Protein AF-A0A146M261-F1 (afdb_monomer)

pLDDT: mean 77.11, std 18.28, range [25.27, 97.69]

Foldseek 3Di:
DPLQDFALLLLLLLLVLLLVLQCVVVNPCSQVVLVVLLVVLQQPAALLNQQFQDWAFPDDQVDQDDPQDDGDIDGRNLLCLVPLVQDFLGNSVNLVVLLVVQVVSFFWEWEWDWDDDPVGTDIAIHTHNSLQSLLVSLLSSLLSLLCSQLQACVNVVVVVFVQLLVLLLVQVPDPFQFKFKWKKKFFFDPLFQLYQLVSLLSSDCSNHDPVCNVSSVSSSVSLQWYWYFDDSVLLNCLVVPLVDDDPDPVSNQVSCQCCVVDPDPQGHHVGRTTTHRGGDGPPRCQSSQQSSVSSLVSSLVLVLCLVCVVVVKDKDKRKHTGRRIIMMMIMIGDNDPVSSVVSLVSQQVSQVCCQVSCVNSSTHTDPPMDTTDGQWIDTPQWIGRSNFIAHPLVVLLVVLLDDDLFFFQVVSLQVSLVSLLVSLVRFAFLQVSQVSLVSNLVSLLLLQAVVHAPCSVVLVVLCVLQVASRLPRHFFDQSLQGSQQTDLLSVLVVCVVHLNNQLQVQVCVVVVQWDQDPQGATDWAKTQDQFDVVQLVVSLVSLCVSPPPLQVVCLVPVLLVQDDRRGSSSSSSSSSLVSLDPVNSSVSRDDVRVVSSSVCSHPQQPDQRIATHPCSCVVPPDVPCPPRRTDRSPRVSPDDGDSDGDDPLRSCVNCVQVVLSVLVVVLSVQLVQWDKDFDPFARWGKEKAFSFDDPPPQPDALSVLLCCQAPVDDDPDDPVSSVVNVVVVCVVPVLDDSHLSSSCVRPSRSDPGSSRVSSNRVSDDDDTDMRIGGFHYFFDDNDPLSSSVSSQGRRRGRIGIDHPPDDPDVVLVVLVLLLLQVLQLLLQDFWDQVLSCVSNLVSLAPGDQLDPLDPNDDPLLSLLVNLVSLLSNQQPDPPHDLVSQVSSVVSLQSSLAFKDWAWPADFDADPVFTAAWTWIWTDHRNKTKIFIDGTQETAAIEIQDPVRCQVRLVNVVVQNVLVNHDWAQDPDDDDPAQWADDPSHIDSPSTTHGYHHDHDDDDDDPDRWDWDWTRDSFKIWIFTPNVGTGTTDIRGRALVSNDADPDDDPDDPDPLSRCSNRLHEDALVVVVCVLLPPVCVVVPPTGDPVVNVVSVVLLLLLLLCLQPNDDDVVVVVVPPDPPDVPPVSPPCVVVDPPPDPPPPDPPPPPPPVPDPPDSPSDPPPPVDDPVVSPSPPPPPDPPDGDDNSNVGNHCNNNSNVVVVPDDPVVVVVVVVPDDDDDDPVVVVVVSVVVVCVVVVVSVDDDPDDDPPPVPVVVPD

Organism: Lygus hesperus (NCBI:txid30085)

InterPro domains:
  IPR007099 RNA-directed RNA polymerase, negative-strand RNA virus [PS50525] (170-371)
  IPR007322 RNA-dependent RNA polymerase, bunyaviral [PF04196] (107-489)

Sequence (1260 aa):
LKFHEFSRRANCAAADNLRMFWRKEFGRDFDNKITDMILRRMVSISWDKVATLKASSTFDPKEAPEGKVRTTRMRVIIAVLQNEGLIGKKPVDSIVNILNWVDSDGGLRVDLFKKNQHGGLREIYVLELHSRILQLFLEEISRAICDTIPMEMMMHASEKLRRPQEHIIRSARRPEKFKTNVCSSNDAKVWNQGHLVTKFIQFLVRALPTEFHGLIINGMKQWLNKRIKLPDGVYNLLFFKPETEFFGKEESTLSDAYRGLVEVPWMKMGANHMNIRSGMMQGILHYTSSAYHASVLMLRDNLFKSYMQKLGIKVLTTDLVSSDDSSRLTDTFSTSEQLAKRGLIFSRADHIAIAKFSTFFGIAMSPKSSIATSHVVEFNSEFYIRASLARPTYKWVVAAIGVIEIESLFERQELMYNLMVELLEGGSGFMQAHGTQLAQAFLHYKLLGAGINKLWATYSHKLTDIADPSLGFFLTDPPVACGLFGLNFSFWSLVLANEHLNCRLQNQIETGNLTSTTKGSLMNGVQIRYGNRARVLKILEDAESYYPGWQDVIESDPQVLYQHPSNKRDVLLRMLVKLTSPSVTASLSAGNAISRMISSSVYVITHKATSLGSAWFKLVENYQELNSKRYSLFQLLAMDVDRKPLTPENFQALFPLSKQYQQADDLIRKVSKFQHTHSNQRKRLRSHIAVFPVQSEVALSLEDVVRRIWFGQVLPVSDRVVRASWAHYKRLFPWLLEDPIDTLKSEDCPFDSQISLRNFVARQGLKSRFVHLTGAPVRTTESHDMILTAICNNQKPHVVLSLEGKSRDQHKIHSFDSMVANLAKILAYPWNNEEKLRRVSNELEFGQNIWDGGVVRPPPRLQRLSVIQDAIRYSRNPSKTLSDGQKIYDKISLMKGGSIGGWLRRQSRTDTGWSGSGVWFGKTGDTIIRLELQGGELLRMTVDDIESAKRDRNLIAKLISDMEVFVKPSSLTFSMSNWFWFGSNFSRERIGCPVFVGKQVFNEASEMPRFVTRVLDSSIRLYLDVGRMLNICSYNYQSEDFRWYATSPGRSADAVWENWSRNASLSPDLAIRVLKAPIYKKTSTKMDMGKLKEFFKNLLRSSVASVGLNPSIHDLLKMPDELDDFEVGISLDDLLDYTDLIVTEDSDVAADDRESSEVVKYDLDMGLGIDELFDFSYNEERSSRPDIFRNHLLFKELCSWWLSDLSRRERKLFIEKKQVFSNREDMKEILNHYLEMNLMIVEDAPQDLSGLEEFEQLFE

Solvent-accessible surface area (backbone atoms only — not comparable to full-atom values): 71196 Å² total; per-residue (Å²): 124,60,77,70,35,57,38,68,67,57,40,48,48,21,20,51,46,45,47,51,51,39,37,69,77,58,33,93,61,26,69,61,53,54,49,51,48,31,50,52,53,53,68,69,46,41,60,68,72,66,42,33,87,48,71,21,35,70,76,56,95,83,64,80,77,86,70,86,61,73,89,69,69,45,37,31,38,55,53,49,62,78,40,52,90,60,58,46,74,34,57,67,77,32,46,65,62,39,51,52,49,38,58,74,72,63,30,37,46,33,35,74,44,83,42,88,46,98,93,44,80,40,83,38,76,26,40,21,66,54,56,44,54,55,43,51,58,58,32,46,50,21,44,44,52,28,67,73,38,91,42,31,34,76,75,38,57,74,45,64,66,48,50,64,51,49,50,52,54,55,59,67,69,51,86,51,82,35,74,43,61,38,13,24,21,43,38,44,41,59,53,42,61,35,32,47,62,67,57,56,42,54,27,49,52,66,52,43,65,74,88,52,37,65,57,45,50,65,56,52,53,33,48,49,37,26,38,36,42,50,54,47,71,58,47,43,41,55,69,77,42,74,80,69,84,55,94,46,70,67,59,32,50,52,52,32,19,37,74,56,77,40,92,50,96,39,42,51,59,74,52,71,39,36,49,40,49,63,23,57,52,74,83,59,49,42,47,42,46,23,38,51,45,45,29,48,50,52,41,50,50,53,55,51,50,36,52,34,52,76,72,71,41,49,72,50,77,49,63,41,32,48,47,56,42,34,25,39,40,38,36,32,44,21,87,45,70,68,56,35,53,51,44,47,53,52,52,42,48,54,51,59,43,47,56,62,58,35,37,41,67,26,39,47,64,28,93,84,35,47,65,51,32,67,56,41,39,46,56,96,78,36,35,33,52,60,88,23,59,45,51,69,33,66,63,33,54,59,59,43,66,53,90,75,96,57,44,34,46,45,61,45,49,59,51,50,46,48,36,36,35,52,22,25,48,30,45,39,22,16,47,57,39,30,58,49,50,52,51,38,46,53,52,53,42,41,45,52,9,55,96,69,24,91,59,36,70,65,49,54,54,54,35,64,66,45,59,39,36,46,77,59,37,78,89,69,61,60,53,68,49,26,48,66,78,46,67,68,46,48,49,53,54,45,45,75,73,32,66,55,39,25,9,41,51,32,54,29,59,77,67,65,48,58,29,68,46,99,87,54,54,78,38,64,28,38,33,42,81,66,61,46,56,72,64,43,52,52,54,50,54,61,54,36,71,78,47,75,67,55,63,63,52,36,63,75,46,55,61,65,82,80,45,83,58,78,43,50,66,43,46,51,53,51,48,54,57,51,57,68,33,65,71,49,44,53,60,62,17,63,66,77,41,67,63,46,46,55,61,35,10,67,38,39,47,76,38,65,51,28,36,73,46,75,64,64,58,57,61,71,78,39,89,77,67,83,75,67,71,55,36,17,49,49,56,66,70,67,54,87,63,68,93,45,68,54,50,74,67,58,47,41,69,78,38,78,57,48,73,59,46,51,55,50,49,56,48,49,68,58,52,70,72,41,42,84,39,82,45,79,84,66,63,19,35,80,27,76,42,71,74,45,76,61,80,71,89,52,95,61,49,53,47,60,43,46,42,30,62,58,68,64,48,88,63,103,64,60,70,68,59,47,53,54,38,45,59,52,48,36,71,77,38,72,44,60,55,75,36,71,64,60,20,51,70,31,91,76,35,96,41,94,44,60,69,55,46,49,56,51,40,74,52,51,69,91,71,55,44,71,48,54,38,30,27,52,73,51,75,88,54,101,46,77,66,36,58,52,50,43,41,27,52,30,30,42,93,46,30,26,52,39,59,86,94,62,76,84,51,67,71,61,54,55,55,48,55,48,51,50,11,50,49,36,52,53,39,68,44,48,50,27,59,68,54,39,41,53,53,50,49,50,52,45,59,78,38,77,84,78,61,87,78,56,92,81,72,66,61,73,64,54,46,39,45,27,54,47,32,52,44,53,47,52,69,69,42,92,83,66,52,66,69,60,48,46,56,51,53,52,44,47,55,71,63,42,70,35,47,49,68,44,61,82,34,74,55,48,81,51,100,93,42,48,39,55,61,26,29,39,42,34,39,40,31,88,20,44,40,36,42,35,30,49,39,48,36,47,64,38,38,37,29,44,42,68,72,49,39,63,75,30,27,70,59,54,40,49,51,40,55,65,67,66,46,46,67,60,81,44,85,70,88,83,68,97,50,78,31,12,43,42,97,65,41,82,37,72,56,82,47,28,24,44,35,41,76,47,91,71,83,91,78,80,80,95,63,79,77,44,64,45,80,47,53,49,70,60,34,45,34,33,24,38,55,69,93,52,71,42,68,30,39,68,30,63,68,55,60,85,36,65,60,68,70,96,70,82,72,75,89,55,97,48,65,65,59,49,27,60,66,57,56,31,53,37,54,50,70,57,44,51,44,66,74,68,47,72,65,60,78,80,66,46,92,51,48,32,69,72,50,38,53,51,50,51,50,50,33,46,54,22,15,40,34,65,70,76,63,76,69,53,72,72,46,58,70,54,53,62,72,91,58,60,96,53,70,74,59,68,60,60,72,84,78,41,102,59,86,80,70,79,82,76,64,86,73,80,75,68,80,76,88,80,66,92,74,78,78,74,79,76,76,83,76,64,91,60,63,72,73,76,73,54,79,79,79,73,83,78,81,83,69,80,72,76,59,62,44,50,78,43,32,43,47,35,53,35,41,46,50,58,61,67,71,56,54,79,64,59,60,47,56,67,61,68,70,75,74,90,80,92,55,87,61,55,65,48,49,52,53,47,49,54,50,45,52,62,45,42,71,68,70,63,78,78,96,71,95,82,75,77,80,76,65,68,78,81,75,122

Structure (mmCIF, N/CA/C/O backbone):
data_AF-A0A146M261-F1
#
_entry.id   AF-A0A146M261-F1
#
loop_
_atom_site.group_PDB
_atom_site.id
_atom_site.type_symbol
_atom_site.label_atom_id
_atom_site.label_alt_id
_atom_site.label_comp_id
_atom_site.label_asym_id
_atom_site.label_entity_id
_atom_site.label_seq_id
_atom_site.pdbx_PDB_ins_code
_atom_site.Cartn_x
_atom_site.Cartn_y
_atom_site.Cartn_z
_atom_site.occupancy
_atom_site.B_iso_or_equiv
_atom_site.auth_seq_id
_atom_site.auth_comp_id
_atom_site.auth_asym_id
_atom_site.auth_atom_id
_atom_site.pdbx_PDB_model_num
ATOM 1 N N . LEU A 1 1 ? 35.534 16.208 7.902 1.00 58.75 1 LEU A N 1
ATOM 2 C CA . LEU A 1 1 ? 35.515 15.267 6.759 1.00 58.75 1 LEU A CA 1
ATOM 3 C C . LEU A 1 1 ? 35.098 16.041 5.520 1.00 58.75 1 LEU A C 1
ATOM 5 O O . LEU A 1 1 ? 34.168 16.837 5.613 1.00 58.75 1 LEU A O 1
ATOM 9 N N . LYS A 1 2 ? 35.803 15.872 4.397 1.00 72.56 2 LYS A N 1
ATOM 10 C CA . LYS A 1 2 ? 35.376 16.418 3.096 1.00 72.56 2 LYS A CA 1
ATOM 11 C C . LYS A 1 2 ? 34.116 15.687 2.608 1.00 72.56 2 LYS A C 1
ATOM 13 O O . LYS A 1 2 ? 33.787 14.616 3.104 1.00 72.56 2 LYS A O 1
ATOM 18 N N . PHE A 1 3 ? 33.431 16.240 1.607 1.00 74.69 3 PHE A N 1
ATOM 19 C CA . PHE A 1 3 ? 32.107 15.785 1.151 1.00 74.69 3 PHE A CA 1
ATOM 20 C C . PHE A 1 3 ? 31.985 14.273 0.838 1.00 74.69 3 PHE A C 1
ATOM 22 O O . PHE A 1 3 ? 30.944 13.685 1.113 1.00 74.69 3 PHE A O 1
ATOM 29 N N . HIS A 1 4 ? 33.035 13.630 0.309 1.00 78.25 4 HIS A N 1
ATOM 30 C CA . HIS A 1 4 ? 33.046 12.190 -0.012 1.00 78.25 4 HIS A CA 1
ATOM 31 C C . HIS A 1 4 ? 33.773 11.310 1.020 1.00 78.25 4 HIS A C 1
ATOM 33 O O . HIS A 1 4 ? 33.889 10.098 0.824 1.00 78.25 4 HIS A O 1
ATOM 39 N N . GLU A 1 5 ? 34.297 11.897 2.095 1.00 85.56 5 GLU A N 1
ATOM 40 C CA . GLU A 1 5 ? 35.015 11.168 3.138 1.00 85.56 5 GLU A CA 1
ATOM 41 C C . GLU A 1 5 ? 34.042 10.646 4.202 1.00 85.56 5 GLU A C 1
ATOM 43 O O . GLU A 1 5 ? 33.009 11.249 4.486 1.00 85.56 5 GLU A O 1
ATOM 48 N N . PHE A 1 6 ? 34.385 9.513 4.806 1.00 91.56 6 PHE A N 1
ATOM 49 C CA . PHE A 1 6 ? 33.625 8.887 5.883 1.00 91.56 6 PHE A CA 1
ATOM 50 C C . PHE A 1 6 ? 34.593 8.268 6.897 1.00 91.56 6 PHE A C 1
ATOM 52 O O . PHE A 1 6 ? 35.736 7.940 6.574 1.00 91.56 6 PHE A O 1
ATOM 59 N N . SER A 1 7 ? 34.144 8.107 8.138 1.00 94.38 7 SER A N 1
ATOM 60 C CA . SER A 1 7 ? 34.914 7.466 9.198 1.00 94.38 7 SER A CA 1
ATOM 61 C C . SER A 1 7 ? 34.815 5.951 9.071 1.00 94.38 7 SER A C 1
ATOM 63 O O . SER A 1 7 ? 33.739 5.372 9.212 1.00 94.38 7 SER A O 1
ATOM 65 N N . ARG A 1 8 ? 35.959 5.289 8.867 1.00 93.50 8 ARG A N 1
ATOM 66 C CA . ARG A 1 8 ? 36.048 3.821 8.866 1.00 93.50 8 ARG A CA 1
ATOM 67 C C . ARG A 1 8 ? 35.504 3.215 10.161 1.00 93.50 8 ARG A C 1
ATOM 69 O O . ARG A 1 8 ? 34.766 2.240 10.104 1.00 93.50 8 ARG A O 1
ATOM 76 N N . ARG A 1 9 ? 35.869 3.781 11.319 1.00 93.62 9 ARG A N 1
ATOM 77 C CA . ARG A 1 9 ? 35.437 3.266 12.629 1.00 93.62 9 ARG A CA 1
ATOM 78 C C . ARG A 1 9 ? 33.921 3.361 12.786 1.00 93.62 9 ARG A C 1
ATOM 80 O O . ARG A 1 9 ? 33.300 2.374 13.153 1.00 93.62 9 ARG A O 1
ATOM 87 N N . ALA A 1 10 ? 33.334 4.504 12.423 1.00 93.25 10 ALA A N 1
ATOM 88 C CA . ALA A 1 10 ? 31.885 4.685 12.467 1.00 93.25 10 ALA A CA 1
ATOM 89 C C . ALA A 1 10 ? 31.173 3.693 11.534 1.00 93.25 10 ALA A C 1
ATOM 91 O O . ALA A 1 10 ? 30.219 3.032 11.932 1.00 93.25 10 ALA A O 1
ATOM 92 N N . ASN A 1 11 ? 31.693 3.526 10.316 1.00 94.69 11 ASN A N 1
ATOM 93 C CA . ASN A 1 11 ? 31.136 2.609 9.328 1.00 94.69 11 ASN A CA 1
ATOM 94 C C . ASN A 1 11 ? 31.135 1.144 9.805 1.00 94.69 11 ASN A C 1
ATOM 96 O O . ASN A 1 11 ? 30.141 0.440 9.639 1.00 94.69 11 ASN A O 1
ATOM 100 N N . CYS A 1 12 ? 32.229 0.697 10.435 1.00 95.50 12 CYS A N 1
ATOM 101 C CA . CYS A 1 12 ? 32.296 -0.625 11.061 1.00 95.50 12 CYS A CA 1
ATOM 102 C C . CYS A 1 12 ? 31.333 -0.746 12.249 1.00 95.50 12 CYS A C 1
ATOM 104 O O . CYS A 1 12 ? 30.651 -1.758 12.354 1.00 95.50 12 CYS A O 1
ATOM 106 N N . ALA A 1 13 ? 31.219 0.287 13.091 1.00 94.81 13 ALA A N 1
ATOM 107 C CA . ALA A 1 13 ? 30.309 0.277 14.237 1.00 94.81 13 ALA A CA 1
ATOM 108 C C . ALA A 1 13 ? 28.838 0.106 13.819 1.00 94.81 13 ALA A C 1
ATOM 110 O O . ALA A 1 13 ? 28.095 -0.608 14.485 1.00 94.81 13 ALA A O 1
ATOM 111 N N . ALA A 1 14 ? 28.416 0.693 12.692 1.00 95.56 14 ALA A N 1
ATOM 112 C CA . ALA A 1 14 ? 27.066 0.483 12.161 1.00 95.56 14 ALA A CA 1
ATOM 113 C C . ALA A 1 14 ? 26.831 -0.975 11.718 1.00 95.56 14 ALA A C 1
ATOM 115 O O . ALA A 1 14 ? 25.766 -1.535 11.975 1.00 95.56 14 ALA A O 1
ATOM 116 N N . ALA A 1 15 ? 27.825 -1.609 11.086 1.00 96.56 15 ALA A N 1
ATOM 117 C CA . ALA A 1 15 ? 27.752 -3.025 10.715 1.00 96.56 15 ALA A CA 1
ATOM 118 C C . ALA A 1 15 ? 27.749 -3.947 11.946 1.00 96.56 15 ALA A C 1
ATOM 120 O O . ALA A 1 15 ? 26.980 -4.904 12.001 1.00 96.56 15 ALA A O 1
ATOM 121 N N . ASP A 1 16 ? 28.573 -3.640 12.949 1.00 95.44 16 ASP A N 1
ATOM 122 C CA . ASP A 1 16 ? 28.649 -4.411 14.191 1.00 95.44 16 ASP A CA 1
ATOM 123 C C . ASP A 1 16 ? 27.343 -4.306 14.983 1.00 95.44 16 ASP A C 1
ATOM 125 O O . ASP A 1 16 ? 26.808 -5.320 15.430 1.00 95.44 16 ASP A O 1
ATOM 129 N N . ASN A 1 17 ? 26.755 -3.109 15.057 1.00 93.56 17 ASN A N 1
ATOM 130 C CA . ASN A 1 17 ? 25.452 -2.901 15.679 1.00 93.56 17 ASN A CA 1
ATOM 131 C C . ASN A 1 17 ? 24.331 -3.689 14.974 1.00 93.56 17 ASN A C 1
ATOM 133 O O . ASN A 1 17 ? 23.492 -4.291 15.644 1.00 93.56 17 ASN A O 1
ATOM 137 N N . LEU A 1 18 ? 24.354 -3.773 13.638 1.00 95.31 18 LEU A N 1
ATOM 138 C CA . LEU A 1 18 ? 23.423 -4.619 12.885 1.00 95.31 18 LEU A CA 1
ATOM 139 C C . LEU A 1 18 ? 23.597 -6.112 13.221 1.00 95.31 18 LEU A C 1
ATOM 141 O O . LEU A 1 18 ? 22.608 -6.812 13.438 1.00 95.31 18 LEU A O 1
ATOM 145 N N . ARG A 1 19 ? 24.838 -6.605 13.321 1.00 95.00 19 ARG A N 1
ATOM 146 C CA . ARG A 1 19 ? 25.104 -7.997 13.732 1.00 95.00 19 ARG A CA 1
ATOM 147 C C . ARG A 1 19 ? 24.621 -8.274 15.156 1.00 95.00 19 ARG A C 1
ATOM 149 O O . ARG A 1 19 ? 24.100 -9.356 15.420 1.00 95.00 19 ARG A O 1
ATOM 156 N N . MET A 1 20 ? 24.758 -7.313 16.070 1.00 90.75 20 MET A N 1
ATOM 157 C CA . MET A 1 20 ? 24.227 -7.433 17.432 1.00 90.75 20 MET A CA 1
ATOM 158 C C . MET A 1 20 ? 22.702 -7.524 17.439 1.00 90.75 20 MET A C 1
ATOM 160 O O . MET A 1 20 ? 22.147 -8.378 18.129 1.00 90.75 20 MET A O 1
ATOM 164 N N . PHE A 1 21 ? 22.034 -6.702 16.628 1.00 93.12 21 PHE A N 1
ATOM 165 C CA . PHE A 1 21 ? 20.591 -6.792 16.431 1.00 93.12 21 PHE A CA 1
ATOM 166 C C . PHE A 1 21 ? 20.178 -8.181 15.918 1.00 93.12 21 PHE A C 1
ATOM 168 O O . PHE A 1 21 ? 19.319 -8.822 16.518 1.00 93.12 21 PHE A O 1
ATOM 175 N N . TRP A 1 22 ? 20.847 -8.718 14.894 1.00 94.50 22 TRP A N 1
ATOM 176 C CA . TRP A 1 22 ? 20.568 -10.075 14.410 1.00 94.50 22 TRP A CA 1
ATOM 177 C C . TRP A 1 22 ? 20.821 -11.160 15.451 1.00 94.50 22 TRP A C 1
ATOM 179 O O . TRP A 1 22 ? 20.043 -12.106 15.541 1.00 94.50 22 TRP A O 1
ATOM 189 N N . ARG A 1 23 ? 21.874 -11.029 16.261 1.00 93.25 23 ARG A N 1
ATOM 190 C CA . ARG A 1 23 ? 22.141 -11.963 17.359 1.00 93.25 23 ARG A CA 1
ATOM 191 C C . ARG A 1 23 ? 21.014 -11.955 18.396 1.00 93.25 23 ARG A C 1
ATOM 193 O O . ARG A 1 23 ? 20.695 -13.014 18.933 1.00 93.25 23 ARG A O 1
ATOM 200 N N . LYS A 1 24 ? 20.413 -10.792 18.663 1.00 88.50 24 LYS A N 1
ATOM 201 C CA . LYS A 1 24 ? 19.265 -10.650 19.569 1.00 88.50 24 LYS A CA 1
ATOM 202 C C . LYS A 1 24 ? 17.997 -11.276 18.979 1.00 88.50 24 LYS A C 1
ATOM 204 O O . LYS A 1 24 ? 17.358 -12.073 19.653 1.00 88.50 24 LYS A O 1
ATOM 209 N N . GLU A 1 25 ? 17.673 -10.963 17.726 1.00 89.19 25 GLU A N 1
ATOM 210 C CA . GLU A 1 25 ? 16.440 -11.429 17.070 1.00 89.19 25 GLU A CA 1
ATOM 211 C C . GLU A 1 25 ? 16.480 -12.917 16.690 1.00 89.19 25 GLU A C 1
ATOM 213 O O . GLU A 1 25 ? 15.509 -13.652 16.856 1.00 89.19 25 GLU A O 1
ATOM 218 N N . PHE A 1 26 ? 17.611 -13.389 16.163 1.00 90.19 26 PHE A N 1
ATOM 219 C CA . PHE A 1 26 ? 17.724 -14.723 15.571 1.00 90.19 26 PHE A CA 1
ATOM 220 C C . PHE A 1 26 ? 18.517 -15.722 16.420 1.00 90.19 26 PHE A C 1
ATOM 222 O O . PHE A 1 26 ? 18.531 -16.914 16.083 1.00 90.19 26 PHE A O 1
ATOM 229 N N . GLY A 1 27 ? 19.130 -15.266 17.515 1.00 91.00 27 GLY A N 1
ATOM 230 C CA . GLY A 1 27 ? 19.962 -16.064 18.411 1.00 91.00 27 GLY A CA 1
ATOM 231 C C . GLY A 1 27 ? 21.409 -16.208 17.931 1.00 91.00 27 GLY A C 1
ATOM 232 O O . GLY A 1 27 ? 21.890 -15.465 17.079 1.00 91.00 27 GLY A O 1
ATOM 233 N N . ARG A 1 28 ? 22.134 -17.192 18.483 1.00 88.44 28 ARG A N 1
ATOM 234 C CA . ARG A 1 28 ? 23.561 -17.417 18.167 1.00 88.44 28 ARG A CA 1
ATOM 235 C C . ARG A 1 28 ? 23.809 -17.822 16.710 1.00 88.44 28 ARG A C 1
ATOM 237 O O . ARG A 1 28 ? 24.855 -17.479 16.176 1.00 88.44 28 ARG A O 1
ATOM 244 N N . ASP A 1 29 ? 22.847 -18.489 16.076 1.00 91.31 29 ASP A N 1
ATOM 245 C CA . ASP A 1 29 ? 22.945 -19.020 14.708 1.00 91.31 29 ASP A CA 1
ATOM 246 C C . ASP A 1 29 ? 22.432 -18.041 13.629 1.00 91.31 29 ASP A C 1
ATOM 248 O O . ASP A 1 29 ? 21.867 -18.422 12.602 1.00 91.31 29 ASP A O 1
ATOM 252 N N . PHE A 1 30 ? 22.551 -16.736 13.885 1.00 92.94 30 PHE A N 1
ATOM 253 C CA . PHE A 1 30 ? 22.023 -15.718 12.978 1.00 92.94 30 PHE A CA 1
ATOM 254 C C . PHE A 1 30 ? 22.752 -15.698 11.623 1.00 92.94 30 PHE A C 1
ATOM 256 O O . PHE A 1 30 ? 22.101 -15.477 10.604 1.00 92.94 30 PHE A O 1
ATOM 263 N N . ASP A 1 31 ? 24.063 -15.972 11.582 1.00 92.38 31 ASP A N 1
ATOM 264 C CA . ASP A 1 31 ? 24.856 -15.963 10.341 1.00 92.38 31 ASP A CA 1
ATOM 265 C C . ASP A 1 31 ? 24.311 -16.983 9.315 1.00 92.38 31 ASP A C 1
ATOM 267 O O . ASP A 1 31 ? 24.146 -16.648 8.138 1.00 92.38 31 ASP A O 1
ATOM 271 N N . ASN A 1 32 ? 23.923 -18.188 9.756 1.00 94.25 32 ASN A N 1
ATOM 272 C CA . ASN A 1 32 ? 23.326 -19.208 8.885 1.00 94.25 32 ASN A CA 1
ATOM 273 C C . ASN A 1 32 ? 21.930 -18.807 8.394 1.00 94.25 32 ASN A C 1
ATOM 275 O O . ASN A 1 32 ? 21.614 -18.976 7.215 1.00 94.25 32 ASN A O 1
ATOM 279 N N . LYS A 1 33 ? 21.104 -18.214 9.264 1.00 93.88 33 LYS A N 1
ATOM 280 C CA . LYS A 1 33 ? 19.769 -17.719 8.889 1.00 93.88 33 LYS A CA 1
ATOM 281 C C . LYS A 1 33 ? 19.840 -16.609 7.839 1.00 93.88 33 LYS A C 1
ATOM 283 O O . LYS A 1 33 ? 19.118 -16.672 6.846 1.00 93.88 33 LYS A O 1
ATOM 288 N N . ILE A 1 34 ? 20.723 -15.623 8.018 1.00 94.69 34 ILE A N 1
ATOM 289 C CA . ILE A 1 34 ? 20.918 -14.539 7.041 1.00 94.69 34 ILE A CA 1
ATOM 290 C C . ILE A 1 34 ? 21.447 -15.095 5.714 1.00 94.69 34 ILE A C 1
ATOM 292 O O . ILE A 1 34 ? 20.963 -14.713 4.646 1.00 94.69 34 ILE A O 1
ATOM 296 N N . THR A 1 35 ? 22.387 -16.040 5.772 1.00 95.94 35 THR A N 1
ATOM 297 C CA . THR A 1 35 ? 22.926 -16.721 4.586 1.00 95.94 35 THR A CA 1
ATOM 298 C C . THR A 1 35 ? 21.826 -17.439 3.806 1.00 95.94 35 THR A C 1
ATOM 300 O O . THR A 1 35 ? 21.681 -17.221 2.603 1.00 95.94 35 THR A O 1
ATOM 303 N N . ASP A 1 36 ? 20.992 -18.229 4.482 1.00 95.19 36 ASP A N 1
ATOM 304 C CA . ASP A 1 36 ? 19.866 -18.935 3.868 1.00 95.19 36 ASP A CA 1
ATOM 305 C C . ASP A 1 36 ? 18.827 -17.960 3.279 1.00 95.19 36 ASP A C 1
ATOM 307 O O . ASP A 1 36 ? 18.362 -18.151 2.155 1.00 95.19 36 ASP A O 1
ATOM 311 N N . MET A 1 37 ? 18.527 -16.845 3.958 1.00 95.31 37 MET A N 1
ATOM 312 C CA . MET A 1 37 ? 17.655 -15.793 3.414 1.00 95.31 37 MET A CA 1
ATOM 313 C C . MET A 1 37 ? 18.194 -15.202 2.102 1.00 95.31 37 MET A C 1
ATOM 315 O O . MET A 1 37 ? 17.433 -15.043 1.140 1.00 95.31 37 MET A O 1
ATOM 319 N N . ILE A 1 38 ? 19.495 -14.896 2.038 1.00 96.38 38 ILE A N 1
ATOM 320 C CA . ILE A 1 38 ? 20.146 -14.378 0.826 1.00 96.38 38 ILE A CA 1
ATOM 321 C C . ILE A 1 38 ? 20.101 -15.428 -0.293 1.00 96.38 38 ILE A C 1
ATOM 323 O O . ILE A 1 38 ? 19.666 -15.123 -1.408 1.00 96.38 38 ILE A O 1
ATOM 327 N N . LEU A 1 39 ? 20.495 -16.672 -0.006 1.00 95.38 39 LEU A N 1
ATOM 328 C CA . LEU A 1 39 ? 20.541 -17.753 -0.995 1.00 95.38 39 LEU A CA 1
ATOM 329 C C . LEU A 1 39 ? 19.153 -18.076 -1.557 1.00 95.38 39 LEU A C 1
ATOM 331 O O . LEU A 1 39 ? 18.989 -18.164 -2.777 1.00 95.38 39 LEU A O 1
ATOM 335 N N . ARG A 1 40 ? 18.125 -18.168 -0.704 1.00 94.62 40 ARG A N 1
ATOM 336 C CA . ARG A 1 40 ? 16.733 -18.366 -1.140 1.00 94.62 40 ARG A CA 1
ATOM 337 C C . ARG A 1 40 ? 16.285 -17.264 -2.093 1.00 94.62 40 ARG A C 1
ATOM 339 O O . ARG A 1 40 ? 15.682 -17.564 -3.126 1.00 94.62 40 ARG A O 1
ATOM 346 N N . ARG A 1 41 ? 16.607 -15.999 -1.794 1.00 94.19 41 ARG A N 1
ATOM 347 C CA . ARG A 1 41 ? 16.288 -14.865 -2.675 1.00 94.19 41 ARG A CA 1
ATOM 348 C C . ARG A 1 41 ? 16.985 -15.001 -4.024 1.00 94.19 41 ARG A C 1
ATOM 350 O O . ARG A 1 41 ? 16.294 -14.945 -5.040 1.00 94.19 41 ARG A O 1
ATOM 357 N N . MET A 1 42 ? 18.287 -15.288 -4.051 1.00 92.00 42 MET A N 1
ATOM 358 C CA . MET A 1 42 ? 19.046 -15.484 -5.294 1.00 92.00 42 MET A CA 1
ATOM 359 C C . MET A 1 42 ? 18.508 -16.641 -6.156 1.00 92.00 42 MET A C 1
ATOM 361 O O . MET A 1 42 ? 18.302 -16.467 -7.357 1.00 92.00 42 MET A O 1
ATOM 365 N N . VAL A 1 43 ? 18.206 -17.798 -5.557 1.00 91.25 43 VAL A N 1
ATOM 366 C CA . VAL A 1 43 ? 17.682 -18.989 -6.264 1.00 91.25 43 VAL A CA 1
ATOM 367 C C . VAL A 1 43 ? 16.242 -18.787 -6.767 1.00 91.25 43 VAL A C 1
ATOM 369 O O . VAL A 1 43 ? 15.826 -19.362 -7.785 1.00 91.25 43 VAL A O 1
ATOM 372 N N . SER A 1 44 ? 15.463 -17.940 -6.084 1.00 89.75 44 SER A N 1
ATOM 373 C CA . SER A 1 44 ? 14.092 -17.594 -6.481 1.00 89.75 44 SER A CA 1
ATOM 374 C C . SER A 1 44 ? 14.011 -16.713 -7.736 1.00 89.75 44 SER A C 1
ATOM 376 O O . SER A 1 44 ? 12.929 -16.580 -8.331 1.00 89.75 44 SER A O 1
ATOM 378 N N . ILE A 1 45 ? 15.132 -16.103 -8.145 1.00 91.31 45 ILE A N 1
ATOM 379 C CA . ILE A 1 45 ? 15.212 -15.329 -9.382 1.00 91.31 45 ILE A CA 1
ATOM 380 C C . ILE A 1 45 ? 15.133 -16.300 -10.557 1.00 91.31 45 ILE A C 1
ATOM 382 O O . ILE A 1 45 ? 15.777 -17.347 -10.601 1.00 91.31 45 ILE A O 1
ATOM 386 N N . SER A 1 46 ? 14.310 -15.948 -11.529 1.00 89.00 46 SER A N 1
ATOM 387 C CA . SER A 1 46 ? 14.109 -16.714 -12.745 1.00 89.00 46 SER A CA 1
ATOM 388 C C . SER A 1 46 ? 14.236 -15.793 -13.949 1.00 89.00 46 SER A C 1
ATOM 390 O O . SER A 1 46 ? 14.020 -14.580 -13.861 1.00 89.00 46 SER A O 1
ATOM 392 N N . TRP A 1 47 ? 14.628 -16.358 -15.083 1.00 88.75 47 TRP A N 1
ATOM 393 C CA . TRP A 1 47 ? 14.889 -15.589 -16.293 1.00 88.75 47 TRP A CA 1
ATOM 394 C C . TRP A 1 47 ? 13.648 -14.833 -16.795 1.00 88.75 47 TRP A C 1
ATOM 396 O O . TRP A 1 47 ? 13.775 -13.704 -17.260 1.00 88.75 47 TRP A O 1
ATOM 406 N N . ASP A 1 48 ? 12.438 -15.356 -16.584 1.00 81.31 48 ASP A N 1
ATOM 407 C CA . ASP A 1 48 ? 11.177 -14.660 -16.873 1.00 81.31 48 ASP A CA 1
ATOM 408 C C . ASP A 1 48 ? 10.969 -13.391 -16.021 1.00 81.31 48 ASP A C 1
ATOM 410 O O . ASP A 1 48 ? 10.368 -12.423 -16.503 1.00 81.31 48 ASP A O 1
ATOM 414 N N . LYS A 1 49 ? 11.500 -13.345 -14.788 1.00 84.75 49 LYS A N 1
ATOM 415 C CA . LYS A 1 49 ? 11.507 -12.136 -13.943 1.00 84.75 49 LYS A CA 1
ATOM 416 C C . LYS A 1 49 ? 12.561 -11.128 -14.406 1.00 84.75 49 LYS A C 1
ATOM 418 O O . LYS A 1 49 ? 12.308 -9.925 -14.350 1.00 84.75 49 LYS A O 1
ATOM 423 N N . VAL A 1 50 ? 13.714 -11.601 -14.885 1.00 89.88 50 VAL A N 1
ATOM 424 C CA . VAL A 1 50 ? 14.793 -10.752 -15.427 1.00 89.88 50 VAL A CA 1
ATOM 425 C C . VAL A 1 50 ? 14.372 -10.108 -16.754 1.00 89.88 50 VAL A C 1
ATOM 427 O O . VAL A 1 50 ? 14.554 -8.901 -16.942 1.00 89.88 50 VAL A O 1
ATOM 430 N N . ALA A 1 51 ? 13.740 -10.880 -17.643 1.00 88.56 51 ALA A N 1
ATOM 431 C CA . ALA A 1 51 ? 13.242 -10.464 -18.953 1.00 88.56 51 ALA A CA 1
ATOM 432 C C . ALA A 1 51 ? 12.013 -9.543 -18.847 1.00 88.56 51 ALA A C 1
ATOM 434 O O . ALA A 1 51 ? 10.860 -9.918 -19.085 1.00 88.56 51 ALA A O 1
ATOM 435 N N . THR A 1 52 ? 12.255 -8.300 -18.440 1.00 88.00 52 THR A N 1
ATOM 436 C CA . THR A 1 52 ? 11.230 -7.256 -18.305 1.00 88.00 52 THR A CA 1
ATOM 437 C C . THR A 1 52 ? 11.072 -6.428 -19.584 1.00 88.00 52 THR A C 1
ATOM 439 O O . THR A 1 52 ? 11.938 -6.407 -20.457 1.00 88.00 52 THR A O 1
ATOM 442 N N . LEU A 1 53 ? 9.990 -5.648 -19.655 1.00 83.12 53 LEU A N 1
ATOM 443 C CA . LEU A 1 53 ? 9.809 -4.608 -20.677 1.00 83.12 53 LEU A CA 1
ATOM 444 C C . LEU A 1 53 ? 10.543 -3.300 -20.347 1.00 83.12 53 LEU A C 1
ATOM 446 O O . LEU A 1 53 ? 10.302 -2.269 -20.981 1.00 83.12 53 LEU A O 1
ATOM 450 N N . LYS A 1 54 ? 11.411 -3.282 -19.332 1.00 86.62 54 LYS A N 1
ATOM 451 C CA . LYS A 1 54 ? 12.222 -2.094 -19.052 1.00 86.62 54 LYS A CA 1
ATOM 452 C C . LYS A 1 54 ? 13.229 -1.894 -20.185 1.00 86.62 54 LYS A C 1
ATOM 454 O O . LYS A 1 54 ? 13.571 -2.838 -20.896 1.00 86.62 54 LYS A O 1
ATOM 459 N N . ALA A 1 55 ? 13.645 -0.650 -20.392 1.00 87.62 55 ALA A N 1
ATOM 460 C CA . ALA A 1 55 ? 14.680 -0.349 -21.371 1.00 87.62 55 ALA A CA 1
ATOM 461 C C . ALA A 1 55 ? 16.044 -0.839 -20.857 1.00 87.62 55 ALA A C 1
ATOM 463 O O . ALA A 1 55 ? 16.310 -0.779 -19.655 1.00 87.62 55 ALA A O 1
ATOM 464 N N . SER A 1 56 ? 16.876 -1.303 -21.780 1.00 92.19 56 SER A N 1
ATOM 465 C CA . SER A 1 56 ? 18.283 -1.642 -21.603 1.00 92.19 56 SER A CA 1
ATOM 466 C C . SER A 1 56 ? 19.105 -0.771 -22.545 1.00 92.19 56 SER A C 1
ATOM 468 O O . SER A 1 56 ? 18.659 -0.461 -23.657 1.00 92.19 56 SER A O 1
ATOM 470 N N . SER A 1 57 ? 20.281 -0.355 -22.088 1.00 92.12 57 SER A N 1
ATOM 471 C CA . SER A 1 57 ? 21.212 0.415 -22.907 1.00 92.12 57 SER A CA 1
ATOM 472 C C . SER A 1 57 ? 21.874 -0.488 -23.948 1.00 92.12 57 SER A C 1
ATOM 474 O O . SER A 1 57 ? 22.226 -1.621 -23.628 1.00 92.12 57 SER A O 1
ATOM 476 N N . THR A 1 58 ? 22.051 0.022 -25.166 1.00 90.19 58 THR A N 1
ATOM 477 C CA . THR A 1 58 ? 22.872 -0.585 -26.233 1.00 90.19 58 THR A CA 1
ATOM 478 C C . THR A 1 58 ? 24.156 0.214 -26.466 1.00 90.19 58 THR A C 1
ATOM 480 O O . THR A 1 58 ? 24.785 0.104 -27.510 1.00 90.19 58 THR A O 1
ATOM 483 N N . PHE A 1 59 ? 24.504 1.100 -25.531 1.00 90.44 59 PHE A N 1
ATOM 484 C CA . PHE A 1 59 ? 25.681 1.949 -25.634 1.00 90.44 59 PHE A CA 1
ATOM 485 C C . PHE A 1 59 ? 26.966 1.114 -25.615 1.00 90.44 59 PHE A C 1
ATOM 487 O O . PHE A 1 59 ? 27.173 0.337 -24.680 1.00 90.44 59 PHE A O 1
ATOM 494 N N . ASP A 1 60 ? 27.846 1.343 -26.592 1.00 88.12 60 ASP A N 1
ATOM 495 C CA . ASP A 1 60 ? 29.227 0.871 -26.579 1.00 88.12 60 ASP A CA 1
ATOM 496 C C . ASP A 1 60 ? 30.209 2.060 -26.492 1.00 88.12 60 ASP A C 1
ATOM 498 O O . ASP A 1 60 ? 30.186 2.942 -27.354 1.00 88.12 60 ASP A O 1
ATOM 502 N N . PRO A 1 61 ? 31.066 2.131 -25.454 1.00 85.31 61 PRO A N 1
ATOM 503 C CA . PRO A 1 61 ? 32.075 3.180 -25.325 1.00 85.31 61 PRO A CA 1
ATOM 504 C C . PRO A 1 61 ? 33.232 3.068 -26.331 1.00 85.31 61 PRO A C 1
ATOM 506 O O . PRO A 1 61 ? 33.993 4.027 -26.448 1.00 85.31 61 PRO A O 1
ATOM 509 N N . LYS A 1 62 ? 33.402 1.925 -27.013 1.00 83.25 62 LYS A N 1
ATOM 510 C CA . LYS A 1 62 ? 34.465 1.687 -28.008 1.00 83.25 62 LYS A CA 1
ATOM 511 C C . LYS A 1 62 ? 34.073 2.161 -29.409 1.00 83.25 62 LYS A C 1
ATOM 513 O O . LYS A 1 62 ? 34.955 2.431 -30.218 1.00 83.25 62 LYS A O 1
ATOM 518 N N . GLU A 1 63 ? 32.779 2.279 -29.695 1.00 75.12 63 GLU A N 1
ATOM 519 C CA . GLU A 1 63 ? 32.286 2.721 -31.000 1.00 75.12 63 GLU A CA 1
ATOM 520 C C . GLU A 1 63 ? 32.257 4.253 -31.089 1.00 75.12 63 GLU A C 1
ATOM 522 O O . GLU A 1 63 ? 31.549 4.933 -30.337 1.00 75.12 63 GLU A O 1
ATOM 527 N N . ALA A 1 64 ? 33.016 4.807 -32.036 1.00 67.50 64 ALA A N 1
ATOM 528 C CA . ALA A 1 64 ? 32.877 6.198 -32.443 1.00 67.50 64 ALA A CA 1
ATOM 529 C C . ALA A 1 64 ? 31.703 6.293 -33.433 1.00 67.50 64 ALA A C 1
ATOM 531 O O . ALA A 1 64 ? 31.726 5.621 -34.463 1.00 67.50 64 ALA A O 1
ATOM 532 N N . PRO A 1 65 ? 30.652 7.071 -33.141 1.00 65.50 65 PRO A N 1
ATOM 533 C CA . PRO A 1 65 ? 29.499 7.118 -34.021 1.00 65.50 65 PRO A CA 1
ATOM 534 C C . PRO A 1 65 ? 29.803 7.911 -35.299 1.00 65.50 65 PRO A C 1
ATOM 536 O O . PRO A 1 65 ? 30.278 9.044 -35.247 1.00 65.50 65 PRO A O 1
ATOM 539 N N . GLU A 1 66 ? 29.466 7.334 -36.451 1.00 63.16 66 GLU A N 1
ATOM 540 C CA . GLU A 1 66 ? 29.533 8.010 -37.746 1.00 63.16 66 GLU A CA 1
ATOM 541 C C . GLU A 1 66 ? 28.274 8.873 -37.952 1.00 63.16 66 GLU A C 1
ATOM 543 O O . GLU A 1 66 ? 27.156 8.375 -38.098 1.00 63.16 66 GLU A O 1
ATOM 548 N N . GLY A 1 67 ? 28.434 10.198 -37.943 1.00 73.12 67 GLY A N 1
ATOM 549 C CA . GLY A 1 67 ? 27.346 11.137 -38.222 1.00 73.12 67 GLY A CA 1
ATOM 550 C C . GLY A 1 67 ? 26.419 11.433 -37.032 1.00 73.12 67 GLY A C 1
ATOM 551 O O . GLY A 1 67 ? 26.823 11.429 -35.870 1.00 73.12 67 GLY A O 1
ATOM 552 N N . LYS A 1 68 ? 25.161 11.807 -37.322 1.00 78.75 68 LYS A N 1
ATOM 553 C CA . LYS A 1 68 ? 24.216 12.281 -36.297 1.00 78.75 68 LYS A CA 1
ATOM 554 C C . LYS A 1 68 ? 23.764 11.138 -35.399 1.00 78.75 68 LYS A C 1
ATOM 556 O O . LYS A 1 68 ? 22.976 10.285 -35.799 1.00 78.75 68 LYS A O 1
ATOM 561 N N . VAL A 1 69 ? 24.193 11.188 -34.144 1.00 78.25 69 VAL A N 1
ATOM 562 C CA . VAL A 1 69 ? 23.931 10.152 -33.148 1.00 78.25 69 VAL A CA 1
ATOM 563 C C . VAL A 1 69 ? 22.478 10.189 -32.713 1.00 78.25 69 VAL A C 1
ATOM 565 O O . VAL A 1 69 ? 21.965 11.228 -32.282 1.00 78.25 69 VAL A O 1
ATOM 568 N N . ARG A 1 70 ? 21.827 9.028 -32.775 1.00 79.56 70 ARG A N 1
ATOM 569 C CA . ARG A 1 70 ? 20.525 8.787 -32.161 1.00 79.56 70 ARG A CA 1
ATOM 570 C C . ARG A 1 70 ? 20.563 7.462 -31.418 1.00 79.56 70 ARG A C 1
ATOM 572 O O . ARG A 1 70 ? 20.641 6.405 -32.034 1.00 79.56 70 ARG A O 1
ATOM 579 N N . THR A 1 71 ? 20.466 7.518 -30.098 1.00 78.75 71 THR A N 1
ATOM 580 C CA . THR A 1 71 ? 20.446 6.327 -29.256 1.00 78.75 71 THR A CA 1
ATOM 581 C C . THR A 1 71 ? 19.150 5.560 -29.471 1.00 78.75 71 THR A C 1
ATOM 583 O O . THR A 1 71 ? 18.053 6.040 -29.166 1.00 78.75 71 THR A O 1
ATOM 586 N N . THR A 1 72 ? 19.272 4.337 -29.970 1.00 81.12 72 THR A N 1
ATOM 587 C CA . THR A 1 72 ? 18.217 3.333 -29.890 1.00 81.12 72 THR A CA 1
ATOM 588 C C . THR A 1 72 ? 18.382 2.584 -28.572 1.00 81.12 72 THR A C 1
ATOM 590 O O . THR A 1 72 ? 19.486 2.323 -28.121 1.00 81.12 72 THR A O 1
ATOM 593 N N . ARG A 1 73 ? 17.275 2.297 -27.886 1.00 84.81 73 ARG A N 1
ATOM 594 C CA . ARG A 1 73 ? 17.277 1.448 -26.689 1.00 84.81 73 ARG A CA 1
ATOM 595 C C . ARG A 1 73 ? 16.480 0.207 -26.988 1.00 84.81 73 ARG A C 1
ATOM 597 O O . ARG A 1 73 ? 15.425 0.292 -27.624 1.00 84.81 73 ARG A O 1
ATOM 604 N N . MET A 1 74 ? 16.934 -0.910 -26.451 1.00 85.31 74 MET A N 1
ATOM 605 C CA . MET A 1 74 ? 16.214 -2.165 -26.558 1.00 85.31 74 MET A CA 1
ATOM 606 C C . MET A 1 74 ? 15.489 -2.499 -25.257 1.00 85.31 74 MET A C 1
ATOM 608 O O . MET A 1 74 ? 15.734 -1.900 -24.211 1.00 85.31 74 MET A O 1
ATOM 612 N N . ARG A 1 75 ? 14.540 -3.430 -25.311 1.00 85.88 75 ARG A N 1
ATOM 613 C CA . ARG A 1 75 ? 13.867 -3.938 -24.108 1.00 85.88 75 ARG A CA 1
ATOM 614 C C . ARG A 1 75 ? 14.711 -5.057 -23.503 1.00 85.88 75 ARG A C 1
ATOM 616 O O . ARG A 1 75 ? 15.311 -5.819 -24.250 1.00 85.88 75 ARG A O 1
ATOM 623 N N . VAL A 1 76 ? 14.726 -5.186 -22.175 1.00 89.69 76 VAL A N 1
ATOM 624 C CA . VAL A 1 76 ? 15.538 -6.208 -21.483 1.00 89.69 76 VAL A CA 1
ATOM 625 C C . VAL A 1 76 ? 15.195 -7.619 -21.961 1.00 89.69 76 VAL A C 1
ATOM 627 O O . VAL A 1 76 ? 16.102 -8.404 -22.180 1.00 89.69 76 VAL A O 1
ATOM 630 N N . ILE A 1 77 ? 13.916 -7.931 -22.186 1.00 87.19 77 ILE A N 1
ATOM 631 C CA . ILE A 1 77 ? 13.509 -9.228 -22.752 1.00 87.19 77 ILE A CA 1
ATOM 632 C C . ILE A 1 77 ? 14.184 -9.533 -24.100 1.00 87.19 77 ILE A C 1
ATOM 634 O O . ILE A 1 77 ? 14.686 -10.632 -24.281 1.00 87.19 77 ILE A O 1
ATOM 638 N N . ILE A 1 78 ? 14.288 -8.547 -24.995 1.00 84.38 78 ILE A N 1
ATOM 639 C CA . ILE A 1 78 ? 14.971 -8.700 -26.290 1.00 84.38 78 ILE A CA 1
ATOM 640 C C . ILE A 1 78 ? 16.483 -8.824 -26.075 1.00 84.38 78 ILE A C 1
ATOM 642 O O . ILE A 1 78 ? 17.130 -9.631 -26.727 1.00 84.38 78 ILE A O 1
ATOM 646 N N . ALA A 1 79 ? 17.046 -8.060 -25.133 1.00 88.50 79 ALA A N 1
ATOM 647 C CA . ALA A 1 79 ? 18.471 -8.123 -24.811 1.00 88.50 79 ALA A CA 1
ATOM 648 C C . ALA A 1 79 ? 18.873 -9.511 -24.303 1.00 88.50 79 ALA A C 1
ATOM 650 O O . ALA A 1 79 ? 19.916 -10.025 -24.689 1.00 88.50 79 ALA A O 1
ATOM 651 N N . VAL A 1 80 ? 18.031 -10.129 -23.472 1.00 89.69 80 VAL A N 1
ATOM 652 C CA . VAL A 1 80 ? 18.246 -11.494 -22.979 1.00 89.69 80 VAL A CA 1
ATOM 653 C C . VAL A 1 80 ? 18.168 -12.512 -24.118 1.00 89.69 80 VAL A C 1
ATOM 655 O O . VAL A 1 80 ? 19.035 -13.374 -24.188 1.00 89.69 80 VAL A O 1
ATOM 658 N N . LEU A 1 81 ? 17.195 -12.390 -25.031 1.00 86.06 81 LEU A N 1
ATOM 659 C CA . LEU A 1 81 ? 17.086 -13.272 -26.204 1.00 86.06 81 LEU A CA 1
ATOM 660 C C . LEU A 1 81 ? 18.303 -13.144 -27.138 1.00 86.06 81 LEU A C 1
ATOM 662 O O . LEU A 1 81 ? 18.876 -14.151 -27.536 1.00 86.06 81 LEU A O 1
ATOM 666 N N . GLN A 1 82 ? 18.770 -11.917 -27.394 1.00 85.62 82 GLN A N 1
ATOM 667 C CA . GLN A 1 82 ? 19.992 -11.648 -28.168 1.00 85.62 82 GLN A CA 1
ATOM 668 C C . GLN A 1 82 ? 21.264 -12.219 -27.530 1.00 85.62 82 GLN A C 1
ATOM 670 O O . GLN A 1 82 ? 22.242 -12.465 -28.228 1.00 85.62 82 GLN A O 1
ATOM 675 N N . ASN A 1 83 ? 21.254 -12.434 -26.215 1.00 85.88 83 ASN A N 1
ATOM 676 C CA . ASN A 1 83 ? 22.368 -12.992 -25.460 1.00 85.88 83 ASN A CA 1
ATOM 677 C C . ASN A 1 83 ? 22.004 -14.380 -24.915 1.00 85.88 83 ASN A C 1
ATOM 679 O O . ASN A 1 83 ? 22.247 -14.684 -23.748 1.00 85.88 83 ASN A O 1
ATOM 683 N N . GLU A 1 84 ? 21.411 -15.240 -25.745 1.00 80.06 84 GLU A N 1
ATOM 684 C CA . GLU A 1 84 ? 20.935 -16.559 -25.317 1.00 80.06 84 GLU A CA 1
ATOM 685 C C . GLU A 1 84 ? 22.030 -17.483 -24.746 1.00 80.06 84 GLU A C 1
ATOM 687 O O . GLU A 1 84 ? 21.729 -18.412 -23.992 1.00 80.06 84 GLU A O 1
ATOM 692 N N . GLY A 1 85 ? 23.305 -17.215 -25.052 1.00 82.06 85 GLY A N 1
ATOM 693 C CA . GLY A 1 85 ? 24.459 -17.877 -24.436 1.00 82.06 85 GLY A CA 1
ATOM 694 C C . GLY A 1 85 ? 24.595 -17.603 -22.932 1.00 82.06 85 GLY A C 1
ATOM 695 O O . GLY A 1 85 ? 25.211 -18.389 -22.220 1.00 82.06 85 GLY A O 1
ATOM 696 N N . LEU A 1 86 ? 23.970 -16.536 -22.419 1.00 82.44 86 LEU A N 1
ATOM 697 C CA . LEU A 1 86 ? 23.891 -16.249 -20.985 1.00 82.44 86 LEU A CA 1
ATOM 698 C C . LEU A 1 86 ? 22.851 -17.110 -20.264 1.00 82.44 86 LEU A C 1
ATOM 700 O O . LEU A 1 86 ? 22.873 -17.173 -19.036 1.00 82.44 86 LEU A O 1
ATOM 704 N N . ILE A 1 87 ? 21.905 -17.721 -20.980 1.00 82.44 87 ILE A N 1
ATOM 705 C CA . ILE A 1 87 ? 20.736 -18.359 -20.372 1.00 82.44 87 ILE A CA 1
ATOM 706 C C . ILE A 1 87 ? 21.105 -19.761 -19.873 1.00 82.44 87 ILE A C 1
ATOM 708 O O . ILE A 1 87 ? 21.069 -20.737 -20.620 1.00 82.44 87 ILE A O 1
ATOM 712 N N . GLY A 1 88 ? 21.429 -19.856 -18.582 1.00 81.88 88 GLY A N 1
ATOM 713 C CA . GLY A 1 88 ? 21.480 -21.116 -17.832 1.00 81.88 88 GLY A CA 1
ATOM 714 C C . GLY A 1 88 ? 20.106 -21.560 -17.312 1.00 81.88 88 GLY A C 1
ATOM 715 O O . GLY A 1 88 ? 19.079 -20.947 -17.618 1.00 81.88 88 GLY A O 1
ATOM 716 N N . LYS A 1 89 ? 20.077 -22.595 -16.459 1.00 82.56 89 LYS A N 1
ATOM 717 C CA . LYS A 1 89 ? 18.846 -23.051 -15.781 1.00 82.56 89 LYS A CA 1
ATOM 718 C C . LYS A 1 89 ? 18.261 -21.938 -14.908 1.00 82.56 89 LYS A C 1
ATOM 720 O O . LYS A 1 89 ? 17.050 -21.709 -14.898 1.00 82.56 89 LYS A O 1
ATOM 725 N N . LYS A 1 90 ? 19.125 -21.219 -14.192 1.00 86.88 90 LYS A N 1
ATOM 726 C CA . LYS A 1 90 ? 18.782 -20.052 -13.382 1.00 86.88 90 LYS A CA 1
ATOM 727 C C . LYS A 1 90 ? 19.733 -18.891 -13.685 1.00 86.88 90 LYS A C 1
ATOM 729 O O . LYS A 1 90 ? 20.879 -19.120 -14.053 1.00 86.88 90 LYS A O 1
ATOM 734 N N . PRO A 1 91 ? 19.305 -17.632 -13.480 1.00 90.56 91 PRO A N 1
ATOM 735 C CA . PRO A 1 91 ? 20.192 -16.479 -13.646 1.00 90.56 91 PRO A CA 1
ATOM 736 C C . PRO A 1 91 ? 21.418 -16.496 -12.724 1.00 90.56 91 PRO A C 1
ATOM 738 O O . PRO A 1 91 ? 22.436 -15.898 -13.058 1.00 90.56 91 PRO A O 1
ATOM 741 N N . VAL A 1 92 ? 21.324 -17.168 -11.568 1.00 90.94 92 VAL A N 1
ATOM 742 C CA . VAL A 1 92 ? 22.434 -17.276 -10.608 1.00 90.94 92 VAL A CA 1
ATOM 743 C C . VAL A 1 92 ? 23.602 -18.078 -11.181 1.00 90.94 92 VAL A C 1
ATOM 745 O O . VAL A 1 92 ? 24.747 -17.745 -10.904 1.00 90.94 92 VAL A O 1
ATOM 748 N N . ASP A 1 93 ? 23.329 -19.048 -12.056 1.00 88.75 93 ASP A N 1
ATOM 749 C CA . ASP A 1 93 ? 24.358 -19.878 -12.694 1.00 88.75 93 ASP A CA 1
ATOM 750 C C . ASP A 1 93 ? 25.280 -19.038 -13.599 1.00 88.75 93 ASP A C 1
ATOM 752 O O . ASP A 1 93 ? 26.435 -19.385 -13.832 1.00 88.75 93 ASP A O 1
ATOM 756 N N . SER A 1 94 ? 24.783 -17.896 -14.081 1.00 90.75 94 SER A N 1
ATOM 757 C CA . SER A 1 94 ? 25.484 -17.023 -15.025 1.00 90.75 94 SER A CA 1
ATOM 758 C C . SER A 1 94 ? 26.211 -15.852 -14.353 1.00 90.75 94 SER A C 1
ATOM 760 O O . SER A 1 94 ? 26.906 -15.103 -15.039 1.00 90.75 94 SER A O 1
ATOM 762 N N . ILE A 1 95 ? 26.078 -15.659 -13.033 1.00 91.06 95 ILE A N 1
ATOM 763 C CA . ILE A 1 95 ? 26.545 -14.435 -12.356 1.00 91.06 95 ILE A CA 1
ATOM 764 C C . ILE A 1 95 ? 28.060 -14.231 -12.439 1.00 91.06 95 ILE A C 1
ATOM 766 O O . ILE A 1 95 ? 28.515 -13.107 -12.637 1.00 91.06 95 ILE A O 1
ATOM 770 N N . VAL A 1 96 ? 28.844 -15.308 -12.338 1.00 90.50 96 VAL A N 1
ATOM 771 C CA . VAL A 1 96 ? 30.313 -15.248 -12.410 1.00 90.50 96 VAL A CA 1
ATOM 772 C C . VAL A 1 96 ? 30.761 -14.841 -13.812 1.00 90.50 96 VAL A C 1
ATOM 774 O O . VAL A 1 96 ? 31.583 -13.939 -13.961 1.00 90.50 96 VAL A O 1
ATOM 777 N N . ASN A 1 97 ? 30.161 -15.438 -14.845 1.00 92.00 97 ASN A N 1
ATOM 778 C CA . ASN A 1 97 ? 30.449 -15.099 -16.240 1.00 92.00 97 ASN A CA 1
ATOM 779 C C . ASN A 1 97 ? 30.079 -13.642 -16.543 1.00 92.00 97 ASN A C 1
ATOM 781 O O . ASN A 1 97 ? 30.855 -12.924 -17.167 1.00 92.00 97 ASN A O 1
ATOM 785 N N . ILE A 1 98 ? 28.930 -13.185 -16.039 1.00 93.69 98 ILE A N 1
ATOM 786 C CA . ILE A 1 98 ? 28.477 -11.795 -16.162 1.00 93.69 98 ILE A CA 1
ATOM 787 C C . ILE A 1 98 ? 29.456 -10.838 -15.477 1.00 93.69 98 ILE A C 1
ATOM 789 O O . ILE A 1 98 ? 29.810 -9.808 -16.046 1.00 93.69 98 ILE A O 1
ATOM 793 N N . LEU A 1 99 ? 29.913 -11.167 -14.268 1.00 93.94 99 LEU A N 1
ATOM 794 C CA . LEU A 1 99 ? 30.857 -10.339 -13.526 1.00 93.94 99 LEU A CA 1
ATOM 795 C C . LEU A 1 99 ? 32.202 -10.218 -14.252 1.00 93.94 99 LEU A C 1
ATOM 797 O O . LEU A 1 99 ? 32.708 -9.107 -14.410 1.00 93.94 99 LEU A O 1
ATOM 801 N N . ASN A 1 100 ? 32.744 -11.340 -14.729 1.00 93.44 100 ASN A N 1
ATOM 802 C CA . ASN A 1 100 ? 33.987 -11.367 -15.497 1.00 93.44 100 ASN A CA 1
ATOM 803 C C . ASN A 1 100 ? 33.859 -10.560 -16.793 1.00 93.44 100 ASN A C 1
ATOM 805 O O . ASN A 1 100 ? 34.775 -9.819 -17.144 1.00 93.44 100 ASN A O 1
ATOM 809 N N . TRP A 1 101 ? 32.708 -10.648 -17.467 1.00 93.69 101 TRP A N 1
ATOM 810 C CA . TRP A 1 101 ? 32.426 -9.849 -18.656 1.00 93.69 101 TRP A CA 1
ATOM 811 C C . TRP A 1 101 ? 32.483 -8.348 -18.345 1.00 93.69 101 TRP A C 1
ATOM 813 O O . TRP A 1 101 ? 33.230 -7.623 -18.999 1.00 93.69 101 TRP A O 1
ATOM 823 N N . VAL A 1 102 ? 31.778 -7.888 -17.302 1.00 94.25 102 VAL A N 1
ATOM 824 C CA . VAL A 1 102 ? 31.754 -6.463 -16.913 1.00 94.25 102 VAL A CA 1
ATOM 825 C C . VAL A 1 102 ? 33.148 -5.956 -16.526 1.00 94.25 102 VAL A C 1
ATOM 827 O O . VAL A 1 102 ? 33.521 -4.847 -16.915 1.00 94.25 102 VAL A O 1
ATOM 830 N N . ASP A 1 103 ? 33.927 -6.759 -15.794 1.00 92.75 103 ASP A N 1
ATOM 831 C CA . ASP A 1 103 ? 35.298 -6.401 -15.400 1.00 92.75 103 ASP A CA 1
ATOM 832 C C . ASP A 1 103 ? 36.208 -6.294 -16.636 1.00 92.75 103 ASP A C 1
ATOM 834 O O . ASP A 1 103 ? 36.887 -5.285 -16.822 1.00 92.75 103 ASP A O 1
ATOM 838 N N . SER A 1 104 ? 36.149 -7.287 -17.536 1.00 92.88 104 SER A N 1
ATOM 839 C CA . SER A 1 104 ? 36.941 -7.321 -18.777 1.00 92.88 104 SER A CA 1
ATOM 840 C C . SER A 1 104 ? 36.591 -6.196 -19.752 1.00 92.88 104 SER A C 1
ATOM 842 O O . SER A 1 104 ? 37.451 -5.700 -20.480 1.00 92.88 104 SER A O 1
ATOM 844 N N . ASP A 1 105 ? 35.335 -5.751 -19.750 1.00 91.25 105 ASP A N 1
ATOM 845 C CA . ASP A 1 105 ? 34.890 -4.661 -20.603 1.00 91.25 105 ASP A CA 1
ATOM 846 C C . ASP A 1 105 ? 35.340 -3.284 -20.085 1.00 91.25 105 ASP A C 1
ATOM 848 O O . ASP A 1 105 ? 35.335 -2.305 -20.837 1.00 91.25 105 ASP A O 1
ATOM 852 N N . GLY A 1 106 ? 35.774 -3.197 -18.825 1.00 89.44 106 GLY A N 1
ATOM 853 C CA . GLY A 1 106 ? 36.268 -1.974 -18.200 1.00 89.44 106 GLY A CA 1
ATOM 854 C C . GLY A 1 106 ? 35.216 -1.222 -17.384 1.00 89.44 106 GLY A C 1
ATOM 855 O O . GLY A 1 106 ? 35.300 0.000 -17.284 1.00 89.44 106 GLY A O 1
ATOM 856 N N . GLY A 1 107 ? 34.227 -1.911 -16.806 1.00 91.62 107 GLY A N 1
ATOM 857 C CA . GLY A 1 107 ? 33.255 -1.338 -15.867 1.00 91.62 107 GLY A CA 1
ATOM 858 C C . GLY A 1 107 ? 31.871 -1.072 -16.462 1.00 91.62 107 GLY A C 1
ATOM 859 O O . GLY A 1 107 ? 31.513 -1.563 -17.531 1.00 91.62 107 GLY A O 1
ATOM 860 N N . LEU A 1 108 ? 31.054 -0.275 -15.772 1.00 95.12 108 LEU A N 1
ATOM 861 C CA . LEU A 1 108 ? 29.633 -0.135 -16.112 1.00 95.12 108 LEU A CA 1
ATOM 862 C C . LEU A 1 108 ? 29.411 0.726 -17.360 1.00 95.12 108 LEU A C 1
ATOM 864 O O . LEU A 1 108 ? 29.949 1.831 -17.457 1.00 95.12 108 LEU A O 1
ATOM 868 N N . ARG A 1 109 ? 28.547 0.255 -18.267 1.00 94.06 109 ARG A N 1
ATOM 869 C CA . ARG A 1 109 ? 28.036 1.021 -19.416 1.00 94.06 109 ARG A CA 1
ATOM 870 C C . ARG A 1 109 ? 26.664 1.599 -19.085 1.00 94.06 109 ARG A C 1
ATOM 872 O O . ARG A 1 109 ? 25.733 0.858 -18.756 1.00 94.06 109 ARG A O 1
ATOM 879 N N . VAL A 1 110 ? 26.536 2.922 -19.164 1.00 94.06 110 VAL A N 1
ATOM 880 C CA . VAL A 1 110 ? 25.347 3.636 -18.683 1.00 94.06 110 VAL A CA 1
ATOM 881 C C . VAL A 1 110 ? 24.881 4.668 -19.699 1.00 94.06 110 VAL A C 1
ATOM 883 O O . VAL A 1 110 ? 25.667 5.452 -20.218 1.00 94.06 110 VAL A O 1
ATOM 886 N N . ASP A 1 111 ? 23.578 4.694 -19.939 1.00 92.25 111 ASP A N 1
ATOM 887 C CA . ASP A 1 111 ? 22.891 5.704 -20.741 1.00 92.25 111 ASP A CA 1
ATOM 888 C C . ASP A 1 111 ? 21.918 6.519 -19.863 1.00 92.25 111 ASP A C 1
ATOM 890 O O . ASP A 1 111 ? 21.536 6.087 -18.772 1.00 92.25 111 ASP A O 1
ATOM 894 N N . LEU A 1 112 ? 21.527 7.713 -20.314 1.00 89.56 112 LEU A N 1
ATOM 895 C CA . LEU A 1 112 ? 20.688 8.661 -19.583 1.00 89.56 112 LEU A CA 1
ATOM 896 C C . LEU A 1 112 ? 19.353 8.907 -20.289 1.00 89.56 112 LEU A C 1
ATOM 898 O O . LEU A 1 112 ? 19.273 9.323 -21.447 1.00 89.56 112 LEU A O 1
ATOM 902 N N . PHE A 1 113 ? 18.263 8.724 -19.553 1.00 85.50 113 PHE A N 1
ATOM 903 C CA . PHE A 1 113 ? 16.920 9.108 -19.964 1.00 85.50 113 PHE A CA 1
ATOM 904 C C . PHE A 1 113 ? 16.433 10.316 -19.160 1.00 85.50 113 PHE A C 1
ATOM 906 O O . PHE A 1 113 ? 16.647 10.397 -17.954 1.00 85.50 113 PHE A O 1
ATOM 913 N N . LYS A 1 114 ? 15.750 11.252 -19.826 1.00 84.56 114 LYS A N 1
ATOM 914 C CA . LYS A 1 114 ? 15.158 12.435 -19.194 1.00 84.56 114 LYS A CA 1
ATOM 915 C C . LYS A 1 114 ? 13.690 12.167 -18.879 1.00 84.56 114 LYS A C 1
ATOM 917 O O . LYS A 1 114 ? 12.909 11.888 -19.787 1.00 84.56 114 LYS A O 1
ATOM 922 N N . LYS A 1 115 ? 13.304 12.283 -17.610 1.00 82.44 115 LYS A N 1
ATOM 923 C CA . LYS A 1 115 ? 11.912 12.216 -17.163 1.00 82.44 115 LYS A CA 1
ATOM 924 C C . LYS A 1 115 ? 11.422 13.614 -16.799 1.00 82.44 115 LYS A C 1
ATOM 926 O O . LYS A 1 115 ? 11.969 14.247 -15.901 1.00 82.44 115 LYS A O 1
ATOM 931 N N . ASN A 1 116 ? 10.362 14.066 -17.463 1.00 76.31 116 ASN A N 1
ATOM 932 C CA . ASN A 1 116 ? 9.683 15.308 -17.101 1.00 76.31 116 ASN A CA 1
ATOM 933 C C . ASN A 1 116 ? 8.966 15.111 -15.756 1.00 76.31 116 ASN A C 1
ATOM 935 O O . ASN A 1 116 ? 8.134 14.209 -15.626 1.00 76.31 116 ASN A O 1
ATOM 939 N N . GLN A 1 117 ? 9.297 15.920 -14.752 1.00 71.00 117 GLN A N 1
ATOM 940 C CA . GLN A 1 117 ? 8.576 15.991 -13.480 1.00 71.00 117 GLN A CA 1
ATOM 941 C C . GLN A 1 117 ? 8.120 17.432 -13.227 1.00 71.00 117 GLN A C 1
ATOM 943 O O . GLN A 1 117 ? 8.709 18.374 -13.750 1.00 71.00 117 GLN A O 1
ATOM 948 N N . HIS A 1 118 ? 7.086 17.617 -12.399 1.00 62.28 118 HIS A N 1
ATOM 949 C CA . HIS A 1 118 ? 6.591 18.957 -12.048 1.00 62.28 118 HIS A CA 1
ATOM 950 C C . HIS A 1 118 ? 7.672 19.855 -11.416 1.00 62.28 118 HIS A C 1
ATOM 952 O O . HIS A 1 118 ? 7.640 21.060 -11.616 1.00 62.28 118 HIS A O 1
ATOM 958 N N . GLY A 1 119 ? 8.639 19.273 -10.694 1.00 62.62 119 GLY A N 1
ATOM 959 C CA . GLY A 1 119 ? 9.765 19.990 -10.079 1.00 62.62 119 GLY A CA 1
ATOM 960 C C . GLY A 1 119 ? 11.014 20.126 -10.960 1.00 62.62 119 GLY A C 1
ATOM 961 O O . GLY A 1 119 ? 12.054 20.525 -10.448 1.00 62.62 119 GLY A O 1
ATOM 962 N N . GLY A 1 120 ? 10.941 19.756 -12.244 1.00 73.44 120 GLY A N 1
ATOM 963 C CA . GLY A 1 120 ? 12.058 19.838 -13.189 1.00 73.44 120 GLY A CA 1
ATOM 964 C C . GLY A 1 120 ? 12.350 18.533 -13.934 1.00 73.44 120 GLY A C 1
ATOM 965 O O . GLY A 1 120 ? 11.642 17.529 -13.817 1.00 73.44 120 GLY A O 1
ATOM 966 N N . LEU A 1 121 ? 13.409 18.556 -14.742 1.00 76.62 121 LEU A N 1
ATOM 967 C CA . LEU A 1 121 ? 13.910 17.373 -15.438 1.00 76.62 121 LEU A CA 1
ATOM 968 C C . LEU A 1 121 ? 14.653 16.475 -14.448 1.00 76.62 121 LEU A C 1
ATOM 970 O O . LEU A 1 121 ? 15.568 16.930 -13.772 1.00 76.62 121 LEU A O 1
ATOM 974 N N . ARG A 1 122 ? 14.280 15.195 -14.401 1.00 81.19 122 ARG A N 1
ATOM 975 C CA . ARG A 1 122 ? 14.985 14.172 -13.625 1.00 81.19 122 ARG A CA 1
ATOM 976 C C . ARG A 1 122 ? 15.711 13.209 -14.546 1.00 81.19 122 ARG A C 1
ATOM 978 O O . ARG A 1 122 ? 15.127 12.702 -15.507 1.00 81.19 122 ARG A O 1
ATOM 985 N N . GLU A 1 123 ? 16.963 12.928 -14.235 1.00 85.44 123 GLU A N 1
ATOM 986 C CA . GLU A 1 123 ? 17.763 11.914 -14.900 1.00 85.44 123 GLU A CA 1
ATOM 987 C C . GLU A 1 123 ? 17.382 10.499 -14.445 1.00 85.44 123 GLU A C 1
ATOM 989 O O . GLU A 1 123 ? 17.080 10.238 -13.281 1.00 85.44 123 GLU A O 1
ATOM 994 N N . ILE A 1 124 ? 17.383 9.561 -15.387 1.00 89.44 124 ILE A N 1
ATOM 995 C CA . ILE A 1 124 ? 17.201 8.134 -15.139 1.00 89.44 124 ILE A CA 1
ATOM 996 C C . ILE A 1 124 ? 18.346 7.395 -15.811 1.00 89.44 124 ILE A C 1
ATOM 998 O O . ILE A 1 124 ? 18.515 7.476 -17.027 1.00 89.44 124 ILE A O 1
ATOM 1002 N N . TYR A 1 125 ? 19.098 6.644 -15.014 1.00 92.81 125 TYR A N 1
ATOM 1003 C CA . TYR A 1 125 ? 20.184 5.803 -15.494 1.00 92.81 125 TYR A CA 1
ATOM 1004 C C . TYR A 1 125 ? 19.629 4.516 -16.106 1.00 92.81 125 TYR A C 1
ATOM 1006 O O . TYR A 1 125 ? 18.788 3.832 -15.516 1.00 92.81 125 TYR A O 1
ATOM 1014 N N . VAL A 1 126 ? 20.115 4.178 -17.294 1.00 93.69 126 VAL A N 1
ATOM 1015 C CA . VAL A 1 126 ? 19.774 2.954 -18.016 1.00 93.69 126 VAL A CA 1
ATOM 1016 C C . VAL A 1 126 ? 21.050 2.135 -18.161 1.00 93.69 126 VAL A C 1
ATOM 1018 O O . VAL A 1 126 ? 21.970 2.531 -18.872 1.00 93.69 126 VAL A O 1
ATOM 1021 N N . LEU A 1 127 ? 21.110 1.003 -17.460 1.00 94.88 127 LEU A N 1
ATOM 1022 C CA . LEU A 1 127 ? 22.234 0.073 -17.543 1.00 94.88 127 LEU A CA 1
ATOM 1023 C C . LEU A 1 127 ? 22.114 -0.828 -18.775 1.00 94.88 127 LEU A C 1
ATOM 1025 O O . LEU A 1 127 ? 21.008 -1.119 -19.244 1.00 94.88 127 LEU A O 1
ATOM 1029 N N . GLU A 1 128 ? 23.262 -1.283 -19.263 1.00 94.44 128 GLU A N 1
ATOM 1030 C CA . GLU A 1 128 ? 23.374 -2.435 -20.161 1.00 94.44 128 GLU A CA 1
ATOM 1031 C C . GLU A 1 128 ? 22.974 -3.742 -19.425 1.00 94.44 128 GLU A C 1
ATOM 1033 O O . GLU A 1 128 ? 22.903 -3.779 -18.190 1.00 94.44 128 GLU A O 1
ATOM 1038 N N . LEU A 1 129 ? 22.632 -4.794 -20.177 1.00 94.12 129 LEU A N 1
ATOM 1039 C CA . LEU A 1 129 ? 22.088 -6.057 -19.672 1.00 94.12 129 LEU A CA 1
ATOM 1040 C C . LEU A 1 129 ? 22.954 -6.723 -18.588 1.00 94.12 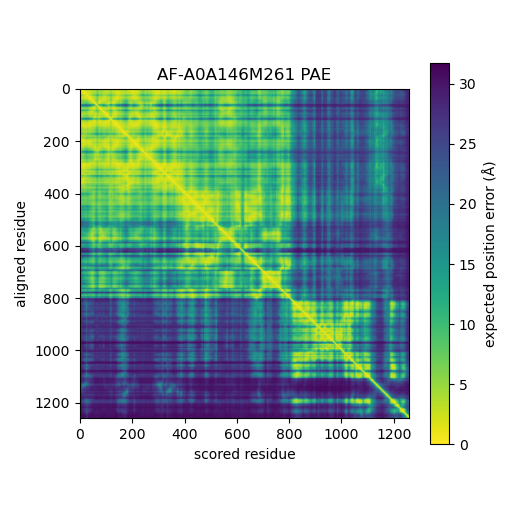129 LEU A C 1
ATOM 1042 O O . LEU A 1 129 ? 22.432 -7.031 -17.515 1.00 94.12 129 LEU A O 1
ATOM 1046 N N . HIS A 1 130 ? 24.246 -6.937 -18.835 1.00 94.50 130 HIS A N 1
ATOM 1047 C CA . HIS A 1 130 ? 25.158 -7.598 -17.895 1.00 94.50 130 HIS A CA 1
ATOM 1048 C C . HIS A 1 130 ? 25.280 -6.789 -16.601 1.00 94.50 130 HIS A C 1
ATOM 1050 O O . HIS A 1 130 ? 25.091 -7.311 -15.499 1.00 94.50 130 HIS A O 1
ATOM 1056 N N . SER A 1 131 ? 25.480 -5.475 -16.742 1.00 94.62 131 SER A N 1
ATOM 1057 C CA . SER A 1 131 ? 25.535 -4.530 -15.617 1.00 94.62 131 SER A CA 1
ATOM 1058 C C . SER A 1 131 ? 24.243 -4.542 -14.785 1.00 94.62 131 SER A C 1
ATOM 1060 O O . SER A 1 131 ? 24.271 -4.472 -13.554 1.00 94.62 131 SER A O 1
ATOM 1062 N N . ARG A 1 132 ? 23.089 -4.659 -15.451 1.00 94.12 132 ARG A N 1
ATOM 1063 C CA . ARG A 1 132 ? 21.766 -4.728 -14.821 1.00 94.12 132 ARG A CA 1
ATOM 1064 C C . ARG A 1 132 ? 21.559 -6.021 -14.034 1.00 94.12 132 ARG A C 1
ATOM 1066 O O . ARG A 1 132 ? 20.983 -5.973 -12.950 1.00 94.12 132 ARG A O 1
ATOM 1073 N N . ILE A 1 133 ? 21.984 -7.165 -14.571 1.00 94.31 133 ILE A N 1
ATOM 1074 C CA . ILE A 1 133 ? 21.865 -8.451 -13.872 1.00 94.31 133 ILE A CA 1
ATOM 1075 C C . ILE A 1 133 ? 22.788 -8.464 -12.651 1.00 94.31 133 ILE A C 1
ATOM 1077 O O . ILE A 1 133 ? 22.337 -8.821 -11.566 1.00 94.31 133 ILE A O 1
ATOM 1081 N N . LEU A 1 134 ? 24.031 -7.988 -12.785 1.00 95.12 134 LEU A N 1
ATOM 1082 C CA . LEU A 1 134 ? 24.954 -7.856 -11.654 1.00 95.12 134 LEU A CA 1
ATOM 1083 C C . LEU A 1 134 ? 24.359 -6.991 -10.531 1.00 95.12 134 LEU A C 1
ATOM 1085 O O . LEU A 1 134 ? 24.362 -7.391 -9.367 1.00 95.12 134 LEU A O 1
ATOM 1089 N N . GLN A 1 135 ? 23.785 -5.836 -10.881 1.00 95.44 135 GLN A N 1
ATOM 1090 C CA . GLN A 1 135 ? 23.096 -4.976 -9.920 1.00 95.44 135 GLN A CA 1
ATOM 1091 C C . GLN A 1 135 ? 21.933 -5.682 -9.214 1.00 95.44 135 GLN A C 1
ATOM 1093 O O . GLN A 1 135 ? 21.771 -5.509 -8.007 1.00 95.44 135 GLN A O 1
ATOM 1098 N N . LEU A 1 136 ? 21.127 -6.466 -9.936 1.00 95.31 136 LEU A N 1
ATOM 1099 C CA . LEU A 1 136 ? 20.007 -7.195 -9.341 1.00 95.31 136 LEU A CA 1
ATOM 1100 C C . LEU A 1 136 ? 20.478 -8.116 -8.207 1.00 95.31 136 LEU A C 1
ATOM 1102 O O . LEU A 1 136 ? 19.880 -8.091 -7.137 1.00 95.31 136 LEU A O 1
ATOM 1106 N N . PHE A 1 137 ? 21.554 -8.881 -8.415 1.00 94.94 137 PHE A N 1
ATOM 1107 C CA . PHE A 1 137 ? 22.084 -9.784 -7.389 1.00 94.94 137 PHE A CA 1
ATOM 1108 C C . PHE A 1 137 ? 22.650 -9.040 -6.176 1.00 94.94 137 PHE A C 1
ATOM 1110 O O . PHE A 1 137 ? 22.392 -9.446 -5.045 1.00 94.94 137 PHE A O 1
ATOM 1117 N N . LEU A 1 138 ? 23.360 -7.928 -6.392 1.00 95.75 138 LEU A N 1
ATOM 1118 C CA . LEU A 1 138 ? 23.852 -7.087 -5.294 1.00 95.75 138 LEU A CA 1
ATOM 1119 C C . LEU A 1 138 ? 22.698 -6.491 -4.467 1.00 95.75 138 LEU A C 1
ATOM 1121 O O . LEU A 1 138 ? 22.759 -6.467 -3.238 1.00 95.75 138 LEU A O 1
ATOM 1125 N N . GLU A 1 139 ? 21.616 -6.064 -5.122 1.00 95.88 139 GLU A N 1
ATOM 1126 C CA . GLU A 1 139 ? 20.424 -5.566 -4.430 1.00 95.88 139 GLU A CA 1
ATOM 1127 C C . GLU A 1 139 ? 19.641 -6.667 -3.715 1.00 95.88 139 GLU A C 1
ATOM 1129 O O . GLU A 1 139 ? 19.050 -6.374 -2.684 1.00 95.88 139 GLU A O 1
ATOM 1134 N N . GLU A 1 140 ? 19.622 -7.916 -4.194 1.00 95.94 140 GLU A N 1
ATOM 1135 C CA . GLU A 1 140 ? 18.970 -9.015 -3.458 1.00 95.94 140 GLU A CA 1
ATOM 1136 C C . GLU A 1 140 ? 19.662 -9.318 -2.125 1.00 95.94 140 GLU A C 1
ATOM 1138 O O . GLU A 1 140 ? 18.977 -9.599 -1.141 1.00 95.94 140 GLU A O 1
ATOM 1143 N N . ILE A 1 141 ? 20.994 -9.179 -2.058 1.00 96.88 141 ILE A N 1
ATOM 1144 C CA . ILE A 1 141 ? 21.733 -9.247 -0.786 1.00 96.88 141 ILE A CA 1
ATOM 1145 C C . ILE A 1 141 ? 21.221 -8.158 0.162 1.00 96.88 141 ILE A C 1
ATOM 1147 O O . ILE A 1 141 ? 20.880 -8.425 1.311 1.00 96.88 141 ILE A O 1
ATOM 1151 N N . SER A 1 142 ? 21.111 -6.924 -0.332 1.00 97.00 142 SER A N 1
ATOM 1152 C CA . SER A 1 142 ? 20.648 -5.802 0.490 1.00 97.00 142 SER A CA 1
ATOM 1153 C C . SER A 1 142 ? 19.164 -5.891 0.845 1.00 97.00 142 SER A C 1
ATOM 1155 O O . SER A 1 142 ? 18.791 -5.533 1.954 1.00 97.00 142 SER A O 1
ATOM 1157 N N . ARG A 1 143 ? 18.314 -6.437 -0.033 1.00 96.75 143 ARG A N 1
ATOM 1158 C CA . ARG A 1 143 ? 16.903 -6.717 0.273 1.00 96.75 143 ARG A CA 1
ATOM 1159 C C . ARG A 1 143 ? 16.761 -7.735 1.387 1.00 96.75 143 ARG A C 1
ATOM 1161 O O . ARG A 1 143 ? 15.889 -7.547 2.223 1.00 96.75 143 ARG A O 1
ATOM 1168 N N . ALA A 1 144 ? 17.598 -8.774 1.414 1.00 96.25 144 ALA A N 1
ATOM 1169 C CA . ALA A 1 144 ? 17.610 -9.734 2.514 1.00 96.25 144 ALA A CA 1
ATOM 1170 C C . ALA A 1 144 ? 17.904 -9.040 3.852 1.00 96.25 144 ALA A C 1
ATOM 1172 O O . ALA A 1 144 ? 17.225 -9.310 4.834 1.00 96.25 144 ALA A O 1
ATOM 1173 N N . ILE A 1 145 ? 18.856 -8.100 3.867 1.00 96.31 145 ILE A N 1
ATOM 1174 C CA . ILE A 1 145 ? 19.177 -7.289 5.049 1.00 96.31 145 ILE A CA 1
ATOM 1175 C C . ILE A 1 145 ? 17.998 -6.385 5.426 1.00 96.31 145 ILE A C 1
ATOM 1177 O O . ILE A 1 145 ? 17.549 -6.429 6.568 1.00 96.31 145 ILE A O 1
ATOM 1181 N N . CYS A 1 146 ? 17.457 -5.602 4.488 1.00 96.69 146 CYS A N 1
ATOM 1182 C CA . CYS A 1 146 ? 16.322 -4.710 4.747 1.00 96.69 146 CYS A CA 1
ATOM 1183 C C . CYS A 1 146 ? 15.100 -5.460 5.302 1.00 96.69 146 CYS A C 1
ATOM 1185 O O . CYS A 1 146 ? 14.429 -4.953 6.194 1.00 96.69 146 CYS A O 1
ATOM 1187 N N . ASP A 1 147 ? 14.841 -6.681 4.826 1.00 95.19 147 ASP A N 1
ATOM 1188 C CA . ASP A 1 147 ? 13.741 -7.535 5.296 1.00 95.19 147 ASP A CA 1
ATOM 1189 C C . ASP A 1 147 ? 13.815 -7.803 6.806 1.00 95.19 147 ASP A C 1
ATOM 1191 O O . ASP A 1 147 ? 12.791 -7.908 7.474 1.00 95.19 147 ASP A O 1
ATOM 1195 N N . THR A 1 148 ? 15.027 -7.853 7.363 1.00 94.12 148 THR A N 1
ATOM 1196 C CA . THR A 1 148 ? 15.241 -8.066 8.801 1.00 94.12 148 THR A CA 1
ATOM 1197 C C . THR A 1 148 ? 15.074 -6.807 9.645 1.00 94.12 148 THR A C 1
ATOM 1199 O O . THR A 1 148 ? 14.948 -6.931 10.857 1.00 94.12 148 THR A O 1
ATOM 1202 N N . ILE A 1 149 ? 15.091 -5.610 9.045 1.00 93.50 149 ILE A N 1
ATOM 1203 C CA . ILE A 1 149 ? 15.118 -4.333 9.768 1.00 93.50 149 ILE A CA 1
ATOM 1204 C C . ILE A 1 149 ? 13.710 -3.714 9.768 1.00 93.50 149 ILE A C 1
ATOM 1206 O O . ILE A 1 149 ? 13.290 -3.142 8.761 1.00 93.50 149 ILE A O 1
ATOM 1210 N N . PRO A 1 150 ? 12.973 -3.727 10.897 1.00 90.19 150 PRO A N 1
ATOM 1211 C CA . PRO A 1 150 ? 11.557 -3.346 10.908 1.00 90.19 150 PRO A CA 1
ATOM 1212 C C . PRO A 1 150 ? 11.274 -1.860 10.646 1.00 90.19 150 PRO A C 1
ATOM 1214 O O . PRO A 1 150 ? 10.120 -1.480 10.450 1.00 90.19 150 PRO A O 1
ATOM 1217 N N . MET A 1 151 ? 12.289 -0.996 10.728 1.00 92.81 151 MET A N 1
ATOM 1218 C CA . MET A 1 151 ? 12.169 0.439 10.438 1.00 92.81 151 MET A CA 1
ATOM 1219 C C . MET A 1 151 ? 12.467 0.796 8.971 1.00 92.81 151 MET A C 1
ATOM 1221 O O . MET A 1 151 ? 12.281 1.948 8.580 1.00 92.81 151 MET A O 1
ATOM 1225 N N . GLU A 1 152 ? 12.895 -0.172 8.154 1.00 95.38 152 GLU A N 1
ATOM 1226 C CA . GLU A 1 152 ? 13.122 0.005 6.717 1.00 95.38 152 GLU A CA 1
ATOM 1227 C C . GLU A 1 152 ? 11.795 -0.118 5.953 1.00 95.38 152 GLU A C 1
ATOM 1229 O O . GLU A 1 152 ? 11.153 -1.166 5.923 1.00 95.38 152 GLU A O 1
ATOM 1234 N N . MET A 1 153 ? 11.346 0.986 5.361 1.00 94.44 153 MET A N 1
ATOM 1235 C CA . MET A 1 153 ? 9.977 1.137 4.861 1.00 94.44 153 MET A CA 1
ATOM 1236 C C . MET A 1 153 ? 9.810 0.768 3.385 1.00 94.44 153 MET A C 1
ATOM 1238 O O . MET A 1 153 ? 8.679 0.740 2.896 1.00 94.44 153 MET A O 1
ATOM 1242 N N . MET A 1 154 ? 10.893 0.492 2.649 1.00 91.06 154 MET A N 1
ATOM 1243 C CA . MET A 1 154 ? 10.776 0.035 1.262 1.00 91.06 154 MET A CA 1
ATOM 1244 C C . MET A 1 154 ? 10.420 -1.451 1.178 1.00 91.06 154 MET A C 1
ATOM 1246 O O . MET A 1 154 ? 9.638 -1.835 0.308 1.00 91.06 154 MET A O 1
ATOM 1250 N N . MET A 1 155 ? 10.970 -2.272 2.074 1.00 92.06 155 MET A N 1
ATOM 1251 C CA . MET A 1 155 ? 10.585 -3.672 2.250 1.00 92.06 155 MET A CA 1
ATOM 1252 C C . MET A 1 155 ? 9.272 -3.789 3.026 1.00 92.06 155 MET A C 1
ATOM 1254 O O . MET A 1 155 ? 8.391 -4.550 2.627 1.00 92.06 155 MET A O 1
ATOM 1258 N N . HIS A 1 156 ? 9.097 -2.972 4.069 1.00 91.31 156 HIS A N 1
ATOM 1259 C CA . HIS A 1 156 ? 7.946 -3.032 4.975 1.00 91.31 156 HIS A CA 1
ATOM 1260 C C . HIS A 1 156 ? 6.945 -1.893 4.745 1.00 91.31 156 HIS A C 1
ATOM 1262 O O . HIS A 1 156 ? 6.610 -1.127 5.644 1.00 91.31 156 HIS A O 1
ATOM 1268 N N . ALA A 1 157 ? 6.425 -1.766 3.522 1.00 84.75 157 ALA A N 1
ATOM 1269 C CA . ALA A 1 157 ? 5.571 -0.632 3.143 1.00 84.75 157 ALA A CA 1
ATOM 1270 C C . ALA A 1 157 ? 4.273 -0.495 3.973 1.00 84.75 157 ALA A C 1
ATOM 1272 O O . ALA A 1 157 ? 3.771 0.617 4.155 1.00 84.75 157 ALA A O 1
ATOM 1273 N N . SER A 1 158 ? 3.717 -1.599 4.489 1.00 81.06 158 SER A N 1
ATOM 1274 C CA . SER A 1 158 ? 2.546 -1.580 5.383 1.00 81.06 158 SER A CA 1
ATOM 1275 C C . SER A 1 158 ? 2.844 -0.931 6.737 1.00 81.06 158 SER A C 1
ATOM 1277 O O . SER A 1 158 ? 1.963 -0.306 7.331 1.00 81.06 158 SER A O 1
ATOM 1279 N N . GLU A 1 159 ? 4.092 -1.025 7.197 1.00 85.38 159 GLU A N 1
ATOM 1280 C CA . GLU A 1 159 ? 4.544 -0.531 8.499 1.00 85.38 159 GLU A CA 1
ATOM 1281 C C . GLU A 1 159 ? 4.647 0.988 8.555 1.00 85.38 159 GLU A C 1
ATOM 1283 O O . GLU A 1 159 ? 4.517 1.574 9.631 1.00 85.38 159 GLU A O 1
ATOM 1288 N N . LYS A 1 160 ? 4.779 1.629 7.390 1.00 86.56 160 LYS A N 1
ATOM 1289 C CA . LYS A 1 160 ? 4.886 3.082 7.241 1.00 86.56 160 LYS A CA 1
ATOM 1290 C C . LYS A 1 160 ? 3.806 3.837 8.012 1.00 86.56 160 LYS A C 1
ATOM 1292 O O . LYS A 1 160 ? 4.100 4.810 8.694 1.00 86.56 160 LYS A O 1
ATOM 1297 N N . LEU A 1 161 ? 2.564 3.365 7.906 1.00 82.31 161 LEU A N 1
ATOM 1298 C CA . LEU A 1 161 ? 1.407 3.961 8.576 1.00 82.31 161 LEU A CA 1
ATOM 1299 C C . LEU A 1 161 ? 1.209 3.429 9.994 1.00 82.31 161 LEU A C 1
ATOM 1301 O O . LEU A 1 161 ? 0.731 4.159 10.863 1.00 82.31 161 LEU A O 1
ATOM 1305 N N . ARG A 1 162 ? 1.535 2.149 10.209 1.00 83.56 162 ARG A N 1
ATOM 1306 C CA . ARG A 1 162 ? 1.281 1.441 11.464 1.00 83.56 162 ARG A CA 1
ATOM 1307 C C . ARG A 1 162 ? 2.198 1.940 12.575 1.00 83.56 162 ARG A C 1
ATOM 1309 O O . ARG A 1 162 ? 1.711 2.266 13.652 1.00 83.56 162 ARG A O 1
ATOM 1316 N N . ARG A 1 163 ? 3.501 2.071 12.313 1.00 87.88 163 ARG A N 1
ATOM 1317 C CA . ARG A 1 163 ? 4.504 2.408 13.336 1.00 87.88 163 ARG A CA 1
ATOM 1318 C C . ARG A 1 163 ? 4.272 3.772 14.005 1.00 87.88 163 ARG A C 1
ATOM 1320 O O . ARG A 1 163 ? 4.267 3.801 15.234 1.00 87.88 163 ARG A O 1
ATOM 1327 N N . PRO A 1 164 ? 4.008 4.885 13.285 1.00 88.19 164 PRO A N 1
ATOM 1328 C CA . PRO A 1 164 ? 3.674 6.157 13.936 1.00 88.19 164 PRO A CA 1
ATOM 1329 C C . PRO A 1 164 ? 2.406 6.082 14.791 1.00 88.19 164 PRO A C 1
ATOM 1331 O O . PRO A 1 164 ? 2.346 6.666 15.870 1.00 88.19 164 PRO A O 1
ATOM 1334 N N . GLN A 1 165 ? 1.390 5.338 14.340 1.00 82.50 165 GLN A N 1
ATOM 1335 C CA . GLN A 1 165 ? 0.154 5.149 15.104 1.00 82.50 165 GLN A CA 1
ATOM 1336 C C . GLN A 1 165 ? 0.400 4.317 16.368 1.00 82.50 165 GLN A C 1
ATOM 1338 O O . GLN A 1 165 ? -0.059 4.692 17.447 1.00 82.50 165 GLN A O 1
ATOM 1343 N N . GLU A 1 166 ? 1.168 3.231 16.260 1.00 83.38 166 GLU A N 1
ATOM 1344 C CA . GLU A 1 166 ? 1.583 2.418 17.402 1.00 83.38 166 GLU A CA 1
ATOM 1345 C C . GLU A 1 166 ? 2.409 3.221 18.408 1.00 83.38 166 GLU A C 1
ATOM 1347 O O . GLU A 1 166 ? 2.167 3.096 19.606 1.00 83.38 166 GLU A O 1
ATOM 1352 N N . HIS A 1 167 ? 3.327 4.080 17.950 1.00 88.25 167 HIS A N 1
ATOM 1353 C CA . HIS A 1 167 ? 4.110 4.966 18.815 1.00 88.25 167 HIS A CA 1
ATOM 1354 C C . HIS A 1 167 ? 3.199 5.828 19.695 1.00 88.25 167 HIS A C 1
ATOM 1356 O O . HIS A 1 167 ? 3.344 5.855 20.915 1.00 88.25 167 HIS A O 1
ATOM 1362 N N . ILE A 1 168 ? 2.193 6.464 19.091 1.00 84.12 168 ILE A N 1
ATOM 1363 C CA . ILE A 1 168 ? 1.246 7.327 19.808 1.00 84.12 168 ILE A CA 1
ATOM 1364 C C . ILE A 1 168 ? 0.398 6.519 20.794 1.00 84.12 168 ILE A C 1
ATOM 1366 O O . ILE A 1 168 ? 0.158 6.969 21.913 1.00 84.12 168 ILE A O 1
ATOM 1370 N N . ILE A 1 169 ? -0.040 5.317 20.410 1.00 78.75 169 ILE A N 1
ATOM 1371 C CA . ILE A 1 169 ? -0.800 4.427 21.299 1.00 78.75 169 ILE A CA 1
ATOM 1372 C C . ILE A 1 169 ? 0.065 3.994 22.492 1.00 78.75 169 ILE A C 1
ATOM 1374 O O . ILE A 1 169 ? -0.397 4.048 23.632 1.00 78.75 169 ILE A O 1
ATOM 1378 N N . ARG A 1 170 ? 1.322 3.600 22.258 1.00 84.25 170 ARG A N 1
ATOM 1379 C CA . ARG A 1 170 ? 2.271 3.205 23.314 1.00 84.25 170 ARG A CA 1
ATOM 1380 C C . ARG A 1 170 ? 2.582 4.374 24.247 1.00 84.25 170 ARG A C 1
ATOM 1382 O O . ARG A 1 170 ? 2.527 4.207 25.461 1.00 84.25 170 ARG A O 1
ATOM 1389 N N . SER A 1 171 ? 2.814 5.562 23.698 1.00 84.88 171 SER A N 1
ATOM 1390 C CA . SER A 1 171 ? 3.028 6.791 24.466 1.00 84.88 171 SER A CA 1
ATOM 1391 C C . SER A 1 171 ? 1.815 7.172 25.319 1.00 84.88 171 SER A C 1
ATOM 1393 O O . SER A 1 171 ? 1.942 7.518 26.497 1.00 84.88 171 SER A O 1
ATOM 1395 N N . ALA A 1 172 ? 0.601 7.029 24.779 1.00 79.25 172 ALA A N 1
ATOM 1396 C CA . ALA A 1 172 ? -0.628 7.290 25.524 1.00 79.25 172 ALA A CA 1
ATOM 1397 C C . ALA A 1 172 ? -0.802 6.342 26.725 1.00 79.25 172 ALA A C 1
ATOM 1399 O O . ALA A 1 172 ? -1.278 6.786 27.768 1.00 79.25 172 ALA A O 1
ATOM 1400 N N . ARG A 1 173 ? -0.367 5.077 26.611 1.00 78.75 173 ARG A N 1
ATOM 1401 C CA . ARG A 1 173 ? -0.463 4.054 27.674 1.00 78.75 173 ARG A CA 1
ATOM 1402 C C . ARG A 1 173 ? 0.491 4.267 28.851 1.00 78.75 173 ARG A C 1
ATOM 1404 O O . ARG A 1 173 ? 0.280 3.676 29.905 1.00 78.75 173 ARG A O 1
ATOM 1411 N N . ARG A 1 174 ? 1.533 5.079 28.684 1.00 80.75 174 ARG A N 1
ATOM 1412 C CA . ARG A 1 174 ? 2.530 5.347 29.729 1.00 80.75 174 ARG A CA 1
ATOM 1413 C C . ARG A 1 174 ? 1.895 6.109 30.913 1.00 80.75 174 ARG A C 1
ATOM 1415 O O . ARG A 1 174 ? 1.243 7.125 30.661 1.00 80.75 174 ARG A O 1
ATOM 1422 N N . PRO A 1 175 ? 2.002 5.633 32.170 1.00 78.69 175 PRO A N 1
ATOM 1423 C CA . PRO A 1 175 ? 1.335 6.244 33.328 1.00 78.69 175 PRO A CA 1
ATOM 1424 C C . PRO A 1 175 ? 2.021 7.519 33.844 1.00 78.69 175 PRO A C 1
ATOM 1426 O O . PRO A 1 175 ? 1.470 8.210 34.699 1.00 78.69 175 PRO A O 1
ATOM 1429 N N . GLU A 1 176 ? 3.228 7.824 33.368 1.00 83.25 176 GLU A N 1
ATOM 1430 C CA . GLU A 1 176 ? 4.028 8.953 33.821 1.00 83.25 176 GLU A CA 1
ATOM 1431 C C . GLU A 1 176 ? 3.307 10.291 33.600 1.00 83.25 176 GLU A C 1
ATOM 1433 O O . GLU A 1 176 ? 2.718 10.551 32.545 1.00 83.25 176 GLU A O 1
ATOM 1438 N N . LYS A 1 177 ? 3.380 11.153 34.621 1.00 80.88 177 LYS A N 1
ATOM 1439 C CA . LYS A 1 177 ? 2.680 12.443 34.668 1.00 80.88 177 LYS A CA 1
ATOM 1440 C C . LYS A 1 177 ? 3.192 13.424 33.616 1.00 80.88 177 LYS A C 1
ATOM 1442 O O . LYS A 1 177 ? 2.398 14.171 33.049 1.00 80.88 177 LYS A O 1
ATOM 1447 N N . PHE A 1 178 ? 4.502 13.448 33.381 1.00 82.69 178 PHE A N 1
ATOM 1448 C CA . PHE A 1 178 ? 5.120 14.349 32.420 1.00 82.69 178 PHE A CA 1
ATOM 1449 C C . PHE A 1 178 ? 5.556 13.570 31.185 1.00 82.69 178 PHE A C 1
ATOM 1451 O O . PHE A 1 178 ? 6.262 12.565 31.282 1.00 82.69 178 PHE A O 1
ATOM 1458 N N . LYS A 1 179 ? 5.118 14.059 30.024 1.00 87.69 179 LYS A N 1
ATOM 1459 C CA . LYS A 1 179 ? 5.420 13.488 28.713 1.00 87.69 179 LYS A CA 1
ATOM 1460 C C . LYS A 1 179 ? 5.864 14.595 27.778 1.00 87.69 179 LYS A C 1
ATOM 1462 O O . LYS A 1 179 ? 5.219 15.642 27.707 1.00 87.69 179 LYS A O 1
ATOM 1467 N N . THR A 1 180 ? 6.937 14.357 27.044 1.00 88.44 180 THR A N 1
ATOM 1468 C CA . THR A 1 180 ? 7.456 15.315 26.063 1.00 88.44 180 THR A CA 1
ATOM 1469 C C . THR A 1 180 ? 7.630 14.619 24.729 1.00 88.44 180 THR A C 1
ATOM 1471 O O . THR A 1 180 ? 8.188 13.529 24.713 1.00 88.44 180 THR A O 1
ATOM 1474 N N . ASN A 1 181 ? 7.231 15.267 23.637 1.00 91.69 181 ASN A N 1
ATOM 1475 C CA . ASN A 1 181 ? 7.382 14.744 22.281 1.00 91.69 181 ASN A CA 1
ATOM 1476 C C . ASN A 1 181 ? 8.311 15.644 21.459 1.00 91.69 181 ASN A C 1
ATOM 1478 O O . ASN A 1 181 ? 8.139 16.869 21.434 1.00 91.69 181 ASN A O 1
ATOM 1482 N N . VAL A 1 182 ? 9.267 15.023 20.772 1.00 94.62 182 VAL A N 1
ATOM 1483 C CA . VAL A 1 182 ? 10.158 15.656 19.798 1.00 94.62 182 VAL A CA 1
ATOM 1484 C C . VAL A 1 182 ? 10.211 14.782 18.551 1.00 94.62 182 VAL A C 1
ATOM 1486 O O . VAL A 1 182 ? 10.493 13.589 18.618 1.00 94.62 182 VAL A O 1
ATOM 1489 N N . CYS A 1 183 ? 9.960 15.384 17.397 1.00 95.38 183 CYS A N 1
ATOM 1490 C CA . CYS A 1 183 ? 9.959 14.721 16.104 1.00 95.38 183 CYS A CA 1
ATOM 1491 C C . CYS A 1 183 ? 10.982 15.366 15.159 1.00 95.38 183 CYS A C 1
ATOM 1493 O O . CYS A 1 183 ? 11.369 16.520 15.330 1.00 95.38 183 CYS A O 1
ATOM 1495 N N . SER A 1 184 ? 11.430 14.624 14.149 1.00 95.69 184 SER A N 1
ATOM 1496 C CA . SER A 1 184 ? 12.151 15.174 12.995 1.00 95.69 184 SER A CA 1
ATOM 1497 C C . SER A 1 184 ? 11.746 14.451 11.716 1.00 95.69 184 SER A C 1
ATOM 1499 O O . SER A 1 184 ? 11.483 13.249 11.746 1.00 95.69 184 SER A O 1
ATOM 1501 N N . SER A 1 185 ? 11.789 15.182 10.606 1.00 96.06 185 SER A N 1
ATOM 1502 C CA . SER A 1 185 ? 11.682 14.670 9.235 1.00 96.06 185 SER A CA 1
ATOM 1503 C C . SER A 1 185 ? 12.935 15.125 8.490 1.00 96.06 185 SER A C 1
ATOM 1505 O O . SER A 1 185 ? 13.231 16.321 8.425 1.00 96.06 185 SER A O 1
ATOM 1507 N N . ASN A 1 186 ? 13.716 14.173 8.006 1.00 94.38 186 ASN A N 1
ATOM 1508 C CA . ASN A 1 186 ? 15.101 14.345 7.601 1.00 94.38 186 ASN A CA 1
ATOM 1509 C C . ASN A 1 186 ? 15.255 13.970 6.123 1.00 94.38 186 ASN A C 1
ATOM 1511 O O . ASN A 1 186 ? 15.062 12.816 5.751 1.00 94.38 186 ASN A O 1
ATOM 1515 N N . ASP A 1 187 ? 15.682 14.940 5.315 1.00 92.81 187 ASP A N 1
ATOM 1516 C CA . ASP A 1 187 ? 16.009 14.773 3.897 1.00 92.81 187 ASP A CA 1
ATOM 1517 C C . ASP A 1 187 ? 17.532 14.824 3.721 1.00 92.81 187 ASP A C 1
ATOM 1519 O O . ASP A 1 187 ? 18.219 15.653 4.331 1.00 92.81 187 ASP A O 1
ATOM 1523 N N . ALA A 1 188 ? 18.083 13.969 2.863 1.00 90.94 188 ALA A N 1
ATOM 1524 C CA . ALA A 1 188 ? 19.511 13.961 2.576 1.00 90.94 188 ALA A CA 1
ATOM 1525 C C . ALA A 1 188 ? 19.858 14.762 1.308 1.00 90.94 188 ALA A C 1
ATOM 1527 O O . ALA A 1 188 ? 19.288 14.598 0.229 1.00 90.94 188 ALA A O 1
ATOM 1528 N N . LYS A 1 189 ? 20.872 15.623 1.407 1.00 86.94 189 LYS A N 1
ATOM 1529 C CA . LYS A 1 189 ? 21.389 16.417 0.290 1.00 86.94 189 LYS A CA 1
ATOM 1530 C C . LYS A 1 189 ? 22.168 15.512 -0.669 1.00 86.94 189 LYS A C 1
ATOM 1532 O O . LYS A 1 189 ? 23.082 14.815 -0.238 1.00 86.94 189 LYS A O 1
ATOM 1537 N N . VAL A 1 190 ? 21.862 15.582 -1.972 1.00 85.94 190 VAL A N 1
ATOM 1538 C CA . VAL A 1 190 ? 22.571 14.858 -3.057 1.00 85.94 190 VAL A CA 1
ATOM 1539 C C . VAL A 1 190 ? 22.876 13.392 -2.706 1.00 85.94 190 VAL A C 1
ATOM 1541 O O . VAL A 1 190 ? 24.009 12.937 -2.855 1.00 85.94 190 VAL A O 1
ATOM 1544 N N . TRP A 1 191 ? 21.855 12.650 -2.252 1.00 91.19 191 TRP A N 1
ATOM 1545 C CA . TRP A 1 191 ? 21.980 11.251 -1.817 1.00 91.19 191 TRP A CA 1
ATOM 1546 C C . TRP A 1 191 ? 22.778 10.410 -2.810 1.00 91.19 191 TRP A C 1
ATOM 1548 O O . TRP A 1 191 ? 23.839 9.894 -2.486 1.00 91.19 191 TRP A O 1
ATOM 1558 N N . ASN A 1 192 ? 22.343 10.369 -4.072 1.00 89.69 192 ASN A N 1
ATOM 1559 C CA . ASN A 1 192 ? 23.020 9.605 -5.115 1.00 89.69 192 ASN A CA 1
ATOM 1560 C C . ASN A 1 192 ? 24.510 9.975 -5.241 1.00 89.69 192 ASN A C 1
ATOM 1562 O O . ASN A 1 192 ? 25.360 9.100 -5.098 1.00 89.69 192 ASN A O 1
ATOM 1566 N N . GLN A 1 193 ? 24.820 11.244 -5.522 1.00 89.19 193 GLN A N 1
ATOM 1567 C CA . GLN A 1 193 ? 26.171 11.694 -5.865 1.00 89.19 193 GLN A CA 1
ATOM 1568 C C . GLN A 1 193 ? 27.117 11.705 -4.657 1.00 89.19 193 GLN A C 1
ATOM 1570 O O . GLN A 1 193 ? 28.319 11.530 -4.836 1.00 89.19 193 GLN A O 1
ATOM 1575 N N . GLY A 1 194 ? 26.595 11.886 -3.439 1.00 87.94 194 GLY A N 1
ATOM 1576 C CA . GLY A 1 194 ? 27.384 11.959 -2.208 1.00 87.94 194 GLY A CA 1
ATOM 1577 C C . GLY A 1 194 ? 28.032 10.632 -1.809 1.00 87.94 194 GLY A C 1
ATOM 1578 O O . GLY A 1 194 ? 29.139 10.627 -1.267 1.00 87.94 194 GLY A O 1
ATOM 1579 N N . HIS A 1 195 ? 27.401 9.497 -2.125 1.00 91.88 195 HIS A N 1
ATOM 1580 C CA . HIS A 1 195 ? 27.934 8.185 -1.762 1.00 91.88 195 HIS A CA 1
ATOM 1581 C C . HIS A 1 195 ? 29.135 7.768 -2.625 1.00 91.88 195 HIS A C 1
ATOM 1583 O O . HIS A 1 195 ? 29.115 7.828 -3.855 1.00 91.88 195 HIS A O 1
ATOM 1589 N N . LEU A 1 196 ? 30.162 7.235 -1.958 1.00 92.00 196 LEU A N 1
ATOM 1590 C CA . LEU A 1 196 ? 31.215 6.435 -2.574 1.00 92.00 196 LEU A CA 1
ATOM 1591 C C . LEU A 1 196 ? 30.989 4.965 -2.212 1.00 92.00 196 LEU A C 1
ATOM 1593 O O . LEU A 1 196 ? 30.909 4.625 -1.034 1.00 92.00 196 LEU A O 1
ATOM 1597 N N . VAL A 1 197 ? 30.900 4.090 -3.214 1.00 93.00 197 VAL A N 1
ATOM 1598 C CA . VAL A 1 197 ? 30.475 2.688 -3.029 1.00 93.00 197 VAL A CA 1
ATOM 1599 C C . VAL A 1 197 ? 31.426 1.872 -2.139 1.00 93.00 197 VAL A C 1
ATOM 1601 O O . VAL A 1 197 ? 31.007 0.897 -1.521 1.00 93.00 197 VAL A O 1
ATOM 1604 N N . THR A 1 198 ? 32.678 2.304 -1.960 1.00 93.69 198 THR A N 1
ATOM 1605 C CA . THR A 1 198 ? 33.637 1.650 -1.051 1.00 93.69 198 THR A CA 1
ATOM 1606 C C . THR A 1 198 ? 33.142 1.552 0.392 1.00 93.69 198 THR A C 1
ATOM 1608 O O . THR A 1 198 ? 33.468 0.581 1.074 1.00 93.69 198 THR A O 1
ATOM 1611 N N . LYS A 1 199 ? 32.319 2.500 0.863 1.00 93.69 199 LYS A N 1
ATOM 1612 C CA . LYS A 1 199 ? 31.741 2.417 2.211 1.00 93.69 199 LYS A CA 1
ATOM 1613 C C . LYS A 1 199 ? 30.671 1.339 2.327 1.00 93.69 199 LYS A C 1
ATOM 1615 O O . LYS A 1 199 ? 30.611 0.681 3.360 1.00 93.69 199 LYS A O 1
ATOM 1620 N N . PHE A 1 200 ? 29.893 1.112 1.264 1.00 96.31 200 PHE A N 1
ATOM 1621 C CA . PHE A 1 200 ? 28.926 0.015 1.199 1.00 96.31 200 PHE A CA 1
ATOM 1622 C C . PHE A 1 200 ? 29.641 -1.335 1.174 1.00 96.31 200 PHE A C 1
ATOM 1624 O O . PHE A 1 200 ? 29.246 -2.233 1.905 1.00 96.31 200 PHE A O 1
ATOM 1631 N N . ILE A 1 201 ? 30.741 -1.450 0.419 1.00 96.88 201 ILE A N 1
ATOM 1632 C CA . ILE A 1 201 ? 31.590 -2.651 0.421 1.00 96.88 201 ILE A CA 1
ATOM 1633 C C . ILE A 1 201 ? 32.086 -2.942 1.838 1.00 96.88 201 ILE A C 1
ATOM 1635 O O . ILE A 1 201 ? 31.890 -4.045 2.334 1.00 96.88 201 ILE A O 1
ATOM 1639 N N . GLN A 1 202 ? 32.689 -1.954 2.509 1.00 96.31 202 GLN A N 1
ATOM 1640 C CA . GLN A 1 202 ? 33.193 -2.128 3.873 1.00 96.31 202 GLN A CA 1
ATOM 1641 C C . GLN A 1 202 ? 32.084 -2.518 4.857 1.00 96.31 202 GLN A C 1
ATOM 1643 O O . GLN A 1 202 ? 32.289 -3.414 5.670 1.00 96.31 202 GLN A O 1
ATOM 1648 N N . PHE A 1 203 ? 30.927 -1.862 4.774 1.00 97.56 203 PHE A N 1
ATOM 1649 C CA . PHE A 1 203 ? 29.770 -2.158 5.613 1.00 97.56 203 PHE A CA 1
ATOM 1650 C C . PHE A 1 203 ? 29.269 -3.595 5.397 1.00 97.56 203 PHE A C 1
ATOM 1652 O O . PHE A 1 203 ? 29.168 -4.355 6.356 1.00 97.56 203 PHE A O 1
ATOM 1659 N N . LEU A 1 204 ? 29.027 -4.002 4.147 1.00 97.69 204 LEU A N 1
ATOM 1660 C CA . LEU A 1 204 ? 28.489 -5.325 3.823 1.00 97.69 204 LEU A CA 1
ATOM 1661 C C . LEU A 1 204 ? 29.475 -6.455 4.128 1.00 97.69 204 LEU A C 1
ATOM 1663 O O . LEU A 1 204 ? 29.069 -7.476 4.666 1.00 97.69 204 LEU A O 1
ATOM 1667 N N . VAL A 1 205 ? 30.765 -6.272 3.833 1.00 97.00 205 VAL A N 1
ATOM 1668 C CA . VAL A 1 205 ? 31.819 -7.254 4.145 1.00 97.00 205 VAL A CA 1
ATOM 1669 C C . VAL A 1 205 ? 32.002 -7.412 5.656 1.00 97.00 205 VAL A C 1
ATOM 1671 O O . VAL A 1 205 ? 32.287 -8.507 6.129 1.00 97.00 205 VAL A O 1
ATOM 1674 N N . ARG A 1 206 ? 31.816 -6.340 6.438 1.00 96.25 206 ARG A N 1
ATOM 1675 C CA . ARG A 1 206 ? 31.833 -6.427 7.904 1.00 96.25 206 ARG A CA 1
ATOM 1676 C C . ARG A 1 206 ? 30.572 -7.097 8.453 1.00 96.25 206 ARG A C 1
ATOM 1678 O O . ARG A 1 206 ? 30.663 -7.848 9.417 1.00 96.25 206 ARG A O 1
ATOM 1685 N N . ALA A 1 207 ? 29.414 -6.821 7.855 1.00 95.50 207 ALA A N 1
ATOM 1686 C CA . ALA A 1 207 ? 28.134 -7.355 8.303 1.00 95.50 207 ALA A CA 1
ATOM 1687 C C . ALA A 1 207 ? 27.953 -8.840 7.952 1.00 95.50 207 ALA A C 1
ATOM 1689 O O . ALA A 1 207 ? 27.414 -9.580 8.772 1.00 95.50 207 ALA A O 1
ATOM 1690 N N . LEU A 1 208 ? 28.399 -9.281 6.772 1.00 96.69 208 LEU A N 1
ATOM 1691 C CA . LEU A 1 208 ? 28.081 -10.597 6.210 1.00 96.69 208 LEU A CA 1
ATOM 1692 C C . LEU A 1 208 ? 29.243 -11.609 6.281 1.00 96.69 208 LEU A C 1
ATOM 1694 O O . LEU A 1 208 ? 30.410 -11.204 6.293 1.00 96.69 208 LEU A O 1
ATOM 1698 N N . PRO A 1 209 ? 28.928 -12.920 6.258 1.00 94.00 209 PRO A N 1
ATOM 1699 C CA . PRO A 1 209 ? 29.911 -14.001 6.161 1.00 94.00 209 PRO A CA 1
ATOM 1700 C C . PRO A 1 209 ? 30.825 -13.926 4.921 1.00 94.00 209 PRO A C 1
ATOM 1702 O O . PRO A 1 209 ? 30.500 -13.281 3.914 1.00 94.00 209 PRO A O 1
ATOM 1705 N N . THR A 1 210 ? 31.991 -14.575 5.004 1.00 94.56 210 THR A N 1
ATOM 1706 C CA . THR A 1 210 ? 33.091 -14.474 4.024 1.00 94.56 210 THR A CA 1
ATOM 1707 C C . THR A 1 210 ? 32.744 -15.026 2.645 1.00 94.56 210 THR A C 1
ATOM 1709 O O . THR A 1 210 ? 33.296 -14.576 1.640 1.00 94.56 210 THR A O 1
ATOM 1712 N N . GLU A 1 211 ? 31.775 -15.931 2.570 1.00 93.38 211 GLU A N 1
ATOM 1713 C CA . GLU A 1 211 ? 31.262 -16.557 1.354 1.00 93.38 211 GLU A CA 1
ATOM 1714 C C . GLU A 1 211 ? 30.727 -15.519 0.356 1.00 93.38 211 GLU A C 1
ATOM 1716 O O . GLU A 1 211 ? 30.840 -15.695 -0.858 1.00 93.38 211 GLU A O 1
ATOM 1721 N N . PHE A 1 212 ? 30.193 -14.395 0.845 1.00 94.50 212 PHE A N 1
ATOM 1722 C CA . PHE A 1 212 ? 29.654 -13.329 -0.004 1.00 94.50 212 PHE A CA 1
ATOM 1723 C C . PHE A 1 212 ? 30.691 -12.267 -0.395 1.00 94.50 212 PHE A C 1
ATOM 1725 O O . PHE A 1 212 ? 30.446 -11.479 -1.315 1.00 94.50 212 PHE A O 1
ATOM 1732 N N . HIS A 1 213 ? 31.851 -12.217 0.272 1.00 95.75 213 HIS A N 1
ATOM 1733 C CA . HIS A 1 213 ? 32.820 -11.121 0.120 1.00 95.75 213 HIS A CA 1
ATOM 1734 C C . HIS A 1 213 ? 33.333 -11.000 -1.313 1.00 95.75 213 HIS A C 1
ATOM 1736 O O . HIS A 1 213 ? 33.406 -9.891 -1.844 1.00 95.75 213 HIS A O 1
ATOM 1742 N N . GLY A 1 214 ? 33.628 -12.131 -1.961 1.00 94.50 214 GLY A N 1
ATOM 1743 C CA . GLY A 1 214 ? 34.122 -12.159 -3.339 1.00 94.50 214 GLY A CA 1
ATOM 1744 C C . GLY A 1 214 ? 33.160 -11.491 -4.325 1.00 94.50 214 GLY A C 1
ATOM 1745 O O . GLY A 1 214 ? 33.588 -10.659 -5.128 1.00 94.50 214 GLY A O 1
ATOM 1746 N N . LEU A 1 215 ? 31.861 -11.795 -4.224 1.00 94.31 215 LEU A N 1
ATOM 1747 C CA . LEU A 1 215 ? 30.822 -11.196 -5.065 1.00 94.31 215 LEU A CA 1
ATOM 1748 C C . LEU A 1 215 ? 30.603 -9.714 -4.729 1.00 94.31 215 LEU A C 1
ATOM 1750 O O . LEU A 1 215 ? 30.503 -8.895 -5.640 1.00 94.31 215 LEU A O 1
ATOM 1754 N N . ILE A 1 216 ? 30.561 -9.351 -3.443 1.00 96.75 216 ILE A N 1
ATOM 1755 C CA . ILE A 1 216 ? 30.342 -7.963 -3.003 1.00 96.75 216 ILE A CA 1
ATOM 1756 C C . ILE A 1 216 ? 31.483 -7.063 -3.479 1.00 96.75 216 ILE A C 1
ATOM 1758 O O . ILE A 1 216 ? 31.232 -6.047 -4.124 1.00 96.75 216 ILE A O 1
ATOM 1762 N N . ILE A 1 217 ? 32.735 -7.436 -3.203 1.00 96.25 217 ILE A N 1
ATOM 1763 C CA . ILE A 1 217 ? 33.911 -6.628 -3.543 1.00 96.25 217 ILE A CA 1
ATOM 1764 C C . ILE A 1 217 ? 34.029 -6.490 -5.063 1.00 96.25 217 ILE A C 1
ATOM 1766 O O . ILE A 1 217 ? 34.086 -5.371 -5.577 1.00 96.25 217 ILE A O 1
ATOM 1770 N N . ASN A 1 218 ? 34.030 -7.609 -5.795 1.00 94.94 218 ASN A N 1
ATOM 1771 C CA . ASN A 1 218 ? 34.235 -7.580 -7.244 1.00 94.94 218 ASN A CA 1
ATOM 1772 C C . ASN A 1 218 ? 33.025 -7.046 -8.014 1.00 94.94 218 ASN A C 1
ATOM 1774 O O . ASN A 1 218 ? 33.202 -6.442 -9.072 1.00 94.94 218 ASN A O 1
ATOM 1778 N N . GLY A 1 219 ? 31.812 -7.224 -7.494 1.00 95.00 219 GLY A N 1
ATOM 1779 C CA . GLY A 1 219 ? 30.600 -6.669 -8.084 1.00 95.00 219 GLY A CA 1
ATOM 1780 C C . GLY A 1 219 ? 30.496 -5.163 -7.866 1.00 95.00 219 GLY A C 1
ATOM 1781 O O . GLY A 1 219 ? 30.328 -4.404 -8.817 1.00 95.00 219 GLY A O 1
ATOM 1782 N N . MET A 1 220 ? 30.643 -4.695 -6.626 1.00 95.19 220 MET A N 1
ATOM 1783 C CA . MET A 1 220 ? 30.472 -3.277 -6.306 1.00 95.19 220 MET A CA 1
ATOM 1784 C C . MET A 1 220 ? 31.650 -2.400 -6.749 1.00 95.19 220 MET A C 1
ATOM 1786 O O . MET A 1 220 ? 31.434 -1.215 -7.015 1.00 95.19 220 MET A O 1
ATOM 1790 N N . LYS A 1 221 ? 32.875 -2.940 -6.907 1.00 94.50 221 LYS A N 1
ATOM 1791 C CA . LYS A 1 221 ? 34.009 -2.166 -7.464 1.00 94.50 221 LYS A CA 1
ATOM 1792 C C . LYS A 1 221 ? 33.701 -1.613 -8.862 1.00 94.50 221 LYS A C 1
ATOM 1794 O O . LYS A 1 221 ? 34.214 -0.551 -9.206 1.00 94.50 221 LYS A O 1
ATOM 1799 N N . GLN A 1 222 ? 32.811 -2.259 -9.623 1.00 95.12 222 GLN A N 1
ATOM 1800 C CA . GLN A 1 222 ? 32.413 -1.811 -10.963 1.00 95.12 222 GLN A CA 1
ATOM 1801 C C . GLN A 1 222 ? 31.789 -0.405 -10.950 1.00 95.12 222 GLN A C 1
ATOM 1803 O O . GLN A 1 222 ? 31.948 0.364 -11.896 1.00 95.12 222 GLN A O 1
ATOM 1808 N N . TRP A 1 223 ? 31.163 0.005 -9.840 1.00 94.00 223 TRP A N 1
ATOM 1809 C CA . TRP A 1 223 ? 30.619 1.357 -9.673 1.00 94.00 223 TRP A CA 1
ATOM 1810 C C . TRP A 1 223 ? 31.687 2.441 -9.493 1.00 94.00 223 TRP A C 1
ATOM 1812 O O . TRP A 1 223 ? 31.341 3.621 -9.506 1.00 94.00 223 TRP A O 1
ATOM 1822 N N . LEU A 1 224 ? 32.965 2.092 -9.332 1.00 92.81 224 LEU A N 1
ATOM 1823 C CA . LEU A 1 224 ? 34.062 3.063 -9.305 1.00 92.81 224 LEU A CA 1
ATOM 1824 C C . LEU A 1 224 ? 34.510 3.478 -10.712 1.00 92.81 224 LEU A C 1
ATOM 1826 O O . LEU A 1 224 ? 35.177 4.502 -10.839 1.00 92.81 224 LEU A O 1
ATOM 1830 N N . ASN A 1 225 ? 34.120 2.728 -11.748 1.00 92.25 225 ASN A N 1
ATOM 1831 C CA . ASN A 1 225 ? 34.430 3.031 -13.141 1.00 92.25 225 ASN A CA 1
ATOM 1832 C C . ASN A 1 225 ? 33.154 3.016 -13.997 1.00 92.25 225 ASN A C 1
ATOM 1834 O O . ASN A 1 225 ? 32.840 2.040 -14.680 1.00 92.25 225 ASN A O 1
ATOM 1838 N N . LYS A 1 226 ? 32.368 4.097 -13.906 1.00 94.31 226 LYS A N 1
ATOM 1839 C CA . LYS A 1 226 ? 31.097 4.243 -14.630 1.00 94.31 226 LYS A CA 1
ATOM 1840 C C . LYS A 1 226 ? 31.311 5.052 -15.900 1.00 94.31 226 LYS A C 1
ATOM 1842 O O . LYS A 1 226 ? 31.633 6.234 -15.807 1.00 94.31 226 LYS A O 1
ATOM 1847 N N . ARG A 1 227 ? 31.055 4.443 -17.056 1.00 94.31 227 ARG A N 1
ATOM 1848 C CA . ARG A 1 227 ? 31.073 5.094 -18.372 1.00 94.31 227 ARG A CA 1
ATOM 1849 C C . ARG A 1 227 ? 29.664 5.550 -18.720 1.00 94.31 227 ARG A C 1
ATOM 1851 O O . ARG A 1 227 ? 28.825 4.747 -19.131 1.00 94.31 227 ARG A O 1
ATOM 1858 N N . ILE A 1 228 ? 29.393 6.833 -18.496 1.00 94.00 228 ILE A N 1
ATOM 1859 C CA . ILE A 1 228 ? 28.082 7.452 -18.709 1.00 94.00 228 ILE A CA 1
ATOM 1860 C C . ILE A 1 228 ? 28.078 8.157 -20.060 1.00 94.00 228 ILE A C 1
ATOM 1862 O O . ILE A 1 228 ? 28.789 9.144 -20.249 1.00 94.00 228 ILE A O 1
ATOM 1866 N N . LYS A 1 229 ? 27.264 7.663 -20.990 1.00 92.19 229 LYS A N 1
ATOM 1867 C CA . LYS A 1 229 ? 27.101 8.234 -22.326 1.00 92.19 229 LYS A CA 1
ATOM 1868 C C . LYS A 1 229 ? 26.666 9.701 -22.254 1.00 92.19 229 LYS A C 1
ATOM 1870 O O . LYS A 1 229 ? 25.768 10.056 -21.484 1.00 92.19 229 LYS A O 1
ATOM 1875 N N . LEU A 1 230 ? 27.263 10.542 -23.098 1.00 89.88 230 LEU A N 1
ATOM 1876 C CA . LEU A 1 230 ? 26.797 11.912 -23.291 1.00 89.88 230 LEU A CA 1
ATOM 1877 C C . LEU A 1 230 ? 25.402 11.912 -23.940 1.00 89.88 230 LEU A C 1
ATOM 1879 O O . LEU A 1 230 ? 25.167 11.157 -24.886 1.00 89.88 230 LEU A O 1
ATOM 1883 N N . PRO A 1 231 ? 24.461 12.762 -23.488 1.00 89.44 231 PRO A N 1
ATOM 1884 C CA . PRO A 1 231 ? 23.161 12.869 -24.139 1.00 89.44 231 PRO A CA 1
ATOM 1885 C C . PRO A 1 231 ? 23.307 13.198 -25.632 1.00 89.44 231 PRO A C 1
ATOM 1887 O O . PRO A 1 231 ? 24.056 14.109 -25.976 1.00 89.44 231 PRO A O 1
ATOM 1890 N N . ASP A 1 232 ? 22.539 12.532 -26.503 1.00 88.31 232 ASP A N 1
ATOM 1891 C CA . ASP A 1 232 ? 22.659 12.662 -27.969 1.00 88.31 232 ASP A CA 1
ATOM 1892 C C . ASP A 1 232 ? 22.698 14.117 -28.457 1.00 88.31 232 ASP A C 1
ATOM 1894 O O . ASP A 1 232 ? 23.474 14.464 -29.340 1.00 88.31 232 ASP A O 1
ATOM 1898 N N . GLY A 1 233 ? 21.861 14.990 -27.888 1.00 87.69 233 GLY A N 1
ATOM 1899 C CA . GLY A 1 233 ? 21.833 16.408 -28.255 1.00 87.69 233 GLY A CA 1
ATOM 1900 C C . GLY A 1 233 ? 23.119 17.154 -27.889 1.00 87.69 233 GLY A C 1
ATOM 1901 O O . GLY A 1 233 ? 23.564 17.988 -28.666 1.00 87.69 233 GLY A O 1
ATOM 1902 N N . VAL A 1 234 ? 23.724 16.823 -26.744 1.00 88.50 234 VAL A N 1
ATOM 1903 C CA . VAL A 1 234 ? 24.995 17.410 -26.291 1.00 88.50 234 VAL A CA 1
ATOM 1904 C C . VAL A 1 234 ? 26.132 16.894 -27.161 1.00 88.50 234 VAL A C 1
ATOM 1906 O O . VAL A 1 234 ? 26.893 17.689 -27.693 1.00 88.50 234 VAL A O 1
ATOM 1909 N N . TYR A 1 235 ? 26.204 15.580 -27.380 1.00 88.12 235 TYR A N 1
ATOM 1910 C CA . TYR A 1 235 ? 27.239 14.994 -28.228 1.00 88.12 235 TYR A CA 1
ATOM 1911 C C . TYR A 1 235 ? 27.179 15.534 -29.664 1.00 88.12 235 TYR A C 1
ATOM 1913 O O . TYR A 1 235 ? 28.185 15.987 -30.193 1.00 88.12 235 TYR A O 1
ATOM 1921 N N . ASN A 1 236 ? 25.988 15.567 -30.276 1.00 89.50 236 ASN A N 1
ATOM 1922 C CA . ASN A 1 236 ? 25.816 16.126 -31.619 1.00 89.50 236 ASN A CA 1
ATOM 1923 C C . ASN A 1 236 ? 26.189 17.617 -31.674 1.00 89.50 236 ASN A C 1
ATOM 1925 O O . ASN A 1 236 ? 26.735 18.063 -32.676 1.00 89.50 236 ASN A O 1
ATOM 1929 N N . LEU A 1 237 ? 25.903 18.393 -30.624 1.00 89.62 237 LEU A N 1
ATOM 1930 C CA . LEU A 1 237 ? 26.310 19.796 -30.561 1.00 89.62 237 LEU A CA 1
ATOM 1931 C C . LEU A 1 237 ? 27.839 19.925 -30.548 1.00 89.62 237 LEU A C 1
ATOM 1933 O O . LEU A 1 237 ? 28.384 20.671 -31.351 1.00 89.62 237 LEU A O 1
ATOM 1937 N N . LEU A 1 238 ? 28.514 19.153 -29.693 1.00 88.38 238 LEU A N 1
ATOM 1938 C CA . LEU A 1 238 ? 29.975 19.152 -29.583 1.00 88.38 238 LEU A CA 1
ATOM 1939 C C . LEU A 1 238 ? 30.665 18.645 -30.858 1.00 88.38 238 LEU A C 1
ATOM 1941 O O . LEU A 1 238 ? 31.722 19.150 -31.220 1.00 88.38 238 LEU A O 1
ATOM 1945 N N . PHE A 1 239 ? 30.070 17.663 -31.541 1.00 85.69 239 PHE A N 1
ATOM 1946 C CA . PHE A 1 239 ? 30.626 17.066 -32.755 1.00 85.69 239 PHE A CA 1
ATOM 1947 C C . PHE A 1 239 ? 30.415 17.940 -34.001 1.00 85.69 239 PHE A C 1
ATOM 1949 O O . PHE A 1 239 ? 31.351 18.146 -34.764 1.00 85.69 239 PHE A O 1
ATOM 1956 N N . PHE A 1 240 ? 29.197 18.454 -34.226 1.00 86.19 240 PHE A N 1
ATOM 1957 C CA . PHE A 1 240 ? 28.858 19.190 -35.456 1.00 86.19 240 PHE A CA 1
ATOM 1958 C C . PHE A 1 240 ? 29.051 20.700 -35.371 1.00 86.19 240 PHE A C 1
ATOM 1960 O O . PHE A 1 240 ? 29.083 21.348 -36.412 1.00 86.19 240 PHE A O 1
ATOM 1967 N N . LYS A 1 241 ? 29.098 21.266 -34.162 1.00 86.19 241 LYS A N 1
ATOM 1968 C CA . LYS A 1 241 ? 29.276 22.707 -33.938 1.00 86.19 241 LYS A CA 1
ATOM 1969 C C . LYS A 1 241 ? 30.345 22.959 -32.875 1.00 86.19 241 LYS A C 1
ATOM 1971 O O . LYS A 1 241 ? 30.037 23.518 -31.812 1.00 86.19 241 LYS A O 1
ATOM 1976 N N . PRO A 1 242 ? 31.591 22.524 -33.125 1.00 79.25 242 PRO A N 1
ATOM 1977 C CA . PRO A 1 242 ? 32.695 22.683 -32.192 1.00 79.25 242 PRO A CA 1
ATOM 1978 C C . PRO A 1 242 ? 33.108 24.146 -32.003 1.00 79.25 242 PRO A C 1
ATOM 1980 O O . PRO A 1 242 ? 34.032 24.396 -31.264 1.00 79.25 242 PRO A O 1
ATOM 1983 N N . GLU A 1 243 ? 32.480 25.123 -32.640 1.00 81.81 243 GLU A N 1
ATOM 1984 C CA . GLU A 1 243 ? 32.674 26.560 -32.400 1.00 81.81 243 GLU A CA 1
ATOM 1985 C C . GLU A 1 243 ? 31.626 27.158 -31.450 1.00 81.81 243 GLU A C 1
ATOM 1987 O O . GLU A 1 243 ? 31.674 28.346 -31.147 1.00 81.81 243 GLU A O 1
ATOM 1992 N N . THR A 1 244 ? 30.680 26.353 -30.951 1.00 83.75 244 THR A N 1
ATOM 1993 C CA . THR A 1 244 ? 29.654 26.836 -30.016 1.00 83.75 244 THR A CA 1
ATOM 1994 C C . THR A 1 244 ? 30.307 27.355 -28.734 1.00 83.75 244 THR A C 1
ATOM 1996 O O . THR A 1 244 ? 31.013 26.611 -28.047 1.00 83.75 244 THR A O 1
ATOM 1999 N N . GLU A 1 245 ? 30.043 28.618 -28.404 1.00 82.19 245 GLU A N 1
ATOM 2000 C CA . GLU A 1 245 ? 30.427 29.224 -27.132 1.00 82.19 245 GLU A CA 1
ATOM 2001 C C . GLU A 1 245 ? 29.366 28.929 -26.067 1.00 82.19 245 GLU A C 1
ATOM 2003 O O . GLU A 1 245 ? 28.161 29.065 -26.298 1.00 82.19 245 GLU A O 1
ATOM 2008 N N . PHE A 1 246 ? 29.820 28.518 -24.884 1.00 87.19 246 PHE A N 1
ATOM 2009 C CA . PHE A 1 246 ? 28.959 28.259 -23.736 1.00 87.19 246 PHE A CA 1
ATOM 2010 C C . PHE A 1 246 ? 29.202 29.322 -22.665 1.00 87.19 246 PHE A C 1
ATOM 2012 O O . PHE A 1 246 ? 30.340 29.589 -22.298 1.00 87.19 246 PHE A O 1
ATOM 2019 N N . PHE A 1 247 ? 28.127 29.905 -22.132 1.00 84.94 247 PHE A N 1
ATOM 2020 C CA . PHE A 1 247 ? 28.220 30.913 -21.067 1.00 84.94 247 PHE A CA 1
ATOM 2021 C C . PHE A 1 247 ? 28.531 30.308 -19.689 1.00 84.94 247 PHE A C 1
ATOM 2023 O O . PHE A 1 247 ? 29.044 30.997 -18.810 1.00 84.94 247 PHE A O 1
ATOM 2030 N N . GLY A 1 248 ? 28.176 29.037 -19.482 1.00 89.81 248 GLY A N 1
ATOM 2031 C CA . GLY A 1 248 ? 28.408 28.324 -18.230 1.00 89.81 248 GLY A CA 1
ATOM 2032 C C . GLY A 1 248 ? 29.810 27.720 -18.170 1.00 89.81 248 GLY A C 1
ATOM 2033 O O . GLY A 1 248 ? 30.333 27.206 -19.163 1.00 89.81 248 GLY A O 1
ATOM 2034 N N . LYS A 1 249 ? 30.437 27.795 -16.992 1.00 91.12 249 LYS A N 1
ATOM 2035 C CA . LYS A 1 249 ? 31.818 27.343 -16.780 1.00 91.12 249 LYS A CA 1
ATOM 2036 C C . LYS A 1 249 ? 31.952 25.836 -16.990 1.00 91.12 249 LYS A C 1
ATOM 2038 O O . LYS A 1 249 ? 32.927 25.379 -17.584 1.00 91.12 249 LYS A O 1
ATOM 2043 N N . GLU A 1 250 ? 30.994 25.062 -16.498 1.00 90.12 250 GLU A N 1
ATOM 2044 C CA . GLU A 1 250 ? 30.963 23.607 -16.594 1.00 90.12 250 GLU A CA 1
ATOM 2045 C C . GLU A 1 250 ? 30.756 23.143 -18.039 1.00 90.12 250 GLU A C 1
ATOM 2047 O O . GLU A 1 250 ? 31.460 22.246 -18.501 1.00 90.12 250 GLU A O 1
ATOM 2052 N N . GLU A 1 251 ? 29.841 23.776 -18.775 1.00 90.00 251 GLU A N 1
ATOM 2053 C CA . GLU A 1 251 ? 29.591 23.493 -20.188 1.00 90.00 251 GLU A CA 1
ATOM 2054 C C . GLU A 1 251 ? 30.785 23.880 -21.066 1.00 90.00 251 GLU A C 1
ATOM 2056 O O . GLU A 1 251 ? 31.153 23.111 -21.957 1.00 90.00 251 GLU A O 1
ATOM 2061 N N . SER A 1 252 ? 31.435 25.018 -20.783 1.00 90.06 252 SER A N 1
ATOM 2062 C CA . SER A 1 252 ? 32.678 25.406 -21.460 1.00 90.06 252 SER A CA 1
ATOM 2063 C C . SER A 1 252 ? 33.780 24.389 -21.182 1.00 90.06 252 SER A C 1
ATOM 2065 O O . SER A 1 252 ? 34.371 23.868 -22.117 1.00 90.06 252 SER A O 1
ATOM 2067 N N . THR A 1 253 ? 33.981 24.001 -19.917 1.00 92.06 253 THR A N 1
ATOM 2068 C CA . THR A 1 253 ? 34.997 23.001 -19.542 1.00 92.06 253 THR A CA 1
ATOM 2069 C C . THR A 1 253 ? 34.733 21.652 -20.216 1.00 92.06 253 THR A C 1
ATOM 2071 O O . THR A 1 253 ? 35.669 20.998 -20.666 1.00 92.06 253 THR A O 1
ATOM 2074 N N . LEU A 1 254 ? 33.469 21.225 -20.314 1.00 91.12 254 LEU A N 1
ATOM 2075 C CA . LEU A 1 254 ? 33.079 20.011 -21.038 1.00 91.12 254 LEU A CA 1
ATOM 2076 C C . LEU A 1 254 ? 33.441 20.103 -22.526 1.00 91.12 254 LEU A C 1
ATOM 2078 O O . LEU A 1 254 ? 33.984 19.155 -23.092 1.00 91.12 254 LEU A O 1
ATOM 2082 N N . SER A 1 255 ? 33.140 21.239 -23.152 1.00 90.62 255 SER A N 1
ATOM 2083 C CA . SER A 1 255 ? 33.461 21.496 -24.554 1.00 90.62 255 SER A CA 1
ATOM 2084 C C . SER A 1 255 ? 34.972 21.531 -24.797 1.00 90.62 255 SER A C 1
ATOM 2086 O O . SER A 1 255 ? 35.466 20.876 -25.714 1.00 90.62 255 SER A O 1
ATOM 2088 N N . ASP A 1 256 ? 35.716 22.230 -23.946 1.00 91.00 256 ASP A N 1
ATOM 2089 C CA . ASP A 1 256 ? 37.169 22.362 -24.027 1.00 91.00 256 ASP A CA 1
ATOM 2090 C C . ASP A 1 256 ? 37.864 21.017 -23.789 1.00 91.00 256 ASP A C 1
ATOM 2092 O O . ASP A 1 256 ? 38.788 20.658 -24.519 1.00 91.00 256 ASP A O 1
ATOM 2096 N N . ALA A 1 257 ? 37.366 20.216 -22.843 1.00 91.88 257 ALA A N 1
ATOM 2097 C CA . ALA A 1 257 ? 37.833 18.852 -22.611 1.00 91.88 257 ALA A CA 1
ATOM 2098 C C . ALA A 1 257 ? 37.557 17.920 -23.794 1.00 91.88 257 ALA A C 1
ATOM 2100 O O . ALA A 1 257 ? 38.421 17.133 -24.184 1.00 91.88 257 ALA A O 1
ATOM 2101 N N . TYR A 1 258 ? 36.377 18.026 -24.411 1.00 90.56 258 TYR A N 1
ATOM 2102 C CA . TYR A 1 258 ? 36.052 17.263 -25.614 1.00 90.56 258 TYR A CA 1
ATOM 2103 C C . TYR A 1 258 ? 36.994 17.604 -26.779 1.00 90.56 258 TYR A C 1
ATOM 2105 O O . TYR A 1 258 ? 37.439 16.696 -27.484 1.00 90.56 258 TYR A O 1
ATOM 2113 N N . ARG A 1 259 ? 37.340 18.891 -26.943 1.00 88.25 259 ARG A N 1
ATOM 2114 C CA . ARG A 1 259 ? 38.283 19.390 -27.963 1.00 88.25 259 ARG A CA 1
ATOM 2115 C C . ARG A 1 259 ? 39.754 19.107 -27.636 1.00 88.25 259 ARG A C 1
ATOM 2117 O O . ARG A 1 259 ? 40.595 19.265 -28.513 1.00 88.25 259 ARG A O 1
ATOM 2124 N N . GLY A 1 260 ? 40.070 18.706 -26.404 1.00 89.56 260 GLY A N 1
ATOM 2125 C CA . GLY A 1 260 ? 41.446 18.509 -25.942 1.00 89.56 260 GLY A CA 1
ATOM 2126 C C . GLY A 1 260 ? 42.184 19.806 -25.584 1.00 89.56 260 GLY A C 1
ATOM 2127 O O . GLY A 1 260 ? 43.406 19.796 -25.484 1.00 89.56 260 GLY A O 1
ATOM 2128 N N . LEU A 1 261 ? 41.464 20.916 -25.386 1.00 90.44 261 LEU A N 1
ATOM 2129 C CA . LEU A 1 261 ? 42.027 22.195 -24.931 1.00 90.44 261 LEU A CA 1
ATOM 2130 C C . LEU A 1 261 ? 42.341 22.186 -23.428 1.00 90.44 261 LEU A C 1
ATOM 2132 O O . LEU A 1 261 ? 43.248 22.880 -22.978 1.00 90.44 261 LEU A O 1
ATOM 2136 N N . VAL A 1 262 ? 41.591 21.395 -22.656 1.00 93.38 262 VAL A N 1
ATOM 2137 C CA . VAL A 1 262 ? 41.794 21.190 -21.217 1.00 93.38 262 VAL A CA 1
ATOM 2138 C C . VAL A 1 262 ? 41.792 19.694 -20.923 1.00 93.38 262 VAL A C 1
ATOM 2140 O O . VAL A 1 262 ? 40.918 18.965 -21.382 1.00 93.38 262 VAL A O 1
ATOM 2143 N N . GLU A 1 263 ? 42.742 19.224 -20.121 1.00 92.69 263 GLU A N 1
ATOM 2144 C CA . GLU A 1 263 ? 42.744 17.842 -19.647 1.00 92.69 263 GLU A CA 1
ATOM 2145 C C . GLU A 1 263 ? 41.936 17.720 -18.347 1.00 92.69 263 GLU A C 1
ATOM 2147 O O . GLU A 1 263 ? 42.173 18.440 -17.374 1.00 92.69 263 GLU A O 1
ATOM 2152 N N . VAL A 1 264 ? 40.970 16.797 -18.317 1.00 92.75 264 VAL A N 1
ATOM 2153 C CA . VAL A 1 264 ? 40.145 16.515 -17.133 1.00 92.75 264 VAL A CA 1
ATOM 2154 C C . VAL A 1 264 ? 40.110 15.012 -16.841 1.00 92.75 264 VAL A C 1
ATOM 2156 O O . VAL A 1 264 ? 40.064 14.198 -17.760 1.00 92.75 264 VAL A O 1
ATOM 2159 N N . PRO A 1 265 ? 40.062 14.590 -15.565 1.00 89.44 265 PRO A N 1
ATOM 2160 C CA . PRO A 1 265 ? 40.157 13.169 -15.213 1.00 89.44 265 PRO A CA 1
ATOM 2161 C C . PRO A 1 265 ? 38.910 12.350 -15.587 1.00 89.44 265 PRO A C 1
ATOM 2163 O O . PRO A 1 265 ? 38.952 11.121 -15.603 1.00 89.44 265 PRO A O 1
ATOM 2166 N N . TRP A 1 266 ? 37.783 13.013 -15.849 1.00 92.06 266 TRP A N 1
ATOM 2167 C CA . TRP A 1 266 ? 36.484 12.383 -16.095 1.00 92.06 266 TRP A CA 1
ATOM 2168 C C . TRP A 1 266 ? 36.092 12.341 -17.579 1.00 92.06 266 TRP A C 1
ATOM 2170 O O . TRP A 1 266 ? 35.034 11.803 -17.901 1.00 92.06 266 TRP A O 1
ATOM 2180 N N . MET A 1 267 ? 36.918 12.854 -18.495 1.00 90.69 267 MET A N 1
ATOM 2181 C CA . MET A 1 267 ? 36.640 12.824 -19.933 1.00 90.69 267 MET A CA 1
ATOM 2182 C C . MET A 1 267 ? 37.926 12.854 -20.754 1.00 90.69 267 MET A C 1
ATOM 2184 O O . MET A 1 267 ? 38.851 13.593 -20.444 1.00 90.69 267 MET A O 1
ATOM 2188 N N . LYS A 1 268 ? 37.969 12.046 -21.817 1.00 89.25 268 LYS A N 1
ATOM 2189 C CA . LYS A 1 268 ? 39.057 12.055 -22.803 1.00 89.25 268 LYS A CA 1
ATOM 2190 C C . LYS A 1 268 ? 38.645 12.863 -24.035 1.00 89.25 268 LYS A C 1
ATOM 2192 O O . LYS A 1 268 ? 37.454 12.943 -24.342 1.00 89.25 268 LYS A O 1
ATOM 2197 N N . MET A 1 269 ? 39.629 13.394 -24.760 1.00 89.00 269 MET A N 1
ATOM 2198 C CA . MET A 1 269 ? 39.417 14.071 -26.043 1.00 89.00 269 MET A CA 1
ATOM 2199 C C . MET A 1 269 ? 38.597 13.187 -26.996 1.00 89.00 269 MET A C 1
ATOM 2201 O O . MET A 1 269 ? 38.865 11.991 -27.125 1.00 89.00 269 MET A O 1
ATOM 2205 N N . GLY A 1 270 ? 37.576 13.769 -27.629 1.00 86.56 270 GLY A N 1
ATOM 2206 C CA . GLY A 1 270 ? 36.698 13.086 -28.586 1.00 86.56 270 GLY A CA 1
ATOM 2207 C C . GLY A 1 270 ? 35.807 11.975 -28.009 1.00 86.56 270 GLY A C 1
ATOM 2208 O O . GLY A 1 270 ? 35.085 11.321 -28.763 1.00 86.56 270 GLY A O 1
ATOM 2209 N N . ALA A 1 271 ? 35.820 11.732 -26.694 1.00 88.00 271 ALA A N 1
ATOM 2210 C CA . ALA A 1 271 ? 35.042 10.652 -26.095 1.00 88.00 271 ALA A CA 1
ATOM 2211 C C . ALA A 1 271 ? 33.528 10.917 -26.161 1.00 88.00 271 ALA A C 1
ATOM 2213 O O . ALA A 1 271 ? 33.048 12.026 -25.929 1.00 88.00 271 ALA A O 1
ATOM 2214 N N . ASN A 1 272 ? 32.749 9.860 -26.397 1.00 88.00 272 ASN A N 1
ATOM 2215 C CA . ASN A 1 272 ? 31.281 9.897 -26.399 1.00 88.00 272 ASN A CA 1
ATOM 2216 C C . ASN A 1 272 ? 30.650 9.705 -24.998 1.00 88.00 272 ASN A C 1
ATOM 2218 O O . ASN A 1 272 ? 29.427 9.587 -24.869 1.00 88.00 272 ASN A O 1
ATOM 2222 N N . HIS A 1 273 ? 31.470 9.660 -23.945 1.00 91.94 273 HIS A N 1
ATOM 2223 C CA . HIS A 1 273 ? 31.059 9.379 -22.570 1.00 91.94 273 HIS A CA 1
ATOM 2224 C C . HIS A 1 273 ? 31.952 10.067 -21.535 1.00 91.94 273 HIS A C 1
ATOM 2226 O O . HIS A 1 273 ? 33.083 10.456 -21.818 1.00 91.94 273 HIS A O 1
ATOM 2232 N N . MET A 1 274 ? 31.434 10.149 -20.310 1.00 92.81 274 MET A N 1
ATOM 2233 C CA . MET A 1 274 ? 32.158 10.579 -19.117 1.00 92.81 274 MET A CA 1
ATOM 2234 C C . MET A 1 274 ? 32.481 9.382 -18.220 1.00 92.81 274 MET A C 1
ATOM 2236 O O . MET A 1 274 ? 31.646 8.494 -18.034 1.00 92.81 274 MET A O 1
ATOM 2240 N N . ASN A 1 275 ? 33.665 9.398 -17.612 1.00 93.38 275 ASN A N 1
ATOM 2241 C CA . ASN A 1 275 ? 34.122 8.429 -16.621 1.00 93.38 275 ASN A CA 1
ATOM 2242 C C . ASN A 1 275 ? 33.911 8.981 -15.214 1.00 93.38 275 ASN A C 1
ATOM 2244 O O . ASN A 1 275 ? 34.618 9.884 -14.771 1.00 93.38 275 ASN A O 1
ATOM 2248 N N . ILE A 1 276 ? 32.933 8.429 -14.498 1.00 92.38 276 ILE A N 1
ATOM 2249 C CA . ILE A 1 276 ? 32.514 8.937 -13.192 1.00 92.38 276 ILE A CA 1
ATOM 2250 C C . ILE A 1 276 ? 32.823 7.924 -12.088 1.00 92.38 276 ILE A C 1
ATOM 2252 O O . ILE A 1 276 ? 32.324 6.794 -12.085 1.00 92.38 276 ILE A O 1
ATOM 2256 N N . ARG A 1 277 ? 33.593 8.366 -11.086 1.00 91.06 277 ARG A N 1
ATOM 2257 C CA . ARG A 1 277 ? 33.990 7.547 -9.931 1.00 91.06 277 ARG A CA 1
ATOM 2258 C C . ARG A 1 277 ? 33.003 7.600 -8.765 1.00 91.06 277 ARG A C 1
ATOM 2260 O O . ARG A 1 277 ? 32.655 6.556 -8.222 1.00 91.06 277 ARG A O 1
ATOM 2267 N N . SER A 1 278 ? 32.532 8.784 -8.380 1.00 89.62 278 SER A N 1
ATOM 2268 C CA . SER A 1 278 ? 31.581 8.963 -7.272 1.00 89.62 278 SER A CA 1
ATOM 2269 C C . SER A 1 278 ? 30.144 8.625 -7.680 1.00 89.62 278 SER A C 1
ATOM 2271 O O . SER A 1 278 ? 29.834 8.471 -8.862 1.00 89.62 278 SER A O 1
ATOM 2273 N N . GLY A 1 279 ? 29.265 8.475 -6.695 1.00 90.25 279 GLY A N 1
ATOM 2274 C CA . GLY A 1 279 ? 27.840 8.267 -6.890 1.00 90.25 279 GLY A CA 1
ATOM 2275 C C . GLY A 1 279 ? 27.430 6.823 -7.177 1.00 90.25 279 GLY A C 1
ATOM 2276 O O . GLY A 1 279 ? 28.118 6.066 -7.866 1.00 90.25 279 GLY A O 1
ATOM 2277 N N . MET A 1 280 ? 26.268 6.448 -6.650 1.00 91.38 280 MET A N 1
ATOM 2278 C CA . MET A 1 280 ? 25.737 5.078 -6.711 1.00 91.38 280 MET A CA 1
ATOM 2279 C C . MET A 1 280 ? 24.720 4.831 -7.843 1.00 91.38 280 MET A C 1
ATOM 2281 O O . MET A 1 280 ? 24.312 3.693 -8.068 1.00 91.38 280 MET A O 1
ATOM 2285 N N . MET A 1 281 ? 24.365 5.890 -8.577 1.00 90.56 281 MET A N 1
ATOM 2286 C CA . MET A 1 281 ? 23.267 6.010 -9.545 1.00 90.56 281 MET A CA 1
ATOM 2287 C C . MET A 1 281 ? 21.872 5.889 -8.914 1.00 90.56 281 MET A C 1
ATOM 2289 O O . MET A 1 281 ? 21.537 4.924 -8.225 1.00 90.56 281 MET A O 1
ATOM 2293 N N . GLN A 1 282 ? 21.024 6.888 -9.169 1.00 85.56 282 GLN A N 1
ATOM 2294 C CA . GLN A 1 282 ? 19.686 6.972 -8.590 1.00 85.56 282 GLN A CA 1
ATOM 2295 C C . GLN A 1 282 ? 18.822 5.771 -9.006 1.00 85.56 282 GLN A C 1
ATOM 2297 O O . GLN A 1 282 ? 18.642 5.508 -10.194 1.00 85.56 282 GLN A O 1
ATOM 2302 N N . GLY A 1 283 ? 18.268 5.059 -8.019 1.00 85.94 283 GLY A N 1
ATOM 2303 C CA . GLY A 1 283 ? 17.402 3.894 -8.235 1.00 85.94 283 GLY A CA 1
ATOM 2304 C C . GLY A 1 283 ? 18.123 2.595 -8.628 1.00 85.94 283 GLY A C 1
ATOM 2305 O O . GLY A 1 283 ? 17.439 1.626 -8.954 1.00 85.94 283 GLY A O 1
ATOM 2306 N N . ILE A 1 284 ? 19.463 2.566 -8.617 1.00 90.94 284 ILE A N 1
ATOM 2307 C CA . ILE A 1 284 ? 20.281 1.399 -8.991 1.00 90.94 284 ILE A CA 1
ATOM 2308 C C . ILE A 1 284 ? 20.773 0.634 -7.751 1.00 90.94 284 ILE A C 1
ATOM 2310 O O . ILE A 1 284 ? 20.461 -0.538 -7.614 1.00 90.94 284 ILE A O 1
ATOM 2314 N N . LEU A 1 285 ? 21.489 1.268 -6.820 1.00 94.75 285 LEU A N 1
ATOM 2315 C CA . LEU A 1 285 ? 21.861 0.656 -5.527 1.00 94.75 285 LEU A CA 1
ATOM 2316 C C . LEU A 1 285 ? 20.972 1.193 -4.396 1.00 94.75 285 LEU A C 1
ATOM 2318 O O . LEU A 1 285 ? 21.442 1.732 -3.396 1.00 94.75 285 LEU A O 1
ATOM 2322 N N . HIS A 1 286 ? 19.661 1.124 -4.606 1.00 94.00 286 HIS A N 1
ATOM 2323 C CA . HIS A 1 286 ? 18.671 1.788 -3.771 1.00 94.00 286 HIS A CA 1
ATOM 2324 C C . HIS A 1 286 ? 18.469 1.065 -2.435 1.00 94.00 286 HIS A C 1
ATOM 2326 O O . HIS A 1 286 ? 18.602 1.704 -1.391 1.00 94.00 286 HIS A O 1
ATOM 2332 N N . TYR A 1 287 ? 18.245 -0.256 -2.448 1.00 96.69 287 TYR A N 1
ATOM 2333 C CA . TYR A 1 287 ? 18.109 -1.040 -1.211 1.00 96.69 287 TYR A CA 1
ATOM 2334 C C . TYR A 1 287 ? 19.436 -1.126 -0.463 1.00 96.69 287 TYR A C 1
ATOM 2336 O O . TYR A 1 287 ? 19.449 -1.044 0.756 1.00 96.69 287 TYR A O 1
ATOM 2344 N N . THR A 1 288 ? 20.556 -1.187 -1.182 1.00 96.81 288 THR A N 1
ATOM 2345 C CA . THR A 1 288 ? 21.906 -1.118 -0.607 1.00 96.81 288 THR A CA 1
ATOM 2346 C C . THR A 1 288 ? 22.088 0.156 0.219 1.00 96.81 288 THR A C 1
ATOM 2348 O O . THR A 1 288 ? 22.527 0.103 1.367 1.00 96.81 288 THR A O 1
ATOM 2351 N N . SER A 1 289 ? 21.702 1.309 -0.338 1.00 95.81 289 SER A N 1
ATOM 2352 C CA . SER A 1 289 ? 21.763 2.580 0.389 1.00 95.81 289 SER A CA 1
ATOM 2353 C C . SER A 1 289 ? 20.769 2.656 1.551 1.00 95.81 289 SER A C 1
ATOM 2355 O O . SER A 1 289 ? 21.099 3.246 2.576 1.00 95.81 289 SER A O 1
ATOM 2357 N N . SER A 1 290 ? 19.592 2.029 1.425 1.00 96.50 290 SER A N 1
ATOM 2358 C CA . SER A 1 290 ? 18.581 1.992 2.491 1.00 96.50 290 SER A CA 1
ATOM 2359 C C . SER A 1 290 ? 19.023 1.109 3.660 1.00 96.50 290 SER A C 1
ATOM 2361 O O . SER A 1 290 ? 18.980 1.558 4.799 1.00 96.50 290 SER A O 1
ATOM 2363 N N . ALA A 1 291 ? 19.549 -0.092 3.389 1.00 96.81 291 ALA A N 1
ATOM 2364 C CA . ALA A 1 291 ? 20.140 -0.975 4.397 1.00 96.81 291 ALA A CA 1
ATOM 2365 C C . ALA A 1 291 ? 21.245 -0.251 5.173 1.00 96.81 291 ALA A C 1
ATOM 2367 O O . ALA A 1 291 ? 21.267 -0.272 6.401 1.00 96.81 291 ALA A O 1
ATOM 2368 N N . TYR A 1 292 ? 22.117 0.454 4.447 1.00 96.75 292 TYR A N 1
ATOM 2369 C CA . TYR A 1 292 ? 23.166 1.263 5.048 1.00 96.75 292 TYR A CA 1
ATOM 2370 C C . TYR A 1 292 ? 22.609 2.357 5.966 1.00 96.75 292 TYR A C 1
ATOM 2372 O O . TYR A 1 292 ? 23.006 2.454 7.125 1.00 96.75 292 TYR A O 1
ATOM 2380 N N . HIS A 1 293 ? 21.675 3.170 5.466 1.00 96.56 293 HIS A N 1
ATOM 2381 C CA . HIS A 1 293 ? 21.084 4.260 6.240 1.00 96.56 293 HIS A CA 1
ATOM 2382 C C . HIS A 1 293 ? 20.337 3.743 7.472 1.00 96.56 293 HIS A C 1
ATOM 2384 O O . HIS A 1 293 ? 20.497 4.290 8.562 1.00 96.56 293 HIS A O 1
ATOM 2390 N N . ALA A 1 294 ? 19.590 2.650 7.325 1.00 97.00 294 ALA A N 1
ATOM 2391 C CA . ALA A 1 294 ? 18.896 2.011 8.426 1.00 97.00 294 ALA A CA 1
ATOM 2392 C C . ALA A 1 294 ? 19.878 1.581 9.524 1.00 97.00 294 ALA A C 1
ATOM 2394 O O . ALA A 1 294 ? 19.697 1.945 10.680 1.00 97.00 294 ALA A O 1
ATOM 2395 N N . SER A 1 295 ? 20.983 0.913 9.190 1.00 96.50 295 SER A N 1
ATOM 2396 C CA . SER A 1 295 ? 21.982 0.537 10.201 1.00 96.50 295 SER A CA 1
ATOM 2397 C C . SER A 1 295 ? 22.629 1.740 10.899 1.00 96.50 295 SER A C 1
ATOM 2399 O O . SER A 1 295 ? 22.918 1.674 12.092 1.00 96.50 295 SER A O 1
ATOM 2401 N N . VAL A 1 296 ? 22.813 2.862 10.194 1.00 96.06 296 VAL A N 1
ATOM 2402 C CA . VAL A 1 296 ? 23.304 4.115 10.797 1.00 96.06 296 VAL A CA 1
ATOM 2403 C C . VAL A 1 296 ? 22.303 4.682 11.809 1.00 96.06 296 VAL A C 1
ATOM 2405 O O . VAL A 1 296 ? 22.700 5.092 12.901 1.00 96.06 296 VAL A O 1
ATOM 2408 N N . LEU A 1 297 ? 21.011 4.692 11.476 1.00 96.31 297 LEU A N 1
ATOM 2409 C CA . LEU A 1 297 ? 19.964 5.177 12.379 1.00 96.31 297 LEU A CA 1
ATOM 2410 C C . LEU A 1 297 ? 19.759 4.246 13.580 1.00 96.31 297 LEU A C 1
ATOM 2412 O O . LEU A 1 297 ? 19.575 4.736 14.688 1.00 96.31 297 LEU A O 1
ATOM 2416 N N . MET A 1 298 ? 19.892 2.930 13.394 1.00 95.12 298 MET A N 1
ATOM 2417 C CA . MET A 1 298 ? 19.885 1.945 14.485 1.00 95.12 298 MET A CA 1
ATOM 2418 C C . MET A 1 298 ? 21.022 2.189 15.474 1.00 95.12 298 MET A C 1
ATOM 2420 O O . MET A 1 298 ? 20.805 2.171 16.684 1.00 95.12 298 MET A O 1
ATOM 2424 N N . LEU A 1 299 ? 22.228 2.462 14.969 1.00 95.06 299 LEU A N 1
ATOM 2425 C CA . LEU A 1 299 ? 23.359 2.807 15.822 1.00 95.06 299 LEU A CA 1
ATOM 2426 C C . LEU A 1 299 ? 23.073 4.083 16.624 1.00 95.06 299 LEU A C 1
ATOM 2428 O O . LEU A 1 299 ? 23.292 4.097 17.832 1.00 95.06 299 LEU A O 1
ATOM 2432 N N . ARG A 1 300 ? 22.552 5.137 15.981 1.00 94.44 300 ARG A N 1
ATOM 2433 C CA . ARG A 1 300 ? 22.152 6.368 16.683 1.00 94.44 300 ARG A CA 1
ATOM 2434 C C . ARG A 1 300 ? 21.123 6.087 17.775 1.00 94.44 300 ARG A C 1
ATOM 2436 O O . ARG A 1 300 ? 21.282 6.582 18.886 1.00 94.44 300 ARG A O 1
ATOM 2443 N N . ASP A 1 301 ? 20.083 5.321 17.460 1.00 94.38 301 ASP A N 1
ATOM 2444 C CA . ASP A 1 301 ? 18.999 5.038 18.396 1.00 94.38 301 ASP A CA 1
ATOM 2445 C C . ASP A 1 301 ? 19.499 4.295 19.639 1.00 94.38 301 ASP A C 1
ATOM 2447 O O . ASP A 1 301 ? 19.188 4.691 20.762 1.00 94.38 301 ASP A O 1
ATOM 2451 N N . ASN A 1 302 ? 20.361 3.296 19.438 1.00 91.50 302 ASN A N 1
ATOM 2452 C CA . ASN A 1 302 ? 21.007 2.565 20.523 1.00 91.50 302 ASN A CA 1
ATOM 2453 C C . ASN A 1 302 ? 21.879 3.481 21.395 1.00 91.50 302 ASN A C 1
ATOM 2455 O O . ASN A 1 302 ? 21.772 3.441 22.618 1.00 91.50 302 ASN A O 1
ATOM 2459 N N . LEU A 1 303 ? 22.695 4.354 20.789 1.00 91.19 303 LEU A N 1
ATOM 2460 C CA . LEU A 1 303 ? 23.512 5.320 21.535 1.00 91.19 303 LEU A CA 1
ATOM 2461 C C . LEU A 1 303 ? 22.645 6.275 22.369 1.00 91.19 303 LEU A C 1
ATOM 2463 O O . LEU A 1 303 ? 22.939 6.516 23.541 1.00 91.19 303 LEU A O 1
ATOM 2467 N N . PHE A 1 304 ? 21.562 6.791 21.784 1.00 93.31 304 PHE A N 1
ATOM 2468 C CA . PHE A 1 304 ? 20.635 7.691 22.464 1.00 93.31 304 PHE A CA 1
ATOM 2469 C C . PHE A 1 304 ? 19.933 7.004 23.639 1.00 93.31 304 PHE A C 1
ATOM 2471 O O . PHE A 1 304 ? 19.910 7.547 24.743 1.00 93.31 304 PHE A O 1
ATOM 2478 N N . LYS A 1 305 ? 19.399 5.795 23.434 1.00 91.56 305 LYS A N 1
ATOM 2479 C CA . LYS A 1 305 ? 18.729 5.024 24.487 1.00 91.56 305 LYS A CA 1
ATOM 2480 C C . LYS A 1 305 ? 19.668 4.689 25.639 1.00 91.56 305 LYS A C 1
ATOM 2482 O O . LYS A 1 305 ? 19.306 4.939 26.787 1.00 91.56 305 LYS A O 1
ATOM 2487 N N . SER A 1 306 ? 20.884 4.220 25.349 1.00 88.31 306 SER A N 1
ATOM 2488 C CA . SER A 1 306 ? 21.883 3.931 26.383 1.00 88.31 306 SER A CA 1
ATOM 2489 C C . SER A 1 306 ? 22.258 5.187 27.178 1.00 88.31 306 SER A C 1
ATOM 2491 O O . SER A 1 306 ? 22.413 5.122 28.397 1.00 88.31 306 SER A O 1
ATOM 2493 N N . TYR A 1 307 ? 22.353 6.352 26.528 1.00 89.06 307 TYR A N 1
ATOM 2494 C CA . TYR A 1 307 ? 22.604 7.619 27.219 1.00 89.06 307 TYR A CA 1
ATOM 2495 C C . TYR A 1 307 ? 21.427 8.046 28.113 1.00 89.06 307 TYR A C 1
ATOM 2497 O O . TYR A 1 307 ? 21.623 8.370 29.284 1.00 89.06 307 TYR A O 1
ATOM 2505 N N . MET A 1 308 ? 20.192 7.983 27.609 1.00 88.19 308 MET A N 1
ATOM 2506 C CA . MET A 1 308 ? 18.993 8.352 28.377 1.00 88.19 308 MET A CA 1
ATOM 2507 C C . MET A 1 308 ? 18.751 7.413 29.566 1.00 88.19 308 MET A C 1
ATOM 2509 O O . MET A 1 308 ? 18.357 7.872 30.640 1.00 88.19 308 MET A O 1
ATOM 2513 N N . GLN A 1 309 ? 19.068 6.124 29.415 1.00 87.62 309 GLN A N 1
ATOM 2514 C CA . GLN A 1 309 ? 19.027 5.149 30.503 1.00 87.62 309 GLN A CA 1
ATOM 2515 C C . GLN A 1 309 ? 20.010 5.506 31.626 1.00 87.62 309 GLN A C 1
ATOM 2517 O O . GLN A 1 309 ? 19.621 5.468 32.792 1.00 87.62 309 GLN A O 1
ATOM 2522 N N . LYS A 1 310 ? 21.244 5.923 31.299 1.00 87.12 310 LYS A N 1
ATOM 2523 C CA . LYS A 1 310 ? 22.225 6.402 32.295 1.00 87.12 310 LYS A CA 1
ATOM 2524 C C . LYS A 1 310 ? 21.733 7.642 33.052 1.00 87.12 310 LYS A C 1
ATOM 2526 O O . LYS A 1 310 ? 22.051 7.806 34.224 1.00 87.12 310 LYS A O 1
ATOM 2531 N N . LEU A 1 311 ? 20.919 8.482 32.410 1.00 82.38 311 LEU A N 1
ATOM 2532 C CA . LEU A 1 311 ? 20.274 9.642 33.036 1.00 82.38 311 LEU A CA 1
ATOM 2533 C C . LEU A 1 311 ? 19.000 9.297 33.832 1.00 82.38 311 LEU A C 1
ATOM 2535 O O . LEU A 1 311 ? 18.393 10.192 34.421 1.00 82.38 311 LEU A O 1
ATOM 2539 N N . GLY A 1 312 ? 18.563 8.033 33.836 1.00 84.06 312 GLY A N 1
ATOM 2540 C CA . GLY A 1 312 ? 17.321 7.602 34.485 1.00 84.06 312 GLY A CA 1
ATOM 2541 C C . GLY A 1 312 ? 16.046 8.104 33.794 1.00 84.06 312 GLY A C 1
ATOM 2542 O O . GLY A 1 312 ? 14.991 8.164 34.425 1.00 84.06 312 GLY A O 1
ATOM 2543 N N . ILE A 1 313 ? 16.124 8.490 32.515 1.00 86.44 313 ILE A N 1
ATOM 2544 C CA . ILE A 1 313 ? 14.991 9.005 31.737 1.00 86.44 313 ILE A CA 1
ATOM 2545 C C . ILE A 1 313 ? 14.455 7.890 30.840 1.00 86.44 313 ILE A C 1
ATOM 2547 O O . ILE A 1 313 ? 15.165 7.375 29.975 1.00 86.44 313 ILE A O 1
ATOM 2551 N N . LYS A 1 314 ? 13.177 7.536 31.012 1.00 89.81 314 LYS A N 1
ATOM 2552 C CA . LYS A 1 314 ? 12.512 6.555 30.146 1.00 89.81 314 LYS A CA 1
ATOM 2553 C C . LYS A 1 314 ? 12.173 7.199 28.804 1.00 89.81 314 LYS A C 1
ATOM 2555 O O . LYS A 1 314 ? 11.612 8.296 28.761 1.00 89.81 314 LYS A O 1
ATOM 2560 N N . VAL A 1 315 ? 12.478 6.500 27.713 1.00 92.94 315 VAL A N 1
ATOM 2561 C CA . VAL A 1 315 ? 12.252 6.987 26.347 1.00 92.94 315 VAL A CA 1
ATOM 2562 C C . VAL A 1 315 ? 11.525 5.961 25.488 1.00 92.94 315 VAL A C 1
ATOM 2564 O O . VAL A 1 315 ? 11.660 4.755 25.677 1.00 92.94 315 VAL A O 1
ATOM 2567 N N . LEU A 1 316 ? 10.761 6.453 24.519 1.00 93.56 316 LEU A N 1
ATOM 2568 C CA . LEU A 1 316 ? 10.183 5.681 23.428 1.00 93.56 316 LEU A CA 1
ATOM 2569 C C . LEU A 1 316 ? 10.598 6.350 22.124 1.00 93.56 316 LEU A C 1
ATOM 2571 O O . LEU A 1 316 ? 10.268 7.509 21.890 1.00 93.56 316 LEU A O 1
ATOM 2575 N N . THR A 1 317 ? 11.293 5.615 21.264 1.00 94.88 317 THR A N 1
ATOM 2576 C CA . THR A 1 317 ? 11.732 6.120 19.963 1.00 94.88 317 THR A CA 1
ATOM 2577 C C . THR A 1 317 ? 11.112 5.306 18.838 1.00 94.88 317 THR A C 1
ATOM 2579 O O . THR A 1 317 ? 10.751 4.135 18.984 1.00 94.88 317 THR A O 1
ATOM 2582 N N . THR A 1 318 ? 10.900 5.941 17.695 1.00 94.75 318 THR A N 1
ATOM 2583 C CA . THR A 1 318 ? 10.454 5.269 16.477 1.00 94.75 318 THR A CA 1
ATOM 2584 C C . THR A 1 318 ? 11.072 5.958 15.283 1.00 94.75 318 THR A C 1
ATOM 2586 O O . THR A 1 318 ? 10.707 7.086 14.958 1.00 94.75 318 THR A O 1
ATOM 2589 N N . ASP A 1 319 ? 11.982 5.250 14.625 1.00 95.00 319 ASP A N 1
ATOM 2590 C CA . ASP A 1 319 ? 12.547 5.665 13.352 1.00 95.00 319 ASP A CA 1
ATOM 2591 C C . ASP A 1 319 ? 11.784 5.027 12.184 1.00 95.00 319 ASP A C 1
ATOM 2593 O O . ASP A 1 319 ? 11.265 3.907 12.276 1.00 95.00 319 ASP A O 1
ATOM 2597 N N . LEU A 1 320 ? 11.725 5.767 11.083 1.00 95.62 320 LEU A N 1
ATOM 2598 C CA . LEU A 1 320 ? 11.292 5.334 9.761 1.00 95.62 320 LEU A CA 1
ATOM 2599 C C . LEU A 1 320 ? 12.390 5.712 8.774 1.00 95.62 320 LEU A C 1
ATOM 2601 O O . LEU A 1 320 ? 12.913 6.824 8.840 1.00 95.62 320 LEU A O 1
ATOM 2605 N N . VAL A 1 321 ? 12.721 4.824 7.840 1.00 95.50 321 VAL A N 1
ATOM 2606 C CA . VAL A 1 321 ? 13.703 5.121 6.793 1.00 95.50 321 VAL A CA 1
ATOM 2607 C C . VAL A 1 321 ? 13.302 4.501 5.464 1.00 95.50 321 VAL A C 1
ATOM 2609 O O . VAL A 1 321 ? 12.837 3.365 5.405 1.00 95.50 321 VAL A O 1
ATOM 2612 N N . SER A 1 322 ? 13.479 5.252 4.383 1.00 92.94 322 SER A N 1
ATOM 2613 C CA . SER A 1 322 ? 13.367 4.756 3.013 1.00 92.94 322 SER A CA 1
ATOM 2614 C C . SER A 1 322 ? 14.426 5.432 2.151 1.00 92.94 322 SER A C 1
ATOM 2616 O O . SER A 1 322 ? 14.180 6.487 1.566 1.00 92.94 322 SER A O 1
ATOM 2618 N N . SER A 1 323 ? 15.609 4.822 2.061 1.00 91.81 323 SER A N 1
ATOM 2619 C CA . SER A 1 323 ? 16.753 5.384 1.338 1.00 91.81 323 SER A CA 1
ATOM 2620 C C . SER A 1 323 ? 17.147 6.776 1.851 1.00 91.81 323 SER A C 1
ATOM 2622 O O . SER A 1 323 ? 17.762 6.850 2.903 1.00 91.81 323 SER A O 1
ATOM 2624 N N . ASP A 1 324 ? 16.850 7.857 1.127 1.00 91.06 324 ASP A N 1
ATOM 2625 C CA . ASP A 1 324 ? 17.248 9.235 1.447 1.00 91.06 324 ASP A CA 1
ATOM 2626 C C . ASP A 1 324 ? 16.335 9.940 2.454 1.00 91.06 324 ASP A C 1
ATOM 2628 O O . ASP A 1 324 ? 16.779 10.886 3.104 1.00 91.06 324 ASP A O 1
ATOM 2632 N N . ASP A 1 325 ? 15.092 9.477 2.584 1.00 93.44 325 ASP A N 1
ATOM 2633 C CA . ASP A 1 325 ? 14.091 10.035 3.495 1.00 93.44 325 ASP A CA 1
ATOM 2634 C C . ASP A 1 325 ? 14.085 9.259 4.819 1.00 93.44 325 ASP A C 1
ATOM 2636 O O . ASP A 1 325 ? 14.133 8.020 4.834 1.00 93.44 325 ASP A O 1
ATOM 2640 N N . SER A 1 326 ? 14.036 9.971 5.943 1.00 95.31 326 SER A N 1
ATOM 2641 C CA . SER A 1 326 ? 13.942 9.366 7.272 1.00 95.31 326 SER A CA 1
ATOM 2642 C C . SER A 1 326 ? 13.194 10.253 8.253 1.00 95.31 326 SER A C 1
ATOM 2644 O O . SER A 1 326 ? 13.261 11.475 8.181 1.00 95.31 326 SER A O 1
ATOM 2646 N N . SER A 1 327 ? 12.539 9.645 9.233 1.00 95.69 327 SER A N 1
ATOM 2647 C CA . SER A 1 327 ? 11.819 10.381 10.270 1.00 95.69 327 SER A CA 1
ATOM 2648 C C . SER A 1 327 ? 12.007 9.717 11.618 1.00 95.69 327 SER A C 1
ATOM 2650 O O . SER A 1 327 ? 12.114 8.497 11.697 1.00 95.69 327 SER A O 1
ATOM 2652 N N . ARG A 1 328 ? 12.031 10.518 12.682 1.00 95.25 328 ARG A N 1
ATOM 2653 C CA . ARG A 1 328 ? 12.198 10.039 14.058 1.00 95.25 328 ARG A CA 1
ATOM 2654 C C . ARG A 1 328 ? 11.156 10.672 14.957 1.00 95.25 328 ARG A C 1
ATOM 2656 O O . ARG A 1 328 ? 11.009 11.892 14.946 1.00 95.25 328 ARG A O 1
ATOM 2663 N N . LEU A 1 329 ? 10.480 9.848 15.748 1.00 95.12 329 LEU A N 1
ATOM 2664 C CA . LEU A 1 329 ? 9.623 10.263 16.852 1.00 95.12 329 LEU A CA 1
ATOM 2665 C C . LEU A 1 329 ? 10.304 9.868 18.160 1.00 95.12 329 LEU A C 1
ATOM 2667 O O . LEU A 1 329 ? 10.684 8.707 18.311 1.00 95.12 329 LEU A O 1
ATOM 2671 N N . THR A 1 330 ? 10.431 10.808 19.089 1.00 95.62 330 THR A N 1
ATOM 2672 C CA . THR A 1 330 ? 11.027 10.594 20.408 1.00 95.62 330 THR A CA 1
ATOM 2673 C C . THR A 1 330 ? 10.092 11.133 21.476 1.00 95.62 330 THR A C 1
ATOM 2675 O O . THR A 1 330 ? 9.855 12.340 21.554 1.00 95.62 330 THR A O 1
ATOM 2678 N N . ASP A 1 331 ? 9.614 10.234 22.327 1.00 93.38 331 ASP A N 1
ATOM 2679 C CA . ASP A 1 331 ? 8.859 10.565 23.524 1.00 93.38 331 ASP A CA 1
ATOM 2680 C C . ASP A 1 331 ? 9.695 10.275 24.769 1.00 93.38 331 ASP A C 1
ATOM 2682 O O . ASP A 1 331 ? 10.309 9.213 24.878 1.00 93.38 331 ASP A O 1
ATOM 2686 N N . THR A 1 332 ? 9.708 11.211 25.720 1.00 92.69 332 THR A N 1
ATOM 2687 C CA . THR A 1 332 ? 10.311 10.996 27.044 1.00 92.69 332 THR A CA 1
ATOM 2688 C C . THR A 1 332 ? 9.252 11.038 28.130 1.00 92.69 332 THR A C 1
ATOM 2690 O O . THR A 1 332 ? 8.269 11.781 28.027 1.00 92.69 332 THR A O 1
ATOM 2693 N N . PHE A 1 333 ? 9.459 10.221 29.160 1.00 90.81 333 PHE A N 1
ATOM 2694 C CA . PHE A 1 333 ? 8.524 10.024 30.259 1.00 90.81 333 PHE A CA 1
ATOM 2695 C C . PHE A 1 333 ? 9.235 10.268 31.584 1.00 90.81 333 PHE A C 1
ATOM 2697 O O . PHE A 1 333 ? 10.311 9.717 31.835 1.00 90.81 333 PHE A O 1
ATOM 2704 N N . SER A 1 334 ? 8.628 11.077 32.452 1.00 85.12 334 SER A N 1
ATOM 2705 C CA . SER A 1 334 ? 9.181 11.345 33.776 1.00 85.12 334 SER A CA 1
ATOM 2706 C C . SER A 1 334 ? 8.109 11.580 34.840 1.00 85.12 334 SER A C 1
ATOM 2708 O O . SER A 1 334 ? 6.974 11.993 34.583 1.00 85.12 334 SER A O 1
ATOM 2710 N N . THR A 1 335 ? 8.491 11.321 36.088 1.00 83.62 335 THR A N 1
ATOM 2711 C CA . THR A 1 335 ? 7.682 11.602 37.284 1.00 83.62 335 THR A CA 1
ATOM 2712 C C . THR A 1 335 ? 7.921 13.012 37.827 1.00 83.62 335 THR A C 1
ATOM 2714 O O . THR A 1 335 ? 7.032 13.590 38.450 1.00 83.62 335 THR A O 1
ATOM 2717 N N . SER A 1 336 ? 9.099 13.581 37.551 1.00 84.38 336 SER A N 1
ATOM 2718 C CA . SER A 1 336 ? 9.512 14.932 37.937 1.00 84.38 336 SER A CA 1
ATOM 2719 C C . SER A 1 336 ? 9.523 15.876 36.735 1.00 84.38 336 SER A C 1
ATOM 2721 O O . SER A 1 336 ? 9.970 15.510 35.643 1.00 84.38 336 SER A O 1
ATOM 2723 N N . GLU A 1 337 ? 9.090 17.116 36.959 1.00 83.19 337 GLU A N 1
ATOM 2724 C CA . GLU A 1 337 ? 9.119 18.187 35.961 1.00 83.19 337 GLU A CA 1
ATOM 2725 C C . GLU A 1 337 ? 10.556 18.548 35.546 1.00 83.19 337 GLU A C 1
ATOM 2727 O O . GLU A 1 337 ? 10.821 18.790 34.372 1.00 83.19 337 GLU A O 1
ATOM 2732 N N . GLN A 1 338 ? 11.513 18.521 36.480 1.00 84.06 338 GLN A N 1
ATOM 2733 C CA . GLN A 1 338 ? 12.924 18.800 36.179 1.00 84.06 338 GLN A CA 1
ATOM 2734 C C . GLN A 1 338 ? 13.518 17.742 35.242 1.00 84.06 338 GLN A C 1
ATOM 2736 O O . GLN A 1 338 ? 14.205 18.077 34.277 1.00 84.06 338 GLN A O 1
ATOM 2741 N N . LEU A 1 339 ? 13.204 16.464 35.484 1.00 84.44 339 LEU A N 1
ATOM 2742 C CA . LEU A 1 339 ? 13.594 15.375 34.585 1.00 84.44 339 LEU A CA 1
ATOM 2743 C C . LEU A 1 339 ? 12.887 15.482 33.230 1.00 84.44 339 LEU A C 1
ATOM 2745 O O . LEU A 1 339 ? 13.505 15.179 32.216 1.00 84.44 339 LEU A O 1
ATOM 2749 N N . ALA A 1 340 ? 11.644 15.978 33.191 1.00 82.75 340 ALA A N 1
ATOM 2750 C CA . ALA A 1 340 ? 10.927 16.223 31.937 1.00 82.75 340 ALA A CA 1
ATOM 2751 C C . ALA A 1 340 ? 11.642 17.285 31.089 1.00 82.75 340 ALA A C 1
ATOM 2753 O O . ALA A 1 340 ? 11.859 17.091 29.894 1.00 82.75 340 ALA A O 1
ATOM 2754 N N . LYS A 1 341 ? 12.054 18.396 31.718 1.00 86.69 341 LYS A N 1
ATOM 2755 C CA . LYS A 1 341 ? 12.815 19.471 31.062 1.00 86.69 341 LYS A CA 1
ATOM 2756 C C . LYS A 1 341 ? 14.152 18.957 30.533 1.00 86.69 341 LYS A C 1
ATOM 2758 O O . LYS A 1 341 ? 14.471 19.188 29.369 1.00 86.69 341 LYS A O 1
ATOM 2763 N N . ARG A 1 342 ? 14.897 18.196 31.344 1.00 86.62 342 ARG A N 1
ATOM 2764 C CA . ARG A 1 342 ? 16.145 17.543 30.909 1.00 86.62 342 ARG A CA 1
ATOM 2765 C C . ARG A 1 342 ? 15.905 16.596 29.732 1.00 86.62 342 ARG A C 1
ATOM 2767 O O . ARG A 1 342 ? 16.600 16.700 28.726 1.00 86.62 342 ARG A O 1
ATOM 2774 N N . GLY A 1 343 ? 14.890 15.736 29.818 1.00 87.81 343 GLY A N 1
ATOM 2775 C CA . GLY A 1 343 ? 14.523 14.799 28.753 1.00 87.81 343 GLY A CA 1
ATOM 2776 C C . GLY A 1 343 ? 14.197 15.502 27.436 1.00 87.81 343 GLY A C 1
ATOM 2777 O O . GLY A 1 343 ? 14.681 15.090 26.380 1.00 87.81 343 GLY A O 1
ATOM 2778 N N . LEU A 1 344 ? 13.459 16.613 27.494 1.00 88.62 344 LEU A N 1
ATOM 2779 C CA . LEU A 1 344 ? 13.164 17.452 26.334 1.00 88.62 344 LEU A CA 1
ATOM 2780 C C . LEU A 1 344 ? 14.431 18.069 25.726 1.00 88.62 344 LEU A C 1
ATOM 2782 O O . LEU A 1 344 ? 14.602 18.014 24.507 1.00 88.62 344 LEU A O 1
ATOM 2786 N N . ILE A 1 345 ? 15.314 18.642 26.551 1.00 89.69 345 ILE A N 1
ATOM 2787 C CA . ILE A 1 345 ? 16.566 19.267 26.096 1.00 89.69 345 ILE A CA 1
ATOM 2788 C C . ILE A 1 345 ? 17.451 18.234 25.394 1.00 89.69 345 ILE A C 1
ATOM 2790 O O . ILE A 1 345 ? 17.866 18.463 24.258 1.00 89.69 345 ILE A O 1
ATOM 2794 N N . PHE A 1 346 ? 17.678 17.071 26.012 1.00 91.19 346 PHE A N 1
ATOM 2795 C CA . PHE A 1 346 ? 18.500 16.015 25.416 1.00 91.19 346 PHE A CA 1
ATOM 2796 C C . PHE A 1 346 ? 17.878 15.424 24.149 1.00 91.19 346 PHE A C 1
ATOM 2798 O O . PHE A 1 346 ? 18.591 15.174 23.179 1.00 91.19 346 PHE A O 1
ATOM 2805 N N . SER A 1 347 ? 16.552 15.273 24.103 1.00 93.50 347 SER A N 1
ATOM 2806 C CA . SER A 1 347 ? 15.862 14.827 22.885 1.00 93.50 347 SER A CA 1
ATOM 2807 C C . SER A 1 347 ? 16.028 15.835 21.747 1.00 93.50 347 SER A C 1
ATOM 2809 O O . SER A 1 347 ? 16.339 15.457 20.621 1.00 93.50 347 SER A O 1
ATOM 2811 N N . ARG A 1 348 ? 15.895 17.139 22.021 1.00 94.19 348 ARG A N 1
ATOM 2812 C CA . ARG A 1 348 ? 16.164 18.184 21.019 1.00 94.19 348 ARG A CA 1
ATOM 2813 C C . ARG A 1 348 ? 17.624 18.168 20.568 1.00 94.19 348 ARG A C 1
ATOM 2815 O O . ARG A 1 348 ? 17.882 18.268 19.369 1.00 94.19 348 ARG A O 1
ATOM 2822 N N . ALA A 1 349 ? 18.560 17.997 21.500 1.00 92.69 349 ALA A N 1
ATOM 2823 C CA . ALA A 1 349 ? 19.983 17.921 21.198 1.00 92.69 349 ALA A CA 1
ATOM 2824 C C . ALA A 1 349 ? 20.313 16.738 20.270 1.00 92.69 349 ALA A C 1
ATOM 2826 O O . ALA A 1 349 ? 20.983 16.949 19.262 1.00 92.69 349 ALA A O 1
ATOM 2827 N N . ASP A 1 350 ? 19.788 15.533 20.529 1.00 94.25 350 ASP A N 1
ATOM 2828 C CA . ASP A 1 350 ? 19.948 14.366 19.642 1.00 94.25 350 ASP A CA 1
ATOM 2829 C C . ASP A 1 350 ? 19.383 14.631 18.236 1.00 94.25 350 ASP A C 1
ATOM 2831 O O . ASP A 1 350 ? 20.040 14.376 17.223 1.00 94.25 350 ASP A O 1
ATOM 2835 N N . HIS A 1 351 ? 18.183 15.213 18.158 1.00 95.12 351 HIS A N 1
ATOM 2836 C CA . HIS A 1 351 ? 17.554 15.548 16.882 1.00 95.12 351 HIS A CA 1
ATOM 2837 C C . HIS A 1 351 ? 18.358 16.575 16.074 1.00 95.12 351 HIS A C 1
ATOM 2839 O O . HIS A 1 351 ? 18.377 16.481 14.850 1.00 95.12 351 HIS A O 1
ATOM 2845 N N . ILE A 1 352 ? 19.049 17.516 16.722 1.00 94.06 352 ILE A N 1
ATOM 2846 C CA . ILE A 1 352 ? 19.950 18.479 16.065 1.00 94.06 352 ILE A CA 1
ATOM 2847 C C . ILE A 1 352 ? 21.291 17.822 15.702 1.00 94.06 352 ILE A C 1
ATOM 2849 O O . ILE A 1 352 ? 21.852 18.081 14.632 1.00 94.06 352 ILE A O 1
ATOM 2853 N N . ALA A 1 353 ? 21.799 16.932 16.557 1.00 92.75 353 ALA A N 1
ATOM 2854 C CA . ALA A 1 353 ? 23.087 16.270 16.385 1.00 92.75 353 ALA A CA 1
ATOM 2855 C C . ALA A 1 353 ? 23.154 15.395 15.124 1.00 92.75 353 ALA A C 1
ATOM 2857 O O . ALA A 1 353 ? 24.250 15.214 14.582 1.00 92.75 353 ALA A O 1
ATOM 2858 N N . ILE A 1 354 ? 22.013 14.926 14.592 1.00 93.50 354 ILE A N 1
ATOM 2859 C CA . ILE A 1 354 ? 21.949 14.131 13.352 1.00 93.50 354 ILE A CA 1
ATOM 2860 C C . ILE A 1 354 ? 22.692 14.789 12.182 1.00 93.50 354 ILE A C 1
ATOM 2862 O O . ILE A 1 354 ? 23.331 14.091 11.393 1.00 93.50 354 ILE A O 1
ATOM 2866 N N . ALA A 1 355 ? 22.677 16.124 12.096 1.00 91.06 355 ALA A N 1
ATOM 2867 C CA . ALA A 1 355 ? 23.352 16.867 11.037 1.00 91.06 355 ALA A CA 1
ATOM 2868 C C . ALA A 1 355 ? 24.872 16.680 11.062 1.00 91.06 355 ALA A C 1
ATOM 2870 O O . ALA A 1 355 ? 25.487 16.586 10.002 1.00 91.06 355 ALA A O 1
ATOM 2871 N N . LYS A 1 356 ? 25.477 16.581 12.253 1.00 90.88 356 LYS A N 1
ATOM 2872 C CA . LYS A 1 356 ? 26.909 16.291 12.412 1.00 90.88 356 LYS A CA 1
ATOM 2873 C C . LYS A 1 356 ? 27.176 14.788 12.379 1.00 90.88 356 LYS A C 1
ATOM 2875 O O . LYS A 1 356 ? 28.083 14.361 11.670 1.00 90.88 356 LYS A O 1
ATOM 2880 N N . PHE A 1 357 ? 26.365 13.991 13.076 1.00 92.56 357 PHE A N 1
ATOM 2881 C CA . PHE A 1 357 ? 26.510 12.535 13.156 1.00 92.56 357 PHE A CA 1
ATOM 2882 C C . PHE A 1 357 ? 26.533 11.880 11.768 1.00 92.56 357 PHE A C 1
ATOM 2884 O O . PHE A 1 357 ? 27.436 11.108 11.453 1.00 92.56 357 PHE A O 1
ATOM 2891 N N . SER A 1 358 ? 25.608 12.275 10.890 1.00 92.56 358 SER A N 1
ATOM 2892 C CA . SER A 1 358 ? 25.487 11.741 9.527 1.00 92.56 358 SER A CA 1
ATOM 2893 C C . SER A 1 358 ? 26.741 11.968 8.669 1.00 92.56 358 SER A C 1
ATOM 2895 O O . SER A 1 358 ? 27.063 11.146 7.806 1.00 92.56 358 SER A O 1
ATOM 2897 N N . THR A 1 359 ? 27.519 13.026 8.936 1.00 91.94 359 THR A N 1
ATOM 2898 C CA . THR A 1 359 ? 28.742 13.319 8.167 1.00 91.94 359 THR A CA 1
ATOM 2899 C C . THR A 1 359 ? 29.830 12.266 8.361 1.00 91.94 359 THR A C 1
ATOM 2901 O O . THR A 1 359 ? 30.585 11.999 7.426 1.00 91.94 359 THR A O 1
ATOM 2904 N N . PHE A 1 360 ? 29.872 11.584 9.513 1.00 93.00 360 PHE A N 1
ATOM 2905 C CA . PHE A 1 360 ? 30.795 10.466 9.736 1.00 93.00 360 PHE A CA 1
ATOM 2906 C C . PHE A 1 360 ? 30.510 9.274 8.821 1.00 93.00 360 PHE A C 1
ATOM 2908 O O . PHE A 1 360 ? 31.414 8.492 8.538 1.00 93.00 360 PHE A O 1
ATOM 2915 N N . PHE A 1 361 ? 29.289 9.170 8.305 1.00 93.44 361 PHE A N 1
ATOM 2916 C CA . PHE A 1 361 ? 28.848 8.124 7.386 1.00 93.44 361 PHE A CA 1
ATOM 2917 C C . PHE A 1 361 ? 28.824 8.610 5.930 1.00 93.44 361 PHE A C 1
ATOM 2919 O O . PHE A 1 361 ? 28.350 7.909 5.032 1.00 93.44 361 PHE A O 1
ATOM 2926 N N . GLY A 1 362 ? 29.335 9.818 5.659 1.00 91.12 362 GLY A N 1
ATOM 2927 C CA . GLY A 1 362 ? 29.271 10.457 4.346 1.00 91.12 362 GLY A CA 1
ATOM 2928 C C . GLY A 1 362 ? 27.828 10.686 3.885 1.00 91.12 362 GLY A C 1
ATOM 2929 O O . GLY A 1 362 ? 27.511 10.400 2.729 1.00 91.12 362 GLY A O 1
ATOM 2930 N N . ILE A 1 363 ? 26.953 11.095 4.807 1.00 92.81 363 ILE A N 1
ATOM 2931 C CA . ILE A 1 363 ? 25.579 11.534 4.553 1.00 92.81 363 ILE A CA 1
ATOM 2932 C C . ILE A 1 363 ? 25.502 13.015 4.932 1.00 92.81 363 ILE A C 1
ATOM 2934 O O . ILE A 1 363 ? 25.853 13.402 6.047 1.00 92.81 363 ILE A O 1
ATOM 2938 N N . ALA A 1 364 ? 25.062 13.853 3.997 1.00 90.44 364 ALA A N 1
ATOM 2939 C CA . ALA A 1 364 ? 24.888 15.282 4.225 1.00 90.44 364 ALA A CA 1
ATOM 2940 C C . ALA A 1 364 ? 23.400 15.599 4.383 1.00 90.44 364 ALA A C 1
ATOM 2942 O O . ALA A 1 364 ? 22.609 15.259 3.509 1.00 90.44 364 ALA A O 1
ATOM 2943 N N . MET A 1 365 ? 23.024 16.279 5.464 1.00 91.06 365 MET A N 1
ATOM 2944 C CA . MET A 1 365 ? 21.641 16.709 5.674 1.00 91.06 365 MET A CA 1
ATOM 2945 C C . MET A 1 365 ? 21.250 17.843 4.719 1.00 91.06 365 MET A C 1
ATOM 2947 O O . MET A 1 365 ? 22.042 18.738 4.414 1.00 91.06 365 MET A O 1
ATOM 2951 N N . SER A 1 366 ? 20.013 17.795 4.237 1.00 90.69 366 SER A N 1
ATOM 2952 C CA . SER A 1 366 ? 19.408 18.802 3.369 1.00 90.69 366 SER A CA 1
ATOM 2953 C C . SER A 1 366 ? 18.801 19.937 4.194 1.00 90.69 366 SER A C 1
ATOM 2955 O O . SER A 1 366 ? 18.190 19.666 5.232 1.00 90.69 366 SER A O 1
ATOM 2957 N N . PRO A 1 367 ? 18.861 21.195 3.714 1.00 89.00 367 PRO A N 1
ATOM 2958 C CA . PRO A 1 367 ? 18.170 22.319 4.352 1.00 89.00 367 PRO A CA 1
ATOM 2959 C C . PRO A 1 367 ? 16.639 22.191 4.309 1.00 89.00 367 PRO A C 1
ATOM 2961 O O . PRO A 1 367 ? 15.948 22.980 4.938 1.00 89.00 367 PRO A O 1
ATOM 2964 N N . LYS A 1 368 ? 16.100 21.215 3.564 1.00 89.38 368 LYS A N 1
ATOM 2965 C CA . LYS A 1 368 ? 14.662 20.912 3.512 1.00 89.38 368 LYS A CA 1
ATOM 2966 C C . LYS A 1 368 ? 14.161 20.130 4.731 1.00 89.38 368 LYS A C 1
ATOM 2968 O O . LYS A 1 368 ? 12.955 19.971 4.880 1.00 89.38 368 LYS A O 1
ATOM 2973 N N . SER A 1 369 ? 15.070 19.621 5.562 1.00 92.50 369 SER A N 1
ATOM 2974 C CA . SER A 1 369 ? 14.729 18.832 6.748 1.00 92.50 369 SER A CA 1
ATOM 2975 C C . SER A 1 369 ? 14.040 19.695 7.807 1.00 92.50 369 SER A C 1
ATOM 2977 O O . SER A 1 369 ? 14.452 20.827 8.053 1.00 92.50 369 SER A O 1
ATOM 2979 N N . SER A 1 370 ? 13.040 19.138 8.485 1.00 93.88 370 SER A N 1
ATOM 2980 C CA . SER A 1 370 ? 12.380 19.750 9.640 1.00 93.88 370 SER A CA 1
ATOM 2981 C C . SER A 1 370 ? 12.854 19.062 10.919 1.00 93.88 370 SER A C 1
ATOM 2983 O O . SER A 1 370 ? 12.509 17.905 11.163 1.00 93.88 370 SER A O 1
ATOM 2985 N N . ILE A 1 371 ? 13.651 19.758 11.729 1.00 92.56 371 ILE A N 1
ATOM 2986 C CA . ILE A 1 371 ? 14.306 19.188 12.912 1.00 92.56 371 ILE A CA 1
ATOM 2987 C C . ILE A 1 371 ? 13.599 19.647 14.192 1.00 92.56 371 ILE A C 1
ATOM 2989 O O . ILE A 1 371 ? 13.268 20.822 14.322 1.00 92.56 371 ILE A O 1
ATOM 2993 N N . ALA A 1 372 ? 13.426 18.728 15.146 1.00 92.69 372 ALA A N 1
ATOM 2994 C CA . ALA A 1 372 ? 12.903 18.992 16.489 1.00 92.69 372 ALA A CA 1
ATOM 2995 C C . ALA A 1 372 ? 11.504 19.646 16.514 1.00 92.69 372 ALA A C 1
ATOM 2997 O O . ALA A 1 372 ? 11.203 20.487 17.364 1.00 92.69 372 ALA A O 1
ATOM 2998 N N . THR A 1 373 ? 10.632 19.239 15.592 1.00 92.00 373 THR A N 1
ATOM 2999 C CA . THR A 1 373 ? 9.219 19.624 15.567 1.00 92.00 373 THR A CA 1
ATOM 3000 C C . THR A 1 373 ? 8.463 18.992 16.736 1.00 92.00 373 THR A C 1
ATOM 3002 O O . THR A 1 373 ? 8.813 17.920 17.224 1.00 92.00 373 THR A O 1
ATOM 3005 N N . SER A 1 374 ? 7.387 19.631 17.191 1.00 86.56 374 SER A N 1
ATOM 3006 C CA . SER A 1 374 ? 6.504 19.061 18.216 1.00 86.56 374 SER A CA 1
ATOM 3007 C C . SER A 1 374 ? 5.241 18.499 17.576 1.00 86.56 374 SER A C 1
ATOM 3009 O O . SER A 1 374 ? 4.546 19.210 16.853 1.00 86.56 374 SER A O 1
ATOM 3011 N N . HIS A 1 375 ? 4.917 17.238 17.871 1.00 83.31 375 HIS A N 1
ATOM 3012 C CA . HIS A 1 375 ? 3.677 16.539 17.491 1.00 83.31 375 HIS A CA 1
ATOM 3013 C C . HIS A 1 375 ? 3.407 16.374 15.996 1.00 83.31 375 HIS A C 1
ATOM 3015 O O . HIS A 1 375 ? 2.338 15.883 15.622 1.00 83.31 375 HIS A O 1
ATOM 3021 N N . VAL A 1 376 ? 4.339 16.793 15.146 1.00 90.88 376 VAL A N 1
ATOM 3022 C CA . VAL A 1 376 ? 4.214 16.725 13.694 1.00 90.88 376 VAL A CA 1
ATOM 3023 C C . VAL A 1 376 ? 5.428 16.013 13.141 1.00 90.88 376 VAL A C 1
ATOM 3025 O O . VAL A 1 376 ? 6.559 16.440 13.372 1.00 90.88 376 VAL A O 1
ATOM 3028 N N . VAL A 1 377 ? 5.180 14.948 12.392 1.00 92.50 377 VAL A N 1
ATOM 3029 C CA . VAL A 1 377 ? 6.205 14.248 11.624 1.00 92.50 377 VAL A CA 1
ATOM 3030 C C . VAL A 1 377 ? 5.701 14.038 10.206 1.00 92.50 377 VAL A C 1
ATOM 3032 O O . VAL A 1 377 ? 4.527 13.735 9.984 1.00 92.50 377 VAL A O 1
ATOM 3035 N N . GLU A 1 378 ? 6.582 14.248 9.243 1.00 92.81 378 GLU A N 1
ATOM 3036 C CA . GLU A 1 378 ? 6.338 13.978 7.836 1.00 92.81 378 GLU A CA 1
ATOM 3037 C C . GLU A 1 378 ? 7.214 12.802 7.416 1.00 92.81 378 GLU A C 1
ATOM 3039 O O . GLU A 1 378 ? 8.330 12.653 7.908 1.00 92.81 378 GLU A O 1
ATOM 3044 N N . PHE A 1 379 ? 6.678 11.922 6.576 1.00 93.06 379 PHE A N 1
ATOM 3045 C CA . PHE A 1 379 ? 7.456 10.860 5.951 1.00 93.06 379 PHE A CA 1
ATOM 3046 C C . PHE A 1 379 ? 6.844 10.495 4.600 1.00 93.06 379 PHE A C 1
ATOM 3048 O O . PHE A 1 379 ? 5.692 10.041 4.528 1.00 93.06 379 PHE A O 1
ATOM 3055 N N . ASN A 1 380 ? 7.602 10.635 3.510 1.00 89.50 380 ASN A N 1
ATOM 3056 C CA . ASN A 1 380 ? 7.160 10.307 2.155 1.00 89.50 380 ASN A CA 1
ATOM 3057 C C . ASN A 1 380 ? 5.777 10.908 1.802 1.00 89.50 380 ASN A C 1
ATOM 3059 O O . ASN A 1 380 ? 4.866 10.200 1.345 1.00 89.50 380 ASN A O 1
ATOM 3063 N N . SER A 1 381 ? 5.608 12.211 2.036 1.00 85.88 381 SER A N 1
ATOM 3064 C CA . SER A 1 381 ? 4.382 12.995 1.810 1.00 85.88 381 SER A CA 1
ATOM 3065 C C . SER A 1 381 ? 3.162 12.572 2.640 1.00 85.88 381 SER A C 1
ATOM 3067 O O . SER A 1 381 ? 2.021 12.866 2.266 1.00 85.88 381 SER A O 1
ATOM 3069 N N . GLU A 1 382 ? 3.378 11.874 3.753 1.00 89.62 382 GLU A N 1
ATOM 3070 C CA . GLU A 1 382 ? 2.361 11.594 4.765 1.00 89.62 382 GLU A CA 1
ATOM 3071 C C . GLU A 1 382 ? 2.667 12.398 6.018 1.00 89.62 382 GLU A C 1
ATOM 3073 O O . GLU A 1 382 ? 3.758 12.302 6.569 1.00 89.62 382 GLU A O 1
ATOM 3078 N N . PHE A 1 383 ? 1.692 13.184 6.461 1.00 91.38 383 PHE A N 1
ATOM 3079 C CA . PHE A 1 383 ? 1.829 14.066 7.608 1.00 91.38 383 PHE A CA 1
ATOM 3080 C C . PHE A 1 383 ? 1.060 13.470 8.780 1.00 91.38 383 PHE A C 1
ATOM 3082 O O . PHE A 1 383 ? -0.160 13.305 8.717 1.00 91.38 383 PHE A O 1
ATOM 3089 N N . TYR A 1 384 ? 1.767 13.159 9.855 1.00 90.31 384 TYR A N 1
ATOM 3090 C CA . TYR A 1 384 ? 1.190 12.674 11.098 1.00 90.31 384 TYR A CA 1
ATOM 3091 C C . TYR A 1 384 ? 1.145 13.842 12.073 1.00 90.31 384 TYR A C 1
ATOM 3093 O O . TYR A 1 384 ? 2.177 14.320 12.538 1.00 90.31 384 TYR A O 1
ATOM 3101 N N . ILE A 1 385 ? -0.064 14.329 12.339 1.00 88.50 385 ILE A N 1
ATOM 3102 C CA . ILE A 1 385 ? -0.330 15.420 13.273 1.00 88.50 385 ILE A CA 1
ATOM 3103 C C . ILE A 1 385 ? -0.982 14.785 14.494 1.00 88.50 385 ILE A C 1
ATOM 3105 O O . ILE A 1 385 ? -2.185 14.488 14.488 1.00 88.50 385 ILE A O 1
ATOM 3109 N N . ARG A 1 386 ? -0.184 14.522 15.533 1.00 82.88 386 ARG A N 1
ATOM 3110 C CA . ARG A 1 386 ? -0.572 13.631 16.639 1.00 82.88 386 ARG A CA 1
ATOM 3111 C C . ARG A 1 386 ? -1.136 12.323 16.054 1.00 82.88 386 ARG A C 1
ATOM 3113 O O . ARG A 1 386 ? -0.582 11.767 15.114 1.00 82.88 386 ARG A O 1
ATOM 3120 N N . ALA A 1 387 ? -2.283 11.862 16.553 1.00 79.19 387 ALA A N 1
ATOM 3121 C CA . ALA A 1 387 ? -2.969 10.660 16.076 1.00 79.19 387 ALA A CA 1
ATOM 3122 C C . ALA A 1 387 ? -3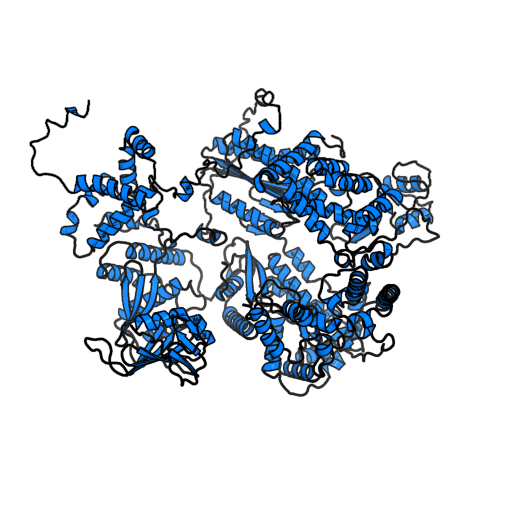.670 10.805 14.709 1.00 79.19 387 ALA A C 1
ATOM 3124 O O . ALA A 1 387 ? -4.310 9.856 14.271 1.00 79.19 387 ALA A O 1
ATOM 3125 N N . SER A 1 388 ? -3.634 11.971 14.055 1.00 84.75 388 SER A N 1
ATOM 3126 C CA . SER A 1 388 ? -4.343 12.191 12.792 1.00 84.75 388 SER A CA 1
ATOM 3127 C C . SER A 1 388 ? -3.399 12.122 11.596 1.00 84.75 388 SER A C 1
ATOM 3129 O O . SER A 1 388 ? -2.363 12.778 11.571 1.00 84.75 388 SER A O 1
ATOM 3131 N N . LEU A 1 389 ? -3.815 11.395 10.563 1.00 87.69 389 LEU A N 1
ATOM 3132 C CA . LEU A 1 389 ? -3.135 11.313 9.276 1.00 87.69 389 LEU A CA 1
ATOM 3133 C C . LEU A 1 389 ? -3.675 12.377 8.313 1.00 87.69 389 LEU A C 1
ATOM 3135 O O . LEU A 1 389 ? -4.876 12.443 8.036 1.00 87.69 389 LEU A O 1
ATOM 3139 N N . ALA A 1 390 ? -2.773 13.178 7.763 1.00 88.25 390 ALA A N 1
ATOM 3140 C CA . ALA A 1 390 ? -3.037 14.128 6.698 1.00 88.25 390 ALA A CA 1
ATOM 3141 C C . ALA A 1 390 ? -2.218 13.763 5.452 1.00 88.25 390 ALA A C 1
ATOM 3143 O O . ALA A 1 390 ? -1.040 13.414 5.517 1.00 88.25 390 ALA A O 1
ATOM 3144 N N . ARG A 1 391 ? -2.872 13.827 4.292 1.00 88.50 391 ARG A N 1
ATOM 3145 C CA . ARG A 1 391 ? -2.286 13.532 2.982 1.00 88.50 391 ARG A CA 1
ATOM 3146 C C . ARG A 1 391 ? -2.618 14.672 2.015 1.00 88.50 391 ARG A C 1
ATOM 3148 O O . ARG A 1 391 ? -3.712 15.232 2.112 1.00 88.50 391 ARG A O 1
ATOM 3155 N N . PRO A 1 392 ? -1.726 15.018 1.072 1.00 89.62 392 PRO A N 1
ATOM 3156 C CA . PRO A 1 392 ? -1.965 16.075 0.089 1.00 89.62 392 PRO A CA 1
ATOM 3157 C C . PRO A 1 392 ? -2.944 15.616 -1.007 1.00 89.62 392 PRO A C 1
ATOM 3159 O O . PRO A 1 392 ? -2.541 15.345 -2.138 1.00 89.62 392 PRO A O 1
ATOM 3162 N N . THR A 1 393 ? -4.237 15.506 -0.681 1.00 90.19 393 THR A N 1
ATOM 3163 C CA . THR A 1 393 ? -5.292 14.910 -1.531 1.00 90.19 393 THR A CA 1
ATOM 3164 C C . THR A 1 393 ? -5.308 15.448 -2.969 1.00 90.19 393 THR A C 1
ATOM 3166 O O . THR A 1 393 ? -5.549 14.690 -3.907 1.00 90.19 393 THR A O 1
ATOM 3169 N N . TYR A 1 394 ? -4.969 16.726 -3.171 1.00 90.31 394 TYR A N 1
ATOM 3170 C CA . TYR A 1 394 ? -4.872 17.358 -4.492 1.00 90.31 394 TYR A CA 1
ATOM 3171 C C . TYR A 1 394 ? -3.984 16.586 -5.485 1.00 90.31 394 TYR A C 1
ATOM 3173 O O . TYR A 1 394 ? -4.325 16.485 -6.662 1.00 90.31 394 TYR A O 1
ATOM 3181 N N . LYS A 1 395 ? -2.891 15.970 -5.013 1.00 89.06 395 LYS A N 1
ATOM 3182 C CA . LYS A 1 395 ? -1.998 15.141 -5.840 1.00 89.06 395 LYS A CA 1
ATOM 3183 C C . LYS A 1 395 ? -2.757 14.014 -6.547 1.00 89.06 395 LYS A C 1
ATOM 3185 O O . LYS A 1 395 ? -2.527 13.764 -7.727 1.00 89.06 395 LYS A O 1
ATOM 3190 N N . TRP A 1 396 ? -3.667 13.354 -5.833 1.00 91.38 396 TRP A N 1
ATOM 3191 C CA . TRP A 1 396 ? -4.475 12.261 -6.372 1.00 91.38 396 TRP A CA 1
ATOM 3192 C C . TRP A 1 396 ? -5.619 12.764 -7.251 1.00 91.38 396 TRP A C 1
ATOM 3194 O O . TRP A 1 396 ? -5.951 12.106 -8.229 1.00 91.38 396 TRP A O 1
ATOM 3204 N N . VAL A 1 397 ? -6.165 13.955 -6.974 1.00 92.31 397 VAL A N 1
ATOM 3205 C CA . VAL A 1 397 ? -7.168 14.592 -7.848 1.00 92.31 397 VAL A CA 1
ATOM 3206 C C . VAL A 1 397 ? -6.577 14.857 -9.233 1.00 92.31 397 VAL A C 1
ATOM 3208 O O . VAL A 1 397 ? -7.165 14.461 -10.234 1.00 92.31 397 VAL A O 1
ATOM 3211 N N . VAL A 1 398 ? -5.388 15.469 -9.298 1.00 91.38 398 VAL A N 1
ATOM 3212 C CA . VAL A 1 398 ? -4.707 15.761 -10.572 1.00 91.38 398 VAL A CA 1
ATOM 3213 C C . VAL A 1 398 ? -4.332 14.476 -11.314 1.00 91.38 398 VAL A C 1
ATOM 3215 O O . VAL A 1 398 ? -4.487 14.401 -12.531 1.00 91.38 398 VAL A O 1
ATOM 3218 N N . ALA A 1 399 ? -3.882 13.444 -10.594 1.00 89.38 399 ALA A N 1
ATOM 3219 C CA . ALA A 1 399 ? -3.591 12.144 -11.194 1.00 89.38 399 ALA A CA 1
ATOM 3220 C C . ALA A 1 399 ? -4.852 11.479 -11.777 1.00 89.38 399 ALA A C 1
ATOM 3222 O O . ALA A 1 399 ? -4.798 10.892 -12.857 1.00 89.38 399 ALA A O 1
ATOM 3223 N N . ALA A 1 400 ? -5.994 11.613 -11.098 1.00 92.19 400 ALA A N 1
ATOM 3224 C CA . ALA A 1 400 ? -7.257 11.016 -11.514 1.00 92.19 400 ALA A CA 1
ATOM 3225 C C . ALA A 1 400 ? -7.861 11.636 -12.786 1.00 92.19 400 ALA A C 1
ATOM 3227 O O . ALA A 1 400 ? -8.609 10.956 -13.487 1.00 92.19 400 ALA A O 1
ATOM 3228 N N . ILE A 1 401 ? -7.530 12.892 -13.100 1.00 91.25 401 ILE A N 1
ATOM 3229 C CA . ILE A 1 401 ? -7.981 13.606 -14.311 1.00 91.25 401 ILE A CA 1
ATOM 3230 C C . ILE A 1 401 ? -6.967 13.533 -15.467 1.00 91.25 401 ILE A C 1
ATOM 3232 O O . ILE A 1 401 ? -7.079 14.269 -16.448 1.00 91.25 401 ILE A O 1
ATOM 3236 N N . GLY A 1 402 ? -5.962 12.660 -15.357 1.00 87.44 402 GLY A N 1
ATOM 3237 C CA . GLY A 1 402 ? -5.000 12.395 -16.420 1.00 87.44 402 GLY A CA 1
ATOM 3238 C C . GLY A 1 402 ? -5.611 11.642 -17.606 1.00 87.44 402 GLY A C 1
ATOM 3239 O O . GLY A 1 402 ? -6.550 10.858 -17.471 1.00 87.44 402 GLY A O 1
ATOM 3240 N N . VAL A 1 403 ? -5.045 11.858 -18.793 1.00 86.50 403 VAL A N 1
ATOM 3241 C CA . VAL A 1 403 ? -5.428 11.139 -20.012 1.00 86.50 403 VAL A CA 1
ATOM 3242 C C . VAL A 1 403 ? -4.895 9.702 -19.952 1.00 86.50 403 VAL A C 1
ATOM 3244 O O . VAL A 1 403 ? -3.691 9.492 -19.829 1.00 86.50 403 VAL A O 1
ATOM 3247 N N . ILE A 1 404 ? -5.788 8.713 -20.056 1.00 84.81 404 ILE A N 1
ATOM 3248 C CA . ILE A 1 404 ? -5.447 7.285 -19.968 1.00 84.81 404 ILE A CA 1
ATOM 3249 C C . ILE A 1 404 ? -5.273 6.683 -21.367 1.00 84.81 404 ILE A C 1
ATOM 3251 O O . ILE A 1 404 ? -6.201 6.680 -22.176 1.00 84.81 404 ILE A O 1
ATOM 3255 N N . GLU A 1 405 ? -4.092 6.125 -21.633 1.00 79.25 405 GLU A N 1
ATOM 3256 C CA . GLU A 1 405 ? -3.699 5.547 -22.924 1.00 79.25 405 GLU A CA 1
ATOM 3257 C C . GLU A 1 405 ? -4.147 4.081 -23.068 1.00 79.25 405 GLU A C 1
ATOM 3259 O O . GLU A 1 405 ? -3.335 3.159 -23.025 1.00 79.25 405 GLU A O 1
ATOM 3264 N N . ILE A 1 406 ? -5.454 3.857 -23.228 1.00 78.69 406 ILE A N 1
ATOM 3265 C CA . ILE A 1 406 ? -6.027 2.522 -23.472 1.00 78.69 406 ILE A CA 1
ATOM 3266 C C . ILE A 1 406 ? -6.943 2.536 -24.703 1.00 78.69 406 ILE A C 1
ATOM 3268 O O . ILE A 1 406 ? -7.725 3.472 -24.908 1.00 78.69 406 ILE A O 1
ATOM 3272 N N . GLU A 1 407 ? -6.830 1.470 -25.506 1.00 78.62 407 GLU A N 1
ATOM 3273 C CA . GLU A 1 407 ? -7.593 1.232 -26.741 1.00 78.62 407 GLU A CA 1
ATOM 3274 C C . GLU A 1 407 ? -9.039 0.760 -26.477 1.00 78.62 407 GLU A C 1
ATOM 3276 O O . GLU A 1 407 ? -9.942 1.113 -27.232 1.00 78.62 407 GLU A O 1
ATOM 3281 N N . SER A 1 408 ? -9.286 0.001 -25.401 1.00 82.56 408 SER A N 1
ATOM 3282 C CA . SER A 1 408 ? -10.634 -0.388 -24.948 1.00 82.56 408 SER A CA 1
ATOM 3283 C C . SER A 1 408 ? -11.305 0.720 -24.125 1.00 82.56 408 SER A C 1
ATOM 3285 O O . SER A 1 408 ? -10.750 1.222 -23.143 1.00 82.56 408 SER A O 1
ATOM 3287 N N . LEU A 1 409 ? -12.533 1.091 -24.501 1.00 86.81 409 LEU A N 1
ATOM 3288 C CA . LEU A 1 409 ? -13.306 2.124 -23.798 1.00 86.81 409 LEU A CA 1
ATOM 3289 C C . LEU A 1 409 ? -13.774 1.677 -22.410 1.00 86.81 409 LEU A C 1
ATOM 3291 O O . LEU A 1 409 ? -13.854 2.508 -21.507 1.00 86.81 409 LEU A O 1
ATOM 3295 N N . PHE A 1 410 ? -14.035 0.385 -22.216 1.00 87.25 410 PHE A N 1
ATOM 3296 C CA . PHE A 1 410 ? -14.411 -0.138 -20.907 1.00 87.25 410 PHE A CA 1
ATOM 3297 C C . PHE A 1 410 ? -13.196 -0.257 -19.978 1.00 87.25 410 PHE A C 1
ATOM 3299 O O . PHE A 1 410 ? -13.246 0.202 -18.839 1.00 87.25 410 PHE A O 1
ATOM 3306 N N . GLU A 1 411 ? -12.066 -0.795 -20.456 1.00 84.62 411 GLU A N 1
ATOM 3307 C CA . GLU A 1 411 ? -10.843 -0.907 -19.637 1.00 84.62 411 GLU A CA 1
ATOM 3308 C C . GLU A 1 411 ? -10.307 0.476 -19.224 1.00 84.62 411 GLU A C 1
ATOM 3310 O O . GLU A 1 411 ? -9.749 0.644 -18.137 1.00 84.62 411 GLU A O 1
ATOM 3315 N N . ARG A 1 412 ? -10.534 1.507 -20.051 1.00 87.38 412 ARG A N 1
ATOM 3316 C CA . ARG A 1 412 ? -10.282 2.902 -19.668 1.00 87.38 412 ARG A CA 1
ATOM 3317 C C . ARG A 1 412 ? -11.073 3.294 -18.417 1.00 87.38 412 ARG A C 1
ATOM 3319 O O . ARG A 1 412 ? -10.496 3.879 -17.502 1.00 87.38 412 ARG A O 1
ATOM 3326 N N . GLN A 1 413 ? -12.361 2.954 -18.359 1.00 91.69 413 GLN A N 1
ATOM 3327 C CA . GLN A 1 413 ? -13.203 3.211 -17.188 1.00 91.69 413 GLN A CA 1
ATOM 3328 C C . GLN A 1 413 ? -12.757 2.368 -15.983 1.00 91.69 413 GLN A C 1
ATOM 3330 O O . GLN A 1 413 ? -12.675 2.898 -14.878 1.00 91.69 413 GLN A O 1
ATOM 3335 N N . GLU A 1 414 ? -12.349 1.106 -16.175 1.00 88.56 414 GLU A N 1
ATOM 3336 C CA . GLU A 1 414 ? -11.759 0.289 -15.098 1.00 88.56 414 GLU A CA 1
ATOM 3337 C C . GLU A 1 414 ? -10.529 0.954 -14.464 1.00 88.56 414 GLU A C 1
ATOM 3339 O O . GLU A 1 414 ? -10.333 0.857 -13.248 1.00 88.56 414 GLU A O 1
ATOM 3344 N N . LEU A 1 415 ? -9.683 1.623 -15.256 1.00 89.06 415 LEU A N 1
ATOM 3345 C CA . LEU A 1 415 ? -8.557 2.391 -14.722 1.00 89.06 415 LEU A CA 1
ATOM 3346 C C . LEU A 1 415 ? -9.000 3.674 -14.016 1.00 89.06 415 LEU A C 1
ATOM 3348 O O . LEU A 1 415 ? -8.502 3.945 -12.924 1.00 89.06 415 LEU A O 1
ATOM 3352 N N . MET A 1 416 ? -9.957 4.419 -14.576 1.00 92.94 416 MET A N 1
ATOM 3353 C CA . MET A 1 416 ? -10.522 5.616 -13.932 1.00 92.94 416 MET A CA 1
ATOM 3354 C C . MET A 1 416 ? -11.092 5.299 -12.545 1.00 92.94 416 MET A C 1
ATOM 3356 O O . MET A 1 416 ? -10.835 6.027 -11.588 1.00 92.94 416 MET A O 1
ATOM 3360 N N . TYR A 1 417 ? -11.768 4.158 -12.411 1.00 92.06 417 TYR A N 1
ATOM 3361 C CA . TYR A 1 417 ? -12.289 3.655 -11.143 1.00 92.06 417 TYR A CA 1
ATOM 3362 C C . TYR A 1 417 ? -11.202 3.284 -10.126 1.00 92.06 417 TYR A C 1
ATOM 3364 O O . TYR A 1 417 ? -11.396 3.484 -8.928 1.00 92.06 417 TYR A O 1
ATOM 3372 N N . ASN A 1 418 ? -10.044 2.777 -10.562 1.00 91.06 418 ASN A N 1
ATOM 3373 C CA . ASN A 1 418 ? -8.927 2.533 -9.638 1.00 91.06 418 ASN A CA 1
ATOM 3374 C C . ASN A 1 418 ? -8.347 3.852 -9.125 1.00 91.06 418 ASN A C 1
ATOM 3376 O O . ASN A 1 418 ? -8.068 3.965 -7.936 1.00 91.06 418 ASN A O 1
ATOM 3380 N N . LEU A 1 419 ? -8.250 4.865 -9.992 1.00 93.44 419 LEU A N 1
ATOM 3381 C CA . LEU A 1 419 ? -7.823 6.207 -9.591 1.00 93.44 419 LEU A CA 1
ATOM 3382 C C . LEU A 1 419 ? -8.804 6.837 -8.586 1.00 93.44 419 LEU A C 1
ATOM 3384 O O . LEU A 1 419 ? -8.375 7.582 -7.709 1.00 93.44 419 LEU A O 1
ATOM 3388 N N . MET A 1 420 ? -10.102 6.505 -8.651 1.00 93.31 420 MET A N 1
ATOM 3389 C CA . MET A 1 420 ? -11.074 6.911 -7.623 1.00 93.31 420 MET A CA 1
ATOM 3390 C C . MET A 1 420 ? -10.807 6.241 -6.272 1.00 93.31 420 MET A C 1
ATOM 3392 O O . MET A 1 420 ? -10.888 6.900 -5.237 1.00 93.31 420 MET A O 1
ATOM 3396 N N . VAL A 1 421 ? -10.442 4.956 -6.261 1.00 92.12 421 VAL A N 1
ATOM 3397 C CA . VAL A 1 421 ? -10.039 4.265 -5.025 1.00 92.12 421 VAL A CA 1
ATOM 3398 C C . VAL A 1 421 ? -8.770 4.902 -4.454 1.00 92.12 421 VAL A C 1
ATOM 3400 O O . VAL A 1 421 ? -8.746 5.256 -3.279 1.00 92.12 421 VAL A O 1
ATOM 3403 N N . GLU A 1 422 ? -7.752 5.146 -5.283 1.00 92.25 422 GLU A N 1
ATOM 3404 C CA . GLU A 1 422 ? -6.523 5.837 -4.864 1.00 92.25 422 GLU A CA 1
ATOM 3405 C C . GLU A 1 422 ? -6.797 7.250 -4.324 1.00 92.25 422 GLU A C 1
ATOM 3407 O O . GLU A 1 422 ? -6.131 7.700 -3.392 1.00 92.25 422 GLU A O 1
ATOM 3412 N N . LEU A 1 423 ? -7.803 7.947 -4.858 1.00 93.31 423 LEU A N 1
ATOM 3413 C CA . LEU A 1 423 ? -8.234 9.256 -4.372 1.00 93.31 423 LEU A CA 1
ATOM 3414 C C . LEU A 1 423 ? -8.857 9.184 -2.962 1.00 93.31 423 LEU A C 1
ATOM 3416 O O . LEU A 1 423 ? -8.542 10.027 -2.115 1.00 93.31 423 LEU A O 1
ATOM 3420 N N . LEU A 1 424 ? -9.680 8.168 -2.674 1.00 92.12 424 LEU A N 1
ATOM 3421 C CA . LEU A 1 424 ? -10.190 7.904 -1.318 1.00 92.12 424 LEU A CA 1
ATOM 3422 C C . LEU A 1 424 ? -9.047 7.556 -0.347 1.00 92.12 424 LEU A C 1
ATOM 3424 O O . LEU A 1 424 ? -8.996 8.061 0.780 1.00 92.12 424 LEU A O 1
ATOM 3428 N N . GLU A 1 425 ? -8.073 6.760 -0.798 1.00 89.62 425 GLU A N 1
ATOM 3429 C CA . GLU A 1 425 ? -6.858 6.463 -0.030 1.00 89.62 425 GLU A CA 1
ATOM 3430 C C . GLU A 1 425 ? -6.023 7.725 0.227 1.00 89.62 425 GLU A C 1
ATOM 3432 O O . GLU A 1 425 ? -5.474 7.906 1.318 1.00 89.62 425 GLU A O 1
ATOM 3437 N N . GLY A 1 426 ? -5.967 8.632 -0.749 1.00 88.94 426 GLY A N 1
ATOM 3438 C CA . GLY A 1 426 ? -5.337 9.952 -0.679 1.00 88.94 426 GLY A CA 1
ATOM 3439 C C . GLY A 1 426 ? -6.029 10.940 0.264 1.00 88.94 426 GLY A C 1
ATOM 3440 O O . GLY A 1 426 ? -5.559 12.068 0.431 1.00 88.94 426 GLY A O 1
ATOM 3441 N N . GLY A 1 427 ? -7.129 10.535 0.903 1.00 88.94 427 GLY A N 1
ATOM 3442 C CA . GLY A 1 427 ? -7.856 11.339 1.877 1.00 88.94 427 GLY A CA 1
ATOM 3443 C C . GLY A 1 427 ? -9.005 12.156 1.295 1.00 88.94 427 GLY A C 1
ATOM 3444 O O . GLY A 1 427 ? -9.426 13.132 1.919 1.00 88.94 427 GLY A O 1
ATOM 3445 N N . SER A 1 428 ? -9.522 11.796 0.127 1.00 90.81 428 SER A N 1
ATOM 3446 C CA . SER A 1 428 ? -10.768 12.385 -0.354 1.00 90.81 428 SER A CA 1
ATOM 3447 C C . SER A 1 428 ? -11.979 11.791 0.370 1.00 90.81 428 SER A C 1
ATOM 3449 O O . SER A 1 428 ? -11.980 10.615 0.727 1.00 90.81 428 SER A O 1
ATOM 3451 N N . GLY A 1 429 ? -13.009 12.609 0.593 1.00 90.06 429 GLY A N 1
ATOM 3452 C CA . GLY A 1 429 ? -14.333 12.119 0.986 1.00 90.06 429 GLY A CA 1
ATOM 3453 C C . GLY A 1 429 ? -15.188 11.762 -0.235 1.00 90.06 429 GLY A C 1
ATOM 3454 O O . GLY A 1 429 ? -14.874 12.170 -1.356 1.00 90.06 429 GLY A O 1
ATOM 3455 N N . PHE A 1 430 ? -16.291 11.038 -0.031 1.00 92.69 430 PHE A N 1
ATOM 3456 C CA . PHE A 1 430 ? -17.130 10.526 -1.124 1.00 92.69 430 PHE A CA 1
ATOM 3457 C C . PHE A 1 430 ? -17.674 11.614 -2.062 1.00 92.69 430 PHE A C 1
ATOM 3459 O O . PHE A 1 430 ? -17.661 11.428 -3.278 1.00 92.69 430 PHE A O 1
ATOM 3466 N N . MET A 1 431 ? -18.060 12.782 -1.537 1.00 90.56 431 MET A N 1
ATOM 3467 C CA . MET A 1 431 ? -18.553 13.884 -2.375 1.00 90.56 431 MET A CA 1
ATOM 3468 C C . MET A 1 431 ? -17.475 14.438 -3.311 1.00 90.56 431 MET A C 1
ATOM 3470 O O . MET A 1 431 ? -17.742 14.757 -4.469 1.00 90.56 431 MET A O 1
ATOM 3474 N N . GLN A 1 432 ? -16.249 14.583 -2.806 1.00 91.00 432 GLN A N 1
ATOM 3475 C CA . GLN A 1 432 ? -15.136 15.096 -3.601 1.00 91.00 432 GLN A CA 1
ATOM 3476 C C . GLN A 1 432 ? -14.690 14.058 -4.640 1.00 91.00 432 GLN A C 1
ATOM 3478 O O . GLN A 1 432 ? -14.387 14.426 -5.779 1.00 91.00 432 GLN A O 1
ATOM 3483 N N . ALA A 1 433 ? -14.707 12.770 -4.283 1.00 94.06 433 ALA A N 1
ATOM 3484 C CA . ALA A 1 433 ? -14.487 11.692 -5.237 1.00 94.06 433 ALA A CA 1
ATOM 3485 C C . ALA A 1 433 ? -15.533 11.734 -6.364 1.00 94.06 433 ALA A C 1
ATOM 3487 O O . ALA A 1 433 ? -15.157 11.704 -7.533 1.00 94.06 433 ALA A O 1
ATOM 3488 N N . HIS A 1 434 ? -16.813 11.940 -6.036 1.00 94.50 434 HIS A N 1
ATOM 3489 C CA . HIS A 1 434 ? -17.877 12.076 -7.032 1.00 94.50 434 HIS A CA 1
ATOM 3490 C C . HIS A 1 434 ? -17.662 13.271 -7.971 1.00 94.50 434 HIS A C 1
ATOM 3492 O O . HIS A 1 434 ? -17.716 13.116 -9.190 1.00 94.50 434 HIS A O 1
ATOM 3498 N N . GLY A 1 435 ? -17.327 14.451 -7.435 1.00 94.44 435 GLY A N 1
ATOM 3499 C CA . GLY A 1 435 ? -16.979 15.611 -8.265 1.00 94.44 435 GLY A CA 1
ATOM 3500 C C . GLY A 1 435 ? -15.798 15.342 -9.209 1.00 94.44 435 GLY A C 1
ATOM 3501 O O . GLY A 1 435 ? -15.803 15.787 -10.356 1.00 94.44 435 GLY A O 1
ATOM 3502 N N . THR A 1 436 ? -14.814 14.553 -8.765 1.00 95.69 436 THR A N 1
ATOM 3503 C CA . THR A 1 436 ? -13.682 14.135 -9.610 1.00 95.69 436 THR A CA 1
ATOM 3504 C C . THR A 1 436 ? -14.111 13.137 -10.689 1.00 95.69 436 THR A C 1
ATOM 3506 O O . THR A 1 436 ? -13.683 13.251 -11.836 1.00 95.69 436 THR A O 1
ATOM 3509 N N . GLN A 1 437 ? -15.000 12.198 -10.362 1.00 95.75 437 GLN A N 1
ATOM 3510 C CA . GLN A 1 437 ? -15.547 11.236 -11.319 1.00 95.75 437 GLN A CA 1
ATOM 3511 C C . GLN A 1 437 ? -16.378 11.925 -12.413 1.00 95.75 437 GLN A C 1
ATOM 3513 O O . GLN A 1 437 ? -16.284 11.560 -13.584 1.00 95.75 437 GLN A O 1
ATOM 3518 N N . LEU A 1 438 ? -17.131 12.977 -12.076 1.00 95.88 438 LEU A N 1
ATOM 3519 C CA . LEU A 1 438 ? -17.811 13.806 -13.077 1.00 95.88 438 LEU A CA 1
ATOM 3520 C C . LEU A 1 438 ? -16.805 14.465 -14.031 1.00 95.88 438 LEU A C 1
ATOM 3522 O O . LEU A 1 438 ? -17.010 14.458 -15.244 1.00 95.88 438 LEU A O 1
ATOM 3526 N N . ALA A 1 439 ? -15.681 14.977 -13.519 1.00 96.00 439 ALA A N 1
ATOM 3527 C CA . ALA A 1 439 ? -14.612 15.510 -14.364 1.00 96.00 439 ALA A CA 1
ATOM 3528 C C . ALA A 1 439 ? -13.999 14.433 -15.286 1.00 96.00 439 ALA A C 1
ATOM 3530 O O . ALA A 1 439 ? -13.723 14.719 -16.454 1.00 96.00 439 ALA A O 1
ATOM 3531 N N . GLN A 1 440 ? -13.849 13.190 -14.809 1.00 95.75 440 GLN A N 1
ATOM 3532 C CA . GLN A 1 440 ? -13.441 12.052 -15.647 1.00 95.75 440 GLN A CA 1
ATOM 3533 C C . GLN A 1 440 ? -14.457 11.765 -16.760 1.00 95.75 440 GLN A C 1
ATOM 3535 O O . GLN A 1 440 ? -14.052 11.554 -17.903 1.00 95.75 440 GLN A O 1
ATOM 3540 N N . ALA A 1 441 ? -15.759 11.826 -16.462 1.00 95.19 441 ALA A N 1
ATOM 3541 C CA . ALA A 1 441 ? -16.817 11.665 -17.458 1.00 95.19 441 ALA A CA 1
ATOM 3542 C C . ALA A 1 441 ? -16.723 12.736 -18.558 1.00 95.19 441 ALA A C 1
ATOM 3544 O O . ALA A 1 441 ? -16.734 12.419 -19.749 1.00 95.19 441 ALA A O 1
ATOM 3545 N N . PHE A 1 442 ? -16.543 14.006 -18.175 1.00 94.56 442 PHE A N 1
ATOM 3546 C CA . PHE A 1 442 ? -16.339 15.098 -19.132 1.00 94.56 442 PHE A CA 1
ATOM 3547 C C . PHE A 1 442 ? -15.099 14.885 -20.002 1.00 94.56 442 PHE A C 1
ATOM 3549 O O . PHE A 1 442 ? -15.158 15.091 -21.217 1.00 94.56 442 PHE A O 1
ATOM 3556 N N . LEU A 1 443 ? -13.980 14.466 -19.405 1.00 93.56 443 LEU A N 1
ATOM 3557 C CA . LEU A 1 443 ? -12.755 14.165 -20.143 1.00 93.56 443 LEU A CA 1
ATOM 3558 C C . LEU A 1 443 ? -12.973 13.023 -21.143 1.00 93.56 443 LEU A C 1
ATOM 3560 O O . LEU A 1 443 ? -12.585 13.140 -22.305 1.00 93.56 443 LEU A O 1
ATOM 3564 N N . HIS A 1 444 ? -13.625 11.944 -20.710 1.00 93.81 444 HIS A N 1
ATOM 3565 C CA . HIS A 1 444 ? -13.941 10.790 -21.547 1.00 93.81 444 HIS A CA 1
ATOM 3566 C C . HIS A 1 444 ? -14.776 11.186 -22.768 1.00 93.81 444 HIS A C 1
ATOM 3568 O O . HIS A 1 444 ? -14.404 10.867 -23.898 1.00 93.81 444 HIS A O 1
ATOM 3574 N N . TYR A 1 445 ? -15.842 11.962 -22.570 1.00 94.56 445 TYR A N 1
ATOM 3575 C CA . TYR A 1 445 ? -16.686 12.418 -23.673 1.00 94.56 445 TYR A CA 1
ATOM 3576 C C . TYR A 1 445 ? -15.986 13.422 -24.595 1.00 94.56 445 TYR A C 1
ATOM 3578 O O . TYR A 1 445 ? -16.143 13.337 -25.815 1.00 94.56 445 TYR A O 1
ATOM 3586 N N . LYS A 1 446 ? -15.141 14.320 -24.068 1.00 92.81 446 LYS A N 1
ATOM 3587 C CA . LYS A 1 446 ? -14.300 15.190 -24.912 1.00 92.81 446 LYS A CA 1
ATOM 3588 C C . LYS A 1 446 ? -13.364 14.383 -25.811 1.00 92.81 446 LYS A C 1
ATOM 3590 O O . LYS A 1 446 ? -13.246 14.695 -26.992 1.00 92.81 446 LYS A O 1
ATOM 3595 N N . LEU A 1 447 ? -12.749 13.321 -25.287 1.00 90.88 447 LEU A N 1
ATOM 3596 C CA . LEU A 1 447 ? -11.884 12.430 -26.070 1.00 90.88 447 LEU A CA 1
ATOM 3597 C C . LEU A 1 447 ? -12.653 11.617 -27.124 1.00 90.88 447 LEU A C 1
ATOM 3599 O O . LEU A 1 447 ? -12.064 11.234 -28.133 1.00 90.88 447 LEU A O 1
ATOM 3603 N N . LEU A 1 448 ? -13.954 11.379 -26.929 1.00 90.50 448 LEU A N 1
ATOM 3604 C CA . LEU A 1 448 ? -14.818 10.748 -27.933 1.00 90.50 448 LEU A CA 1
ATOM 3605 C C . LEU A 1 448 ? -15.287 11.713 -29.032 1.00 90.50 448 LEU A C 1
ATOM 3607 O O . LEU A 1 448 ? -15.628 11.257 -30.120 1.00 90.50 448 LEU A O 1
ATOM 3611 N N . GLY A 1 449 ? -15.280 13.024 -28.778 1.00 91.44 449 GLY A N 1
ATOM 3612 C CA . GLY A 1 449 ? -15.677 14.039 -29.758 1.00 91.44 449 GLY A CA 1
ATOM 3613 C C . GLY A 1 449 ? -16.681 15.076 -29.260 1.00 91.44 449 GLY A C 1
ATOM 3614 O O . GLY A 1 449 ? -17.154 15.872 -30.071 1.00 91.44 449 GLY A O 1
ATOM 3615 N N . ALA A 1 450 ? -17.014 15.114 -27.965 1.00 92.69 450 ALA A N 1
ATOM 3616 C CA . ALA A 1 450 ? -17.909 16.132 -27.417 1.00 92.69 450 ALA A CA 1
ATOM 3617 C C . ALA A 1 450 ? -17.364 17.551 -27.654 1.00 92.69 450 ALA A C 1
ATOM 3619 O O . ALA A 1 450 ? -16.273 17.897 -27.201 1.00 92.69 450 ALA A O 1
ATOM 3620 N N . GLY A 1 451 ? -18.134 18.370 -28.377 1.00 88.06 451 GLY A N 1
ATOM 3621 C CA . GLY A 1 451 ? -17.766 19.742 -28.750 1.00 88.06 451 GLY A CA 1
ATOM 3622 C C . GLY A 1 451 ? -16.845 19.870 -29.973 1.00 88.06 451 GLY A C 1
ATOM 3623 O O . GLY A 1 451 ? -16.539 20.991 -30.364 1.00 88.06 451 GLY A O 1
ATOM 3624 N N . ILE A 1 452 ? -16.420 18.758 -30.586 1.00 90.62 452 ILE A N 1
ATOM 3625 C CA . ILE A 1 452 ? -15.545 18.750 -31.776 1.00 90.62 452 ILE A CA 1
ATOM 3626 C C . ILE A 1 452 ? -16.230 18.041 -32.952 1.00 90.62 452 ILE A C 1
ATOM 3628 O O . ILE A 1 452 ? -16.226 18.535 -34.079 1.00 90.62 452 ILE A O 1
ATOM 3632 N N . ASN A 1 453 ? -16.835 16.878 -32.708 1.00 91.06 453 ASN A N 1
ATOM 3633 C CA . ASN A 1 453 ? -17.486 16.078 -33.736 1.00 91.06 453 ASN A CA 1
ATOM 3634 C C . ASN A 1 453 ? -18.913 16.580 -34.006 1.00 91.06 453 ASN A C 1
ATOM 3636 O O . ASN A 1 453 ? -19.737 16.652 -33.095 1.00 91.06 453 ASN A O 1
ATOM 3640 N N . LYS A 1 454 ? -19.235 16.863 -35.274 1.00 89.56 454 LYS A N 1
ATOM 3641 C CA . LYS A 1 454 ? -20.550 17.389 -35.685 1.00 89.56 454 LYS A CA 1
ATOM 3642 C C . LYS A 1 454 ? -21.721 16.449 -35.369 1.00 89.56 454 LYS A C 1
ATOM 3644 O O . LYS A 1 454 ? -22.824 16.930 -35.147 1.00 89.56 454 LYS A O 1
ATOM 3649 N N . LEU A 1 455 ? -21.495 15.131 -35.332 1.00 89.94 455 LEU A N 1
ATOM 3650 C CA . LEU A 1 455 ? -22.536 14.139 -35.022 1.00 89.94 455 LEU A CA 1
ATOM 3651 C C . LEU A 1 455 ? -22.633 13.808 -33.528 1.00 89.94 455 LEU A C 1
ATOM 3653 O O . LEU A 1 455 ? -23.382 12.904 -33.161 1.00 89.94 455 LEU A O 1
ATOM 3657 N N . TRP A 1 456 ? -21.905 14.521 -32.659 1.00 93.38 456 TRP A N 1
ATOM 3658 C CA . TRP A 1 456 ? -21.915 14.260 -31.220 1.00 93.38 456 TRP A CA 1
ATOM 3659 C C . TRP A 1 456 ? -23.328 14.276 -30.629 1.00 93.38 456 TRP A C 1
ATOM 3661 O O . TRP A 1 456 ? -23.674 13.344 -29.920 1.00 93.38 456 TRP A O 1
ATOM 3671 N N . ALA A 1 457 ? -24.155 15.276 -30.956 1.00 92.00 457 ALA A N 1
ATOM 3672 C CA . ALA A 1 457 ? -25.499 15.408 -30.384 1.00 92.00 457 ALA A CA 1
ATOM 3673 C C . ALA A 1 457 ? -26.401 14.201 -30.708 1.00 92.00 457 ALA A C 1
ATOM 3675 O O . ALA A 1 457 ? -27.069 13.655 -29.831 1.00 92.00 457 ALA A O 1
ATOM 3676 N N . THR A 1 458 ? -26.379 13.740 -31.962 1.00 91.75 458 THR A N 1
ATOM 3677 C CA . THR A 1 458 ? -27.123 12.546 -32.390 1.00 91.75 458 THR A CA 1
ATOM 3678 C C . THR A 1 458 ? -26.550 11.281 -31.759 1.00 91.75 458 THR A C 1
ATOM 3680 O O . THR A 1 458 ? -27.298 10.406 -31.328 1.00 91.75 458 THR A O 1
ATOM 3683 N N . TYR A 1 459 ? -25.222 11.183 -31.691 1.00 92.19 459 TYR A N 1
ATOM 3684 C CA . TYR A 1 459 ? -24.538 10.058 -31.070 1.00 92.19 459 TYR A CA 1
ATOM 3685 C C . TYR A 1 459 ? -24.861 9.947 -29.577 1.00 92.19 459 TYR A C 1
ATOM 3687 O O . TYR A 1 459 ? -25.229 8.872 -29.121 1.00 92.19 459 TYR A O 1
ATOM 3695 N N . SER A 1 460 ? -24.791 11.050 -28.826 1.00 92.88 460 SER A N 1
ATOM 3696 C CA . SER A 1 460 ? -25.066 11.075 -27.388 1.00 92.88 460 SER A CA 1
ATOM 3697 C C . SER A 1 460 ? -26.515 10.731 -27.065 1.00 92.88 460 SER A C 1
ATOM 3699 O O . SER A 1 460 ? -26.765 10.051 -26.073 1.00 92.88 460 SER A O 1
ATOM 3701 N N . HIS A 1 461 ? -27.464 11.155 -27.909 1.00 91.25 461 HIS A N 1
ATOM 3702 C CA . HIS A 1 461 ? -28.862 10.757 -27.756 1.00 91.25 461 HIS A CA 1
ATOM 3703 C C . HIS A 1 461 ? -29.004 9.236 -27.877 1.00 91.25 461 HIS A C 1
ATOM 3705 O O . HIS A 1 461 ? -29.464 8.590 -26.943 1.00 91.25 461 HIS A O 1
ATOM 3711 N N . LYS A 1 462 ? -28.506 8.646 -28.972 1.00 89.50 462 LYS A N 1
ATOM 3712 C CA . LYS A 1 462 ? -28.555 7.187 -29.169 1.00 89.50 462 LYS A CA 1
ATOM 3713 C C . LYS A 1 462 ? -27.779 6.405 -28.106 1.00 89.50 462 LYS A C 1
ATOM 3715 O O . LYS A 1 462 ? -28.151 5.291 -27.757 1.00 89.50 462 LYS A O 1
ATOM 3720 N N . LEU A 1 463 ? -26.690 6.977 -27.596 1.00 91.06 463 LEU A N 1
ATOM 3721 C CA . LEU A 1 463 ? -25.878 6.367 -26.543 1.00 91.06 463 LEU A CA 1
ATOM 3722 C C . LEU A 1 463 ? -26.620 6.339 -25.201 1.00 91.06 463 LEU A C 1
ATOM 3724 O O . LEU A 1 463 ? -26.313 5.508 -24.357 1.00 91.06 463 LEU A O 1
ATOM 3728 N N . THR A 1 464 ? -27.593 7.230 -25.001 1.00 89.69 464 THR A N 1
ATOM 3729 C CA . THR A 1 464 ? -28.468 7.206 -23.822 1.00 89.69 464 THR A CA 1
ATOM 3730 C C . THR A 1 464 ? -29.509 6.088 -23.942 1.00 89.69 464 THR A C 1
ATOM 3732 O O . THR A 1 464 ? -29.826 5.449 -22.941 1.00 89.69 464 THR A O 1
ATOM 3735 N N . ASP A 1 465 ? -29.970 5.795 -25.165 1.00 87.38 465 ASP A N 1
ATOM 3736 C CA . ASP A 1 465 ? -30.902 4.693 -25.442 1.00 87.38 465 ASP A CA 1
ATOM 3737 C C . ASP A 1 465 ? -30.228 3.328 -25.197 1.00 87.38 465 ASP A C 1
ATOM 3739 O O . ASP A 1 465 ? -30.725 2.497 -24.433 1.00 87.38 465 ASP A O 1
ATOM 3743 N N . ILE A 1 466 ? -29.046 3.118 -25.791 1.00 86.44 466 ILE A N 1
ATOM 3744 C CA . ILE A 1 466 ? -28.225 1.910 -25.619 1.00 86.44 466 ILE A CA 1
ATOM 3745 C C . ILE A 1 466 ? -26.969 2.299 -24.840 1.00 86.44 466 ILE A C 1
ATOM 3747 O O . ILE A 1 466 ? -25.903 2.530 -25.417 1.00 86.44 466 ILE A O 1
ATOM 3751 N N . ALA A 1 467 ? -27.123 2.375 -23.516 1.00 90.31 467 ALA A N 1
ATOM 3752 C CA . ALA A 1 467 ? -26.105 2.796 -22.554 1.00 90.31 467 ALA A CA 1
ATOM 3753 C C . ALA A 1 467 ? -24.966 1.764 -22.381 1.00 90.31 467 ALA A C 1
ATOM 3755 O O . ALA A 1 467 ? -24.638 1.348 -21.277 1.00 90.31 467 ALA A O 1
ATOM 3756 N N . ASP A 1 468 ? -24.361 1.315 -23.481 1.00 89.44 468 ASP A N 1
ATOM 3757 C CA . ASP A 1 468 ? -23.274 0.334 -23.507 1.00 89.44 468 ASP A CA 1
ATOM 3758 C C . ASP A 1 468 ? -21.921 1.019 -23.214 1.00 89.44 468 ASP A C 1
ATOM 3760 O O . ASP A 1 468 ? -21.443 1.833 -24.023 1.00 89.44 468 ASP A O 1
ATOM 3764 N N . PRO A 1 469 ? -21.250 0.703 -22.087 1.00 91.00 469 PRO A N 1
ATOM 3765 C CA . PRO A 1 469 ? -19.973 1.324 -21.754 1.00 91.00 469 PRO A CA 1
ATOM 3766 C C . PRO A 1 469 ? -18.844 0.969 -22.730 1.00 91.00 469 PRO A C 1
ATOM 3768 O O . PRO A 1 469 ? -17.919 1.768 -22.909 1.00 91.00 469 PRO A O 1
ATOM 3771 N N . SER A 1 470 ? -18.934 -0.168 -23.432 1.00 87.50 470 SER A N 1
ATOM 3772 C CA . SER A 1 470 ? -17.987 -0.540 -24.491 1.00 87.50 470 SER A CA 1
ATOM 3773 C C . SER A 1 470 ? -18.124 0.337 -25.739 1.00 87.50 470 SER A C 1
ATOM 3775 O O . SER A 1 470 ? -17.173 0.452 -26.511 1.00 87.50 470 SER A O 1
ATOM 3777 N N . LEU A 1 471 ? -19.266 1.006 -25.923 1.00 89.62 471 LEU A N 1
ATOM 3778 C CA . LEU A 1 471 ? -19.468 2.029 -26.954 1.00 89.62 471 LEU A CA 1
ATOM 3779 C C . LEU A 1 471 ? -19.149 3.440 -26.443 1.00 89.62 471 LEU A C 1
ATOM 3781 O O . LEU A 1 471 ? -19.223 4.411 -27.186 1.00 89.62 471 LEU A O 1
ATOM 3785 N N . GLY A 1 472 ? -18.731 3.581 -25.188 1.00 90.75 472 GLY A N 1
ATOM 3786 C CA . GLY A 1 472 ? -18.304 4.858 -24.633 1.00 90.75 472 GLY A CA 1
ATOM 3787 C C . GLY A 1 472 ? -19.337 5.553 -23.760 1.00 90.75 472 GLY A C 1
ATOM 3788 O O . GLY A 1 472 ? -19.094 6.706 -23.413 1.00 90.75 472 GLY A O 1
ATOM 3789 N N . PHE A 1 473 ? -20.423 4.887 -23.355 1.00 94.06 473 PHE A N 1
ATOM 3790 C CA . PHE A 1 473 ? -21.246 5.369 -22.243 1.00 94.06 473 PHE A CA 1
ATOM 3791 C C . PHE A 1 473 ? -20.422 5.345 -20.944 1.00 94.06 473 PHE A C 1
ATOM 3793 O O . PHE A 1 473 ? -19.745 4.359 -20.649 1.00 94.06 473 PHE A O 1
ATOM 3800 N N . PHE A 1 474 ? -20.418 6.440 -20.187 1.00 95.25 474 PHE A N 1
ATOM 3801 C CA . PHE A 1 474 ? -19.625 6.546 -18.963 1.00 95.25 474 PHE A CA 1
ATOM 3802 C C . PHE A 1 474 ? -20.445 6.151 -17.732 1.00 95.25 474 PHE A C 1
ATOM 3804 O O . PHE A 1 474 ? -21.503 6.728 -17.483 1.00 95.25 474 PHE A O 1
ATOM 3811 N N . LEU A 1 475 ? -19.931 5.213 -16.936 1.00 94.06 475 LEU A N 1
ATOM 3812 C CA . LEU A 1 475 ? -20.553 4.766 -15.692 1.00 94.06 475 LEU A CA 1
ATOM 3813 C C . LEU A 1 475 ? -20.139 5.657 -14.517 1.00 94.06 475 LEU A C 1
ATOM 3815 O O . LEU A 1 475 ? -18.951 5.831 -14.241 1.00 94.06 475 LEU A O 1
ATOM 3819 N N . THR A 1 476 ? -21.124 6.207 -13.810 1.00 92.25 476 THR A N 1
ATOM 3820 C CA . THR A 1 476 ? -20.920 6.976 -12.578 1.00 92.25 476 THR A CA 1
ATOM 3821 C C . THR A 1 476 ? -21.331 6.167 -11.357 1.00 92.25 476 THR A C 1
ATOM 3823 O O . THR A 1 476 ? -22.241 5.340 -11.409 1.00 92.25 476 THR A O 1
ATOM 3826 N N . ASP A 1 477 ? -20.658 6.416 -10.236 1.00 92.75 477 ASP A N 1
ATOM 3827 C CA . ASP A 1 477 ? -21.033 5.827 -8.958 1.00 92.75 477 ASP A CA 1
ATOM 3828 C C . ASP A 1 477 ? -22.092 6.665 -8.234 1.00 92.75 477 ASP A C 1
ATOM 3830 O O . ASP A 1 477 ? -22.197 7.878 -8.458 1.00 92.75 477 ASP A O 1
ATOM 3834 N N . PRO A 1 478 ? -22.831 6.048 -7.291 1.00 90.69 478 PRO A N 1
ATOM 3835 C CA . PRO A 1 478 ? -23.705 6.772 -6.379 1.00 90.69 478 PRO A CA 1
ATOM 3836 C C . PRO A 1 478 ? -22.949 7.908 -5.662 1.00 90.69 478 PRO A C 1
ATOM 3838 O O . PRO A 1 478 ? -21.913 7.641 -5.042 1.00 90.69 478 PRO A O 1
ATOM 3841 N N . PRO A 1 479 ? -23.467 9.154 -5.653 1.00 89.75 479 PRO A N 1
ATOM 3842 C CA . PRO A 1 479 ? -22.751 10.311 -5.102 1.00 89.75 479 PRO A CA 1
ATOM 3843 C C . PRO A 1 479 ? -22.302 10.145 -3.644 1.00 89.75 479 PRO A C 1
ATOM 3845 O O . PRO A 1 479 ? -21.214 10.574 -3.268 1.00 89.75 479 PRO A O 1
ATOM 3848 N N . VAL A 1 480 ? -23.120 9.478 -2.824 1.00 89.44 480 VAL A N 1
ATOM 3849 C CA . VAL A 1 480 ? -22.864 9.266 -1.389 1.00 89.44 480 VAL A CA 1
ATOM 3850 C C . VAL A 1 480 ? -21.786 8.214 -1.100 1.00 89.44 480 VAL A C 1
ATOM 3852 O O . VAL A 1 480 ? -21.299 8.149 0.026 1.00 89.44 480 VAL A O 1
ATOM 3855 N N . ALA A 1 481 ? -21.417 7.390 -2.086 1.00 90.88 481 ALA A N 1
ATOM 3856 C CA . ALA A 1 481 ? -20.523 6.239 -1.922 1.00 90.88 481 ALA A CA 1
ATOM 3857 C C . ALA A 1 481 ? -19.551 6.059 -3.109 1.00 90.88 481 ALA A C 1
ATOM 3859 O O . ALA A 1 481 ? -19.143 4.939 -3.427 1.00 90.88 481 ALA A O 1
ATOM 3860 N N . CYS A 1 482 ? -19.185 7.157 -3.778 1.00 92.88 482 CYS A N 1
ATOM 3861 C CA . CYS A 1 482 ? -18.343 7.135 -4.974 1.00 92.88 482 CYS A CA 1
ATOM 3862 C C . CYS A 1 482 ? -16.990 6.447 -4.727 1.00 92.88 482 CYS A C 1
ATOM 3864 O O . CYS A 1 482 ? -16.286 6.796 -3.782 1.00 92.88 482 CYS A O 1
ATOM 3866 N N . GLY A 1 483 ? -16.610 5.483 -5.573 1.00 90.69 483 GLY A N 1
ATOM 3867 C CA . GLY A 1 483 ? -15.371 4.703 -5.460 1.00 90.69 483 GLY A CA 1
ATOM 3868 C C . GLY A 1 483 ? -15.459 3.468 -4.550 1.00 90.69 483 GLY A C 1
ATOM 3869 O O . GLY A 1 483 ? -14.571 2.611 -4.594 1.00 90.69 483 GLY A O 1
ATOM 3870 N N . LEU A 1 484 ? -16.532 3.319 -3.761 1.00 90.06 484 LEU A N 1
ATOM 3871 C CA . LEU A 1 484 ? -16.661 2.240 -2.777 1.00 90.06 484 LEU A CA 1
ATOM 3872 C C . LEU A 1 484 ? -16.993 0.890 -3.436 1.00 90.06 484 LEU A C 1
ATOM 3874 O O . LEU A 1 484 ? -16.234 -0.073 -3.305 1.00 90.06 484 LEU A O 1
ATOM 3878 N N . PHE A 1 485 ? -18.090 0.824 -4.196 1.00 89.25 485 PHE A N 1
ATOM 3879 C CA . PHE A 1 485 ? -18.617 -0.425 -4.769 1.00 89.25 485 PHE A CA 1
ATOM 3880 C C . PHE A 1 485 ? -17.936 -0.834 -6.088 1.00 89.25 485 PHE A C 1
ATOM 3882 O O . PHE A 1 485 ? -17.767 -2.021 -6.361 1.00 89.25 485 PHE A O 1
ATOM 3889 N N . GLY A 1 486 ? -17.424 0.128 -6.858 1.00 88.62 486 GLY A N 1
ATOM 3890 C CA . GLY A 1 486 ? -16.646 -0.128 -8.071 1.00 88.62 486 GLY A CA 1
ATOM 3891 C C . GLY A 1 486 ? -17.474 -0.380 -9.334 1.00 88.62 486 GLY A C 1
ATOM 3892 O O . GLY A 1 486 ? -18.693 -0.497 -9.290 1.00 88.62 486 GLY A O 1
ATOM 3893 N N . LEU A 1 487 ? -16.775 -0.496 -10.469 1.00 90.44 487 LEU A N 1
ATOM 3894 C CA . LEU A 1 487 ? -17.379 -0.496 -11.807 1.00 90.44 487 LEU A CA 1
ATOM 3895 C C . LEU A 1 487 ? -18.404 -1.619 -12.023 1.00 90.44 487 LEU A C 1
ATOM 3897 O O . LEU A 1 487 ? -19.461 -1.368 -12.586 1.00 90.44 487 LEU A O 1
ATOM 3901 N N . ASN A 1 488 ? -18.123 -2.839 -11.549 1.00 88.44 488 ASN A N 1
ATOM 3902 C CA . ASN A 1 488 ? -19.011 -3.988 -11.765 1.00 88.44 488 ASN A CA 1
ATOM 3903 C C . ASN A 1 488 ? -20.366 -3.832 -11.059 1.00 88.44 488 ASN A C 1
ATOM 3905 O O . ASN A 1 488 ? -21.369 -4.307 -11.581 1.00 88.44 488 ASN A O 1
ATOM 3909 N N . PHE A 1 489 ? -20.413 -3.138 -9.915 1.00 91.06 489 PHE A N 1
ATOM 3910 C CA . PHE A 1 489 ? -21.671 -2.810 -9.242 1.00 91.06 489 PHE A CA 1
ATOM 3911 C C . PHE A 1 489 ? -22.496 -1.818 -10.076 1.00 91.06 489 PHE A C 1
ATOM 3913 O O . PHE A 1 489 ? -23.679 -2.045 -10.321 1.00 91.06 489 PHE A O 1
ATOM 3920 N N . SER A 1 490 ? -21.863 -0.750 -10.563 1.00 92.38 490 SER A N 1
ATOM 3921 C CA . SER A 1 490 ? -22.532 0.279 -11.371 1.00 92.38 490 SER A CA 1
ATOM 3922 C C . SER A 1 490 ? -22.963 -0.270 -12.738 1.00 92.38 490 SER A C 1
ATOM 3924 O O . SER A 1 490 ? -24.044 0.054 -13.223 1.00 92.38 490 SER A O 1
ATOM 3926 N N . PHE A 1 491 ? -22.181 -1.185 -13.318 1.00 91.81 491 PHE A N 1
ATOM 3927 C CA . PHE A 1 491 ? -22.550 -1.912 -14.532 1.00 91.81 491 PHE A CA 1
ATOM 3928 C C . PHE A 1 491 ? -23.732 -2.863 -14.300 1.00 91.81 491 PHE A C 1
ATOM 3930 O O . PHE A 1 491 ? -24.687 -2.832 -15.070 1.00 91.81 491 PHE A O 1
ATOM 3937 N N . TRP A 1 492 ? -23.723 -3.641 -13.211 1.00 92.31 492 TRP A N 1
ATOM 3938 C CA . TRP A 1 492 ? -24.858 -4.482 -12.810 1.00 92.31 492 TRP A CA 1
ATOM 3939 C C . TRP A 1 492 ? -26.148 -3.666 -12.646 1.00 92.31 492 TRP A C 1
ATOM 3941 O O . TRP A 1 492 ? -27.195 -4.048 -13.169 1.00 92.31 492 TRP A O 1
ATOM 3951 N N . SER A 1 493 ? -26.062 -2.514 -11.974 1.00 92.06 493 SER A N 1
ATOM 3952 C CA . SER A 1 493 ? -27.200 -1.609 -11.780 1.00 92.06 493 SER A CA 1
ATOM 3953 C C . SER A 1 493 ? -27.739 -1.084 -13.117 1.00 92.06 493 SER A C 1
ATOM 3955 O O . SER A 1 493 ? -28.951 -1.084 -13.335 1.00 92.06 493 SER A O 1
ATOM 3957 N N . LEU A 1 494 ? -26.854 -0.722 -14.054 1.00 92.00 494 LEU A N 1
ATOM 3958 C CA . LEU A 1 494 ? -27.254 -0.255 -15.381 1.00 92.00 494 LEU A CA 1
ATOM 3959 C C . LEU A 1 494 ? -27.918 -1.350 -16.226 1.00 92.00 494 LEU A C 1
ATOM 3961 O O . LEU A 1 494 ? -28.906 -1.071 -16.897 1.00 92.00 494 LEU A O 1
ATOM 3965 N N . VAL A 1 495 ? -27.416 -2.588 -16.183 1.00 91.12 495 VAL A N 1
ATOM 3966 C CA . VAL A 1 495 ? -28.006 -3.723 -16.921 1.00 91.12 495 VAL A CA 1
ATOM 3967 C C . VAL A 1 495 ? -29.418 -4.052 -16.424 1.00 91.12 495 VAL A C 1
ATOM 3969 O O . VAL A 1 495 ? -30.263 -4.475 -17.212 1.00 91.12 495 VAL A O 1
ATOM 3972 N N . LEU A 1 496 ? -29.698 -3.840 -15.135 1.00 89.81 496 LEU A N 1
ATOM 3973 C CA . LEU A 1 496 ? -31.053 -3.969 -14.592 1.00 89.81 496 LEU A CA 1
ATOM 3974 C C . LEU A 1 496 ? -31.974 -2.816 -15.007 1.00 89.81 496 LEU A C 1
ATOM 3976 O O . LEU A 1 496 ? -33.173 -3.028 -15.162 1.00 89.81 496 LEU A O 1
ATOM 3980 N N . ALA A 1 497 ? -31.432 -1.607 -15.165 1.00 89.19 497 ALA A N 1
ATOM 3981 C CA . ALA A 1 497 ? -32.209 -0.416 -15.499 1.00 89.19 497 ALA A CA 1
ATOM 3982 C C . ALA A 1 497 ? -32.454 -0.235 -17.009 1.00 89.19 497 ALA A C 1
ATOM 3984 O O . ALA A 1 497 ? -33.455 0.368 -17.388 1.00 89.19 497 ALA A O 1
ATOM 3985 N N . ASN A 1 498 ? -31.554 -0.720 -17.872 1.00 90.00 498 ASN A N 1
ATOM 3986 C CA . ASN A 1 498 ? -31.615 -0.534 -19.323 1.00 90.00 498 ASN A CA 1
ATOM 3987 C C . ASN A 1 498 ? -31.880 -1.867 -20.051 1.00 90.00 498 ASN A C 1
ATOM 3989 O O . ASN A 1 498 ? -30.990 -2.708 -20.202 1.00 90.00 498 ASN A O 1
ATOM 3993 N N . GLU A 1 499 ? -33.108 -2.030 -20.552 1.00 87.50 499 GLU A N 1
ATOM 3994 C CA . GLU A 1 499 ? -33.557 -3.229 -21.272 1.00 87.50 499 GLU A CA 1
ATOM 3995 C C . GLU A 1 499 ? -32.785 -3.465 -22.583 1.00 87.50 499 GLU A C 1
ATOM 3997 O O . GLU A 1 499 ? -32.464 -4.606 -22.920 1.00 87.50 499 GLU A O 1
ATOM 4002 N N . HIS A 1 500 ? -32.420 -2.403 -23.307 1.00 87.38 500 HIS A N 1
ATOM 4003 C CA . HIS A 1 500 ? -31.679 -2.520 -24.565 1.00 87.38 500 HIS A CA 1
ATOM 4004 C C . HIS A 1 500 ? -30.260 -3.055 -24.356 1.00 87.38 500 HIS A C 1
ATOM 4006 O O . HIS A 1 500 ? -29.804 -3.909 -25.118 1.00 87.38 500 HIS A O 1
ATOM 4012 N N . LEU A 1 501 ? -29.569 -2.588 -23.314 1.00 88.38 501 LEU A N 1
ATOM 4013 C CA . LEU A 1 501 ? -28.260 -3.103 -22.918 1.00 88.38 501 LEU A CA 1
ATOM 4014 C C . LEU A 1 501 ? -28.358 -4.571 -22.497 1.00 88.38 501 LEU A C 1
ATOM 4016 O O . LEU A 1 501 ? -27.526 -5.382 -22.900 1.00 88.38 501 LEU A O 1
ATOM 4020 N N . ASN A 1 502 ? -29.387 -4.911 -21.723 1.00 88.31 502 ASN A N 1
ATOM 4021 C CA . ASN A 1 502 ? -29.657 -6.275 -21.290 1.00 88.31 502 ASN A CA 1
ATOM 4022 C C . ASN A 1 502 ? -29.813 -7.224 -22.495 1.00 88.31 502 ASN A C 1
ATOM 4024 O O . ASN A 1 502 ? -29.075 -8.203 -22.607 1.00 88.31 502 ASN A O 1
ATOM 4028 N N . CYS A 1 503 ? -30.667 -6.867 -23.460 1.00 87.44 503 CYS A N 1
ATOM 4029 C CA . CYS A 1 503 ? -30.854 -7.658 -24.679 1.00 87.44 503 CYS A CA 1
ATOM 4030 C C . CYS A 1 503 ? -29.577 -7.743 -25.527 1.00 87.44 503 CYS A C 1
ATOM 4032 O O . CYS A 1 503 ? -29.239 -8.785 -26.088 1.00 87.44 503 CYS A O 1
ATOM 4034 N N . ARG A 1 504 ? -28.813 -6.648 -25.595 1.00 85.38 504 ARG A N 1
ATOM 4035 C CA . ARG A 1 504 ? -27.552 -6.601 -26.342 1.00 85.38 504 ARG A CA 1
ATOM 4036 C C . ARG A 1 504 ? -26.510 -7.552 -25.767 1.00 85.38 504 ARG A C 1
ATOM 4038 O O . ARG A 1 504 ? -25.809 -8.199 -26.540 1.00 85.38 504 ARG A O 1
ATOM 4045 N N . LEU A 1 505 ? -26.418 -7.654 -24.443 1.00 83.38 505 LEU A N 1
ATOM 4046 C CA . LEU A 1 505 ? -25.521 -8.600 -23.781 1.00 83.38 505 LEU A CA 1
ATOM 4047 C C . LEU A 1 505 ? -25.942 -10.048 -24.040 1.00 83.38 505 LEU A C 1
ATOM 4049 O O . LEU A 1 505 ? -25.079 -10.868 -24.338 1.00 83.38 505 LEU A O 1
ATOM 4053 N N . GLN A 1 506 ? -27.241 -10.356 -24.002 1.00 83.50 506 GLN A N 1
ATOM 4054 C CA . GLN A 1 506 ? -27.738 -11.697 -24.329 1.00 83.50 506 GLN A CA 1
ATOM 4055 C C . GLN A 1 506 ? -27.363 -12.097 -25.762 1.00 83.50 506 GLN A C 1
ATOM 4057 O O . GLN A 1 506 ? -26.763 -13.150 -25.965 1.00 83.50 506 GLN A O 1
ATOM 4062 N N . ASN A 1 507 ? -27.597 -11.221 -26.742 1.00 80.12 507 ASN A N 1
ATOM 4063 C CA . ASN A 1 507 ? -27.213 -11.487 -28.132 1.00 80.12 507 ASN A CA 1
ATOM 4064 C C . ASN A 1 507 ? -25.696 -11.655 -28.293 1.00 80.12 507 ASN A C 1
ATOM 4066 O O . ASN A 1 507 ? -25.231 -12.426 -29.129 1.00 80.12 507 ASN A O 1
ATOM 4070 N N . GLN A 1 508 ? -24.890 -10.951 -27.496 1.00 75.94 508 GLN A N 1
ATOM 4071 C CA . GLN A 1 508 ? -23.434 -11.115 -27.507 1.00 75.94 508 GLN A CA 1
ATOM 4072 C C . GLN A 1 508 ? -22.979 -12.450 -26.914 1.00 75.94 508 GLN A C 1
ATOM 4074 O O . GLN A 1 508 ? -22.002 -13.009 -27.410 1.00 75.94 508 GLN A O 1
ATOM 4079 N N . ILE A 1 509 ? -23.671 -12.961 -25.891 1.00 73.88 509 ILE A N 1
ATOM 4080 C CA . ILE A 1 509 ? -23.430 -14.303 -25.345 1.00 73.88 509 ILE A CA 1
ATOM 4081 C C . ILE A 1 509 ? -23.781 -15.355 -26.398 1.00 73.88 509 ILE A C 1
ATOM 4083 O O . ILE A 1 509 ? -22.951 -16.205 -26.698 1.00 73.88 509 ILE A O 1
ATOM 4087 N N . GLU A 1 510 ? -24.967 -15.254 -27.005 1.00 72.62 510 GLU A N 1
ATOM 4088 C CA . GLU A 1 510 ? -25.439 -16.201 -28.027 1.00 72.62 510 GLU A CA 1
ATOM 4089 C C . GLU A 1 510 ? -24.543 -16.213 -29.274 1.00 72.62 510 GLU A C 1
ATOM 4091 O O . GLU A 1 510 ? -24.325 -17.259 -29.876 1.00 72.62 510 GLU A O 1
ATOM 4096 N N . THR A 1 511 ? -23.980 -15.061 -29.646 1.00 68.31 511 THR A N 1
ATOM 4097 C CA . THR A 1 511 ? -23.069 -14.942 -30.797 1.00 68.31 511 THR A CA 1
ATOM 4098 C C . THR A 1 511 ? -21.597 -15.202 -30.462 1.00 68.31 511 THR A C 1
ATOM 4100 O O . THR A 1 511 ? -20.757 -15.091 -31.353 1.00 68.31 511 THR A O 1
ATOM 4103 N N . GLY A 1 512 ? -21.255 -15.500 -29.202 1.00 62.78 512 GLY A N 1
ATOM 4104 C CA . GLY A 1 512 ? -19.872 -15.753 -28.775 1.00 62.78 512 GLY A CA 1
ATOM 4105 C C . GLY A 1 512 ? -18.935 -14.539 -28.876 1.00 62.78 512 GLY A C 1
ATOM 4106 O O . GLY A 1 512 ? -17.718 -14.690 -28.897 1.00 62.78 512 GLY A O 1
ATOM 4107 N N . ASN A 1 513 ? -19.473 -13.316 -28.941 1.00 62.69 513 ASN A N 1
ATOM 4108 C CA . ASN A 1 513 ? -18.693 -12.088 -29.154 1.00 62.69 513 ASN A CA 1
ATOM 4109 C C . ASN A 1 513 ? -18.177 -11.435 -27.857 1.00 62.69 513 ASN A C 1
ATOM 4111 O O . ASN A 1 513 ? -17.596 -10.343 -27.890 1.00 62.69 513 ASN A O 1
ATOM 4115 N N . LEU A 1 514 ? -18.395 -12.070 -26.703 1.00 64.38 514 LEU A N 1
ATOM 4116 C CA . LEU A 1 514 ? -17.870 -11.585 -25.432 1.00 64.38 514 LEU A CA 1
ATOM 4117 C C . LEU A 1 514 ? -16.369 -11.843 -25.312 1.00 64.38 514 LEU A C 1
ATOM 4119 O O . LEU A 1 514 ? -15.849 -12.910 -25.613 1.00 64.38 514 LEU A O 1
ATOM 4123 N N . THR A 1 515 ? -15.673 -10.843 -24.794 1.00 63.47 515 THR A N 1
ATOM 4124 C CA . THR A 1 515 ? -14.249 -10.895 -24.481 1.00 63.47 515 THR A CA 1
ATOM 4125 C C . THR A 1 515 ? -14.040 -10.627 -22.996 1.00 63.47 515 THR A C 1
ATOM 4127 O O . THR A 1 515 ? -14.786 -9.872 -22.375 1.00 63.47 515 THR A O 1
ATOM 4130 N N . SER A 1 516 ? -13.008 -11.235 -22.413 1.00 63.03 516 SER A N 1
ATOM 4131 C CA . SER A 1 516 ? -12.579 -10.935 -21.045 1.00 63.03 516 SER A CA 1
ATOM 4132 C C . SER A 1 516 ? -11.643 -9.728 -21.044 1.00 63.03 516 SER A C 1
ATOM 4134 O O . SER A 1 516 ? -10.611 -9.751 -21.722 1.00 63.03 516 SER A O 1
ATOM 4136 N N . THR A 1 517 ? -11.912 -8.736 -20.191 1.00 65.06 517 THR A N 1
ATOM 4137 C CA . THR A 1 517 ? -10.924 -7.690 -19.875 1.00 65.06 517 THR A CA 1
ATOM 4138 C C . THR A 1 517 ? -9.710 -8.275 -19.176 1.00 65.06 517 THR A C 1
ATOM 4140 O O . THR A 1 517 ? -9.724 -9.407 -18.676 1.00 65.06 517 THR A O 1
ATOM 4143 N N . THR A 1 518 ? -8.658 -7.465 -19.074 1.00 60.44 518 THR A N 1
ATOM 4144 C CA . THR A 1 518 ? -7.468 -7.765 -18.267 1.00 60.44 518 THR A CA 1
ATOM 4145 C C . THR A 1 518 ? -7.814 -8.122 -16.808 1.00 60.44 518 THR A C 1
ATOM 4147 O O . THR A 1 518 ? -7.070 -8.868 -16.171 1.00 60.44 518 THR A O 1
ATOM 4150 N N . LYS A 1 519 ? -8.952 -7.641 -16.283 1.00 59.84 519 LYS A N 1
ATOM 4151 C CA . LYS A 1 519 ? -9.443 -7.921 -14.923 1.00 59.84 519 LYS A CA 1
ATOM 4152 C C . LYS A 1 519 ? -10.480 -9.046 -14.821 1.00 59.84 519 LYS A C 1
ATOM 4154 O O . LYS A 1 519 ? -10.927 -9.330 -13.714 1.00 59.84 519 LYS A O 1
ATOM 4159 N N . GLY A 1 520 ? -10.823 -9.703 -15.930 1.00 58.91 520 GLY A N 1
ATOM 4160 C CA . GLY A 1 520 ? -11.733 -10.854 -15.940 1.00 58.91 520 GLY A CA 1
ATOM 4161 C C . GLY A 1 520 ? -13.213 -10.517 -16.137 1.00 58.91 520 GLY A C 1
ATOM 4162 O O . GLY A 1 520 ? -14.031 -11.430 -16.128 1.00 58.91 520 GLY A O 1
ATOM 4163 N N . SER A 1 521 ? -13.575 -9.245 -16.335 1.00 66.25 521 SER A N 1
ATOM 4164 C CA . SER A 1 521 ? -14.958 -8.858 -16.643 1.00 66.25 521 SER A CA 1
ATOM 4165 C C . SER A 1 521 ? -15.298 -9.236 -18.088 1.00 66.25 521 SER A C 1
ATOM 4167 O O . SER A 1 521 ? -14.518 -8.955 -18.999 1.00 66.25 521 SER A O 1
ATOM 4169 N N . LEU A 1 522 ? -16.454 -9.865 -18.302 1.00 65.62 522 LEU A N 1
ATOM 4170 C CA . LEU A 1 522 ? -16.938 -10.256 -19.629 1.00 65.62 522 LEU A CA 1
ATOM 4171 C C . LEU A 1 522 ? -17.701 -9.098 -20.282 1.00 65.62 522 LEU A C 1
ATOM 4173 O O . LEU A 1 522 ? -18.645 -8.570 -19.700 1.00 65.62 522 LEU A O 1
ATOM 4177 N N . MET A 1 523 ? -17.290 -8.696 -21.484 1.00 71.38 523 MET A N 1
ATOM 4178 C CA . MET A 1 523 ? -17.924 -7.607 -22.238 1.00 71.38 523 MET A CA 1
ATOM 4179 C C . MET A 1 523 ? -17.587 -7.625 -23.723 1.00 71.38 523 MET A C 1
ATOM 4181 O O . MET A 1 523 ? -16.690 -8.332 -24.182 1.00 71.38 523 MET A O 1
ATOM 4185 N N . ASN A 1 524 ? -18.251 -6.744 -24.465 1.00 69.62 524 ASN A N 1
ATOM 4186 C CA . ASN A 1 524 ? -17.968 -6.512 -25.868 1.00 69.62 524 ASN A CA 1
ATOM 4187 C C . ASN A 1 524 ? -16.531 -6.002 -26.092 1.00 69.62 524 ASN A C 1
ATOM 4189 O O . ASN A 1 524 ? -16.134 -4.969 -25.543 1.00 69.62 524 ASN A O 1
ATOM 4193 N N . GLY A 1 525 ? -15.776 -6.704 -26.938 1.00 68.19 525 GLY A N 1
ATOM 4194 C CA . GLY A 1 525 ? -14.384 -6.404 -27.283 1.00 68.19 525 GLY A CA 1
ATOM 4195 C C . GLY A 1 525 ? -14.230 -5.254 -28.278 1.00 68.19 525 GLY A C 1
ATOM 4196 O O . GLY A 1 525 ? -13.608 -5.429 -29.324 1.00 68.19 525 GLY A O 1
ATOM 4197 N N . VAL A 1 526 ? -14.812 -4.087 -27.989 1.00 76.94 526 VAL A N 1
ATOM 4198 C CA . VAL A 1 526 ? -14.676 -2.890 -28.833 1.00 76.94 526 VAL A CA 1
ATOM 4199 C C . VAL A 1 526 ? -13.337 -2.217 -28.546 1.00 76.94 526 VAL A C 1
ATOM 4201 O O . VAL A 1 526 ? -13.069 -1.786 -27.424 1.00 76.94 526 VAL A O 1
ATOM 4204 N N . GLN A 1 527 ? -12.496 -2.095 -29.572 1.00 77.88 527 GLN A N 1
ATOM 4205 C CA . GLN A 1 527 ? -11.173 -1.475 -29.455 1.00 77.88 527 GLN A CA 1
ATOM 4206 C C . GLN A 1 527 ? -10.984 -0.357 -30.479 1.00 77.88 527 GLN A C 1
ATOM 4208 O O . GLN A 1 527 ? -11.220 -0.551 -31.677 1.00 77.88 527 GLN A O 1
ATOM 4213 N N . ILE A 1 528 ? -10.502 0.798 -30.013 1.00 78.31 528 ILE A N 1
ATOM 4214 C CA . ILE A 1 528 ? -10.054 1.909 -30.855 1.00 78.31 528 ILE A CA 1
ATOM 4215 C C . ILE A 1 528 ? -8.536 1.821 -30.992 1.00 78.31 528 ILE A C 1
ATOM 4217 O O . ILE A 1 528 ? -7.804 1.936 -30.014 1.00 78.31 528 ILE A O 1
ATOM 4221 N N . ARG A 1 529 ? -8.050 1.615 -32.214 1.00 72.56 529 ARG A N 1
ATOM 4222 C CA . ARG A 1 529 ? -6.630 1.329 -32.455 1.00 72.56 529 ARG A CA 1
ATOM 4223 C C . ARG A 1 529 ? -5.811 2.623 -32.531 1.00 72.56 529 ARG A C 1
ATOM 4225 O O . ARG A 1 529 ? -5.991 3.409 -33.460 1.00 72.56 529 ARG A O 1
ATOM 4232 N N . TYR A 1 530 ? -4.876 2.815 -31.598 1.00 67.38 530 TYR A N 1
ATOM 4233 C CA . TYR A 1 530 ? -3.980 3.980 -31.515 1.00 67.38 530 TYR A CA 1
ATOM 4234 C C . TYR A 1 530 ? -2.486 3.614 -31.657 1.00 67.38 530 TYR A C 1
ATOM 4236 O O . TYR A 1 530 ? -1.673 4.466 -32.044 1.00 67.38 530 TYR A O 1
ATOM 4244 N N . GLY A 1 531 ? -2.107 2.366 -31.354 1.00 64.62 531 GLY A N 1
ATOM 4245 C CA . GLY A 1 531 ? -0.716 1.901 -31.272 1.00 64.62 531 GLY A CA 1
ATOM 4246 C C . GLY A 1 531 ? 0.017 1.714 -32.611 1.00 64.62 531 GLY A C 1
ATOM 4247 O O . GLY A 1 531 ? -0.585 1.509 -33.665 1.00 64.62 531 GLY A O 1
ATOM 4248 N N . ASN A 1 532 ? 1.359 1.771 -32.592 1.00 66.88 532 ASN A N 1
ATOM 4249 C CA . ASN A 1 532 ? 2.195 1.443 -33.760 1.00 66.88 532 ASN A CA 1
ATOM 4250 C C . ASN A 1 532 ? 2.498 -0.068 -33.825 1.00 66.88 532 ASN A C 1
ATOM 4252 O O . ASN A 1 532 ? 3.495 -0.529 -33.269 1.00 66.88 532 ASN A O 1
ATOM 4256 N N . ARG A 1 533 ? 1.637 -0.832 -34.510 1.00 67.12 533 ARG A N 1
ATOM 4257 C CA . ARG A 1 533 ? 1.747 -2.300 -34.606 1.00 67.12 533 ARG A CA 1
ATOM 4258 C C . ARG A 1 533 ? 2.911 -2.793 -35.462 1.00 67.12 533 ARG A C 1
ATOM 4260 O O . ARG A 1 533 ? 3.473 -3.822 -35.126 1.00 6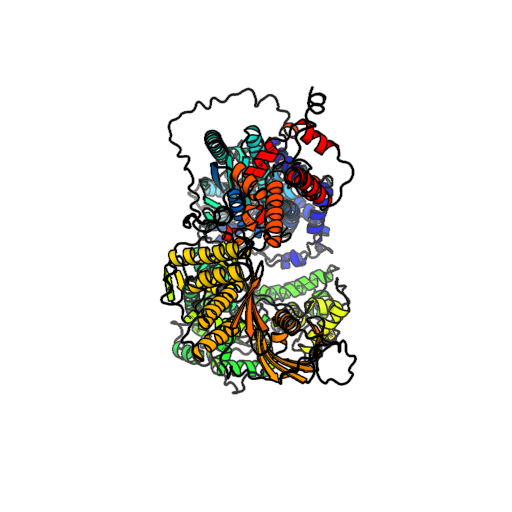7.12 533 ARG A O 1
ATOM 4267 N N . ALA A 1 534 ? 3.336 -2.045 -36.480 1.00 69.56 534 ALA A N 1
ATOM 4268 C CA . ALA A 1 534 ? 4.482 -2.435 -37.311 1.00 69.56 534 ALA A CA 1
ATOM 4269 C C . ALA A 1 534 ? 5.760 -2.624 -36.474 1.00 69.56 534 ALA A C 1
ATOM 4271 O O . ALA A 1 534 ? 6.544 -3.537 -36.702 1.00 69.56 534 ALA A O 1
ATOM 4272 N N . ARG A 1 535 ? 5.936 -1.795 -35.436 1.00 69.19 535 ARG A N 1
ATOM 4273 C CA . ARG A 1 535 ? 7.048 -1.930 -34.489 1.00 69.19 535 ARG A CA 1
ATOM 4274 C C . ARG A 1 535 ? 6.942 -3.189 -33.626 1.00 69.19 535 ARG A C 1
ATOM 4276 O O . ARG A 1 535 ? 7.965 -3.780 -33.308 1.00 69.19 535 ARG A O 1
ATOM 4283 N N . VAL A 1 536 ? 5.732 -3.545 -33.199 1.00 70.12 536 VAL A N 1
ATOM 4284 C CA . VAL A 1 536 ? 5.488 -4.755 -32.402 1.00 70.12 536 VAL A CA 1
ATOM 4285 C C . VAL A 1 536 ? 5.755 -5.989 -33.249 1.00 70.12 536 VAL A C 1
ATOM 4287 O O . VAL A 1 536 ? 6.483 -6.859 -32.796 1.00 70.12 536 VAL A O 1
ATOM 4290 N N . LEU A 1 537 ? 5.201 -6.033 -34.463 1.00 72.56 537 LEU A N 1
ATOM 4291 C CA . LEU A 1 537 ? 5.369 -7.154 -35.385 1.00 72.56 537 LEU A CA 1
ATOM 4292 C C . LEU A 1 537 ? 6.847 -7.422 -35.646 1.00 72.56 537 LEU A C 1
ATOM 4294 O O . LEU A 1 537 ? 7.289 -8.536 -35.424 1.00 72.56 537 LEU A O 1
ATOM 4298 N N . LYS A 1 538 ? 7.637 -6.379 -35.924 1.00 74.75 538 LYS A N 1
ATOM 4299 C CA . LYS A 1 538 ? 9.090 -6.519 -36.061 1.00 74.75 538 LYS A CA 1
ATOM 4300 C C . LYS A 1 538 ? 9.763 -7.128 -34.821 1.00 74.75 538 LYS A C 1
ATOM 4302 O O . LYS A 1 538 ? 10.631 -7.973 -34.947 1.00 74.75 538 LYS A O 1
ATOM 4307 N N . ILE A 1 539 ? 9.370 -6.710 -33.614 1.00 72.88 539 ILE A N 1
ATOM 4308 C CA . ILE A 1 539 ? 9.927 -7.272 -32.369 1.00 72.88 539 ILE A CA 1
ATOM 4309 C C . ILE A 1 539 ? 9.539 -8.746 -32.201 1.00 72.88 539 ILE A C 1
ATOM 4311 O O . ILE A 1 539 ? 10.331 -9.515 -31.667 1.00 72.88 539 ILE A O 1
ATOM 4315 N N . LEU A 1 540 ? 8.323 -9.122 -32.603 1.00 74.62 540 LEU A N 1
ATOM 4316 C CA . LEU A 1 540 ? 7.858 -10.505 -32.554 1.00 74.62 540 LEU A CA 1
ATOM 4317 C C . LEU A 1 540 ? 8.568 -11.366 -33.602 1.00 74.62 540 LEU A C 1
ATOM 4319 O O . LEU A 1 540 ? 9.020 -12.442 -33.245 1.00 74.62 540 LEU A O 1
ATOM 4323 N N . GLU A 1 541 ? 8.746 -10.867 -34.827 1.00 75.62 541 GLU A N 1
ATOM 4324 C CA . GLU A 1 541 ? 9.532 -11.513 -35.890 1.00 75.62 541 GLU A CA 1
ATOM 4325 C C . GLU A 1 541 ? 10.987 -11.729 -35.447 1.00 75.62 541 GLU A C 1
ATOM 4327 O O . GLU A 1 541 ? 11.506 -12.843 -35.515 1.00 75.62 541 GLU A O 1
ATOM 4332 N N . ASP A 1 542 ? 11.627 -10.686 -34.903 1.00 72.94 542 ASP A N 1
ATOM 4333 C CA . ASP A 1 542 ? 12.981 -10.780 -34.352 1.00 72.94 542 ASP A CA 1
ATOM 4334 C C . ASP A 1 542 ? 13.027 -11.820 -33.215 1.00 72.94 542 ASP A C 1
ATOM 4336 O O . ASP A 1 542 ? 13.969 -12.601 -33.124 1.00 72.94 542 ASP A O 1
ATOM 4340 N N . ALA A 1 543 ? 12.009 -11.868 -32.349 1.00 74.25 543 ALA A N 1
ATOM 4341 C CA . ALA A 1 543 ? 11.942 -12.825 -31.245 1.00 74.25 543 ALA A CA 1
ATOM 4342 C C . ALA A 1 543 ? 11.697 -14.273 -31.716 1.00 74.25 543 ALA A C 1
ATOM 4344 O O . ALA A 1 543 ? 12.292 -15.202 -31.170 1.00 74.25 543 ALA A O 1
ATOM 4345 N N . GLU A 1 544 ? 10.856 -14.469 -32.728 1.00 74.88 544 GLU A N 1
ATOM 4346 C CA . GLU A 1 544 ? 10.557 -15.772 -33.325 1.00 74.88 544 GLU A CA 1
ATOM 4347 C C . GLU A 1 544 ? 11.783 -16.375 -34.015 1.00 74.88 544 GLU A C 1
ATOM 4349 O O . GLU A 1 544 ? 11.975 -17.588 -33.966 1.00 74.88 544 GLU A O 1
ATOM 4354 N N . SER A 1 545 ? 12.679 -15.537 -34.549 1.00 80.50 545 SER A N 1
ATOM 4355 C CA . SER A 1 545 ? 13.942 -16.004 -35.136 1.00 80.50 545 SER A CA 1
ATOM 4356 C C . SER A 1 545 ? 14.817 -16.823 -34.169 1.00 80.50 545 SER A C 1
ATOM 4358 O O . SER A 1 545 ? 15.576 -17.680 -34.617 1.00 80.50 545 SER A O 1
ATOM 4360 N N . TYR A 1 546 ? 14.685 -16.619 -32.849 1.00 77.75 546 TYR A N 1
ATOM 4361 C CA . TYR A 1 546 ? 15.433 -17.375 -31.834 1.00 77.75 546 TYR A CA 1
ATOM 4362 C C . TYR A 1 546 ? 14.857 -18.769 -31.557 1.00 77.75 546 TYR A C 1
ATOM 4364 O O . TYR A 1 546 ? 15.582 -19.642 -31.083 1.00 77.75 546 TYR A O 1
ATOM 4372 N N . TYR A 1 547 ? 13.562 -18.984 -31.806 1.00 81.25 547 TYR A N 1
ATOM 4373 C CA . TYR A 1 547 ? 12.928 -20.299 -31.693 1.00 81.25 547 TYR A CA 1
ATOM 4374 C C . TYR A 1 547 ? 11.769 -20.410 -32.699 1.00 81.25 547 TYR A C 1
ATOM 4376 O O . TYR A 1 547 ? 10.612 -20.150 -32.348 1.00 81.25 547 TYR A O 1
ATOM 4384 N N . PRO A 1 548 ? 12.060 -20.787 -33.956 1.00 83.38 548 PRO A N 1
ATOM 4385 C CA . PRO A 1 548 ? 11.035 -20.973 -34.978 1.00 83.38 548 PRO A CA 1
ATOM 4386 C C . PRO A 1 548 ? 10.036 -22.068 -34.577 1.00 83.38 548 PRO A C 1
ATOM 4388 O O . PRO A 1 548 ? 10.433 -23.087 -34.010 1.00 83.38 548 PRO A O 1
ATOM 4391 N N . GLY A 1 549 ? 8.743 -21.870 -34.855 1.00 83.44 549 GLY A N 1
ATOM 4392 C CA . GLY A 1 549 ? 7.704 -22.865 -34.541 1.00 83.44 549 GLY A CA 1
ATOM 4393 C C . GLY A 1 549 ? 7.438 -23.059 -33.040 1.00 83.44 549 GLY A C 1
ATOM 4394 O O . GLY A 1 549 ? 6.919 -24.091 -32.622 1.00 83.44 549 GLY A O 1
ATOM 4395 N N . TRP A 1 550 ? 7.791 -22.081 -32.194 1.00 85.62 550 TRP A N 1
ATOM 4396 C CA . TRP A 1 550 ? 7.570 -22.158 -30.741 1.00 85.62 550 TRP A CA 1
ATOM 4397 C C . TRP A 1 550 ? 6.094 -22.344 -30.351 1.00 85.62 550 TRP A C 1
ATOM 4399 O O . TRP A 1 550 ? 5.815 -22.874 -29.277 1.00 85.62 550 TRP A O 1
ATOM 4409 N N . GLN A 1 551 ? 5.163 -21.905 -31.202 1.00 82.25 551 GLN A N 1
ATOM 4410 C CA . GLN A 1 551 ? 3.720 -22.031 -30.985 1.00 82.25 551 GLN A CA 1
ATOM 4411 C C . GLN A 1 551 ? 3.284 -23.491 -31.070 1.00 82.25 551 GLN A C 1
ATOM 4413 O O . GLN A 1 551 ? 2.723 -23.997 -30.104 1.00 82.25 551 GLN A O 1
ATOM 4418 N N . ASP A 1 552 ? 3.654 -24.192 -32.146 1.00 86.38 552 ASP A N 1
ATOM 4419 C CA . ASP A 1 552 ? 3.355 -25.619 -32.330 1.00 86.38 552 ASP A CA 1
ATOM 4420 C C . ASP A 1 552 ? 3.892 -26.454 -31.165 1.00 86.38 552 ASP A C 1
ATOM 4422 O O . ASP A 1 552 ? 3.237 -27.370 -30.667 1.00 86.38 552 ASP A O 1
ATOM 4426 N N . VAL A 1 553 ? 5.075 -26.086 -30.666 1.00 86.88 553 VAL A N 1
ATOM 4427 C CA . VAL A 1 553 ? 5.673 -26.727 -29.497 1.00 86.88 553 VAL A CA 1
ATOM 4428 C C . VAL A 1 553 ? 4.814 -26.542 -28.243 1.00 86.88 553 VAL A C 1
ATOM 4430 O O . VAL A 1 553 ? 4.641 -27.501 -27.497 1.00 86.88 553 VAL A O 1
ATOM 4433 N N . ILE A 1 554 ? 4.258 -25.354 -28.008 1.00 87.12 554 ILE A N 1
ATOM 4434 C CA . ILE A 1 554 ? 3.392 -25.085 -26.849 1.00 87.12 554 ILE A CA 1
ATOM 4435 C C . ILE A 1 554 ? 2.027 -25.749 -26.989 1.00 87.12 554 ILE A C 1
ATOM 4437 O O . ILE A 1 554 ? 1.493 -26.240 -25.997 1.00 87.12 554 ILE A O 1
ATOM 4441 N N . GLU A 1 555 ? 1.475 -25.781 -28.199 1.00 86.62 555 GLU A N 1
ATOM 4442 C CA . GLU A 1 555 ? 0.224 -26.487 -28.471 1.00 86.62 555 GLU A CA 1
ATOM 4443 C C . GLU A 1 555 ? 0.391 -28.003 -28.257 1.00 86.62 555 GLU A C 1
ATOM 4445 O O . GLU A 1 555 ? -0.517 -28.657 -27.746 1.00 86.62 555 GLU A O 1
ATOM 4450 N N . SER A 1 556 ? 1.574 -28.557 -28.562 1.00 86.62 556 SER A N 1
ATOM 4451 C CA . SER A 1 556 ? 1.902 -29.970 -28.311 1.00 86.62 556 SER A CA 1
ATOM 4452 C C . SER A 1 556 ? 2.264 -30.296 -26.854 1.00 86.62 556 SER A C 1
ATOM 4454 O O . SER A 1 556 ? 1.990 -31.402 -26.393 1.00 86.62 556 SER A O 1
ATOM 4456 N N . ASP A 1 557 ? 2.872 -29.353 -26.125 1.00 87.12 557 ASP A N 1
ATOM 4457 C CA . ASP A 1 557 ? 3.308 -29.504 -24.732 1.00 87.12 557 ASP A CA 1
ATOM 4458 C C . ASP A 1 557 ? 2.912 -28.268 -23.894 1.00 87.12 557 ASP A C 1
ATOM 4460 O O . ASP A 1 557 ? 3.727 -27.367 -23.634 1.00 87.12 557 ASP A O 1
ATOM 4464 N N . PRO A 1 558 ? 1.649 -28.203 -23.429 1.00 88.94 558 PRO A N 1
ATOM 4465 C CA . PRO A 1 558 ? 1.156 -27.068 -22.656 1.00 88.94 558 PRO A CA 1
ATOM 4466 C C . PRO A 1 558 ? 1.739 -27.005 -21.236 1.00 88.94 558 PRO A C 1
ATOM 4468 O O . PRO A 1 558 ? 1.572 -25.987 -20.556 1.00 88.94 558 PRO A O 1
ATOM 4471 N N . GLN A 1 559 ? 2.452 -28.038 -20.764 1.00 88.50 559 GLN A N 1
ATOM 4472 C CA . GLN A 1 559 ? 2.995 -28.119 -19.400 1.00 88.50 559 GLN A CA 1
ATOM 4473 C C . GLN A 1 559 ? 3.898 -26.920 -19.066 1.00 88.50 559 GLN A C 1
ATOM 4475 O O . GLN A 1 559 ? 3.863 -26.388 -17.945 1.00 88.50 559 GLN A O 1
ATOM 4480 N N . VAL A 1 560 ? 4.633 -26.420 -20.065 1.00 87.38 560 VAL A N 1
ATOM 4481 C CA . VAL A 1 560 ? 5.511 -25.243 -19.971 1.00 87.38 560 VAL A CA 1
ATOM 4482 C C . VAL A 1 560 ? 4.760 -23.994 -19.486 1.00 87.38 560 VAL A C 1
ATOM 4484 O O . VAL A 1 560 ? 5.336 -23.164 -18.774 1.00 87.38 560 VAL A O 1
ATOM 4487 N N . LEU A 1 561 ? 3.465 -23.848 -19.791 1.00 86.56 561 LEU A N 1
ATOM 4488 C CA . LEU A 1 561 ? 2.652 -22.691 -19.390 1.00 86.56 561 LEU A CA 1
ATOM 4489 C C . LEU A 1 561 ? 2.262 -22.705 -17.902 1.00 86.56 561 LEU A C 1
ATOM 4491 O O . LEU A 1 561 ? 2.031 -21.641 -17.315 1.00 86.56 561 LEU A O 1
ATOM 4495 N N . TYR A 1 562 ? 2.230 -23.884 -17.277 1.00 86.50 562 TYR A N 1
ATOM 4496 C CA . TYR A 1 562 ? 1.715 -24.078 -15.917 1.00 86.50 562 TYR A CA 1
ATOM 4497 C C . TYR A 1 562 ? 2.814 -24.342 -14.879 1.00 86.50 562 TYR A C 1
ATOM 4499 O O . TYR A 1 562 ? 2.643 -23.970 -13.719 1.00 86.50 562 TYR A O 1
ATOM 4507 N N . GLN A 1 563 ? 3.962 -24.901 -15.280 1.00 83.19 563 GLN A N 1
ATOM 4508 C CA . GLN A 1 563 ? 5.043 -25.302 -14.367 1.00 83.19 563 GLN A CA 1
ATOM 4509 C C . GLN A 1 563 ? 6.287 -24.415 -14.429 1.00 83.19 563 GLN A C 1
ATOM 4511 O O . GLN A 1 563 ? 6.602 -23.832 -15.457 1.00 83.19 563 GLN A O 1
ATOM 4516 N N . HIS A 1 564 ? 7.056 -24.332 -13.341 1.00 79.00 564 HIS A N 1
ATOM 4517 C CA . HIS A 1 564 ? 8.317 -23.586 -13.360 1.00 79.00 564 HIS A CA 1
ATOM 4518 C C . HIS A 1 564 ? 9.286 -24.127 -14.429 1.00 79.00 564 HIS A C 1
ATOM 4520 O O . HIS A 1 564 ? 9.445 -25.343 -14.532 1.00 79.00 564 HIS A O 1
ATOM 4526 N N . PRO A 1 565 ? 9.955 -23.242 -15.197 1.00 80.56 565 PRO A N 1
ATOM 4527 C CA . PRO A 1 565 ? 10.843 -23.673 -16.268 1.00 80.56 565 PRO A CA 1
ATOM 4528 C C . PRO A 1 565 ? 12.008 -24.477 -15.691 1.00 80.56 565 PRO A C 1
ATOM 4530 O O . PRO A 1 565 ? 12.672 -24.026 -14.751 1.00 80.56 565 PRO A O 1
ATOM 4533 N N . SER A 1 566 ? 12.241 -25.664 -16.247 1.00 75.31 566 SER A N 1
ATOM 4534 C CA . SER A 1 566 ? 13.236 -26.611 -15.732 1.00 75.31 566 SER A CA 1
ATOM 4535 C C . SER A 1 566 ? 14.532 -26.607 -16.539 1.00 75.31 566 SER A C 1
ATOM 4537 O O . SER A 1 566 ? 15.588 -26.952 -16.003 1.00 75.31 566 SER A O 1
ATOM 4539 N N . ASN A 1 567 ? 14.467 -26.185 -17.802 1.00 83.69 567 ASN A N 1
ATOM 4540 C CA . ASN A 1 567 ? 15.582 -26.157 -18.745 1.00 83.69 567 ASN A CA 1
ATOM 4541 C C . ASN A 1 567 ? 15.621 -24.825 -19.539 1.00 83.69 567 ASN A C 1
ATOM 4543 O O . ASN A 1 567 ? 14.707 -24.001 -19.447 1.00 83.69 567 ASN A O 1
ATOM 4547 N N . LYS A 1 568 ? 16.682 -24.613 -20.336 1.00 84.75 568 LYS A N 1
ATOM 4548 C CA . LYS A 1 568 ? 16.848 -23.412 -21.182 1.00 84.75 568 LYS A CA 1
ATOM 4549 C C . LYS A 1 568 ? 15.706 -23.246 -22.201 1.00 84.75 568 LYS A C 1
ATOM 4551 O O . LYS A 1 568 ? 15.255 -22.124 -22.417 1.00 84.75 568 LYS A O 1
ATOM 4556 N N . ARG A 1 569 ? 15.217 -24.340 -22.798 1.00 86.12 569 ARG A N 1
ATOM 4557 C CA . ARG A 1 569 ? 14.108 -24.330 -23.770 1.00 86.12 569 ARG A CA 1
ATOM 4558 C C . ARG A 1 569 ? 12.827 -23.773 -23.139 1.00 86.12 569 ARG A C 1
ATOM 4560 O O . ARG A 1 569 ? 12.256 -22.840 -23.691 1.00 86.12 569 ARG A O 1
ATOM 4567 N N . ASP A 1 570 ? 12.421 -24.256 -21.967 1.00 86.38 570 ASP A N 1
ATOM 4568 C CA . ASP A 1 570 ? 11.211 -23.791 -21.272 1.00 86.38 570 ASP A CA 1
ATOM 4569 C C . ASP A 1 570 ? 11.290 -22.294 -20.940 1.00 86.38 570 ASP A C 1
ATOM 4571 O O . ASP A 1 570 ? 10.296 -21.570 -21.018 1.00 86.38 570 ASP A O 1
ATOM 4575 N N . VAL A 1 571 ? 12.484 -21.819 -20.559 1.00 85.50 571 VAL A N 1
ATOM 4576 C CA . VAL A 1 571 ? 12.739 -20.398 -20.289 1.00 85.50 571 VAL A CA 1
ATOM 4577 C C . VAL A 1 571 ? 12.499 -19.557 -21.543 1.00 85.50 571 VAL A C 1
ATOM 4579 O O . VAL A 1 571 ? 11.797 -18.547 -21.461 1.00 85.50 571 VAL A O 1
ATOM 4582 N N . LEU A 1 572 ? 13.059 -19.970 -22.685 1.00 86.56 572 LEU A N 1
ATOM 4583 C CA . LEU A 1 572 ? 12.891 -19.279 -23.965 1.00 86.56 572 LEU A CA 1
ATOM 4584 C C . LEU A 1 572 ? 11.417 -19.255 -24.390 1.00 86.56 572 LEU A C 1
ATOM 4586 O O . LEU A 1 572 ? 10.876 -18.177 -24.634 1.00 86.56 572 LEU A O 1
ATOM 4590 N N . LEU A 1 573 ? 10.739 -20.407 -24.362 1.00 87.31 573 LEU A N 1
ATOM 4591 C CA . LEU A 1 573 ? 9.314 -20.518 -24.696 1.00 87.31 573 LEU A CA 1
ATOM 4592 C C . LEU A 1 573 ? 8.453 -19.592 -23.819 1.00 87.31 573 LEU A C 1
ATOM 4594 O O . LEU A 1 573 ? 7.616 -18.848 -24.326 1.00 87.31 573 LEU A O 1
ATOM 4598 N N . ARG A 1 574 ? 8.706 -19.539 -22.504 1.00 86.25 574 ARG A N 1
ATOM 4599 C CA . ARG A 1 574 ? 7.992 -18.625 -21.593 1.00 86.25 574 ARG A CA 1
ATOM 4600 C C . ARG A 1 574 ? 8.232 -17.150 -21.896 1.00 86.25 574 ARG A C 1
ATOM 4602 O O . ARG A 1 574 ? 7.317 -16.343 -21.718 1.00 86.25 574 ARG A O 1
ATOM 4609 N N . MET A 1 575 ? 9.438 -16.767 -22.315 1.00 85.00 575 MET A N 1
ATOM 4610 C CA . MET A 1 575 ? 9.707 -15.387 -22.731 1.00 85.00 575 MET A CA 1
ATOM 4611 C C . MET A 1 575 ? 8.932 -15.024 -23.998 1.00 85.00 575 MET A C 1
ATOM 4613 O O . MET A 1 575 ? 8.353 -13.938 -24.049 1.00 85.00 575 MET A O 1
ATOM 4617 N N . LEU A 1 576 ? 8.866 -15.930 -24.975 1.00 85.06 576 LEU A N 1
ATOM 4618 C CA . LEU A 1 576 ? 8.111 -15.727 -26.214 1.00 85.06 576 LEU A CA 1
ATOM 4619 C C . LEU A 1 576 ? 6.605 -15.593 -25.936 1.00 85.06 576 LEU A C 1
ATOM 4621 O O . LEU A 1 576 ? 6.000 -14.601 -26.337 1.00 85.06 576 LEU A O 1
ATOM 4625 N N . VAL A 1 577 ? 6.027 -16.470 -25.106 1.00 83.94 577 VAL A N 1
ATOM 4626 C CA . VAL A 1 577 ? 4.628 -16.347 -24.632 1.00 83.94 577 VAL A CA 1
ATOM 4627 C C . VAL A 1 577 ? 4.383 -15.019 -23.914 1.00 83.94 577 VAL A C 1
ATOM 4629 O O . VAL A 1 577 ? 3.332 -14.394 -24.040 1.00 83.94 577 VAL A O 1
ATOM 4632 N N . LYS A 1 578 ? 5.352 -14.549 -23.125 1.00 83.06 578 LYS A N 1
ATOM 4633 C CA . LYS A 1 578 ? 5.224 -13.268 -22.427 1.00 83.06 578 LYS A CA 1
ATOM 4634 C C . LYS A 1 578 ? 5.137 -12.103 -23.417 1.00 83.06 578 LYS A C 1
ATOM 4636 O O . LYS A 1 578 ? 4.360 -11.178 -23.169 1.00 83.06 578 LYS A O 1
ATOM 4641 N N . LEU A 1 579 ? 5.886 -12.144 -24.523 1.00 77.69 579 LEU A N 1
ATOM 4642 C CA . LEU A 1 579 ? 5.852 -11.119 -25.573 1.00 77.69 579 LEU A CA 1
ATOM 4643 C C . LEU A 1 579 ? 4.495 -11.034 -26.280 1.00 77.69 579 LEU A C 1
ATOM 4645 O O . LEU A 1 579 ? 4.083 -9.927 -26.622 1.00 77.69 579 LEU A O 1
ATOM 4649 N N . THR A 1 580 ? 3.775 -12.150 -26.425 1.00 72.88 580 THR A N 1
ATOM 4650 C CA . THR A 1 580 ? 2.445 -12.171 -27.062 1.00 72.88 580 THR A CA 1
ATOM 4651 C C . THR A 1 580 ? 1.316 -11.694 -26.149 1.00 72.88 580 THR A C 1
ATOM 4653 O O . THR A 1 580 ? 0.187 -11.498 -26.600 1.00 72.88 580 THR A O 1
ATOM 4656 N N . SER A 1 581 ? 1.586 -11.438 -24.864 1.00 71.06 581 SER A N 1
ATOM 4657 C CA . SER A 1 581 ? 0.542 -10.962 -23.957 1.00 71.06 581 SER A CA 1
ATOM 4658 C C . SER A 1 581 ? -0.004 -9.574 -24.370 1.00 71.06 581 SER A C 1
ATOM 4660 O O . SER A 1 581 ? 0.770 -8.677 -24.736 1.00 71.06 581 SER A O 1
ATOM 4662 N N . PRO A 1 582 ? -1.333 -9.339 -24.278 1.00 63.16 582 PRO A N 1
ATOM 4663 C CA . PRO A 1 582 ? -1.953 -8.079 -24.709 1.00 63.16 582 PRO A CA 1
ATOM 4664 C C . PRO A 1 582 ? -1.369 -6.833 -24.031 1.00 63.16 582 PRO A C 1
ATOM 4666 O O . PRO A 1 582 ? -1.138 -5.809 -24.673 1.00 63.16 582 PRO A O 1
ATOM 4669 N N . SER A 1 583 ? -1.067 -6.927 -22.733 1.00 63.81 583 SER A N 1
ATOM 4670 C CA . SER A 1 583 ? -0.496 -5.826 -21.948 1.00 63.81 583 SER A CA 1
ATOM 4671 C C . SER A 1 583 ? 0.926 -5.465 -22.387 1.00 63.81 583 SER A C 1
ATOM 4673 O O . SER A 1 583 ? 1.283 -4.285 -22.434 1.00 63.81 583 SER A O 1
ATOM 4675 N N . VAL A 1 584 ? 1.733 -6.466 -22.753 1.00 67.19 584 VAL A N 1
ATOM 4676 C CA . VAL A 1 584 ? 3.083 -6.263 -23.288 1.00 67.19 584 VAL A CA 1
ATOM 4677 C C . VAL A 1 584 ? 3.010 -5.588 -24.649 1.00 67.19 584 VAL A C 1
ATOM 4679 O O . VAL A 1 584 ? 3.670 -4.571 -24.866 1.00 67.19 584 VAL A O 1
ATOM 4682 N N . THR A 1 585 ? 2.147 -6.088 -25.528 1.00 64.00 585 THR A N 1
ATOM 4683 C CA . THR A 1 585 ? 1.963 -5.530 -26.867 1.00 64.00 585 THR A CA 1
ATOM 4684 C C . THR A 1 585 ? 1.477 -4.079 -26.825 1.00 64.00 585 THR A C 1
ATOM 4686 O O . THR A 1 585 ? 2.041 -3.219 -27.508 1.00 64.00 585 THR A O 1
ATOM 4689 N N . ALA A 1 586 ? 0.499 -3.766 -25.966 1.00 64.25 586 ALA A N 1
ATOM 4690 C CA . ALA A 1 586 ? 0.032 -2.398 -25.746 1.00 64.25 586 ALA A CA 1
ATOM 4691 C C . ALA A 1 586 ? 1.181 -1.473 -25.299 1.00 64.25 586 ALA A C 1
ATOM 4693 O O . ALA A 1 586 ? 1.382 -0.406 -25.884 1.00 64.25 586 ALA A O 1
ATOM 4694 N N . SER A 1 587 ? 2.010 -1.918 -24.347 1.00 66.75 587 SER A N 1
ATOM 4695 C CA . SER A 1 587 ? 3.176 -1.165 -23.862 1.00 66.75 587 SER A CA 1
ATOM 4696 C C . SER A 1 587 ? 4.263 -0.962 -24.929 1.00 66.75 587 SER A C 1
ATOM 4698 O O . SER A 1 587 ? 4.908 0.089 -24.972 1.00 66.75 587 SER A O 1
ATOM 4700 N N . LEU A 1 588 ? 4.472 -1.939 -25.817 1.00 65.88 588 LEU A N 1
ATOM 4701 C CA . LEU A 1 588 ? 5.412 -1.831 -26.941 1.00 65.88 588 LEU A CA 1
ATOM 4702 C C . LEU A 1 588 ? 4.907 -0.881 -28.036 1.00 65.88 588 LEU A C 1
ATOM 4704 O O . LEU A 1 588 ? 5.711 -0.216 -28.696 1.00 65.88 588 LEU A O 1
ATOM 4708 N N . SER A 1 589 ? 3.586 -0.793 -28.196 1.00 61.03 589 SER A N 1
ATOM 4709 C CA . SER A 1 589 ? 2.922 0.074 -29.170 1.00 61.03 589 SER A CA 1
ATOM 4710 C C . SER A 1 589 ? 2.848 1.550 -28.741 1.00 61.03 589 SER A C 1
ATOM 4712 O O . SER A 1 589 ? 2.585 2.412 -29.590 1.00 61.03 589 SER A O 1
ATOM 4714 N N . ALA A 1 590 ? 3.109 1.838 -27.456 1.00 54.75 590 ALA A N 1
ATOM 4715 C CA . ALA A 1 590 ? 3.076 3.173 -26.866 1.00 54.75 590 ALA A CA 1
ATOM 4716 C C . ALA A 1 590 ? 4.129 4.095 -27.514 1.00 54.75 590 ALA A C 1
ATOM 4718 O O . ALA A 1 590 ? 5.342 3.869 -27.450 1.00 54.75 590 ALA A O 1
ATOM 4719 N N . GLY A 1 591 ? 3.634 5.136 -28.183 1.00 60.94 591 GLY A N 1
ATOM 4720 C CA . GLY A 1 591 ? 4.398 6.188 -28.854 1.00 60.94 591 GLY A CA 1
ATOM 4721 C C . GLY A 1 591 ? 3.753 7.543 -28.570 1.00 60.94 591 GLY A C 1
ATOM 4722 O O . GLY A 1 591 ? 3.397 7.818 -27.433 1.00 60.94 591 GLY A O 1
ATOM 4723 N N . ASN A 1 592 ? 3.526 8.377 -29.591 1.00 64.50 592 ASN A N 1
ATOM 4724 C CA . ASN A 1 592 ? 2.708 9.590 -29.443 1.00 64.50 592 ASN A CA 1
ATOM 4725 C C . ASN A 1 592 ? 1.196 9.255 -29.362 1.00 64.50 592 ASN A C 1
ATOM 4727 O O . ASN A 1 592 ? 0.406 9.647 -30.224 1.00 64.50 592 ASN A O 1
ATOM 4731 N N . ALA A 1 593 ? 0.808 8.432 -28.384 1.00 67.06 593 ALA A N 1
ATOM 4732 C CA . ALA A 1 593 ? -0.546 7.902 -28.236 1.00 67.06 593 ALA A CA 1
ATOM 4733 C C . ALA A 1 593 ? -1.546 8.989 -27.820 1.00 67.06 593 ALA A C 1
ATOM 4735 O O . ALA A 1 593 ? -2.656 9.020 -28.345 1.00 67.06 593 ALA A O 1
ATOM 4736 N N . ILE A 1 594 ? -1.132 9.933 -26.966 1.00 76.06 594 ILE A N 1
ATOM 4737 C CA . ILE A 1 594 ? -1.976 11.052 -26.522 1.00 76.06 594 ILE A CA 1
ATOM 4738 C C . ILE A 1 594 ? -2.410 11.916 -27.708 1.00 76.06 594 ILE A C 1
ATOM 4740 O O . ILE A 1 594 ? -3.608 12.136 -27.880 1.00 76.06 594 ILE A O 1
ATOM 4744 N N . SER A 1 595 ? -1.479 12.360 -28.568 1.00 80.50 595 SER A N 1
ATOM 4745 C CA . SER A 1 595 ? -1.865 13.152 -29.745 1.00 80.50 595 SER A CA 1
ATOM 4746 C C . SER A 1 595 ? -2.801 12.369 -30.660 1.00 80.50 595 SER A C 1
ATOM 4748 O O . SER A 1 595 ? -3.791 12.925 -31.117 1.00 80.50 595 SER A O 1
ATOM 4750 N N . ARG A 1 596 ? -2.551 11.071 -30.880 1.00 81.44 596 ARG A N 1
ATOM 4751 C CA . ARG A 1 596 ? -3.424 10.224 -31.711 1.00 81.44 596 ARG A CA 1
ATOM 4752 C C . ARG A 1 596 ? -4.819 10.063 -31.120 1.00 81.44 596 ARG A C 1
ATOM 4754 O O . ARG A 1 596 ? -5.793 10.117 -31.865 1.00 81.44 596 ARG A O 1
ATOM 4761 N N . MET A 1 597 ? -4.925 9.891 -29.805 1.00 82.81 597 MET A N 1
ATOM 4762 C CA . MET A 1 597 ? -6.211 9.765 -29.130 1.00 82.81 597 MET A CA 1
ATOM 4763 C C . MET A 1 597 ? -6.999 11.076 -29.192 1.00 82.81 597 MET A C 1
ATOM 4765 O O . MET A 1 597 ? -8.178 11.051 -29.536 1.00 82.81 597 MET A O 1
ATOM 4769 N N . ILE A 1 598 ? -6.345 12.221 -28.972 1.00 85.12 598 ILE A N 1
ATOM 4770 C CA . ILE A 1 598 ? -6.971 13.540 -29.145 1.00 85.12 598 ILE A CA 1
ATOM 4771 C C . ILE A 1 598 ? -7.422 13.727 -30.598 1.00 85.12 598 ILE A C 1
ATOM 4773 O O . ILE A 1 598 ? -8.574 14.081 -30.833 1.00 85.12 598 ILE A O 1
ATOM 4777 N N . SER A 1 599 ? -6.574 13.421 -31.583 1.00 85.56 599 SER A N 1
ATOM 4778 C CA . SER A 1 599 ? -6.945 13.494 -33.003 1.00 85.56 599 SER A CA 1
ATOM 4779 C C . SER A 1 599 ? -8.097 12.552 -33.363 1.00 85.56 599 SER A C 1
ATOM 4781 O O . SER A 1 599 ? -8.897 12.876 -34.237 1.00 85.56 599 SER A O 1
ATOM 4783 N N . SER A 1 600 ? -8.223 11.406 -32.684 1.00 86.88 600 SER A N 1
ATOM 4784 C CA . SER A 1 600 ? -9.309 10.454 -32.934 1.00 86.88 600 SER A CA 1
ATOM 4785 C C . SER A 1 600 ? -10.693 10.989 -32.597 1.00 86.88 600 SER A C 1
ATOM 4787 O O . SER A 1 600 ? -11.654 10.593 -33.252 1.00 86.88 600 SER A O 1
ATOM 4789 N N . SER A 1 601 ? -10.797 11.948 -31.672 1.00 89.31 601 SER A N 1
ATOM 4790 C CA . SER A 1 601 ? -12.066 12.597 -31.309 1.00 89.31 601 SER A CA 1
ATOM 4791 C C . SER A 1 601 ? -12.798 13.206 -32.517 1.00 89.31 601 SER A C 1
ATOM 4793 O O . SER A 1 601 ? -14.027 13.267 -32.551 1.00 89.31 601 SER A O 1
ATOM 4795 N N . VAL A 1 602 ? -12.056 13.592 -33.562 1.00 89.00 602 VAL A N 1
ATOM 4796 C CA . VAL A 1 602 ? -12.606 14.163 -34.799 1.00 89.00 602 VAL A CA 1
ATOM 4797 C C . VAL A 1 602 ? -13.345 13.114 -35.638 1.00 89.00 602 VAL A C 1
ATOM 4799 O O . VAL A 1 602 ? -14.332 13.444 -36.291 1.00 89.00 602 VAL A O 1
ATOM 4802 N N . TYR A 1 603 ? -12.907 11.849 -35.625 1.00 89.06 603 TYR A N 1
ATOM 4803 C CA . TYR A 1 603 ? -13.380 10.834 -36.576 1.00 89.06 603 TYR A CA 1
ATOM 4804 C C . TYR A 1 603 ? -13.918 9.540 -35.951 1.00 89.06 603 TYR A C 1
ATOM 4806 O O . TYR A 1 603 ? -14.596 8.799 -36.654 1.00 89.06 603 TYR A O 1
ATOM 4814 N N . VAL A 1 604 ? -13.666 9.240 -34.672 1.00 88.62 604 VAL A N 1
ATOM 4815 C CA . VAL A 1 604 ? -13.969 7.924 -34.064 1.00 88.62 604 VAL A CA 1
ATOM 4816 C C . VAL A 1 604 ? -15.461 7.563 -34.091 1.00 88.62 604 VAL A C 1
ATOM 4818 O O . VAL A 1 604 ? -15.823 6.397 -34.257 1.00 88.62 604 VAL A O 1
ATOM 4821 N N . ILE A 1 605 ? -16.334 8.569 -34.003 1.00 89.69 605 ILE A N 1
ATOM 4822 C CA . ILE A 1 605 ? -17.790 8.392 -34.086 1.00 89.69 605 ILE A CA 1
ATOM 4823 C C . ILE A 1 605 ? -18.234 8.058 -35.515 1.00 89.69 605 ILE A C 1
ATOM 4825 O O . ILE A 1 605 ? -19.131 7.238 -35.703 1.00 89.69 605 ILE A O 1
ATOM 4829 N N . THR A 1 606 ? -17.618 8.678 -36.525 1.00 88.25 606 THR A N 1
ATOM 4830 C CA . THR A 1 606 ? -18.116 8.689 -37.911 1.00 88.25 606 THR A CA 1
ATOM 4831 C C . THR A 1 606 ? -17.400 7.704 -38.828 1.00 88.25 606 THR A C 1
ATOM 4833 O O . THR A 1 606 ? -18.040 7.045 -39.643 1.00 88.25 606 THR A O 1
ATOM 4836 N N . HIS A 1 607 ? -16.084 7.569 -38.691 1.00 86.06 607 HIS A N 1
ATOM 4837 C CA . HIS A 1 607 ? -15.242 6.748 -39.555 1.00 86.06 607 HIS A CA 1
ATOM 4838 C C . HIS A 1 607 ? -14.997 5.364 -38.953 1.00 86.06 607 HIS A C 1
ATOM 4840 O O . HIS A 1 607 ? -15.076 5.160 -37.742 1.00 86.06 607 HIS A O 1
ATOM 4846 N N . LYS A 1 608 ? -14.658 4.401 -39.817 1.00 84.06 608 LYS A N 1
ATOM 4847 C CA . LYS A 1 608 ? -14.381 3.003 -39.457 1.00 84.06 608 LYS A CA 1
ATOM 4848 C C . LYS A 1 608 ? -13.043 2.850 -38.716 1.00 84.06 608 LYS A C 1
ATOM 4850 O O . LYS A 1 608 ? -12.057 2.367 -39.274 1.00 84.06 608 LYS A O 1
ATOM 4855 N N . ALA A 1 609 ? -13.014 3.298 -37.464 1.00 79.56 609 ALA A N 1
ATOM 4856 C CA . ALA A 1 609 ? -11.834 3.335 -36.601 1.00 79.56 609 ALA A CA 1
ATOM 4857 C C . ALA A 1 609 ? -11.820 2.247 -35.513 1.00 79.56 609 ALA A C 1
ATOM 4859 O O . ALA A 1 609 ? -10.794 2.049 -34.862 1.00 79.56 609 ALA A O 1
ATOM 4860 N N . THR A 1 610 ? -12.938 1.544 -35.317 1.00 81.12 610 THR A N 1
ATOM 4861 C CA . THR A 1 610 ? -13.097 0.530 -34.266 1.00 81.12 610 THR A CA 1
ATOM 4862 C C . THR A 1 610 ? -13.110 -0.878 -34.839 1.00 81.12 610 THR A C 1
ATOM 4864 O O . THR A 1 610 ? -13.535 -1.091 -35.976 1.00 81.12 610 THR A O 1
ATOM 4867 N N . SER A 1 611 ? -12.633 -1.844 -34.060 1.00 77.44 611 SER A N 1
ATOM 4868 C CA . SER A 1 611 ? -12.733 -3.272 -34.374 1.00 77.44 611 SER A CA 1
ATOM 4869 C C . SER A 1 611 ? -13.453 -4.023 -33.259 1.00 77.44 611 SER A C 1
ATOM 4871 O O . SER A 1 611 ? -13.311 -3.647 -32.096 1.00 77.44 611 SER A O 1
ATOM 4873 N N . LEU A 1 612 ? -14.176 -5.082 -33.631 1.00 70.75 612 LEU A N 1
ATOM 4874 C CA . LEU A 1 612 ? -14.802 -6.038 -32.715 1.00 70.75 612 LEU A CA 1
ATOM 4875 C C . LEU A 1 612 ? -13.894 -7.259 -32.508 1.00 70.75 612 LEU A C 1
ATOM 4877 O O . LEU A 1 612 ? -13.223 -7.695 -33.447 1.00 70.75 612 LEU A O 1
ATOM 4881 N N . GLY A 1 613 ? -13.919 -7.813 -31.297 1.00 60.81 613 GLY A N 1
ATOM 4882 C CA . GLY A 1 613 ? -13.272 -9.075 -30.938 1.00 60.81 613 GLY A CA 1
ATOM 4883 C C . GLY A 1 613 ? -11.880 -8.934 -30.316 1.00 60.81 613 GLY A C 1
ATOM 4884 O O . GLY A 1 613 ? -11.229 -7.887 -30.369 1.00 60.81 613 GLY A O 1
ATOM 4885 N N . SER A 1 614 ? -11.403 -10.034 -29.731 1.00 53.00 614 SER A N 1
ATOM 4886 C CA . SER A 1 614 ? -10.064 -10.202 -29.158 1.00 53.00 614 SER A CA 1
ATOM 4887 C C . SER A 1 614 ? -9.008 -10.347 -30.263 1.00 53.00 614 SER A C 1
ATOM 4889 O O . SER A 1 614 ? -8.283 -11.333 -30.347 1.00 53.00 614 SER A O 1
ATOM 4891 N N . ALA A 1 615 ? -8.860 -9.331 -31.115 1.00 44.22 615 ALA A N 1
ATOM 4892 C CA . ALA A 1 615 ? -7.874 -9.303 -32.202 1.00 44.22 615 ALA A CA 1
ATOM 4893 C C . ALA A 1 615 ? -6.397 -9.287 -31.729 1.00 44.22 615 ALA A C 1
ATOM 4895 O O . ALA A 1 615 ? -5.517 -8.913 -32.501 1.00 44.22 615 ALA A O 1
ATOM 4896 N N . TRP A 1 616 ? -6.118 -9.640 -30.469 1.00 47.84 616 TRP A N 1
ATOM 4897 C CA . TRP A 1 616 ? -4.770 -9.763 -29.920 1.00 47.84 616 TRP A CA 1
ATOM 4898 C C . TRP A 1 616 ? -4.078 -11.062 -30.361 1.00 47.84 616 TRP A C 1
ATOM 4900 O O . TRP A 1 616 ? -2.900 -10.994 -30.685 1.00 47.84 616 TRP A O 1
ATOM 4910 N N . PHE A 1 617 ? -4.785 -12.202 -30.430 1.00 41.75 617 PHE A N 1
ATOM 4911 C CA . PHE A 1 617 ? -4.195 -13.494 -30.843 1.00 41.75 617 PHE A CA 1
ATOM 4912 C C . PHE A 1 617 ? -4.213 -13.716 -32.360 1.00 41.75 617 PHE A C 1
ATOM 4914 O O . PHE A 1 617 ? -3.201 -14.122 -32.920 1.00 41.75 617 PHE A O 1
ATOM 4921 N N . LYS A 1 618 ? -5.278 -13.296 -33.061 1.00 45.88 618 LYS A N 1
ATOM 4922 C CA . LYS A 1 618 ? -5.336 -13.337 -34.541 1.00 45.88 618 LYS A CA 1
ATOM 4923 C C . LYS A 1 618 ? -4.260 -12.490 -35.241 1.00 45.88 618 LYS A C 1
ATOM 4925 O O . LYS A 1 618 ? -4.054 -12.619 -36.438 1.00 45.88 618 LYS A O 1
ATOM 4930 N N . LEU A 1 619 ? -3.582 -11.610 -34.498 1.00 47.16 619 LEU A N 1
ATOM 4931 C CA . LEU A 1 619 ? -2.400 -10.868 -34.953 1.00 47.16 619 LEU A CA 1
ATOM 4932 C C . LEU A 1 619 ? -1.163 -11.760 -35.143 1.00 47.16 619 LEU A C 1
ATOM 4934 O O . LEU A 1 619 ? -0.252 -11.348 -35.852 1.00 47.16 619 LEU A O 1
ATOM 4938 N N . VAL A 1 620 ? -1.118 -12.908 -34.464 1.00 46.97 620 VAL A N 1
ATOM 4939 C CA . VAL A 1 620 ? 0.036 -13.811 -34.396 1.00 46.97 620 VAL A CA 1
ATOM 4940 C C . VAL A 1 620 ? -0.166 -15.033 -35.297 1.00 46.97 620 VAL A C 1
ATOM 4942 O O . VAL A 1 620 ? 0.775 -15.440 -35.964 1.00 46.97 620 VAL A O 1
ATOM 4945 N N . GLU A 1 621 ? -1.387 -15.571 -35.377 1.00 42.03 621 GLU A N 1
ATOM 4946 C CA . GLU A 1 621 ? -1.679 -16.785 -36.164 1.00 42.03 621 GLU A CA 1
ATOM 4947 C C . GLU A 1 621 ? -1.709 -16.558 -37.681 1.00 42.03 621 GLU A C 1
ATOM 4949 O O . GLU A 1 621 ? -1.331 -17.447 -38.433 1.00 42.03 621 GLU A O 1
ATOM 4954 N N . ASN A 1 622 ? -2.120 -15.377 -38.159 1.00 42.78 622 ASN A N 1
ATOM 4955 C CA . ASN A 1 622 ? -2.216 -15.098 -39.593 1.00 42.78 622 ASN A CA 1
ATOM 4956 C C . ASN A 1 622 ? -1.676 -13.703 -39.918 1.00 42.78 622 ASN A C 1
ATOM 4958 O O . ASN A 1 622 ? -2.420 -12.720 -39.968 1.00 42.78 622 ASN A O 1
ATOM 4962 N N . TYR A 1 623 ? -0.380 -13.635 -40.240 1.00 44.53 623 TYR A N 1
ATOM 4963 C CA . TYR A 1 623 ? 0.317 -12.445 -40.757 1.00 44.53 623 TYR A CA 1
ATOM 4964 C C . TYR A 1 623 ? -0.402 -11.758 -41.946 1.00 44.53 623 TYR A C 1
ATOM 4966 O O . TYR A 1 623 ? -0.111 -10.603 -42.261 1.00 44.53 623 TYR A O 1
ATOM 4974 N N . GLN A 1 624 ? -1.358 -12.436 -42.597 1.00 37.56 624 GLN A N 1
ATOM 4975 C CA . GLN A 1 624 ? -2.056 -11.981 -43.804 1.00 37.56 624 GLN A CA 1
ATOM 4976 C C . GLN A 1 624 ? -3.489 -11.451 -43.582 1.00 37.56 624 GLN A C 1
ATOM 4978 O O . GLN A 1 624 ? -3.998 -10.723 -44.438 1.00 37.56 624 GLN A O 1
ATOM 4983 N N . GLU A 1 625 ? -4.147 -11.695 -42.440 1.00 42.84 625 GLU A N 1
ATOM 4984 C CA . GLU A 1 625 ? -5.521 -11.209 -42.203 1.00 42.84 625 GLU A CA 1
ATOM 4985 C C . GLU A 1 625 ? -5.561 -9.807 -41.563 1.00 42.84 625 GLU A C 1
ATOM 4987 O O . GLU A 1 625 ? -6.116 -9.556 -40.492 1.00 42.84 625 GLU A O 1
ATOM 4992 N N . LEU A 1 626 ? -5.031 -8.816 -42.282 1.00 46.47 626 LEU A N 1
ATOM 4993 C CA . LEU A 1 626 ? -5.189 -7.386 -41.965 1.00 46.47 626 LEU A CA 1
ATOM 4994 C C . LEU A 1 626 ? -6.645 -6.875 -42.095 1.00 46.47 626 LEU A C 1
ATOM 4996 O O . LEU A 1 626 ? -6.935 -5.724 -41.747 1.00 46.47 626 LEU A O 1
ATOM 5000 N N . ASN A 1 627 ? -7.574 -7.727 -42.541 1.00 42.38 627 ASN A N 1
ATOM 5001 C CA . ASN A 1 627 ? -8.965 -7.403 -42.864 1.00 42.38 627 ASN A CA 1
ATOM 5002 C C . ASN A 1 627 ? -9.958 -7.698 -41.725 1.00 42.38 627 ASN A C 1
ATOM 5004 O O . ASN A 1 627 ? -11.079 -8.147 -41.959 1.00 42.38 627 ASN A O 1
ATOM 5008 N N . SER A 1 628 ? -9.616 -7.373 -40.474 1.00 57.03 628 SER A N 1
ATOM 5009 C CA . SER A 1 628 ? -10.646 -7.298 -39.428 1.00 57.03 628 SER A CA 1
ATOM 5010 C C . SER A 1 628 ? -11.662 -6.212 -39.814 1.00 57.03 628 SER A C 1
ATOM 5012 O O . SER A 1 628 ? -11.266 -5.045 -39.931 1.00 57.03 628 SER A O 1
ATOM 5014 N N . LYS A 1 629 ? -12.943 -6.568 -40.015 1.00 67.88 629 LYS A N 1
ATOM 5015 C CA . LYS A 1 629 ? -14.010 -5.601 -40.339 1.00 67.88 629 LYS A CA 1
ATOM 5016 C C . LYS A 1 629 ? -13.964 -4.437 -39.347 1.00 67.88 629 LYS A C 1
ATOM 5018 O O . LYS A 1 629 ? -14.053 -4.629 -38.134 1.00 67.88 629 LYS A O 1
ATOM 5023 N N . ARG A 1 630 ? -13.788 -3.227 -39.881 1.00 76.75 630 ARG A N 1
ATOM 5024 C CA . ARG A 1 630 ? -13.778 -1.994 -39.094 1.00 76.75 630 ARG A CA 1
ATOM 5025 C C . ARG A 1 630 ? -15.152 -1.346 -39.124 1.00 76.75 630 ARG A C 1
ATOM 5027 O O . ARG A 1 630 ? -15.774 -1.259 -40.184 1.00 76.75 630 ARG A O 1
ATOM 5034 N N . TYR A 1 631 ? -15.565 -0.833 -37.979 1.00 83.81 631 TYR A N 1
ATOM 5035 C CA . TYR A 1 631 ? -16.841 -0.163 -37.778 1.00 83.81 631 TYR A CA 1
ATOM 5036 C C . TYR A 1 631 ? -16.603 1.237 -37.218 1.00 83.81 631 TYR A C 1
ATOM 5038 O O . TYR A 1 631 ? -15.560 1.512 -36.612 1.00 83.81 631 TYR A O 1
ATOM 5046 N N . SER A 1 632 ? -17.538 2.151 -37.448 1.00 87.81 632 SER A N 1
ATOM 5047 C CA . SER A 1 632 ? -17.609 3.375 -36.645 1.00 87.81 632 SER A CA 1
ATOM 5048 C C . SER A 1 632 ? -18.378 3.106 -35.352 1.00 87.81 632 SER A C 1
ATOM 5050 O O . SER A 1 632 ? -19.203 2.190 -35.308 1.00 87.81 632 SER A O 1
ATOM 5052 N N . LEU A 1 633 ? -18.146 3.899 -34.300 1.00 87.94 633 LEU A N 1
ATOM 5053 C CA . LEU A 1 633 ? -18.933 3.754 -33.068 1.00 87.94 633 LEU A CA 1
ATOM 5054 C C . LEU A 1 633 ? -20.430 3.948 -33.336 1.00 87.94 633 LEU A C 1
ATOM 5056 O O . LEU A 1 633 ? -21.253 3.218 -32.792 1.00 87.94 633 LEU A O 1
ATOM 5060 N N . PHE A 1 634 ? -20.785 4.874 -34.234 1.00 88.25 634 PHE A N 1
ATOM 5061 C CA . PHE A 1 634 ? -22.176 5.089 -34.624 1.00 88.25 634 PHE A CA 1
ATOM 5062 C C . PHE A 1 634 ? -22.788 3.861 -35.317 1.00 88.25 634 PHE A C 1
ATOM 5064 O O . PHE A 1 634 ? -23.943 3.538 -35.066 1.00 88.25 634 PHE A O 1
ATOM 5071 N N . GLN A 1 635 ? -22.023 3.146 -36.153 1.00 87.06 635 GLN A N 1
ATOM 5072 C CA . GLN A 1 635 ? -22.482 1.902 -36.782 1.00 87.06 635 GLN A CA 1
ATOM 5073 C C . GLN A 1 635 ? -22.730 0.801 -35.752 1.00 87.06 635 GLN A C 1
ATOM 5075 O O . GLN A 1 635 ? -23.762 0.149 -35.818 1.00 87.06 635 GLN A O 1
ATOM 5080 N N . LEU A 1 636 ? -21.820 0.618 -34.790 1.00 86.06 636 LEU A N 1
ATOM 5081 C CA . LEU A 1 636 ? -21.976 -0.387 -33.730 1.00 86.06 636 LEU A CA 1
ATOM 5082 C C . LEU A 1 636 ? -23.171 -0.101 -32.816 1.00 86.06 636 LEU A C 1
ATOM 5084 O O . LEU A 1 636 ? -23.804 -1.036 -32.322 1.00 86.06 636 LEU A O 1
ATOM 5088 N N . LEU A 1 637 ? -23.457 1.182 -32.592 1.00 86.19 637 LEU A N 1
ATOM 5089 C CA . LEU A 1 637 ? -24.603 1.652 -31.822 1.00 86.19 637 LEU A CA 1
ATOM 5090 C C . LEU A 1 637 ? -25.923 1.492 -32.589 1.00 86.19 637 LEU A C 1
ATOM 5092 O O . LEU A 1 637 ? -26.960 1.277 -31.980 1.00 86.19 637 LEU A O 1
ATOM 5096 N N . ALA A 1 638 ? -25.886 1.590 -33.920 1.00 83.25 638 ALA A N 1
ATOM 5097 C CA . ALA A 1 638 ? -27.053 1.450 -34.789 1.00 83.25 638 ALA A CA 1
ATOM 5098 C C . ALA A 1 638 ? -27.349 -0.000 -35.215 1.00 83.25 638 ALA A C 1
ATOM 5100 O O . ALA A 1 638 ? -28.285 -0.211 -35.978 1.00 83.25 638 ALA A O 1
ATOM 5101 N N . MET A 1 639 ? -26.555 -0.982 -34.776 1.00 80.94 639 MET A N 1
ATOM 5102 C CA . MET A 1 639 ? -26.852 -2.398 -35.009 1.00 80.94 639 MET A CA 1
ATOM 5103 C C . MET A 1 639 ? -28.088 -2.800 -34.204 1.00 80.94 639 MET A C 1
ATOM 5105 O O . MET A 1 639 ? -28.082 -2.661 -32.978 1.00 80.94 639 MET A O 1
ATOM 5109 N N . ASP A 1 640 ? -29.108 -3.306 -34.896 1.00 67.12 640 ASP A N 1
ATOM 5110 C CA . ASP A 1 640 ? -30.325 -3.807 -34.265 1.00 67.12 640 ASP A CA 1
ATOM 5111 C C . ASP A 1 640 ? -30.021 -4.975 -33.325 1.00 67.12 640 ASP A C 1
ATOM 5113 O O . ASP A 1 640 ? -29.127 -5.794 -33.552 1.00 67.12 640 ASP A O 1
ATOM 5117 N N . VAL A 1 641 ? -30.769 -5.006 -32.229 1.00 68.69 641 VAL A N 1
ATOM 5118 C CA . VAL A 1 641 ? -30.627 -5.972 -31.147 1.00 68.69 641 VAL A CA 1
ATOM 5119 C C . VAL A 1 641 ? -31.938 -6.742 -31.069 1.00 68.69 641 VAL A C 1
ATOM 5121 O O . VAL A 1 641 ? -32.985 -6.141 -30.814 1.00 68.69 641 VAL A O 1
ATOM 5124 N N . ASP A 1 642 ? -31.889 -8.061 -31.266 1.00 72.81 642 ASP A N 1
ATOM 5125 C CA . ASP A 1 642 ? -33.022 -8.938 -30.966 1.00 72.81 642 ASP A CA 1
ATOM 5126 C C . ASP A 1 642 ? -33.471 -8.714 -29.519 1.00 72.81 642 ASP A C 1
ATOM 5128 O O . ASP A 1 642 ? -32.649 -8.675 -28.601 1.00 72.81 642 ASP A O 1
ATOM 5132 N N . ARG A 1 643 ? -34.779 -8.548 -29.308 1.00 77.12 643 ARG A N 1
ATOM 5133 C CA . ARG A 1 643 ? -35.371 -8.215 -28.002 1.00 77.12 643 ARG A CA 1
ATOM 5134 C C . ARG A 1 643 ? -35.509 -9.448 -27.104 1.00 77.12 643 ARG A C 1
ATOM 5136 O O . ARG A 1 643 ? -36.613 -9.807 -26.700 1.00 77.12 643 ARG A O 1
ATOM 5143 N N . LYS A 1 644 ? -34.394 -10.126 -26.832 1.00 84.62 644 LYS A N 1
ATOM 5144 C CA . LYS A 1 644 ? -34.323 -11.247 -25.889 1.00 84.62 644 LYS A CA 1
ATOM 5145 C C . LYS A 1 644 ? -33.509 -10.832 -24.662 1.00 84.62 644 LYS A C 1
ATOM 5147 O O . LYS A 1 644 ? -32.317 -10.581 -24.814 1.00 84.62 644 LYS A O 1
ATOM 5152 N N . PRO A 1 645 ? -34.107 -10.748 -23.462 1.00 85.44 645 PRO A N 1
ATOM 5153 C CA . PRO A 1 645 ? -33.363 -10.416 -22.252 1.00 85.44 645 PRO A CA 1
ATOM 5154 C C . PRO A 1 645 ? -32.445 -11.568 -21.817 1.00 85.44 645 PRO A C 1
ATOM 5156 O O . PRO A 1 645 ? -32.630 -12.719 -22.214 1.00 85.44 645 PRO A O 1
ATOM 5159 N N . LEU A 1 646 ? -31.474 -11.249 -20.962 1.00 84.81 646 LEU A N 1
ATOM 5160 C CA . LEU A 1 646 ? -30.555 -12.203 -20.349 1.00 84.81 646 LEU A CA 1
ATOM 5161 C C . LEU A 1 646 ? -31.308 -13.309 -19.604 1.00 84.81 646 LEU A C 1
ATOM 5163 O O . LEU A 1 646 ? -32.198 -13.034 -18.793 1.00 84.81 646 LEU A O 1
ATOM 5167 N N . THR A 1 647 ? -30.893 -14.559 -19.816 1.00 85.50 647 THR A N 1
ATOM 5168 C CA . THR A 1 647 ? -31.361 -15.674 -18.982 1.00 85.50 647 THR A CA 1
ATOM 5169 C C . THR A 1 647 ? -30.821 -15.543 -17.550 1.00 85.50 647 THR A C 1
ATOM 5171 O O . THR A 1 647 ? -29.749 -14.959 -17.348 1.00 85.50 647 THR A O 1
ATOM 5174 N N . PRO A 1 648 ? -31.519 -16.081 -16.529 1.00 81.38 648 PRO A N 1
ATOM 5175 C CA . PRO A 1 648 ? -31.043 -16.050 -15.144 1.00 81.38 648 PRO A CA 1
ATOM 5176 C C . PRO A 1 648 ? -29.639 -16.647 -14.968 1.00 81.38 648 PRO A C 1
ATOM 5178 O O . PRO A 1 648 ? -28.837 -16.124 -14.193 1.00 81.38 648 PRO A O 1
ATOM 5181 N N . GLU A 1 649 ? -29.320 -17.705 -15.714 1.00 75.62 649 GLU A N 1
ATOM 5182 C CA . GLU A 1 649 ? -28.017 -18.370 -15.700 1.00 75.62 649 GLU A CA 1
ATOM 5183 C C . GLU A 1 649 ? -26.920 -17.455 -16.262 1.00 75.62 649 GLU A C 1
ATOM 5185 O O . GLU A 1 649 ? -25.888 -17.257 -15.617 1.00 75.62 649 GLU A O 1
ATOM 5190 N N . ASN A 1 650 ? -27.171 -16.828 -17.416 1.00 77.69 650 ASN A N 1
ATOM 5191 C CA . ASN A 1 650 ? -26.247 -15.881 -18.041 1.00 77.69 650 ASN A CA 1
ATOM 5192 C C . ASN A 1 650 ? -26.039 -14.637 -17.171 1.00 77.69 650 ASN A C 1
ATOM 5194 O O . ASN A 1 650 ? -24.917 -14.147 -17.025 1.00 77.69 650 ASN A O 1
ATOM 5198 N N . PHE A 1 651 ? -27.107 -14.146 -16.541 1.00 83.31 651 PHE A N 1
ATOM 5199 C CA . PHE A 1 651 ? -27.035 -13.021 -15.616 1.00 83.31 651 PHE A CA 1
ATOM 5200 C C . PHE A 1 651 ? -26.157 -13.344 -14.399 1.00 83.31 651 PHE A C 1
ATOM 5202 O O . PHE A 1 651 ? -25.312 -12.535 -14.008 1.00 83.31 651 PHE A O 1
ATOM 5209 N N . GLN A 1 652 ? -26.307 -14.541 -13.823 1.00 79.31 652 GLN A N 1
ATOM 5210 C CA . GLN A 1 652 ? -25.494 -14.992 -12.694 1.00 79.31 652 GLN A CA 1
ATOM 5211 C C . GLN A 1 652 ? -24.028 -15.241 -13.090 1.00 79.31 652 GLN A C 1
ATOM 5213 O O . GLN A 1 652 ? -23.136 -14.993 -12.277 1.00 79.31 652 GLN A O 1
ATOM 5218 N N . ALA A 1 653 ? -23.765 -15.676 -14.326 1.00 72.81 653 ALA A N 1
ATOM 5219 C CA . ALA A 1 653 ? -22.411 -15.834 -14.857 1.00 72.81 653 ALA A CA 1
ATOM 5220 C C . ALA A 1 653 ? -21.690 -14.484 -15.042 1.00 72.81 653 ALA A C 1
ATOM 5222 O O . ALA A 1 653 ? -20.515 -14.363 -14.696 1.00 72.81 653 ALA A O 1
ATOM 5223 N N . LEU A 1 654 ? -22.393 -13.453 -15.531 1.00 75.00 654 LEU A N 1
ATOM 5224 C CA . LEU A 1 654 ? -21.848 -12.094 -15.665 1.00 75.00 654 LEU A CA 1
ATOM 5225 C C . LEU A 1 654 ? -21.649 -11.405 -14.305 1.00 75.00 654 LEU A C 1
ATOM 5227 O O . LEU A 1 654 ? -20.664 -10.690 -14.105 1.00 75.00 654 LEU A O 1
ATOM 5231 N N . PHE A 1 655 ? -22.574 -11.618 -13.364 1.00 83.44 655 PHE A N 1
ATOM 5232 C CA . PHE A 1 655 ? -22.606 -10.937 -12.069 1.00 83.44 655 PHE A CA 1
ATOM 5233 C C . PHE A 1 655 ? -22.696 -11.930 -10.901 1.00 83.44 655 PHE A C 1
ATOM 5235 O O . PHE A 1 655 ? -23.724 -12.003 -10.221 1.00 83.44 655 PHE A O 1
ATOM 5242 N N . PRO A 1 656 ? -21.605 -12.648 -10.579 1.00 76.38 656 PRO A N 1
ATOM 5243 C CA . PRO A 1 656 ? -21.617 -13.671 -9.531 1.00 76.38 656 PRO A CA 1
ATOM 5244 C C . PRO A 1 656 ? -21.947 -13.112 -8.137 1.00 76.38 656 PRO A C 1
ATOM 5246 O O . PRO A 1 656 ? -22.484 -13.823 -7.289 1.00 76.38 656 PRO A O 1
ATOM 5249 N N . LEU A 1 657 ? -21.672 -11.822 -7.901 1.00 80.00 657 LEU A N 1
ATOM 5250 C CA . LEU A 1 657 ? -21.935 -11.117 -6.640 1.00 80.00 657 LEU A CA 1
ATOM 5251 C C . LEU A 1 657 ? -23.298 -10.395 -6.614 1.00 80.00 657 LEU A C 1
ATOM 5253 O O . LEU A 1 657 ? -23.503 -9.510 -5.784 1.00 80.00 657 LEU A O 1
ATOM 5257 N N . SER A 1 658 ? -24.241 -10.773 -7.485 1.00 84.56 658 SER A N 1
ATOM 5258 C CA . SER A 1 658 ? -25.577 -10.164 -7.619 1.00 84.56 658 SER A CA 1
ATOM 5259 C C . SER A 1 658 ? -26.301 -9.958 -6.277 1.00 84.56 658 SER A C 1
ATOM 5261 O O . SER A 1 658 ? -26.776 -8.857 -6.000 1.00 84.56 658 SER A O 1
ATOM 5263 N N . LYS A 1 659 ? -26.310 -10.968 -5.391 1.00 83.12 659 LYS A N 1
ATOM 5264 C CA . LYS A 1 659 ? -26.894 -10.877 -4.035 1.00 83.12 659 LYS A CA 1
ATOM 5265 C C . LYS A 1 659 ? -26.262 -9.756 -3.191 1.00 83.12 659 LYS A C 1
ATOM 5267 O O . LYS A 1 659 ? -26.963 -9.063 -2.458 1.00 83.12 659 LYS A O 1
ATOM 5272 N N . GLN A 1 660 ? -24.942 -9.574 -3.268 1.00 83.81 660 GLN A N 1
ATOM 5273 C CA . GLN A 1 660 ? -24.229 -8.533 -2.515 1.00 83.81 660 GLN A CA 1
ATOM 5274 C C . GLN A 1 660 ? -24.454 -7.144 -3.128 1.00 83.81 660 GLN A C 1
ATOM 5276 O O . GLN A 1 660 ? -24.569 -6.158 -2.402 1.00 83.81 660 GLN A O 1
ATOM 5281 N N . TYR A 1 661 ? -24.579 -7.066 -4.455 1.00 89.50 661 TYR A N 1
ATOM 5282 C CA . TYR A 1 661 ? -24.931 -5.830 -5.152 1.00 89.50 661 TYR A CA 1
ATOM 5283 C C . TYR A 1 661 ? -26.340 -5.352 -4.792 1.00 89.50 661 TYR A C 1
ATOM 5285 O O . TYR A 1 661 ? -26.519 -4.173 -4.507 1.00 89.50 661 TYR A O 1
ATOM 5293 N N . GLN A 1 662 ? -27.315 -6.259 -4.682 1.00 88.38 662 GLN A N 1
ATOM 5294 C CA . GLN A 1 662 ? -28.661 -5.919 -4.204 1.00 88.38 662 GLN A CA 1
ATOM 5295 C C . GLN A 1 662 ? -28.638 -5.315 -2.793 1.00 88.38 662 GLN A C 1
ATOM 5297 O O . GLN A 1 662 ? -29.261 -4.285 -2.552 1.00 88.38 662 GLN A O 1
ATOM 5302 N N . GLN A 1 663 ? -27.856 -5.893 -1.876 1.00 83.94 663 GLN A N 1
ATOM 5303 C CA . GLN A 1 663 ? -27.701 -5.348 -0.520 1.00 83.94 663 GLN A CA 1
ATOM 5304 C C . GLN A 1 663 ? -27.075 -3.946 -0.524 1.00 83.94 663 GLN A C 1
ATOM 5306 O O . GLN A 1 663 ? -27.492 -3.078 0.246 1.00 83.94 663 GLN A O 1
ATOM 5311 N N . ALA A 1 664 ? -26.090 -3.711 -1.395 1.00 87.12 664 ALA A N 1
ATOM 5312 C CA . ALA A 1 664 ? -25.487 -2.394 -1.566 1.00 87.12 664 ALA A CA 1
ATOM 5313 C C . ALA A 1 664 ? -26.488 -1.368 -2.132 1.00 87.12 664 ALA A C 1
ATOM 5315 O O . ALA A 1 664 ? -26.546 -0.248 -1.624 1.00 87.12 664 ALA A O 1
ATOM 5316 N N . ASP A 1 665 ? -27.310 -1.742 -3.119 1.00 89.88 665 ASP A N 1
ATOM 5317 C CA . ASP A 1 665 ? -28.357 -0.868 -3.673 1.00 89.88 665 ASP A CA 1
ATOM 5318 C C . ASP A 1 665 ? -29.407 -0.501 -2.613 1.00 89.88 665 ASP A C 1
ATOM 5320 O O . ASP A 1 665 ? -29.725 0.675 -2.417 1.00 89.88 665 ASP A O 1
ATOM 5324 N N . ASP A 1 666 ? -29.864 -1.481 -1.829 1.00 86.06 666 ASP A N 1
ATOM 5325 C CA . ASP A 1 666 ? -30.770 -1.252 -0.701 1.00 86.06 666 ASP A CA 1
ATOM 5326 C C . ASP A 1 666 ? -30.179 -0.283 0.331 1.00 86.06 666 ASP A C 1
ATOM 5328 O O . ASP A 1 666 ? -30.895 0.541 0.908 1.00 86.06 666 ASP A O 1
ATOM 5332 N N . LEU A 1 667 ? -28.873 -0.377 0.592 1.00 84.25 667 LEU A N 1
ATOM 5333 C CA . LEU A 1 667 ? -28.165 0.543 1.476 1.00 84.25 667 LEU A CA 1
ATOM 5334 C C . LEU A 1 667 ? -28.130 1.960 0.890 1.00 84.25 667 LEU A C 1
ATOM 5336 O O . LEU A 1 667 ? -28.444 2.914 1.603 1.00 84.25 667 LEU A O 1
ATOM 5340 N N . ILE A 1 668 ? -27.806 2.111 -0.395 1.00 87.81 668 ILE A N 1
ATOM 5341 C CA . ILE A 1 668 ? -27.775 3.414 -1.073 1.00 87.81 668 ILE A CA 1
ATOM 5342 C C . ILE A 1 668 ? -29.157 4.073 -1.033 1.00 87.81 668 ILE A C 1
ATOM 5344 O O . ILE A 1 668 ? -29.258 5.242 -0.661 1.00 87.81 668 ILE A O 1
ATOM 5348 N N . ARG A 1 669 ? -30.233 3.325 -1.319 1.00 86.44 669 ARG A N 1
ATOM 5349 C CA . ARG A 1 669 ? -31.621 3.822 -1.241 1.00 86.44 669 ARG A CA 1
ATOM 5350 C C . ARG A 1 669 ? -32.040 4.239 0.169 1.00 86.44 669 ARG A C 1
ATOM 5352 O O . ARG A 1 669 ? -32.909 5.094 0.334 1.00 86.44 669 ARG A O 1
ATOM 5359 N N . LYS A 1 670 ? -31.459 3.627 1.205 1.00 81.31 670 LYS A N 1
ATOM 5360 C CA . LYS A 1 670 ? -31.686 4.032 2.602 1.00 81.31 670 LYS A CA 1
ATOM 5361 C C . LYS A 1 670 ? -30.938 5.321 2.927 1.00 81.31 670 LYS A C 1
ATOM 5363 O O . LYS A 1 670 ? -31.513 6.210 3.550 1.00 81.31 670 LYS A O 1
ATOM 5368 N N . VAL A 1 671 ? -29.678 5.420 2.504 1.00 81.94 671 VAL A N 1
ATOM 5369 C CA . VAL A 1 671 ? -28.797 6.559 2.797 1.00 81.94 671 VAL A CA 1
ATOM 5370 C C . VAL A 1 671 ? -29.145 7.794 1.971 1.00 81.94 671 VAL A C 1
ATOM 5372 O O . VAL A 1 671 ? -28.947 8.907 2.445 1.00 81.94 671 VAL A O 1
ATOM 5375 N N . SER A 1 672 ? -29.720 7.642 0.778 1.00 77.25 672 SER A N 1
ATOM 5376 C CA . SER A 1 672 ? -30.154 8.773 -0.055 1.00 77.25 672 SER A CA 1
ATOM 5377 C C . SER A 1 672 ? -31.188 9.678 0.627 1.00 77.25 672 SER A C 1
ATOM 5379 O O . SER A 1 672 ? -31.346 10.828 0.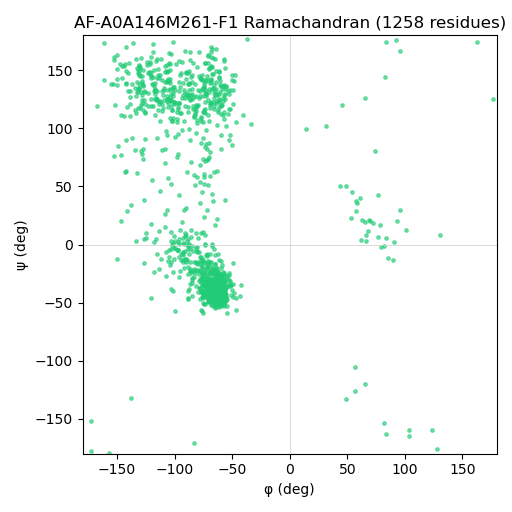231 1.00 77.25 672 SER A O 1
ATOM 5381 N N . LYS A 1 673 ? -31.853 9.192 1.684 1.00 80.19 673 LYS A N 1
ATOM 5382 C CA . LYS A 1 673 ? -32.775 9.969 2.526 1.00 80.19 673 LYS A CA 1
ATOM 5383 C C . LYS A 1 673 ? -32.069 10.834 3.582 1.00 80.19 673 LYS A C 1
ATOM 5385 O O . LYS A 1 673 ? -32.738 11.544 4.325 1.00 80.19 673 LYS A O 1
ATOM 5390 N N . PHE A 1 674 ? -30.749 10.723 3.730 1.00 83.00 674 PHE A N 1
ATOM 5391 C CA . PHE A 1 674 ? -29.994 11.399 4.785 1.00 83.00 674 PHE A CA 1
ATOM 5392 C C . PHE A 1 674 ? -29.536 12.776 4.302 1.00 83.00 674 PHE A C 1
ATOM 5394 O O . PHE A 1 674 ? -29.216 12.971 3.131 1.00 83.00 674 PHE A O 1
ATOM 5401 N N . GLN A 1 675 ? -29.442 13.724 5.229 1.00 81.38 675 GLN A N 1
ATOM 5402 C CA . GLN A 1 675 ? -28.970 15.072 4.953 1.00 81.38 675 GLN A CA 1
ATOM 5403 C C . GLN A 1 675 ? -27.544 15.284 5.438 1.00 81.38 675 GLN A C 1
ATOM 5405 O O . GLN A 1 675 ? -27.049 14.616 6.346 1.00 81.38 675 GLN A O 1
ATOM 5410 N N . HIS A 1 676 ? -26.883 16.240 4.799 1.00 83.44 676 HIS A N 1
ATOM 5411 C CA . HIS A 1 676 ? -25.522 16.628 5.118 1.00 83.44 676 HIS A CA 1
ATOM 5412 C C . HIS A 1 676 ? -25.542 17.575 6.316 1.00 83.44 676 HIS A C 1
ATOM 5414 O O . HIS A 1 676 ? -26.112 18.660 6.234 1.00 83.44 676 HIS A O 1
ATOM 5420 N N . THR A 1 677 ? -24.904 17.184 7.413 1.00 80.19 677 THR A N 1
ATOM 5421 C CA . THR A 1 677 ? -24.808 17.993 8.629 1.00 80.19 677 THR A CA 1
ATOM 5422 C C . THR A 1 677 ? -23.363 18.274 8.995 1.00 80.19 677 THR A C 1
ATOM 5424 O O . THR A 1 677 ? -22.462 17.468 8.756 1.00 80.19 677 THR A O 1
ATOM 5427 N N . HIS A 1 678 ? -23.133 19.453 9.570 1.00 77.19 678 HIS A N 1
ATOM 5428 C CA . HIS A 1 678 ? -21.816 19.838 10.048 1.00 77.19 678 HIS A CA 1
ATOM 5429 C C . HIS A 1 678 ? -21.472 19.093 11.344 1.00 77.19 678 HIS A C 1
ATOM 5431 O O . HIS A 1 678 ? -22.292 18.973 12.250 1.00 77.19 678 HIS A O 1
ATOM 5437 N N . SER A 1 679 ? -20.245 18.584 11.425 1.00 73.44 679 SER A N 1
ATOM 5438 C CA . SER A 1 679 ? -19.700 17.872 12.582 1.00 73.44 679 SER A CA 1
ATOM 5439 C C . SER A 1 679 ? -18.319 18.420 12.920 1.00 73.44 679 SER A C 1
ATOM 5441 O O . SER A 1 679 ? -17.551 18.796 12.031 1.00 73.44 679 SER A O 1
ATOM 5443 N N . ASN A 1 680 ? -17.964 18.363 14.205 1.00 69.19 680 ASN A N 1
ATOM 5444 C CA . ASN A 1 680 ? -16.606 18.640 14.663 1.00 69.19 680 ASN A CA 1
ATOM 5445 C C . ASN A 1 680 ? -15.587 17.734 13.964 1.00 69.19 680 ASN A C 1
ATOM 5447 O O . ASN A 1 680 ? -15.902 16.612 13.543 1.00 69.19 680 ASN A O 1
ATOM 5451 N N . GLN A 1 681 ? -14.363 18.252 13.836 1.00 62.66 681 GLN A N 1
ATOM 5452 C CA . GLN A 1 681 ? -13.265 17.570 13.167 1.00 62.66 681 GLN A CA 1
ATOM 5453 C C . GLN A 1 681 ? -12.966 16.245 13.868 1.00 62.66 681 GLN A C 1
ATOM 5455 O O . GLN A 1 681 ? -12.612 16.208 15.045 1.00 62.66 681 GLN A O 1
ATOM 5460 N N . ARG A 1 682 ? -13.110 15.142 13.133 1.00 68.81 682 ARG A N 1
ATOM 5461 C CA . ARG A 1 682 ? -12.737 13.814 13.621 1.00 68.81 682 ARG A CA 1
ATOM 5462 C C . ARG A 1 682 ? -11.290 13.520 13.265 1.00 68.81 682 ARG A C 1
ATOM 5464 O O . ARG A 1 682 ? -10.806 13.945 12.212 1.00 68.81 682 ARG A O 1
ATOM 5471 N N . LYS A 1 683 ? -10.620 12.757 14.131 1.00 75.31 683 LYS A N 1
ATOM 5472 C CA . LYS A 1 683 ? -9.299 12.194 13.834 1.00 75.31 683 LYS A CA 1
ATOM 5473 C C . LYS A 1 683 ? -9.390 11.388 12.544 1.00 75.31 683 LYS A C 1
ATOM 5475 O O . LYS A 1 683 ? -10.347 10.636 12.346 1.00 75.31 683 LYS A O 1
ATOM 5480 N N . ARG A 1 684 ? -8.406 11.570 11.668 1.00 83.50 684 ARG A N 1
ATOM 5481 C CA . ARG A 1 684 ? -8.345 10.869 10.390 1.00 83.50 684 ARG A CA 1
ATOM 5482 C C . ARG A 1 684 ? -7.367 9.716 10.494 1.00 83.50 684 ARG A C 1
ATOM 5484 O O . ARG A 1 684 ? -6.203 9.929 10.806 1.00 83.50 684 ARG A O 1
ATOM 5491 N N . LEU A 1 685 ? -7.840 8.511 10.225 1.00 82.50 685 LEU A N 1
ATOM 5492 C CA . LEU A 1 685 ? -7.058 7.283 10.238 1.00 82.50 685 LEU A CA 1
ATOM 5493 C C . LEU A 1 685 ? -7.289 6.534 8.928 1.00 82.50 685 LEU A C 1
ATOM 5495 O O . LEU A 1 685 ? -8.277 6.765 8.226 1.00 82.50 685 LEU A O 1
ATOM 5499 N N . ARG A 1 686 ? -6.372 5.627 8.591 1.00 83.19 686 ARG A N 1
ATOM 5500 C CA . ARG A 1 686 ? -6.585 4.697 7.484 1.00 83.19 686 ARG A CA 1
ATOM 5501 C C . ARG A 1 686 ? -7.419 3.527 7.995 1.00 83.19 686 ARG A C 1
ATOM 5503 O O . ARG A 1 686 ? -6.972 2.797 8.869 1.00 83.19 686 ARG A O 1
ATOM 5510 N N . SER A 1 687 ? -8.616 3.360 7.447 1.00 80.62 687 SER A N 1
ATOM 5511 C CA . SER A 1 687 ? -9.503 2.228 7.731 1.00 80.62 687 SER A CA 1
ATOM 5512 C C . SER A 1 687 ? -9.479 1.244 6.564 1.00 80.62 687 SER A C 1
ATOM 5514 O O . SER A 1 687 ? -9.427 1.665 5.408 1.00 80.62 687 SER A O 1
ATOM 5516 N N . HIS A 1 688 ? -9.532 -0.054 6.858 1.00 80.75 688 HIS A N 1
ATOM 5517 C CA . HIS A 1 688 ? -9.637 -1.119 5.861 1.00 80.75 688 HIS A CA 1
ATOM 5518 C C . HIS A 1 688 ? -11.080 -1.630 5.813 1.00 80.75 688 HIS A C 1
ATOM 5520 O O . HIS A 1 688 ? -11.579 -2.160 6.803 1.00 80.75 688 HIS A O 1
ATOM 5526 N N . ILE A 1 689 ? -11.760 -1.450 4.679 1.00 82.12 689 ILE A N 1
ATOM 5527 C CA . ILE A 1 689 ? -13.186 -1.753 4.525 1.00 82.12 689 ILE A CA 1
ATOM 5528 C C . ILE A 1 689 ? -13.340 -2.907 3.533 1.00 82.12 689 ILE A C 1
ATOM 5530 O O . ILE A 1 689 ? -13.024 -2.771 2.350 1.00 82.12 689 ILE A O 1
ATOM 5534 N N . ALA A 1 690 ? -13.856 -4.040 4.009 1.00 82.19 690 ALA A N 1
ATOM 5535 C CA . ALA A 1 690 ? -14.337 -5.122 3.155 1.00 82.19 690 ALA A CA 1
ATOM 5536 C C . ALA A 1 690 ? -15.714 -4.746 2.585 1.00 82.19 690 ALA A C 1
ATOM 5538 O O . ALA A 1 690 ? -16.690 -4.672 3.327 1.00 82.19 690 ALA A O 1
ATOM 5539 N N . VAL A 1 691 ? -15.788 -4.471 1.282 1.00 81.75 691 VAL A N 1
ATOM 5540 C CA . VAL A 1 691 ? -17.036 -4.050 0.620 1.00 81.75 691 VAL A CA 1
ATOM 5541 C C . VAL A 1 691 ? -17.823 -5.265 0.138 1.00 81.75 691 VAL A C 1
ATOM 5543 O O . VAL A 1 691 ? -19.017 -5.373 0.394 1.00 81.75 691 VAL A O 1
ATOM 5546 N N . PHE A 1 692 ? -17.129 -6.198 -0.515 1.00 83.06 692 PHE A N 1
ATOM 5547 C CA . PHE A 1 692 ? -17.688 -7.454 -1.012 1.00 83.06 692 PHE A CA 1
ATOM 5548 C C . PHE A 1 692 ? -16.807 -8.608 -0.533 1.00 83.06 692 PHE A C 1
ATOM 5550 O O . PHE A 1 692 ? -15.906 -9.028 -1.266 1.00 83.06 692 PHE A O 1
ATOM 5557 N N . PRO A 1 693 ? -16.971 -9.060 0.725 1.00 72.88 693 PRO A N 1
ATOM 5558 C CA . PRO A 1 693 ? -16.249 -10.217 1.222 1.00 72.88 693 PRO A CA 1
ATOM 5559 C C . PRO A 1 693 ? -16.765 -11.468 0.506 1.00 72.88 693 PRO A C 1
ATOM 5561 O O . PRO A 1 693 ? -17.955 -11.787 0.546 1.00 72.88 693 PRO A O 1
ATOM 5564 N N . VAL A 1 694 ? -15.868 -12.174 -0.170 1.00 69.00 694 VAL A N 1
ATOM 5565 C CA . VAL A 1 694 ? -16.146 -13.485 -0.750 1.00 69.00 694 VAL A CA 1
ATOM 5566 C C . VAL A 1 694 ? -15.674 -14.532 0.249 1.00 69.00 694 VAL A C 1
ATOM 5568 O O . VAL A 1 694 ? -14.477 -14.670 0.493 1.00 69.00 694 VAL A O 1
ATOM 5571 N N . GLN A 1 695 ? -16.610 -15.284 0.822 1.00 58.78 695 GLN A N 1
ATOM 5572 C CA . GLN A 1 695 ? -16.277 -16.558 1.452 1.00 58.78 695 GLN A CA 1
ATOM 5573 C C . GLN A 1 695 ? -16.178 -17.577 0.321 1.00 58.78 695 GLN A C 1
ATOM 5575 O O . GLN A 1 695 ? -17.192 -17.936 -0.273 1.00 58.78 695 GLN A O 1
ATOM 5580 N N . SER A 1 696 ? -14.956 -17.963 -0.054 1.00 57.03 696 SER A N 1
ATOM 5581 C CA . SER A 1 696 ? -14.772 -18.940 -1.126 1.00 57.03 696 SER A CA 1
ATOM 5582 C C . SER A 1 696 ? -15.402 -20.267 -0.704 1.00 57.03 696 SER A C 1
ATOM 5584 O O . SER A 1 696 ? -14.931 -20.904 0.235 1.00 57.03 696 SER A O 1
ATOM 5586 N N . GLU A 1 697 ? -16.467 -20.687 -1.390 1.00 58.38 697 GLU A N 1
ATOM 5587 C CA . GLU A 1 697 ? -17.043 -22.027 -1.206 1.00 58.38 697 GLU A CA 1
ATOM 5588 C C . GLU A 1 697 ? -16.077 -23.125 -1.678 1.00 58.38 697 GLU A C 1
ATOM 5590 O O . GLU A 1 697 ? -16.169 -24.276 -1.249 1.00 58.38 697 GLU A O 1
ATOM 5595 N N . VAL A 1 698 ? -15.136 -22.762 -2.557 1.00 66.19 698 VAL A N 1
ATOM 5596 C CA . VAL A 1 698 ? -14.131 -23.652 -3.137 1.00 66.19 698 VAL A CA 1
ATOM 5597 C C . VAL A 1 698 ? -12.789 -23.417 -2.449 1.00 66.19 698 VAL A C 1
ATOM 5599 O O . VAL A 1 698 ? -12.325 -22.284 -2.330 1.00 66.19 698 VAL A O 1
ATOM 5602 N N . ALA A 1 699 ? -12.148 -24.491 -1.994 1.00 73.69 699 ALA A N 1
ATOM 5603 C CA . ALA A 1 699 ? -10.899 -24.405 -1.237 1.00 73.69 699 ALA A CA 1
ATOM 5604 C C . ALA A 1 699 ? -9.668 -24.078 -2.106 1.00 73.69 699 ALA A C 1
ATOM 5606 O O . ALA A 1 699 ? -8.650 -23.641 -1.574 1.00 73.69 699 ALA A O 1
ATOM 5607 N N . LEU A 1 700 ? -9.743 -24.314 -3.421 1.00 81.69 700 LEU A N 1
ATOM 5608 C CA . LEU A 1 700 ? -8.623 -24.215 -4.361 1.00 81.69 700 LEU A CA 1
ATOM 5609 C C . LEU A 1 700 ? -8.997 -23.383 -5.588 1.00 81.69 700 LEU A C 1
ATOM 5611 O O . LEU A 1 700 ? -10.142 -23.422 -6.034 1.00 81.69 700 LEU A O 1
ATOM 5615 N N . SER A 1 701 ? -8.019 -22.671 -6.152 1.00 84.56 701 SER A N 1
ATOM 5616 C CA . SER A 1 701 ? -8.187 -21.953 -7.419 1.00 84.56 701 SER A CA 1
ATOM 5617 C C . SER A 1 701 ? -8.290 -22.924 -8.599 1.00 84.56 701 SER A C 1
ATOM 5619 O O . SER A 1 701 ? -7.768 -24.040 -8.535 1.00 84.56 701 SER A O 1
ATOM 5621 N N . LEU A 1 702 ? -8.912 -22.498 -9.705 1.00 86.19 702 LEU A N 1
ATOM 5622 C CA . LEU A 1 702 ? -8.968 -23.322 -10.917 1.00 86.19 702 LEU A CA 1
ATOM 5623 C C . LEU A 1 702 ? -7.560 -23.663 -11.423 1.00 86.19 702 LEU A C 1
ATOM 5625 O O . LEU A 1 702 ? -7.323 -24.801 -11.814 1.00 86.19 702 LEU A O 1
ATOM 5629 N N . GLU A 1 703 ? -6.622 -22.710 -11.364 1.00 87.81 703 GLU A N 1
ATOM 5630 C CA . GLU A 1 703 ? -5.233 -22.914 -11.791 1.00 87.81 703 GLU A CA 1
ATOM 5631 C C . GLU A 1 703 ? -4.529 -24.015 -10.982 1.00 87.81 703 GLU A C 1
ATOM 5633 O O . GLU A 1 703 ? -3.866 -24.874 -11.563 1.00 87.81 703 GLU A O 1
ATOM 5638 N N . ASP A 1 704 ? -4.703 -24.039 -9.658 1.00 88.25 704 ASP A N 1
ATOM 5639 C CA . ASP A 1 704 ? -4.114 -25.086 -8.816 1.00 88.25 704 ASP A CA 1
ATOM 5640 C C . ASP A 1 704 ? -4.749 -26.451 -9.101 1.00 88.25 704 ASP A C 1
ATOM 5642 O O . ASP A 1 704 ? -4.043 -27.454 -9.230 1.00 88.25 704 ASP A O 1
ATOM 5646 N N . VAL A 1 705 ? -6.077 -26.495 -9.259 1.00 89.12 705 VAL A N 1
ATOM 5647 C CA . VAL A 1 705 ? -6.794 -27.740 -9.563 1.00 89.12 705 VAL A CA 1
ATOM 5648 C C . VAL A 1 705 ? -6.343 -28.312 -10.906 1.00 89.12 705 VAL A C 1
ATOM 5650 O O . VAL A 1 705 ? -6.008 -29.495 -10.961 1.00 89.12 705 VAL A O 1
ATOM 5653 N N . VAL A 1 706 ? -6.262 -27.503 -11.969 1.00 90.88 706 VAL A N 1
ATOM 5654 C CA . VAL A 1 706 ? -5.810 -28.009 -13.274 1.00 90.88 706 VAL A CA 1
ATOM 5655 C C . VAL A 1 706 ? -4.344 -28.434 -13.250 1.00 90.88 706 VAL A C 1
ATOM 5657 O O . VAL A 1 706 ? -4.012 -29.451 -13.843 1.00 90.88 706 VAL A O 1
ATOM 5660 N N . ARG A 1 707 ? -3.463 -27.750 -12.501 1.00 89.00 707 ARG A N 1
ATOM 5661 C CA . ARG A 1 707 ? -2.058 -28.176 -12.347 1.00 89.00 707 ARG A CA 1
ATOM 5662 C C . ARG A 1 707 ? -1.948 -29.581 -11.759 1.00 89.00 707 ARG A C 1
ATOM 5664 O O . ARG A 1 707 ? -1.077 -30.356 -12.158 1.00 89.00 707 ARG A O 1
ATOM 5671 N N . ARG A 1 708 ? -2.837 -29.912 -10.818 1.00 89.62 708 ARG A N 1
ATOM 5672 C CA . ARG A 1 708 ? -2.916 -31.243 -10.210 1.00 89.62 708 ARG A CA 1
ATOM 5673 C C . ARG A 1 708 ? -3.551 -32.275 -11.143 1.00 89.62 708 ARG A C 1
ATOM 5675 O O . ARG A 1 708 ? -3.028 -33.380 -11.209 1.00 89.62 708 ARG A O 1
ATOM 5682 N N . ILE A 1 709 ? -4.654 -31.943 -11.817 1.00 90.31 709 ILE A N 1
ATOM 5683 C CA . ILE A 1 709 ? -5.398 -32.884 -12.673 1.00 90.31 709 ILE A CA 1
ATOM 5684 C C . ILE A 1 709 ? -4.658 -33.153 -13.989 1.00 90.31 709 ILE A C 1
ATOM 5686 O O . ILE A 1 709 ? -4.403 -34.309 -14.297 1.00 90.31 709 ILE A O 1
ATOM 5690 N N . TRP A 1 710 ? -4.251 -32.108 -14.712 1.00 91.69 710 TRP A N 1
ATOM 5691 C CA . TRP A 1 710 ? -3.601 -32.226 -16.022 1.00 91.69 710 TRP A CA 1
ATOM 5692 C C . TRP A 1 710 ? -2.155 -32.715 -15.941 1.00 91.69 710 TRP A C 1
ATOM 5694 O O . TRP A 1 710 ? -1.706 -33.452 -16.808 1.00 91.69 710 TRP A O 1
ATOM 5704 N N . PHE A 1 711 ? -1.407 -32.313 -14.905 1.00 89.31 711 PHE A N 1
ATOM 5705 C CA . PHE A 1 711 ? 0.041 -32.570 -14.839 1.00 89.31 711 PHE A CA 1
ATOM 5706 C C . PHE A 1 711 ? 0.493 -33.299 -13.568 1.00 89.31 711 PHE A C 1
ATOM 5708 O O . PHE A 1 711 ? 1.691 -33.427 -13.321 1.00 89.31 711 PHE A O 1
ATOM 5715 N N . GLY A 1 712 ? -0.434 -33.734 -12.709 1.00 85.44 712 GLY A N 1
ATOM 5716 C CA . GLY A 1 712 ? -0.103 -34.487 -11.497 1.00 85.44 712 GLY A CA 1
ATOM 5717 C C . GLY A 1 712 ? 0.640 -33.693 -10.414 1.00 85.44 712 GLY A C 1
ATOM 5718 O O . GLY A 1 712 ? 1.122 -34.295 -9.452 1.00 85.44 712 GLY A O 1
ATOM 5719 N N . GLN A 1 713 ? 0.735 -32.361 -10.505 1.00 85.06 713 GLN A N 1
ATOM 5720 C CA . GLN A 1 713 ? 1.547 -31.558 -9.583 1.00 85.06 713 GLN A CA 1
ATOM 5721 C C . GLN A 1 713 ? 1.057 -31.680 -8.133 1.00 85.06 713 GLN A C 1
ATOM 5723 O O . GLN A 1 713 ? -0.124 -31.501 -7.858 1.00 85.06 713 GLN A 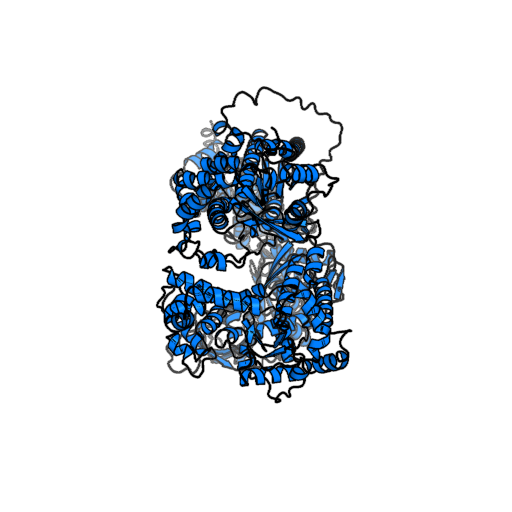O 1
ATOM 5728 N N . VAL A 1 714 ? 1.953 -31.977 -7.188 1.00 83.38 714 VAL A N 1
ATOM 5729 C CA . VAL A 1 714 ? 1.585 -32.169 -5.776 1.00 83.38 714 VAL A CA 1
ATOM 5730 C C . VAL A 1 714 ? 1.205 -30.832 -5.138 1.00 83.38 714 VAL A C 1
ATOM 5732 O O . VAL A 1 714 ? 1.995 -29.890 -5.134 1.00 83.38 714 VAL A O 1
ATOM 5735 N N . LEU A 1 715 ? 0.001 -30.770 -4.571 1.00 84.50 715 LEU A N 1
ATOM 5736 C CA . LEU A 1 715 ? -0.467 -29.656 -3.751 1.00 84.50 715 LEU A CA 1
ATOM 5737 C C . LEU A 1 715 ? -0.492 -30.085 -2.274 1.00 84.50 715 LEU A C 1
ATOM 5739 O O . LEU A 1 715 ? -0.766 -31.256 -2.001 1.00 84.50 715 LEU A O 1
ATOM 5743 N N . PRO A 1 716 ? -0.266 -29.173 -1.309 1.00 83.81 716 PRO A N 1
ATOM 5744 C CA . PRO A 1 716 ? -0.297 -29.471 0.128 1.00 83.81 716 PRO A CA 1
ATOM 5745 C C . PRO A 1 716 ? -1.739 -29.623 0.660 1.00 83.81 716 PRO A C 1
ATOM 5747 O O . PRO A 1 716 ? -2.110 -29.047 1.678 1.00 83.81 716 PRO A O 1
ATOM 5750 N N . VAL A 1 717 ? -2.586 -30.363 -0.058 1.00 84.69 717 VAL A N 1
ATOM 5751 C CA . VAL A 1 717 ? -4.009 -30.578 0.236 1.00 84.69 717 VAL A CA 1
ATOM 5752 C C . VAL A 1 717 ? -4.414 -32.005 -0.131 1.00 84.69 717 VAL A C 1
ATOM 5754 O O . VAL A 1 717 ? -3.825 -32.628 -1.010 1.00 84.69 717 VAL A O 1
ATOM 5757 N N . SER A 1 718 ? -5.441 -32.536 0.539 1.00 85.81 718 SER A N 1
ATOM 5758 C CA . SER A 1 718 ? -5.923 -33.898 0.266 1.00 85.81 718 SER A CA 1
ATOM 5759 C C . SER A 1 718 ? -6.563 -34.031 -1.124 1.00 85.81 718 SER A C 1
ATOM 5761 O O . SER A 1 718 ? -7.257 -33.124 -1.590 1.00 85.81 718 SER A O 1
ATOM 5763 N N . ASP A 1 719 ? -6.418 -35.205 -1.748 1.00 84.94 719 ASP A N 1
ATOM 5764 C CA . ASP A 1 719 ? -6.989 -35.507 -3.072 1.00 84.94 719 ASP A CA 1
ATOM 5765 C C . ASP A 1 719 ? -8.518 -35.324 -3.110 1.00 84.94 719 ASP A C 1
ATOM 5767 O O . ASP A 1 719 ? -9.086 -34.853 -4.094 1.00 84.94 719 ASP A O 1
ATOM 5771 N N . ARG A 1 720 ? -9.195 -35.590 -1.983 1.00 84.56 720 ARG A N 1
ATOM 5772 C CA . ARG A 1 720 ? -10.641 -35.379 -1.827 1.00 84.56 720 ARG A CA 1
ATOM 5773 C C . ARG A 1 720 ? -11.044 -33.918 -2.046 1.00 84.56 720 ARG A C 1
ATOM 5775 O O . ARG A 1 720 ? -12.073 -33.663 -2.667 1.00 84.56 720 ARG A O 1
ATOM 5782 N N . VAL A 1 721 ? -10.247 -32.968 -1.554 1.00 85.31 721 VAL A N 1
ATOM 5783 C CA . VAL A 1 721 ? -10.506 -31.526 -1.711 1.00 85.31 721 VAL A CA 1
ATOM 5784 C C . VAL A 1 721 ? -10.286 -31.099 -3.162 1.00 85.31 721 VAL A C 1
ATOM 5786 O O . VAL A 1 721 ? -11.095 -30.341 -3.702 1.00 85.31 721 VAL A O 1
ATOM 5789 N N . VAL A 1 722 ? -9.255 -31.640 -3.821 1.00 87.44 722 VAL A N 1
ATOM 5790 C CA . VAL A 1 722 ? -8.986 -31.393 -5.246 1.00 87.44 722 VAL A CA 1
ATOM 5791 C C . VAL A 1 722 ? -10.146 -31.894 -6.101 1.00 87.44 722 VAL A C 1
ATOM 5793 O O . VAL A 1 722 ? -10.706 -31.119 -6.870 1.00 87.44 722 VAL A O 1
ATOM 5796 N N . ARG A 1 723 ? -10.579 -33.150 -5.919 1.00 88.88 723 ARG A N 1
ATOM 5797 C CA . ARG A 1 723 ? -11.701 -33.728 -6.679 1.00 88.88 723 ARG A CA 1
ATOM 5798 C C . ARG A 1 723 ? -13.021 -33.001 -6.431 1.00 88.88 723 ARG A C 1
ATOM 5800 O O . ARG A 1 723 ? -13.789 -32.804 -7.367 1.00 88.88 723 ARG A O 1
ATOM 5807 N N . ALA A 1 724 ? -13.283 -32.570 -5.196 1.00 84.94 724 ALA A N 1
ATOM 5808 C CA . ALA A 1 724 ? -14.471 -31.777 -4.882 1.00 84.94 724 ALA A CA 1
ATOM 5809 C C . ALA A 1 724 ? -14.453 -30.411 -5.593 1.00 84.94 724 ALA A C 1
ATOM 5811 O O . ALA A 1 724 ? -15.469 -29.993 -6.150 1.00 84.94 724 ALA A O 1
ATOM 5812 N N . SER A 1 725 ? -13.291 -29.751 -5.619 1.00 86.62 725 SER A N 1
ATOM 5813 C CA . SER A 1 725 ? -13.092 -28.477 -6.323 1.00 86.62 725 SER A CA 1
ATOM 5814 C C . SER A 1 725 ? -13.206 -28.662 -7.842 1.00 86.62 725 SER A C 1
ATOM 5816 O O . SER A 1 725 ? -13.892 -27.894 -8.509 1.00 86.62 725 SER A O 1
ATOM 5818 N N . TRP A 1 726 ? -12.639 -29.743 -8.387 1.00 90.00 726 TRP A N 1
ATOM 5819 C CA . TRP A 1 726 ? -12.765 -30.122 -9.797 1.00 90.00 726 TRP A CA 1
ATOM 5820 C C . TRP A 1 726 ? -14.216 -30.368 -10.213 1.00 90.00 726 TRP A C 1
ATOM 5822 O O . TRP A 1 726 ? -14.676 -29.813 -11.204 1.00 90.00 726 TRP A O 1
ATOM 5832 N N . ALA A 1 727 ? -14.978 -31.123 -9.418 1.00 86.81 727 ALA A N 1
ATOM 5833 C CA . ALA A 1 727 ? -16.396 -31.366 -9.673 1.00 86.81 727 ALA A CA 1
ATOM 5834 C C . ALA A 1 727 ? -17.248 -30.086 -9.585 1.00 86.81 727 ALA A C 1
ATOM 5836 O O . ALA A 1 727 ? -18.324 -30.007 -10.176 1.00 86.81 727 ALA A O 1
ATOM 5837 N N . HIS A 1 728 ? -16.812 -29.078 -8.827 1.00 82.06 728 HIS A N 1
ATOM 5838 C CA . HIS A 1 728 ? -17.433 -27.756 -8.855 1.00 82.06 728 HIS A CA 1
ATOM 5839 C C . HIS A 1 728 ? -17.118 -27.025 -10.167 1.00 82.06 728 HIS A C 1
ATOM 5841 O O . HIS A 1 728 ? -18.044 -26.584 -10.841 1.00 82.06 728 HIS A O 1
ATOM 5847 N N . TYR A 1 729 ? -15.850 -26.971 -10.578 1.00 82.44 729 TYR A N 1
ATOM 5848 C CA . TYR A 1 729 ? -15.458 -26.296 -11.816 1.00 82.44 729 TYR A CA 1
ATOM 5849 C C . TYR A 1 729 ? -15.992 -26.971 -13.086 1.00 82.44 729 TYR A C 1
ATOM 5851 O O . TYR A 1 729 ? -16.473 -26.256 -13.954 1.00 82.44 729 TYR A O 1
ATOM 5859 N N . LYS A 1 730 ? -16.036 -28.310 -13.170 1.00 85.38 730 LYS A N 1
ATOM 5860 C CA . LYS A 1 730 ? -16.681 -29.040 -14.285 1.00 85.38 730 LYS A CA 1
ATOM 5861 C C . LYS A 1 730 ? -18.175 -28.727 -14.424 1.00 85.38 730 LYS A C 1
ATOM 5863 O O . LYS A 1 730 ? -18.714 -28.791 -15.520 1.00 85.38 730 LYS A O 1
ATOM 5868 N N . ARG A 1 731 ? -18.863 -28.379 -13.329 1.00 77.56 731 ARG A N 1
ATOM 5869 C CA . ARG A 1 731 ? -20.270 -27.941 -13.392 1.00 77.56 731 ARG A CA 1
ATOM 5870 C C . ARG A 1 731 ? -20.420 -26.535 -13.971 1.00 77.56 731 ARG A C 1
ATOM 5872 O O . ARG A 1 731 ? -21.433 -26.265 -14.601 1.00 77.56 731 ARG A O 1
ATOM 5879 N N . LEU A 1 732 ? -19.445 -25.657 -13.737 1.00 69.69 732 LEU A N 1
ATOM 5880 C CA . LEU A 1 732 ? -19.430 -24.295 -14.283 1.00 69.69 732 LEU A CA 1
ATOM 5881 C C . LEU A 1 732 ? -18.916 -24.256 -15.727 1.00 69.69 732 LEU A C 1
ATOM 5883 O O . LEU A 1 732 ? -19.406 -23.469 -16.529 1.00 69.69 732 LEU A O 1
ATOM 5887 N N . PHE A 1 733 ? -17.946 -25.112 -16.051 1.00 79.12 733 PHE A N 1
ATOM 5888 C CA . PHE A 1 733 ? -17.283 -25.201 -17.349 1.00 79.12 733 PHE A CA 1
ATOM 5889 C C . PHE A 1 733 ? -17.345 -26.654 -17.851 1.00 79.12 733 PHE A C 1
ATOM 5891 O O . PHE A 1 733 ? -16.389 -27.405 -17.652 1.00 79.12 733 PHE A O 1
ATOM 5898 N N . PRO A 1 734 ? -18.464 -27.084 -18.466 1.00 77.50 734 PRO A N 1
ATOM 5899 C CA . PRO A 1 734 ? -18.647 -28.472 -18.907 1.00 77.5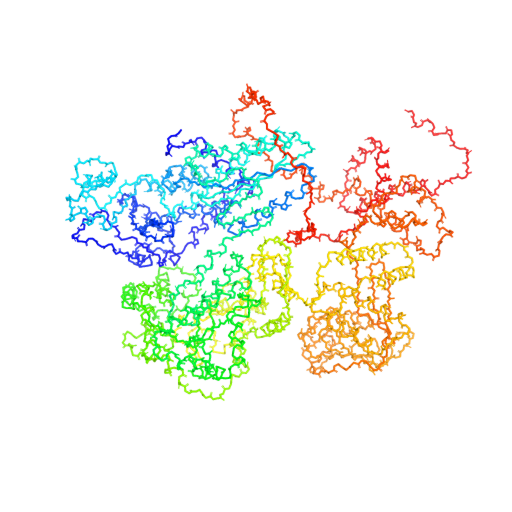0 734 PRO A CA 1
ATOM 5900 C C . PRO A 1 734 ? -17.612 -28.947 -19.933 1.00 77.50 734 PRO A C 1
ATOM 5902 O O . PRO A 1 734 ? -17.250 -30.119 -19.937 1.00 77.50 734 PRO A O 1
ATOM 5905 N N . TRP A 1 735 ? -17.089 -28.026 -20.747 1.00 81.31 735 TRP A N 1
ATOM 5906 C CA . TRP A 1 735 ? -16.031 -28.275 -21.730 1.00 81.31 735 TRP A CA 1
ATOM 5907 C C . TRP A 1 735 ? -14.658 -28.574 -21.100 1.00 81.31 735 TRP A C 1
ATOM 5909 O O . TRP A 1 735 ? -13.727 -28.944 -21.810 1.00 81.31 735 TRP A O 1
ATOM 5919 N N . LEU A 1 736 ? -14.505 -28.418 -19.779 1.00 85.00 736 LEU A N 1
ATOM 5920 C CA . LEU A 1 736 ? -13.253 -28.661 -19.068 1.00 85.00 736 LEU A CA 1
ATOM 5921 C C . LEU A 1 736 ? -13.017 -30.170 -18.868 1.00 85.00 736 LEU A C 1
ATOM 5923 O O . LEU A 1 736 ? -13.675 -30.817 -18.044 1.00 85.00 736 LEU A O 1
ATOM 5927 N N . LEU A 1 737 ? -12.050 -30.731 -19.595 1.00 89.31 737 LEU A N 1
ATOM 5928 C CA . LEU A 1 737 ? -11.704 -32.154 -19.566 1.00 89.31 737 LEU A CA 1
ATOM 5929 C C . LEU A 1 737 ? -10.452 -32.426 -18.714 1.00 89.31 737 LEU A C 1
ATOM 5931 O O . LEU A 1 737 ? -9.828 -31.520 -18.160 1.00 89.31 737 LEU A O 1
ATOM 5935 N N . GLU A 1 738 ? -10.121 -33.706 -18.534 1.00 88.62 738 GLU A N 1
ATOM 5936 C CA . GLU A 1 738 ? -9.009 -34.149 -17.670 1.00 88.62 738 GLU A CA 1
ATOM 5937 C C . GLU A 1 738 ? -7.633 -34.034 -18.329 1.00 88.62 738 GLU A C 1
ATOM 5939 O O . GLU A 1 738 ? -6.629 -34.263 -17.664 1.00 88.62 738 GLU A O 1
ATOM 5944 N N . ASP A 1 739 ? -7.593 -33.601 -19.587 1.00 88.62 739 ASP A N 1
ATOM 5945 C CA . ASP A 1 739 ? -6.381 -33.310 -20.338 1.00 88.62 739 ASP A CA 1
ATOM 5946 C C . ASP A 1 739 ? -6.519 -31.942 -21.045 1.00 88.62 739 ASP A C 1
ATOM 5948 O O . ASP A 1 739 ? -7.612 -31.604 -21.525 1.00 88.62 739 ASP A O 1
ATOM 5952 N N . PRO A 1 740 ? -5.464 -31.106 -21.079 1.00 88.56 740 PRO A N 1
ATOM 5953 C CA . PRO A 1 740 ? -5.519 -29.780 -21.692 1.00 88.56 740 PRO A CA 1
ATOM 5954 C C . PRO A 1 740 ? -5.662 -29.826 -23.220 1.00 88.56 740 PRO A C 1
ATOM 5956 O O . PRO A 1 740 ? -6.266 -28.919 -23.794 1.00 88.56 740 PRO A O 1
ATOM 5959 N N . ILE A 1 741 ? -5.142 -30.858 -23.890 1.00 87.94 741 ILE A N 1
ATOM 5960 C CA . ILE A 1 741 ? -5.268 -31.037 -25.343 1.00 87.94 741 ILE A CA 1
ATOM 5961 C C . ILE A 1 741 ? -6.704 -31.438 -25.671 1.00 87.94 741 ILE A C 1
ATOM 5963 O O . ILE A 1 741 ? -7.318 -30.848 -26.560 1.00 87.94 741 ILE A O 1
ATOM 5967 N N . ASP A 1 742 ? -7.268 -32.379 -24.916 1.00 88.44 742 ASP A N 1
ATOM 5968 C CA . ASP A 1 742 ? -8.664 -32.788 -25.096 1.00 88.44 742 ASP A CA 1
ATOM 5969 C C . ASP A 1 742 ? -9.628 -31.638 -24.782 1.00 88.44 742 ASP A C 1
ATOM 5971 O O . ASP A 1 742 ? -10.597 -31.421 -25.507 1.00 88.44 742 ASP A O 1
ATOM 5975 N N . THR A 1 743 ? -9.334 -30.848 -23.743 1.00 85.50 743 THR A N 1
ATOM 5976 C CA . THR A 1 743 ? -10.108 -29.645 -23.395 1.00 85.50 743 THR A CA 1
ATOM 5977 C C . THR A 1 743 ? -10.152 -28.650 -24.555 1.00 85.50 743 THR A C 1
ATOM 5979 O O . THR A 1 743 ? -11.204 -28.078 -24.817 1.00 85.50 743 THR A O 1
ATOM 5982 N N . LEU A 1 744 ? -9.035 -28.443 -25.261 1.00 82.81 744 LEU A N 1
ATOM 5983 C CA . LEU A 1 744 ? -8.977 -27.538 -26.412 1.00 82.81 744 LEU A CA 1
ATOM 5984 C C . LEU A 1 744 ? -9.715 -28.100 -27.639 1.00 82.81 744 LEU A C 1
ATOM 5986 O O . LEU A 1 744 ? -10.341 -27.344 -28.369 1.00 82.81 744 LEU A O 1
ATOM 5990 N N . LYS A 1 745 ? -9.671 -29.422 -27.852 1.00 85.00 745 LYS A N 1
ATOM 5991 C CA . LYS A 1 745 ? -10.348 -30.103 -28.973 1.00 85.00 745 LYS A CA 1
ATOM 5992 C C . LYS A 1 745 ? -11.859 -30.268 -28.791 1.00 85.00 745 LYS A C 1
ATOM 5994 O O . LYS A 1 745 ? -12.534 -30.660 -29.740 1.00 85.00 745 LYS A O 1
ATOM 5999 N N . SER A 1 746 ? -12.378 -30.034 -27.589 1.00 82.19 746 SER A N 1
ATOM 6000 C CA . SER A 1 746 ? -13.811 -30.103 -27.304 1.00 82.19 746 SER A CA 1
ATOM 6001 C C . SER A 1 746 ? -14.583 -29.085 -28.149 1.00 82.19 746 SER A C 1
ATOM 6003 O O . SER A 1 746 ? -14.230 -27.908 -28.158 1.00 82.19 746 SER A O 1
ATOM 6005 N N . GLU A 1 747 ? -15.661 -29.515 -28.814 1.00 72.19 747 GLU A N 1
ATOM 6006 C CA . GLU A 1 747 ? -16.501 -28.645 -29.661 1.00 72.19 747 GLU A CA 1
ATOM 6007 C C . GLU A 1 747 ? -17.125 -27.473 -28.881 1.00 72.19 747 GLU A C 1
ATOM 6009 O O . GLU A 1 747 ? -17.388 -26.414 -29.446 1.00 72.19 747 GLU A O 1
ATOM 6014 N N . ASP A 1 748 ? -17.300 -27.640 -27.567 1.00 69.62 748 ASP A N 1
ATOM 6015 C CA . ASP A 1 748 ? -17.861 -26.633 -26.663 1.00 69.62 748 ASP A CA 1
ATOM 6016 C C . ASP A 1 748 ? -16.799 -25.676 -26.074 1.00 69.62 748 ASP A C 1
ATOM 6018 O O . ASP A 1 748 ? -17.128 -24.801 -25.264 1.00 69.62 748 ASP A O 1
ATOM 6022 N N . CYS A 1 749 ? -15.513 -25.851 -26.408 1.00 69.69 749 CYS A N 1
ATOM 6023 C CA . CYS A 1 749 ? -14.432 -25.015 -25.890 1.00 69.69 749 CYS A CA 1
ATOM 6024 C C . CYS A 1 749 ? -14.363 -23.668 -26.635 1.00 69.69 749 CYS A C 1
ATOM 6026 O O . CYS A 1 749 ? -14.221 -23.647 -27.855 1.00 69.69 749 CYS A O 1
ATOM 6028 N N . PRO A 1 750 ? -14.394 -22.518 -25.935 1.00 64.44 750 PRO A N 1
ATOM 6029 C CA . PRO A 1 750 ? -14.398 -21.203 -26.579 1.00 64.44 750 PRO A CA 1
ATOM 6030 C C . PRO A 1 750 ? -12.991 -20.661 -26.910 1.00 64.44 750 PRO A C 1
ATOM 6032 O O . PRO A 1 750 ? -12.848 -19.461 -27.154 1.00 64.44 750 PRO A O 1
ATOM 6035 N N . PHE A 1 751 ? -11.936 -21.482 -26.831 1.00 72.81 751 PHE A N 1
ATOM 6036 C CA . PHE A 1 751 ? -10.545 -21.043 -26.998 1.00 72.81 751 PHE A CA 1
ATOM 6037 C C . PHE A 1 751 ? -9.871 -21.736 -28.180 1.00 72.81 751 PHE A C 1
ATOM 6039 O O . PHE A 1 751 ? -9.968 -22.947 -28.314 1.00 72.81 751 PHE A O 1
ATOM 6046 N N . ASP A 1 752 ? -9.108 -20.964 -28.956 1.00 70.31 752 ASP A N 1
ATOM 6047 C CA . ASP A 1 752 ? -8.436 -21.453 -30.170 1.00 70.31 752 ASP A CA 1
ATOM 6048 C C . ASP A 1 752 ? -6.994 -21.949 -29.910 1.00 70.31 752 ASP A C 1
ATOM 6050 O O . ASP A 1 752 ? -6.410 -22.624 -30.748 1.00 70.31 752 ASP A O 1
ATOM 6054 N N . SER A 1 753 ? -6.404 -21.619 -28.750 1.00 78.31 753 SER A N 1
ATOM 6055 C CA . SER A 1 753 ? -5.009 -21.951 -28.395 1.00 78.31 753 SER A CA 1
ATOM 6056 C C . SER A 1 753 ? -4.809 -22.251 -26.908 1.00 78.31 753 SER A C 1
ATOM 6058 O O . SER A 1 753 ? -5.493 -21.683 -26.041 1.00 78.31 753 SER A O 1
ATOM 6060 N N . GLN A 1 754 ? -3.789 -23.055 -26.583 1.00 83.31 754 GLN A N 1
ATOM 6061 C CA . GLN A 1 754 ? -3.400 -23.377 -25.200 1.00 83.31 754 GLN A CA 1
ATOM 6062 C C . GLN A 1 754 ? -3.062 -22.121 -24.379 1.00 83.31 754 GLN A C 1
ATOM 6064 O O . GLN A 1 754 ? -3.368 -22.027 -23.186 1.00 83.31 754 GLN A O 1
ATOM 6069 N N . ILE A 1 755 ? -2.478 -21.095 -25.008 1.00 80.19 755 ILE A N 1
ATOM 6070 C CA . ILE A 1 755 ? -2.157 -19.822 -24.340 1.00 80.19 755 ILE A CA 1
ATOM 6071 C C . ILE A 1 755 ? -3.439 -19.086 -23.919 1.00 80.19 755 ILE A C 1
ATOM 6073 O O . ILE A 1 755 ? -3.512 -18.528 -22.815 1.00 80.19 755 ILE A O 1
ATOM 6077 N N . SER A 1 756 ? -4.457 -19.080 -24.782 1.00 72.12 756 SER A N 1
ATOM 6078 C CA . SER A 1 756 ? -5.753 -18.450 -24.508 1.00 72.12 756 SER A CA 1
ATOM 6079 C C . SER A 1 756 ? -6.496 -19.181 -23.391 1.00 72.12 756 SER A C 1
ATOM 6081 O O . SER A 1 756 ? -6.948 -18.536 -22.439 1.00 72.12 756 SER A O 1
ATOM 6083 N N . LEU A 1 757 ? -6.501 -20.516 -23.437 1.00 79.81 757 LEU A N 1
ATOM 6084 C CA . LEU A 1 757 ? -7.044 -21.373 -22.384 1.00 79.81 757 LEU A CA 1
ATOM 6085 C C . LEU A 1 757 ? -6.354 -21.114 -21.033 1.00 79.81 757 LEU A C 1
ATOM 6087 O O . LEU A 1 757 ? -7.014 -20.875 -20.017 1.00 79.81 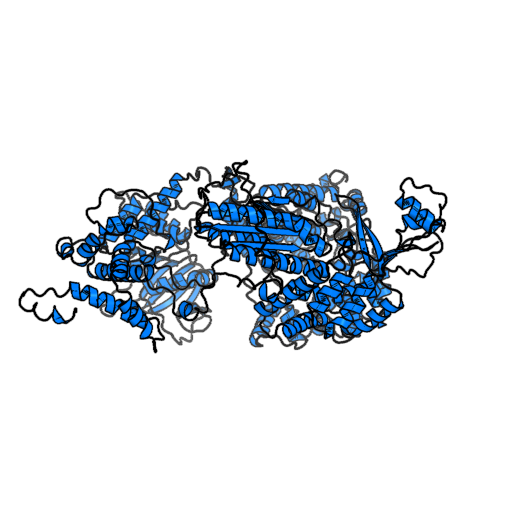757 LEU A O 1
ATOM 6091 N N . ARG A 1 758 ? -5.018 -21.053 -21.007 1.00 83.38 758 ARG A N 1
ATOM 6092 C CA . ARG A 1 758 ? -4.253 -20.739 -19.791 1.00 83.38 758 ARG A CA 1
ATOM 6093 C C . ARG A 1 758 ? -4.577 -19.359 -19.232 1.00 83.38 758 ARG A C 1
ATOM 6095 O O . ARG A 1 758 ? -4.671 -19.190 -18.015 1.00 83.38 758 ARG A O 1
ATOM 6102 N N . ASN A 1 759 ? -4.737 -18.359 -20.096 1.00 74.81 759 ASN A N 1
ATOM 6103 C CA . ASN A 1 759 ? -5.104 -17.010 -19.672 1.00 74.81 759 ASN A CA 1
ATOM 6104 C C . ASN A 1 759 ? -6.496 -16.965 -19.040 1.00 74.81 759 ASN A C 1
ATOM 6106 O O . ASN A 1 759 ? -6.681 -16.223 -18.077 1.00 74.81 759 ASN A O 1
ATOM 6110 N N . PHE A 1 760 ? -7.448 -17.753 -19.540 1.00 75.44 760 PHE A N 1
ATOM 6111 C CA . PHE A 1 760 ? -8.751 -17.908 -18.905 1.00 75.44 760 PHE A CA 1
ATOM 6112 C C . PHE A 1 760 ? -8.627 -18.569 -17.533 1.00 75.44 760 PHE A C 1
ATOM 6114 O O . PHE A 1 760 ? -9.088 -17.997 -16.546 1.00 75.44 760 PHE A O 1
ATOM 6121 N N . VAL A 1 761 ? -7.944 -19.716 -17.454 1.00 81.06 761 VAL A N 1
ATOM 6122 C CA . VAL A 1 761 ? -7.764 -20.481 -16.211 1.00 81.06 761 VAL A CA 1
ATOM 6123 C C . VAL A 1 761 ? -7.136 -19.634 -15.103 1.00 81.06 761 VAL A C 1
ATOM 6125 O O . VAL A 1 761 ? -7.668 -19.577 -13.997 1.00 81.06 761 VAL A O 1
ATOM 6128 N N . ALA A 1 762 ? -6.053 -18.914 -15.409 1.00 76.00 762 ALA A N 1
ATOM 6129 C CA . ALA A 1 762 ? -5.350 -18.063 -14.446 1.00 76.00 762 ALA A CA 1
ATOM 6130 C C . ALA A 1 762 ? -6.193 -16.872 -13.941 1.00 76.00 762 ALA A C 1
ATOM 6132 O O . ALA A 1 762 ? -5.846 -16.233 -12.945 1.00 76.00 762 ALA A O 1
ATOM 6133 N N . ARG A 1 763 ? -7.287 -16.531 -14.636 1.00 70.94 763 ARG A N 1
ATOM 6134 C CA . ARG A 1 763 ? -8.196 -15.433 -14.271 1.00 70.94 763 ARG A CA 1
ATOM 6135 C C . ARG A 1 763 ? -9.419 -15.903 -13.485 1.00 70.94 763 ARG A C 1
ATOM 6137 O O . ARG A 1 763 ? -10.113 -15.057 -12.927 1.00 70.94 763 ARG A O 1
ATOM 6144 N N . GLN A 1 764 ? -9.671 -17.211 -13.398 1.00 71.31 764 GLN A N 1
ATOM 6145 C CA . GLN A 1 764 ? -10.814 -17.741 -12.659 1.00 71.31 764 GLN A CA 1
ATOM 6146 C C . GLN A 1 764 ? -10.552 -17.726 -11.147 1.00 71.31 764 GLN A C 1
ATOM 6148 O O . GLN A 1 764 ? -9.801 -18.537 -10.607 1.00 71.31 764 GLN A O 1
ATOM 6153 N N . GLY A 1 765 ? -11.200 -16.789 -10.453 1.00 62.56 765 GLY A N 1
ATOM 6154 C CA . GLY A 1 765 ? -11.201 -16.704 -8.995 1.00 62.56 765 GLY A CA 1
ATOM 6155 C C . GLY A 1 765 ? -11.964 -15.480 -8.495 1.00 62.56 765 GLY A C 1
ATOM 6156 O O . GLY A 1 765 ? -11.661 -14.350 -8.878 1.00 62.56 765 GLY A O 1
ATOM 6157 N N . LEU A 1 766 ? -12.944 -15.690 -7.615 1.00 63.72 766 LEU A N 1
ATOM 6158 C CA . LEU A 1 766 ? -13.660 -14.596 -6.959 1.00 63.72 766 LEU A CA 1
ATOM 6159 C C . LEU A 1 766 ? -12.749 -13.971 -5.894 1.00 63.72 766 LEU A C 1
ATOM 6161 O O . LEU A 1 766 ? -12.395 -14.618 -4.910 1.00 63.72 766 LEU A O 1
ATOM 6165 N N . LYS A 1 767 ? -12.353 -12.711 -6.090 1.00 67.75 767 LYS A N 1
ATOM 6166 C CA . LYS A 1 767 ? -11.563 -11.950 -5.113 1.00 67.75 767 LYS A CA 1
ATOM 6167 C C . LYS A 1 767 ? -12.465 -11.013 -4.322 1.00 67.75 767 LYS A C 1
ATOM 6169 O O . LYS A 1 767 ? -13.273 -10.293 -4.904 1.00 67.75 767 LYS A O 1
ATOM 6174 N N . SER A 1 768 ? -12.270 -10.978 -3.006 1.00 72.94 768 SER A N 1
ATOM 6175 C CA . SER A 1 768 ? -12.911 -9.986 -2.142 1.00 72.94 768 SER A CA 1
ATOM 6176 C C . SER A 1 768 ? -12.505 -8.568 -2.544 1.00 72.94 768 SER A C 1
ATOM 6178 O O . SER A 1 768 ? -11.327 -8.298 -2.800 1.00 72.94 768 SER A O 1
ATOM 6180 N N . ARG A 1 769 ? -13.471 -7.644 -2.576 1.00 80.94 769 ARG A N 1
ATOM 6181 C CA . ARG A 1 769 ? -13.192 -6.218 -2.797 1.00 80.94 769 ARG A CA 1
ATOM 6182 C C . ARG A 1 769 ? -12.908 -5.535 -1.464 1.00 80.94 769 ARG A C 1
ATOM 6184 O O . ARG A 1 769 ? -13.797 -5.443 -0.615 1.00 80.94 769 ARG A O 1
ATOM 6191 N N . PHE A 1 770 ? -11.703 -4.991 -1.336 1.00 82.25 770 PHE A N 1
ATOM 6192 C CA . PHE A 1 770 ? -11.294 -4.150 -0.215 1.00 82.25 770 PHE A CA 1
ATOM 6193 C C . PHE A 1 770 ? -11.036 -2.720 -0.685 1.00 82.25 770 PHE A C 1
ATOM 6195 O O . PHE A 1 770 ? -10.520 -2.502 -1.781 1.00 82.25 770 PHE A O 1
ATOM 6202 N N . VAL A 1 771 ? -11.400 -1.753 0.152 1.00 85.62 771 VAL A N 1
ATOM 6203 C CA . VAL A 1 771 ? -11.127 -0.329 -0.058 1.00 85.62 771 VAL A CA 1
ATOM 6204 C C . VAL A 1 771 ? -10.467 0.212 1.201 1.00 85.62 771 VAL A C 1
ATOM 6206 O O . VAL A 1 771 ? -10.990 0.028 2.303 1.00 85.62 771 VAL A O 1
ATOM 6209 N N . HIS A 1 772 ? -9.332 0.895 1.051 1.00 85.00 772 HIS A N 1
ATOM 6210 C CA . HIS A 1 772 ? -8.754 1.647 2.157 1.00 85.00 772 HIS A CA 1
ATOM 6211 C C . HIS A 1 772 ? -9.279 3.080 2.121 1.00 85.00 772 HIS A C 1
ATOM 6213 O O . HIS A 1 772 ? -9.273 3.736 1.084 1.00 85.00 772 HIS A O 1
ATOM 6219 N N . LEU A 1 773 ? -9.721 3.584 3.265 1.00 87.25 773 LEU A N 1
ATOM 6220 C CA . LEU A 1 773 ? -10.279 4.924 3.383 1.00 87.25 773 LEU A CA 1
ATOM 6221 C C . LEU A 1 773 ? -9.458 5.731 4.380 1.00 87.25 773 LEU A C 1
ATOM 6223 O O . LEU A 1 773 ? -9.296 5.304 5.522 1.00 87.25 773 LEU A O 1
ATOM 6227 N N . THR A 1 774 ? -8.963 6.901 3.971 1.00 87.12 774 THR A N 1
ATOM 6228 C CA . THR A 1 774 ? -8.278 7.830 4.883 1.00 87.12 774 THR A CA 1
ATOM 6229 C C . THR A 1 774 ? -9.255 8.900 5.361 1.00 87.12 774 THR A C 1
ATOM 6231 O O . THR A 1 774 ? -9.457 9.935 4.717 1.00 87.12 774 THR A O 1
ATOM 6234 N N . GLY A 1 775 ? -9.855 8.678 6.524 1.00 85.19 775 GLY A N 1
ATOM 6235 C CA . GLY A 1 775 ? -10.932 9.518 7.035 1.00 85.19 775 GLY A CA 1
ATOM 6236 C C . GLY A 1 775 ? -11.319 9.156 8.463 1.00 85.19 775 GLY A C 1
ATOM 6237 O O . GLY A 1 775 ? -10.479 8.702 9.233 1.00 85.19 775 GLY A O 1
ATOM 6238 N N . ALA A 1 776 ? -12.570 9.388 8.841 1.00 81.69 776 ALA A N 1
ATOM 6239 C CA . ALA A 1 776 ? -13.070 8.986 10.145 1.00 81.69 776 ALA A CA 1
ATOM 6240 C C . ALA A 1 776 ? -12.933 7.458 10.322 1.00 81.69 776 ALA A C 1
ATOM 6242 O O . ALA A 1 776 ? -13.299 6.716 9.403 1.00 81.69 776 ALA A O 1
ATOM 6243 N N . PRO A 1 777 ? -12.431 6.987 11.479 1.00 73.88 777 PRO A N 1
ATOM 6244 C CA . PRO A 1 777 ? -12.198 5.570 11.716 1.00 73.88 777 PRO A CA 1
ATOM 6245 C C . PRO A 1 777 ? -13.493 4.764 11.647 1.00 73.88 777 PRO A C 1
ATOM 6247 O O . PRO A 1 777 ? -14.552 5.212 12.096 1.00 73.88 777 PRO A O 1
ATOM 6250 N N . VAL A 1 778 ? -13.392 3.552 11.105 1.00 70.00 778 VAL A N 1
ATOM 6251 C CA . VAL A 1 778 ? -14.515 2.622 10.964 1.00 70.00 778 VAL A CA 1
ATOM 6252 C C . VAL A 1 778 ? -14.133 1.292 11.605 1.00 70.00 778 VAL A C 1
ATOM 6254 O O . VAL A 1 778 ? -13.227 0.635 11.107 1.00 70.00 778 VAL A O 1
ATOM 6257 N N . ARG A 1 779 ? -14.803 0.898 12.699 1.00 60.44 779 ARG A N 1
ATOM 6258 C CA . ARG A 1 779 ? -14.472 -0.323 13.460 1.00 60.44 779 ARG A CA 1
ATOM 6259 C C . ARG A 1 779 ? -14.499 -1.566 12.560 1.00 60.44 779 ARG A C 1
ATOM 6261 O O . ARG A 1 779 ? -15.476 -1.804 11.851 1.00 60.44 779 ARG A O 1
ATOM 6268 N N . THR A 1 780 ? -13.432 -2.358 12.618 1.00 47.09 780 THR A N 1
ATOM 6269 C CA . THR A 1 780 ? -13.205 -3.570 11.819 1.00 47.09 780 THR A CA 1
ATOM 6270 C C . THR A 1 780 ? -14.091 -4.722 12.279 1.00 47.09 780 THR A C 1
ATOM 6272 O O . THR A 1 780 ? -13.696 -5.549 13.092 1.00 47.09 780 THR A O 1
ATOM 6275 N N . THR A 1 781 ? -15.307 -4.791 11.745 1.00 47.97 781 THR A N 1
ATOM 6276 C CA . THR A 1 781 ? -16.107 -6.024 11.704 1.00 47.97 781 THR A CA 1
ATOM 6277 C C . THR A 1 781 ? -16.757 -6.124 10.328 1.00 47.97 781 THR A C 1
ATOM 6279 O O . THR A 1 781 ? -17.220 -5.118 9.797 1.00 47.97 781 THR A O 1
ATOM 6282 N N . GLU A 1 782 ? -16.773 -7.323 9.744 1.00 51.62 782 GLU A N 1
ATOM 6283 C CA . GLU A 1 782 ? -17.228 -7.657 8.377 1.00 51.62 782 GLU A CA 1
ATOM 6284 C C . GLU A 1 782 ? -18.752 -7.488 8.164 1.00 51.62 782 GLU A C 1
ATOM 6286 O O . GLU A 1 782 ? -19.425 -8.350 7.604 1.00 51.62 782 GLU A O 1
ATOM 6291 N N . SER A 1 783 ? -19.343 -6.403 8.664 1.00 57.75 783 SER A N 1
ATOM 6292 C CA . SER A 1 783 ? -20.790 -6.213 8.731 1.00 57.75 783 SER A CA 1
ATOM 6293 C C . SER A 1 783 ? -21.277 -5.074 7.838 1.00 57.75 783 SER A C 1
ATOM 6295 O O . SER A 1 783 ? -20.595 -4.077 7.614 1.00 57.75 783 SER A O 1
ATOM 6297 N N . HIS A 1 784 ? -22.516 -5.197 7.368 1.00 62.00 784 HIS A N 1
ATOM 6298 C CA . HIS A 1 784 ? -23.236 -4.180 6.597 1.00 62.00 784 HIS A CA 1
ATOM 6299 C C . HIS A 1 784 ? -23.292 -2.804 7.309 1.00 62.00 784 HIS A C 1
ATOM 6301 O O . HIS A 1 784 ? -23.298 -1.755 6.661 1.00 62.00 784 HIS A O 1
ATOM 6307 N N . ASP A 1 785 ? -23.250 -2.789 8.645 1.00 63.19 785 ASP A N 1
ATOM 6308 C CA . ASP A 1 785 ? -23.236 -1.569 9.465 1.00 63.19 785 ASP A CA 1
ATOM 6309 C C . ASP A 1 785 ? -21.914 -0.782 9.344 1.00 63.19 785 ASP A C 1
ATOM 6311 O O . ASP A 1 785 ? -21.892 0.442 9.511 1.00 63.19 785 ASP A O 1
ATOM 6315 N N . MET A 1 786 ? -20.816 -1.456 8.982 1.00 73.75 786 MET A N 1
ATOM 6316 C CA . MET A 1 786 ? -19.513 -0.840 8.714 1.00 73.75 786 MET A CA 1
ATOM 6317 C C . MET A 1 786 ? -19.574 0.060 7.474 1.00 73.75 786 MET A C 1
ATOM 6319 O O . MET A 1 786 ? -19.127 1.205 7.519 1.00 73.75 786 MET A O 1
ATOM 6323 N N . ILE A 1 787 ? -20.163 -0.438 6.380 1.00 80.44 787 ILE A N 1
ATOM 6324 C CA . ILE A 1 787 ? -20.298 0.300 5.114 1.00 80.44 787 ILE A CA 1
ATOM 6325 C C . ILE A 1 787 ? -21.178 1.536 5.328 1.00 80.44 787 ILE A C 1
ATOM 6327 O O . ILE A 1 787 ? -20.809 2.634 4.914 1.00 80.44 787 ILE A O 1
ATOM 6331 N N . LEU A 1 788 ? -22.291 1.390 6.059 1.00 80.94 788 LEU A N 1
ATOM 6332 C CA . LEU A 1 788 ? -23.143 2.517 6.446 1.00 80.94 788 LEU A CA 1
ATOM 6333 C C . LEU A 1 788 ? -22.364 3.560 7.261 1.00 80.94 788 LEU A C 1
ATOM 6335 O O . LEU A 1 788 ? -22.423 4.752 6.967 1.00 80.94 788 LEU A O 1
ATOM 6339 N N . THR A 1 789 ? -21.605 3.121 8.266 1.00 79.00 789 THR A N 1
ATOM 6340 C CA . THR A 1 789 ? -20.794 4.008 9.115 1.00 79.00 789 THR A CA 1
ATOM 6341 C C . THR A 1 789 ? -19.721 4.736 8.306 1.00 79.00 789 THR A C 1
ATOM 6343 O O . THR A 1 789 ? -19.502 5.934 8.506 1.00 79.00 789 THR A O 1
ATOM 6346 N N . ALA A 1 790 ? -19.075 4.034 7.372 1.00 83.44 790 ALA A N 1
ATOM 6347 C CA . ALA A 1 790 ? -18.095 4.610 6.468 1.00 83.44 790 ALA A CA 1
ATOM 6348 C C . ALA A 1 790 ? -18.729 5.712 5.615 1.00 83.44 790 ALA A C 1
ATOM 6350 O O . ALA A 1 790 ? -18.230 6.837 5.640 1.00 83.44 790 ALA A O 1
ATOM 6351 N N . ILE A 1 791 ? -19.850 5.413 4.946 1.00 88.00 791 ILE A N 1
ATOM 6352 C CA . ILE A 1 791 ? -20.607 6.365 4.125 1.00 88.00 791 ILE A CA 1
ATOM 6353 C C . ILE A 1 791 ? -21.016 7.583 4.959 1.00 88.00 791 ILE A C 1
ATOM 6355 O O . ILE A 1 791 ? -20.702 8.714 4.593 1.00 88.00 791 ILE A O 1
ATOM 6359 N N . CYS A 1 792 ? -21.634 7.387 6.124 1.00 85.25 792 CYS A N 1
ATOM 6360 C CA . CYS A 1 792 ? -22.127 8.505 6.922 1.00 85.25 792 CYS A CA 1
ATOM 6361 C C . CYS A 1 792 ? -21.018 9.427 7.436 1.00 85.25 792 CYS A C 1
ATOM 6363 O O . CYS A 1 792 ? -21.220 10.634 7.521 1.00 85.25 792 CYS A O 1
ATOM 6365 N N . ASN A 1 793 ? -19.844 8.893 7.771 1.00 84.00 793 ASN A N 1
ATOM 6366 C CA . ASN A 1 793 ? -18.802 9.674 8.436 1.00 84.00 793 ASN A CA 1
ATOM 6367 C C . ASN A 1 793 ? -17.752 10.287 7.490 1.00 84.00 793 ASN A C 1
ATOM 6369 O O . ASN A 1 793 ? -16.926 11.066 7.962 1.00 84.00 793 ASN A O 1
ATOM 6373 N N . ASN A 1 794 ? -17.750 9.945 6.194 1.00 88.19 794 ASN A N 1
ATOM 6374 C CA . ASN A 1 794 ? -16.653 10.276 5.270 1.00 88.19 794 ASN A CA 1
ATOM 6375 C C . ASN A 1 794 ? -17.099 11.002 3.984 1.00 88.19 794 ASN A C 1
ATOM 6377 O O . ASN A 1 794 ? -16.562 10.751 2.906 1.00 88.19 794 ASN A O 1
ATOM 6381 N N . GLN A 1 795 ? -18.067 11.920 4.069 1.00 89.12 795 GLN A N 1
ATOM 6382 C CA . GLN A 1 795 ? -18.553 12.662 2.893 1.00 89.12 795 GLN A CA 1
ATOM 6383 C C . GLN A 1 795 ? -17.595 13.759 2.421 1.00 89.12 795 GLN A C 1
ATOM 6385 O O . GLN A 1 795 ? -17.128 13.747 1.284 1.00 89.12 795 GLN A O 1
ATOM 6390 N N . LYS A 1 796 ? -17.295 14.711 3.304 1.00 82.19 796 LYS A N 1
ATOM 6391 C CA . LYS A 1 796 ? -16.266 15.744 3.136 1.00 82.19 796 LYS A CA 1
ATOM 6392 C C . LYS A 1 796 ? -15.774 16.157 4.526 1.00 82.19 796 LYS A C 1
ATOM 6394 O O . LYS A 1 796 ? -16.473 15.894 5.509 1.00 82.19 796 LYS A O 1
ATOM 6399 N N . PRO A 1 797 ? -14.597 16.790 4.652 1.00 74.62 797 PRO A N 1
ATOM 6400 C CA . PRO A 1 797 ? -14.151 17.314 5.938 1.00 74.62 797 PRO A CA 1
ATOM 6401 C C . PRO A 1 797 ? -15.254 18.146 6.607 1.00 74.62 797 PRO A C 1
ATOM 6403 O O . PRO A 1 797 ? -15.891 18.973 5.956 1.00 74.62 797 PRO A O 1
ATOM 6406 N N . HIS A 1 798 ? -15.485 17.895 7.898 1.00 75.44 798 HIS A N 1
ATOM 6407 C CA . HIS A 1 798 ? -16.506 18.553 8.729 1.00 75.44 798 HIS A CA 1
ATOM 6408 C C . HIS A 1 798 ? -17.967 18.277 8.364 1.00 75.44 798 HIS A C 1
ATOM 6410 O O . HIS A 1 798 ? -18.843 18.911 8.947 1.00 75.44 798 HIS A O 1
ATOM 6416 N N . VAL A 1 799 ? -18.264 17.349 7.447 1.00 81.38 799 VAL A N 1
ATOM 6417 C CA . VAL A 1 799 ? -19.649 17.011 7.094 1.00 81.38 799 VAL A CA 1
ATOM 6418 C C . VAL A 1 799 ? -19.889 15.514 7.143 1.00 81.38 799 VAL A C 1
ATOM 6420 O O . VAL A 1 799 ? -19.137 14.716 6.581 1.00 81.38 799 VAL A O 1
ATOM 6423 N N . VAL A 1 800 ? -20.977 15.155 7.811 1.00 83.75 800 VAL A N 1
ATOM 6424 C CA . VAL A 1 800 ? -21.470 13.789 7.968 1.00 83.75 800 VAL A CA 1
ATOM 6425 C C . VAL A 1 800 ? -22.879 13.680 7.392 1.00 83.75 800 VAL A C 1
ATOM 6427 O O . VAL A 1 800 ? -23.559 14.687 7.212 1.00 83.75 800 VAL A O 1
ATOM 6430 N N . LEU A 1 801 ? -23.326 12.461 7.097 1.00 83.00 801 LEU A N 1
ATOM 6431 C CA . LEU A 1 801 ? -24.729 12.192 6.789 1.00 83.00 801 LEU A CA 1
ATOM 6432 C C . LEU A 1 801 ? -25.473 11.841 8.071 1.00 83.00 801 LEU A C 1
ATOM 6434 O O . LEU A 1 801 ? -25.057 10.953 8.821 1.00 83.00 801 LEU A O 1
ATOM 6438 N N . SER A 1 802 ? -26.604 12.497 8.294 1.00 75.12 802 SER A N 1
ATOM 6439 C CA . SER A 1 802 ? -27.522 12.198 9.390 1.00 75.12 802 SER A CA 1
ATOM 6440 C C . SER A 1 802 ? -28.975 12.283 8.930 1.00 75.12 802 SER A C 1
ATOM 6442 O O . SER A 1 802 ? -29.293 12.986 7.974 1.00 75.12 802 SER A O 1
ATOM 6444 N N . LEU A 1 803 ? -29.875 11.594 9.634 1.00 66.62 803 LEU A N 1
ATOM 6445 C CA . LEU A 1 803 ? -31.313 11.827 9.483 1.00 66.62 803 LEU A CA 1
ATOM 6446 C C . LEU A 1 803 ? -31.689 13.228 9.995 1.00 66.62 803 LEU A C 1
ATOM 6448 O O . LEU A 1 803 ? -31.105 13.698 10.975 1.00 66.62 803 LEU A O 1
ATOM 6452 N N . GLU A 1 804 ? -32.687 13.855 9.368 1.00 49.31 804 GLU A N 1
ATOM 6453 C CA . GLU A 1 804 ? -33.292 15.110 9.838 1.00 49.31 804 GLU A CA 1
ATOM 6454 C C . GLU A 1 804 ? -33.695 15.041 11.323 1.00 49.31 804 GLU A C 1
ATOM 6456 O O . GLU A 1 804 ? -34.172 14.015 11.813 1.00 49.31 804 GLU A O 1
ATOM 6461 N N . GLY A 1 805 ? -33.489 16.143 12.055 1.00 50.19 805 GLY A N 1
ATOM 6462 C CA . GLY A 1 805 ? -33.982 16.324 13.429 1.00 50.19 805 GLY A CA 1
ATOM 6463 C C . GLY A 1 805 ? -33.181 15.643 14.548 1.00 50.19 805 GLY A C 1
ATOM 6464 O O . GLY A 1 805 ? -33.508 15.817 15.721 1.00 50.19 805 GLY A O 1
ATOM 6465 N N . LYS A 1 806 ? -32.111 14.899 14.236 1.00 47.75 806 LYS A N 1
ATOM 6466 C CA . LYS A 1 806 ? -31.220 14.287 15.238 1.00 47.75 806 LYS A CA 1
ATOM 6467 C C . LYS A 1 806 ? -29.863 14.990 15.280 1.00 47.75 806 LYS A C 1
ATOM 6469 O O . LYS A 1 806 ? -28.849 14.410 14.891 1.00 47.75 806 LYS A O 1
ATOM 6474 N N . SER A 1 807 ? -29.822 16.225 15.788 1.00 39.34 807 SER A N 1
ATOM 6475 C CA . SER A 1 807 ? -28.563 16.763 16.313 1.00 39.34 807 SER A CA 1
ATOM 6476 C C . SER A 1 807 ? -28.058 15.797 17.392 1.00 39.34 807 SER A C 1
ATOM 6478 O O . SER A 1 807 ? -28.787 15.411 18.313 1.00 39.34 807 SER A O 1
ATOM 6480 N N . ARG A 1 808 ? -26.817 15.322 17.242 1.00 45.25 808 ARG A N 1
ATOM 6481 C CA . ARG A 1 808 ? -26.107 14.585 18.293 1.00 45.25 808 ARG A CA 1
ATOM 6482 C C . ARG A 1 808 ? -25.759 15.575 19.407 1.00 45.25 808 ARG A C 1
ATOM 6484 O O . ARG A 1 808 ? -24.616 16.003 19.513 1.00 45.25 808 ARG A O 1
ATOM 6491 N N . ASP A 1 809 ? -26.744 15.963 20.211 1.00 42.91 809 ASP A N 1
ATOM 6492 C CA . ASP A 1 809 ? -26.493 16.748 21.417 1.00 42.91 809 ASP A CA 1
ATOM 6493 C C . ASP A 1 809 ? -25.658 15.888 22.375 1.00 42.91 809 ASP A C 1
ATOM 6495 O O . ASP A 1 809 ? -26.089 14.800 22.770 1.00 42.91 809 ASP A O 1
ATOM 6499 N N . GLN A 1 810 ? -24.472 16.363 22.763 1.00 40.56 810 GLN A N 1
ATOM 6500 C CA . GLN A 1 810 ? -23.594 15.687 23.733 1.00 40.56 810 GLN A CA 1
ATOM 6501 C C . GLN A 1 810 ? -24.335 15.330 25.035 1.00 40.56 810 GLN A C 1
ATOM 6503 O O . GLN A 1 810 ? -24.089 14.275 25.620 1.00 40.56 810 GLN A O 1
ATOM 6508 N N . HIS A 1 811 ? -25.327 16.133 25.436 1.00 41.47 811 HIS A N 1
ATOM 6509 C CA . HIS A 1 811 ? -26.185 15.862 26.592 1.00 41.47 811 HIS A CA 1
ATOM 6510 C C . HIS A 1 811 ? -27.002 14.560 26.482 1.00 41.47 811 HIS A C 1
ATOM 6512 O O . HIS A 1 811 ? -27.222 13.901 27.498 1.00 41.47 811 HIS A O 1
ATOM 6518 N N . LYS A 1 812 ? -27.408 14.136 25.274 1.00 48.84 812 LYS A N 1
ATOM 6519 C CA . LYS A 1 812 ? -28.138 12.867 25.071 1.00 48.84 812 LYS A CA 1
ATOM 6520 C C . LYS A 1 812 ? -27.219 11.647 25.213 1.00 48.84 812 LYS A C 1
ATOM 6522 O O . LYS A 1 812 ? -27.658 10.601 25.677 1.00 48.84 812 LYS A O 1
ATOM 6527 N N . ILE A 1 813 ? -25.938 11.787 24.863 1.00 51.56 813 ILE A N 1
ATOM 6528 C CA . ILE A 1 813 ? -24.938 10.710 24.970 1.00 51.56 813 ILE A CA 1
ATOM 6529 C C . ILE A 1 813 ? -24.603 10.435 26.443 1.00 51.56 813 ILE A C 1
ATOM 6531 O O . ILE A 1 813 ? -24.616 9.284 26.870 1.00 51.56 813 ILE A O 1
ATOM 6535 N N . HIS A 1 814 ? -24.395 11.484 27.245 1.00 53.38 814 HIS A N 1
ATOM 6536 C CA . HIS A 1 814 ? -24.097 11.332 28.673 1.00 53.38 814 HIS A CA 1
ATOM 6537 C C . HIS A 1 814 ? -25.246 10.700 29.471 1.00 53.38 814 HIS A C 1
ATOM 6539 O O . HIS A 1 814 ? -24.995 9.869 30.343 1.00 53.38 814 HIS A O 1
ATOM 6545 N N . SER A 1 815 ? -26.501 11.055 29.170 1.00 58.41 815 SER A N 1
ATOM 6546 C CA . SER A 1 815 ? -27.664 10.464 29.849 1.00 58.41 815 SER A CA 1
ATOM 6547 C C . SER A 1 815 ? -27.817 8.969 29.525 1.00 58.41 815 SER A C 1
ATOM 6549 O O . SER A 1 815 ? -28.126 8.161 30.402 1.00 58.41 815 SER A O 1
ATOM 6551 N N . PHE A 1 816 ? -27.514 8.592 28.280 1.00 67.56 816 PHE A N 1
ATOM 6552 C CA . PHE A 1 816 ? -27.561 7.214 27.808 1.00 67.56 816 PHE A CA 1
ATOM 6553 C C . PHE A 1 816 ? -26.468 6.336 28.435 1.00 67.56 816 PHE A C 1
ATOM 6555 O O . PHE A 1 816 ? -26.771 5.266 28.967 1.00 67.56 816 PHE A O 1
ATOM 6562 N N . ASP A 1 817 ? -25.212 6.792 28.423 1.00 69.56 817 ASP A N 1
ATOM 6563 C CA . ASP A 1 817 ? -24.106 6.027 29.008 1.00 69.56 817 ASP A CA 1
ATOM 6564 C C . ASP A 1 817 ? -24.260 5.883 30.533 1.00 69.56 817 ASP A C 1
ATOM 6566 O O . ASP A 1 817 ? -23.925 4.842 31.102 1.00 69.56 817 ASP A O 1
ATOM 6570 N N . SER A 1 818 ? -24.832 6.897 31.193 1.00 74.38 818 SER A N 1
ATOM 6571 C CA . SER A 1 818 ? -25.185 6.846 32.616 1.00 74.38 818 SER A CA 1
ATOM 6572 C C . SER A 1 818 ? -26.211 5.748 32.913 1.00 74.38 818 SER A C 1
ATOM 6574 O O . SER A 1 818 ? -26.004 4.941 33.819 1.00 74.38 818 SER A O 1
ATOM 6576 N N . MET A 1 819 ? -27.267 5.638 32.099 1.00 80.62 819 MET A N 1
ATOM 6577 C CA . MET A 1 819 ? -28.294 4.602 32.246 1.00 80.62 819 MET A CA 1
ATOM 6578 C C . MET A 1 819 ? -27.713 3.187 32.095 1.00 80.62 819 MET A C 1
ATOM 6580 O O . MET A 1 819 ? -27.982 2.311 32.918 1.00 80.62 819 MET A O 1
ATOM 6584 N N . VAL A 1 820 ? -26.883 2.948 31.072 1.00 82.44 820 VAL A N 1
ATOM 6585 C CA . VAL A 1 820 ? -26.230 1.640 30.857 1.00 82.44 820 VAL A CA 1
ATOM 6586 C C . VAL A 1 820 ? -25.308 1.288 32.029 1.00 82.44 820 VAL A C 1
ATOM 6588 O O . VAL A 1 820 ? -25.329 0.149 32.509 1.00 82.44 820 VAL A O 1
ATOM 6591 N N . ALA A 1 821 ? -24.567 2.270 32.549 1.00 80.19 821 ALA A N 1
ATOM 6592 C CA . ALA A 1 821 ? -23.703 2.082 33.706 1.00 80.19 821 ALA A CA 1
ATOM 6593 C C . ALA A 1 821 ? -24.474 1.800 34.998 1.00 80.19 821 ALA A C 1
ATOM 6595 O O . ALA A 1 821 ? -24.084 0.924 35.774 1.00 80.19 821 ALA A O 1
ATOM 6596 N N . ASN A 1 822 ? -25.594 2.485 35.224 1.00 83.00 822 ASN A N 1
ATOM 6597 C CA . ASN A 1 822 ? -26.470 2.222 36.362 1.00 83.00 822 ASN A CA 1
ATOM 6598 C C . ASN A 1 822 ? -27.055 0.810 36.297 1.00 83.00 822 ASN A C 1
ATOM 6600 O O . ASN A 1 822 ? -27.029 0.096 37.298 1.00 83.00 822 ASN A O 1
ATOM 6604 N N . LEU A 1 823 ? -27.498 0.361 35.119 1.00 85.75 823 LEU A N 1
ATOM 6605 C CA . LEU A 1 823 ? -27.996 -1.001 34.925 1.00 85.75 823 LEU A CA 1
ATOM 6606 C C . LEU A 1 823 ? -26.934 -2.058 35.243 1.00 85.75 823 LEU A C 1
ATOM 6608 O O . LEU A 1 823 ? -27.243 -3.037 35.920 1.00 85.75 823 LEU A O 1
ATOM 6612 N N . ALA A 1 824 ? -25.684 -1.859 34.815 1.00 84.38 824 ALA A N 1
ATOM 6613 C CA . ALA A 1 824 ? -24.587 -2.768 35.148 1.00 84.38 824 ALA A CA 1
ATOM 6614 C C . ALA A 1 824 ? -24.339 -2.838 36.668 1.00 84.38 824 ALA A C 1
ATOM 6616 O O . ALA A 1 824 ? -24.283 -3.933 37.235 1.00 84.38 824 ALA A O 1
ATOM 6617 N N . LYS A 1 825 ? -24.295 -1.681 37.348 1.00 84.94 825 LYS A N 1
ATOM 6618 C CA . LYS A 1 825 ? -24.137 -1.589 38.814 1.00 84.94 825 LYS A CA 1
ATOM 6619 C C . LYS A 1 825 ? -25.271 -2.286 39.566 1.00 84.94 825 LYS A C 1
ATOM 6621 O O . LYS A 1 825 ? -25.003 -2.996 40.532 1.00 84.94 825 LYS A O 1
ATOM 6626 N N . ILE A 1 826 ? -26.514 -2.086 39.118 1.00 86.06 826 ILE A N 1
ATOM 6627 C CA . ILE A 1 826 ? -27.735 -2.668 39.695 1.00 86.06 826 ILE A CA 1
ATOM 6628 C C . ILE A 1 826 ? -27.741 -4.195 39.553 1.00 86.06 826 ILE A C 1
ATOM 6630 O O . ILE A 1 826 ? -28.062 -4.899 40.508 1.00 86.06 826 ILE A O 1
ATOM 6634 N N . LEU A 1 827 ? -27.398 -4.713 38.370 1.00 85.69 827 LEU A N 1
ATOM 6635 C CA . LEU A 1 827 ? -27.419 -6.153 38.097 1.00 85.69 827 LEU A CA 1
ATOM 6636 C C . LEU A 1 827 ? -26.359 -6.905 38.907 1.00 85.69 827 LEU A C 1
ATOM 6638 O O . LEU A 1 827 ? -26.662 -7.966 39.456 1.00 85.69 827 LEU A O 1
ATOM 6642 N N . ALA A 1 828 ? -25.157 -6.333 39.017 1.00 82.25 828 ALA A N 1
ATOM 6643 C CA . ALA A 1 828 ? -24.032 -6.951 39.712 1.00 82.25 828 ALA A CA 1
ATOM 6644 C C . ALA A 1 828 ? -24.120 -6.898 41.248 1.00 82.25 828 ALA A C 1
ATOM 6646 O O . ALA A 1 828 ? -23.457 -7.690 41.913 1.00 82.25 828 ALA A O 1
ATOM 6647 N N . TYR A 1 829 ? -24.932 -6.007 41.824 1.00 84.50 829 TYR A N 1
ATOM 6648 C CA . TYR A 1 829 ? -25.115 -5.927 43.277 1.00 84.50 829 TYR A CA 1
ATOM 6649 C C . TYR A 1 829 ? -26.067 -7.028 43.796 1.00 84.50 829 TYR A C 1
ATOM 6651 O O . TYR A 1 829 ? -27.023 -7.383 43.099 1.00 84.50 829 TYR A O 1
ATOM 6659 N N . PRO A 1 830 ? -25.865 -7.591 45.004 1.00 82.06 830 PRO A N 1
ATOM 6660 C CA . PRO A 1 830 ? -26.581 -8.779 45.493 1.00 82.06 830 PRO A CA 1
ATOM 6661 C C . PRO A 1 830 ? -27.975 -8.475 46.083 1.00 82.06 830 PRO A C 1
ATOM 6663 O O . PRO A 1 830 ? -28.329 -8.895 47.186 1.00 82.06 830 PRO A O 1
ATOM 6666 N N . TRP A 1 831 ? -28.811 -7.753 45.339 1.00 84.00 831 TRP A N 1
ATOM 6667 C CA . TRP A 1 831 ? -30.240 -7.655 45.654 1.00 84.00 831 TRP A CA 1
ATOM 6668 C C . TRP A 1 831 ? -30.985 -8.950 45.322 1.00 84.00 831 TRP A C 1
ATOM 6670 O O . TRP A 1 831 ? -30.574 -9.707 44.438 1.00 84.00 831 TRP A O 1
ATOM 6680 N N . ASN A 1 832 ? -32.120 -9.181 45.985 1.00 84.75 832 ASN A N 1
ATOM 6681 C CA . ASN A 1 832 ? -33.028 -10.244 45.565 1.00 84.75 832 ASN A CA 1
ATOM 6682 C C . ASN A 1 832 ? -33.619 -9.939 44.168 1.00 84.75 832 ASN A C 1
ATOM 6684 O O . ASN A 1 832 ? -33.614 -8.797 43.696 1.00 84.75 832 ASN A O 1
ATOM 6688 N N . ASN A 1 833 ? -34.111 -10.968 43.473 1.00 82.81 833 ASN A N 1
ATOM 6689 C CA . ASN A 1 833 ? -34.560 -10.818 42.082 1.00 82.81 833 ASN A CA 1
ATOM 6690 C C . ASN A 1 833 ? -35.729 -9.822 41.930 1.00 82.81 833 ASN A C 1
ATOM 6692 O O . ASN A 1 833 ? -35.818 -9.154 40.900 1.00 82.81 833 ASN A O 1
ATOM 6696 N N . GLU A 1 834 ? -36.593 -9.688 42.943 1.00 83.56 834 GLU A N 1
ATOM 6697 C CA . GLU A 1 834 ? -37.709 -8.732 42.941 1.00 83.56 834 GLU A CA 1
ATOM 6698 C C . GLU A 1 834 ? -37.228 -7.277 43.021 1.00 83.56 834 GLU A C 1
ATOM 6700 O O . GLU A 1 834 ? -37.653 -6.437 42.226 1.00 83.56 834 GLU A O 1
ATOM 6705 N N . GLU A 1 835 ? -36.287 -6.970 43.915 1.00 83.88 835 GLU A N 1
ATOM 6706 C CA . GLU A 1 835 ? -35.722 -5.627 44.065 1.00 83.88 835 GLU A CA 1
ATOM 6707 C C . GLU A 1 835 ? -34.831 -5.258 42.868 1.00 83.88 835 GLU A C 1
ATOM 6709 O O . GLU A 1 835 ? -34.889 -4.116 42.396 1.00 83.88 835 GLU A O 1
ATOM 6714 N N . LYS A 1 836 ? -34.079 -6.221 42.302 1.00 85.56 836 LYS A N 1
ATOM 6715 C CA . LYS A 1 836 ? -33.367 -6.031 41.023 1.00 85.56 836 LYS A CA 1
ATOM 6716 C C . LYS A 1 836 ? -34.345 -5.664 39.911 1.00 85.56 836 LYS A C 1
ATOM 6718 O O . LYS A 1 836 ? -34.133 -4.670 39.218 1.00 85.56 836 LYS A O 1
ATOM 6723 N N . LEU A 1 837 ? -35.430 -6.429 39.755 1.00 87.75 837 LEU A N 1
ATOM 6724 C CA . LEU A 1 837 ? -36.453 -6.165 38.744 1.00 87.75 837 LEU A CA 1
ATOM 6725 C C . LEU A 1 837 ? -37.097 -4.790 38.946 1.00 87.75 837 LEU A C 1
ATOM 6727 O O . LEU A 1 837 ? -37.263 -4.058 37.970 1.00 87.75 837 LEU A O 1
ATOM 6731 N N . ARG A 1 838 ? -37.403 -4.403 40.189 1.00 86.62 838 ARG A N 1
ATOM 6732 C CA . ARG A 1 838 ? -37.973 -3.089 40.514 1.00 86.62 838 ARG A CA 1
ATOM 6733 C C . ARG A 1 838 ? -37.051 -1.947 40.082 1.00 86.62 838 ARG A C 1
ATOM 6735 O O . ARG A 1 838 ? -37.506 -1.020 39.416 1.00 86.62 838 ARG A O 1
ATOM 6742 N N . ARG A 1 839 ? -35.760 -2.021 40.420 1.00 85.88 839 ARG A N 1
ATOM 6743 C CA . ARG A 1 839 ? -34.773 -0.972 40.108 1.00 85.88 839 ARG A CA 1
ATOM 6744 C C . ARG A 1 839 ? -34.420 -0.909 38.625 1.00 85.88 839 ARG A C 1
ATOM 6746 O O . ARG A 1 839 ? -34.412 0.183 38.071 1.00 85.88 839 ARG A O 1
ATOM 6753 N N . VAL A 1 840 ? -34.215 -2.058 37.975 1.00 87.38 840 VAL A N 1
ATOM 6754 C CA . VAL A 1 840 ? -34.015 -2.139 36.515 1.00 87.38 840 VAL A CA 1
ATOM 6755 C C . VAL A 1 840 ? -35.217 -1.561 35.770 1.00 87.38 840 VAL A C 1
ATOM 6757 O O . VAL A 1 840 ? -35.040 -0.798 34.824 1.00 87.38 840 VAL A O 1
ATOM 6760 N N . SER A 1 841 ? -36.437 -1.902 36.200 1.00 86.69 841 SER A N 1
ATOM 6761 C CA . SER A 1 841 ? -37.652 -1.403 35.550 1.00 86.69 841 SER A CA 1
ATOM 6762 C C . SER A 1 841 ? -37.790 0.107 35.697 1.00 86.69 841 SER A C 1
ATOM 6764 O O . SER A 1 841 ? -38.120 0.761 34.718 1.00 86.69 841 SER A O 1
ATOM 6766 N N . ASN A 1 842 ? -37.486 0.665 36.873 1.00 85.94 842 ASN A N 1
ATOM 6767 C CA . ASN A 1 842 ? -37.518 2.113 37.080 1.00 85.94 842 ASN A CA 1
ATOM 6768 C C . ASN A 1 842 ? -36.469 2.836 36.217 1.00 85.94 842 ASN A C 1
ATOM 6770 O O . ASN A 1 842 ? -36.799 3.824 35.567 1.00 85.94 842 ASN A O 1
ATOM 6774 N N . GLU A 1 843 ? -35.235 2.328 36.159 1.00 85.38 843 GLU A N 1
ATOM 6775 C CA . GLU A 1 843 ? -34.165 2.934 35.353 1.00 85.38 843 GLU A CA 1
ATOM 6776 C C . GLU A 1 843 ? -34.516 2.936 33.853 1.00 85.38 843 GLU A C 1
ATOM 6778 O O . GLU A 1 843 ? -34.332 3.937 33.167 1.00 85.38 843 GLU A O 1
ATOM 6783 N N . LEU A 1 844 ? -35.081 1.837 33.337 1.00 86.88 844 LEU A N 1
ATOM 6784 C CA . LEU A 1 844 ? -35.478 1.728 31.928 1.00 86.88 844 LEU A CA 1
ATOM 6785 C C . LEU A 1 844 ? -36.754 2.513 31.595 1.00 86.88 844 LEU A C 1
ATOM 6787 O O . LEU A 1 844 ? -36.871 3.046 30.490 1.00 86.88 844 LEU A O 1
ATOM 6791 N N . GLU A 1 845 ? -37.708 2.592 32.521 1.00 83.06 845 GLU A N 1
ATOM 6792 C CA . GLU A 1 845 ? -38.967 3.315 32.331 1.00 83.06 845 GLU A CA 1
ATOM 6793 C C . GLU A 1 845 ? -38.724 4.819 32.182 1.00 83.06 845 GLU A C 1
ATOM 6795 O O . GLU A 1 845 ? -39.105 5.396 31.157 1.00 83.06 845 GLU A O 1
ATOM 6800 N N . PHE A 1 846 ? -38.027 5.416 33.156 1.00 80.31 846 PHE A N 1
ATOM 6801 C CA . PHE A 1 846 ? -37.754 6.855 33.217 1.00 80.31 846 PHE A CA 1
ATOM 6802 C C . PHE A 1 846 ? -36.499 7.278 32.439 1.00 80.31 846 PHE A C 1
ATOM 6804 O O . PHE A 1 846 ? -36.314 8.464 32.170 1.00 80.31 846 PHE A O 1
ATOM 6811 N N . GLY A 1 847 ? -35.643 6.326 32.060 1.00 75.00 847 GLY A N 1
ATOM 6812 C CA . GLY A 1 847 ? -34.441 6.582 31.275 1.00 75.00 847 GLY A CA 1
ATOM 6813 C C . GLY A 1 847 ? -34.728 7.015 29.835 1.00 75.00 847 GLY A C 1
ATOM 6814 O O . GLY A 1 847 ? -35.808 6.795 29.279 1.00 75.00 847 GLY A O 1
ATOM 6815 N N . GLN A 1 848 ? -33.740 7.627 29.184 1.00 77.25 848 GLN A N 1
ATOM 6816 C CA . GLN A 1 848 ? -33.878 8.060 27.794 1.00 77.25 848 GLN A CA 1
ATOM 6817 C C . GLN A 1 848 ? -34.134 6.864 26.857 1.00 77.25 848 GLN A C 1
ATOM 6819 O O . GLN A 1 848 ? -33.683 5.744 27.103 1.00 77.25 848 GLN A O 1
ATOM 6824 N N . ASN A 1 849 ? -34.887 7.083 25.775 1.00 76.50 849 ASN A N 1
ATOM 6825 C CA . ASN A 1 849 ? -35.167 6.025 24.807 1.00 76.50 849 ASN A CA 1
ATOM 6826 C C . ASN A 1 849 ? -33.879 5.588 24.081 1.00 76.50 849 ASN A C 1
ATOM 6828 O O . ASN A 1 849 ? -33.217 6.414 23.455 1.00 76.50 849 ASN A O 1
ATOM 6832 N N . ILE A 1 850 ? -33.536 4.298 24.167 1.00 76.06 850 ILE A N 1
ATOM 6833 C CA . ILE A 1 850 ? -32.275 3.734 23.647 1.00 76.06 850 ILE A CA 1
ATOM 6834 C C . ILE A 1 850 ? -32.249 3.731 22.117 1.00 76.06 850 ILE A C 1
ATOM 6836 O O . ILE A 1 850 ? -31.226 4.000 21.490 1.00 76.06 850 ILE A O 1
ATOM 6840 N N . TRP A 1 851 ? -33.377 3.383 21.507 1.00 73.88 851 TRP A N 1
ATOM 6841 C CA . TRP A 1 851 ? -33.539 3.324 20.063 1.00 73.88 851 TRP A CA 1
ATOM 6842 C C . TRP A 1 851 ? -35.010 3.504 19.735 1.00 73.88 851 TRP A C 1
ATOM 6844 O O . TRP A 1 851 ? -35.876 2.928 20.377 1.00 73.88 851 TRP A O 1
ATOM 6854 N N . ASP A 1 852 ? -35.306 4.276 18.707 1.00 67.62 852 ASP A N 1
ATOM 6855 C CA . ASP A 1 852 ? -36.669 4.564 18.264 1.00 67.62 852 ASP A CA 1
ATOM 6856 C C . ASP A 1 852 ? -37.134 3.654 17.118 1.00 67.62 852 ASP A C 1
ATOM 6858 O O . ASP A 1 852 ? -38.213 3.857 16.578 1.00 67.62 852 ASP A O 1
ATOM 6862 N N . GLY A 1 853 ? -36.325 2.665 16.720 1.00 63.41 853 GLY A N 1
ATOM 6863 C CA . GLY A 1 853 ? -36.584 1.880 15.508 1.00 63.41 853 GLY A CA 1
ATOM 6864 C C . GLY A 1 853 ? -36.074 2.551 14.225 1.00 63.41 853 GLY A C 1
ATOM 6865 O O . GLY A 1 853 ? -36.306 2.039 13.133 1.00 63.41 853 GLY A O 1
ATOM 6866 N N . GLY A 1 854 ? -35.364 3.683 14.334 1.00 62.06 854 GLY A N 1
ATOM 6867 C CA . GLY A 1 854 ? -34.812 4.411 13.193 1.00 62.06 854 GLY A CA 1
ATOM 6868 C C . GLY A 1 854 ? -33.689 3.677 12.444 1.00 62.06 854 GLY A C 1
ATOM 6869 O O . GLY A 1 854 ? -33.123 2.692 12.919 1.00 62.06 854 GLY A O 1
ATOM 6870 N N . VAL A 1 855 ? -33.330 4.207 11.266 1.00 52.69 855 VAL A N 1
ATOM 6871 C CA . VAL A 1 855 ? -32.392 3.589 10.299 1.00 52.69 855 VAL A CA 1
ATOM 6872 C C . VAL A 1 855 ? -30.997 3.330 10.882 1.00 52.69 855 VAL A C 1
ATOM 6874 O O . VAL A 1 855 ? -30.377 2.315 10.568 1.00 52.69 855 VAL A O 1
ATOM 6877 N N . VAL A 1 856 ? -30.504 4.225 11.742 1.00 55.28 856 VAL A N 1
ATOM 6878 C CA . VAL A 1 856 ? -29.230 4.041 12.448 1.00 55.28 856 VAL A CA 1
ATOM 6879 C C . VAL A 1 856 ? -29.473 3.130 13.643 1.00 55.28 856 VAL A C 1
ATOM 6881 O O . VAL A 1 856 ? -30.090 3.534 14.631 1.00 55.28 856 VAL A O 1
ATOM 6884 N N . ARG A 1 857 ? -28.997 1.893 13.536 1.00 59.06 857 ARG A N 1
ATOM 6885 C CA . ARG A 1 857 ? -29.160 0.881 14.575 1.00 59.06 857 ARG A CA 1
ATOM 6886 C C . ARG A 1 857 ? -28.021 0.990 15.590 1.00 59.06 857 ARG A C 1
ATOM 6888 O O . ARG A 1 857 ? -26.863 1.066 15.178 1.00 59.06 857 ARG A O 1
ATOM 6895 N N . PRO A 1 858 ? -28.299 0.983 16.904 1.00 65.88 858 PRO A N 1
ATOM 6896 C CA . PRO A 1 858 ? -27.236 0.842 17.891 1.00 65.88 858 PRO A CA 1
ATOM 6897 C C . PRO A 1 858 ? -26.637 -0.575 17.823 1.00 65.88 858 PRO A C 1
ATOM 6899 O O . PRO A 1 858 ? -27.211 -1.452 17.176 1.00 65.88 858 PRO A O 1
ATOM 6902 N N . PRO A 1 859 ? -25.511 -0.850 18.500 1.00 65.06 859 PRO A N 1
ATOM 6903 C CA . PRO A 1 859 ? -24.964 -2.200 18.613 1.00 65.06 859 PRO A CA 1
ATOM 6904 C C . PRO A 1 859 ? -26.031 -3.247 19.004 1.00 65.06 859 PRO A C 1
ATOM 6906 O O . PRO A 1 859 ? -26.910 -2.930 19.812 1.00 65.06 859 PRO A O 1
ATOM 6909 N N . PRO A 1 860 ? -25.961 -4.506 18.519 1.00 68.44 860 PRO A N 1
ATOM 6910 C CA . PRO A 1 860 ? -27.003 -5.520 18.743 1.00 68.44 860 PRO A CA 1
ATOM 6911 C C . PRO A 1 860 ? -27.398 -5.722 20.213 1.00 68.44 860 PRO A C 1
ATOM 6913 O O . PRO A 1 860 ? -28.562 -5.957 20.525 1.00 68.44 860 PRO A O 1
ATOM 6916 N N . ARG A 1 861 ? -26.443 -5.584 21.142 1.00 77.56 861 ARG A N 1
ATOM 6917 C CA . ARG A 1 861 ? -26.685 -5.643 22.593 1.00 77.56 861 ARG A CA 1
ATOM 6918 C C . ARG A 1 861 ? -27.659 -4.558 23.066 1.00 77.56 861 ARG A C 1
ATOM 6920 O O . ARG A 1 861 ? -28.567 -4.843 23.841 1.00 77.56 861 ARG A O 1
ATOM 6927 N N . LEU A 1 862 ? -27.486 -3.337 22.570 1.00 76.06 862 LEU A N 1
ATOM 6928 C CA . LEU A 1 862 ? -28.310 -2.180 22.912 1.00 76.06 862 LEU A CA 1
ATOM 6929 C C . LEU A 1 862 ? -29.653 -2.199 22.179 1.00 76.06 862 LEU A C 1
ATOM 6931 O O . LEU A 1 862 ? -30.652 -1.769 22.746 1.00 76.06 862 LEU A O 1
ATOM 6935 N N . GLN A 1 863 ? -29.719 -2.782 20.976 1.00 79.19 863 GLN A N 1
ATOM 6936 C CA . GLN A 1 863 ? -31.005 -3.067 20.326 1.00 79.19 863 GLN A CA 1
ATOM 6937 C C . GLN A 1 863 ? -31.874 -3.975 21.210 1.00 79.19 863 GLN A C 1
ATOM 6939 O O . GLN A 1 863 ? -33.040 -3.665 21.443 1.00 79.19 863 GLN A O 1
ATOM 6944 N N . ARG A 1 864 ? -31.295 -5.047 21.779 1.00 84.38 864 ARG A N 1
ATOM 6945 C CA . ARG A 1 864 ? -32.009 -5.940 22.714 1.00 84.38 864 ARG A CA 1
ATOM 6946 C C . ARG A 1 864 ? -32.476 -5.204 23.965 1.00 84.38 864 ARG A C 1
ATOM 6948 O O . ARG A 1 864 ? -33.612 -5.399 24.383 1.00 84.38 864 ARG A O 1
ATOM 6955 N N . LEU A 1 865 ? -31.626 -4.350 24.540 1.00 85.56 865 LEU A N 1
ATOM 6956 C CA . LEU A 1 865 ? -31.998 -3.537 25.700 1.00 85.56 865 LEU A CA 1
ATOM 6957 C C . LEU A 1 865 ? -33.133 -2.559 25.370 1.00 85.56 865 LEU A C 1
ATOM 6959 O O . LEU A 1 865 ? -34.031 -2.377 26.182 1.00 85.56 865 LEU A O 1
ATOM 6963 N N . SER A 1 866 ? -33.140 -1.988 24.165 1.00 86.44 866 SER A N 1
ATOM 6964 C CA . SER A 1 866 ? -34.225 -1.120 23.706 1.00 86.44 866 SER A CA 1
ATOM 6965 C C . SER A 1 866 ? -35.556 -1.858 23.562 1.00 86.44 866 SER A C 1
ATOM 6967 O O . SER A 1 866 ? -36.589 -1.330 23.956 1.00 86.44 866 SER A O 1
ATOM 6969 N N . VAL A 1 867 ? -35.544 -3.091 23.051 1.00 86.38 867 VAL A N 1
ATOM 6970 C CA . VAL A 1 867 ? -36.751 -3.934 23.008 1.00 86.38 867 VAL A CA 1
ATOM 6971 C C . VAL A 1 867 ? -37.256 -4.232 24.425 1.00 86.38 867 VAL A C 1
ATOM 6973 O O . VAL A 1 867 ? -38.455 -4.160 24.679 1.00 86.38 867 VAL A O 1
ATOM 6976 N N . ILE A 1 868 ? -36.351 -4.523 25.368 1.00 88.25 868 ILE A N 1
ATOM 6977 C CA . ILE A 1 868 ? -36.698 -4.729 26.783 1.00 88.25 868 ILE A CA 1
ATOM 6978 C C . ILE A 1 868 ? -37.313 -3.455 27.387 1.00 88.25 868 ILE A C 1
ATOM 6980 O O . ILE A 1 868 ? -38.312 -3.540 28.099 1.00 88.25 868 ILE A O 1
ATOM 6984 N N . GLN A 1 869 ? -36.745 -2.284 27.089 1.00 89.25 869 GLN A N 1
ATOM 6985 C CA . GLN A 1 869 ? -37.250 -0.986 27.540 1.00 89.25 869 GLN A CA 1
ATOM 6986 C C . GLN A 1 869 ? -38.691 -0.747 27.069 1.00 89.25 869 GLN A C 1
ATOM 6988 O O . GLN A 1 869 ? -39.560 -0.421 27.881 1.00 89.25 869 GLN A O 1
ATOM 6993 N N . ASP A 1 870 ? -38.964 -0.964 25.782 1.00 86.75 870 ASP A N 1
ATOM 6994 C CA . ASP A 1 870 ? -40.304 -0.793 25.216 1.00 86.75 870 ASP A CA 1
ATOM 6995 C C . ASP A 1 870 ? -41.302 -1.801 25.791 1.00 86.75 870 ASP A C 1
ATOM 6997 O O . ASP A 1 870 ? -42.432 -1.435 26.108 1.00 86.75 870 ASP A O 1
ATOM 7001 N N . ALA A 1 871 ? -40.885 -3.053 26.002 1.00 85.94 871 ALA A N 1
ATOM 7002 C CA . ALA A 1 871 ? -41.734 -4.076 26.603 1.00 85.94 871 ALA A CA 1
ATOM 7003 C C . ALA A 1 871 ? -42.119 -3.753 28.060 1.00 85.94 871 ALA A C 1
ATOM 7005 O O . ALA A 1 871 ? -43.259 -3.997 28.464 1.00 85.94 871 ALA A O 1
ATOM 7006 N N . ILE A 1 872 ? -41.204 -3.171 28.847 1.00 86.69 872 ILE A N 1
ATOM 7007 C CA . ILE A 1 872 ? -41.487 -2.707 30.218 1.00 86.69 872 ILE A CA 1
ATOM 7008 C C . ILE A 1 872 ? -42.482 -1.542 30.191 1.00 86.69 872 ILE A C 1
ATOM 7010 O O . ILE A 1 872 ? -43.484 -1.585 30.909 1.00 86.69 872 ILE A O 1
ATOM 7014 N N . ARG A 1 873 ? -42.254 -0.546 29.323 1.00 87.69 873 ARG A N 1
ATOM 7015 C CA . ARG A 1 873 ? -43.166 0.596 29.136 1.00 87.69 873 ARG A CA 1
ATOM 7016 C C . ARG A 1 873 ? -44.558 0.149 28.693 1.00 87.69 873 ARG A C 1
ATOM 7018 O O . ARG A 1 873 ? -45.554 0.615 29.235 1.00 87.69 873 ARG A O 1
ATOM 7025 N N . TYR A 1 874 ? -44.636 -0.802 27.764 1.00 86.12 874 TYR A N 1
ATOM 7026 C CA . TYR A 1 874 ? -45.893 -1.387 27.299 1.00 86.12 874 TYR A CA 1
ATOM 7027 C C . TYR A 1 874 ? -46.635 -2.139 28.408 1.00 86.12 874 TYR A C 1
ATOM 7029 O O . TYR A 1 874 ? -47.845 -1.990 28.561 1.00 86.12 874 TYR A O 1
ATOM 7037 N N . SER A 1 875 ? -45.917 -2.924 29.214 1.00 82.94 875 SER A N 1
ATOM 7038 C CA . SER A 1 875 ? -46.520 -3.729 30.284 1.00 82.94 875 SER A CA 1
ATOM 7039 C C . SER A 1 875 ? -47.100 -2.875 31.416 1.00 82.94 875 SER A C 1
ATOM 7041 O O . SER A 1 875 ? -48.084 -3.287 32.029 1.00 82.94 875 SER A O 1
ATOM 7043 N N . ARG A 1 876 ? -46.515 -1.696 31.672 1.00 80.25 876 ARG A N 1
ATOM 7044 C CA . ARG A 1 876 ? -46.955 -0.735 32.699 1.00 80.25 876 ARG A CA 1
ATOM 7045 C C . ARG A 1 876 ? -47.967 0.300 32.198 1.00 80.25 876 ARG A C 1
ATOM 7047 O O . ARG A 1 876 ? -48.576 0.967 33.025 1.00 80.25 876 ARG A O 1
ATOM 7054 N N . ASN A 1 877 ? -48.176 0.426 30.885 1.00 80.50 877 ASN A N 1
ATOM 7055 C CA . ASN A 1 877 ? -49.143 1.367 30.320 1.00 80.50 877 ASN A CA 1
ATOM 7056 C C . ASN A 1 877 ? -50.593 0.854 30.507 1.00 80.50 877 ASN A C 1
ATOM 7058 O O . ASN A 1 877 ? -50.960 -0.153 29.890 1.00 80.50 877 ASN A O 1
ATOM 7062 N N . PRO A 1 878 ? -51.440 1.534 31.307 1.00 71.44 878 PRO A N 1
ATOM 7063 C CA . PRO A 1 878 ? -52.835 1.140 31.515 1.00 71.44 878 PRO A CA 1
ATOM 7064 C C . PRO A 1 878 ? -53.715 1.326 30.264 1.00 71.44 878 PRO A C 1
ATOM 7066 O O . PRO A 1 878 ? -54.749 0.673 30.159 1.00 71.44 878 PRO A O 1
ATOM 7069 N N . SER A 1 879 ? -53.281 2.138 29.291 1.00 77.50 879 SER A N 1
ATOM 7070 C CA . SER A 1 879 ? -53.992 2.436 28.034 1.00 77.50 879 SER A CA 1
ATOM 7071 C C . SER A 1 879 ? -53.363 1.750 26.810 1.00 77.50 879 SER A C 1
ATOM 7073 O O . SER A 1 879 ? -53.390 2.289 25.704 1.00 77.50 879 SER A O 1
ATOM 7075 N N . LYS A 1 880 ? -52.731 0.584 26.993 1.00 79.44 880 LYS A N 1
ATOM 7076 C CA . LYS A 1 880 ? -52.042 -0.142 25.912 1.00 79.44 880 LYS A CA 1
ATOM 7077 C C . LYS A 1 880 ? -53.003 -0.608 24.809 1.00 79.44 880 LYS A C 1
ATOM 7079 O O . LYS A 1 880 ? -54.038 -1.210 25.092 1.00 79.44 880 LYS A O 1
ATOM 7084 N N . THR A 1 881 ? -52.630 -0.393 23.546 1.00 77.56 881 THR A N 1
ATOM 7085 C CA . THR A 1 881 ? -53.395 -0.866 22.380 1.00 77.56 881 THR A CA 1
ATOM 7086 C C . THR A 1 881 ? -52.730 -2.071 21.709 1.00 77.56 881 THR A C 1
ATOM 7088 O O . THR A 1 881 ? -51.548 -2.354 21.929 1.00 77.56 881 THR A O 1
ATOM 7091 N N . LEU A 1 882 ? -53.476 -2.777 20.851 1.00 73.25 882 LEU A N 1
ATOM 7092 C CA . LEU A 1 882 ? -52.921 -3.852 20.019 1.00 73.25 882 LEU A CA 1
ATOM 7093 C C . LEU A 1 882 ? -51.824 -3.305 19.085 1.00 73.25 882 LEU A C 1
ATOM 7095 O O . LEU A 1 882 ? -50.792 -3.943 18.895 1.00 73.25 882 LEU A O 1
ATOM 7099 N N . SER A 1 883 ? -52.002 -2.071 18.595 1.00 75.12 883 SER A N 1
ATOM 7100 C CA . SER A 1 883 ? -51.031 -1.382 17.736 1.00 75.12 883 SER A CA 1
ATOM 7101 C C . SER A 1 883 ? -49.692 -1.110 18.434 1.00 75.12 883 SER A C 1
ATOM 7103 O O . SER A 1 883 ? -48.640 -1.189 17.805 1.00 75.12 883 SER A O 1
ATOM 7105 N N . ASP A 1 884 ? -49.698 -0.855 19.746 1.00 73.62 884 ASP A N 1
ATOM 7106 C CA . ASP A 1 884 ? -48.465 -0.643 20.512 1.00 73.62 884 ASP A CA 1
ATOM 7107 C C . ASP A 1 884 ? -47.699 -1.949 20.739 1.00 73.62 884 ASP A C 1
ATOM 7109 O O . ASP A 1 884 ? -46.469 -1.947 20.743 1.00 73.62 884 ASP A O 1
ATOM 7113 N N . GLY A 1 885 ? -48.413 -3.073 20.857 1.00 74.38 885 GLY A N 1
ATOM 7114 C CA . GLY A 1 885 ? -47.806 -4.404 20.864 1.00 74.38 885 GLY A CA 1
ATOM 7115 C C . GLY A 1 885 ? -47.183 -4.752 19.510 1.00 74.38 885 GLY A C 1
ATOM 7116 O O . GLY A 1 885 ? -46.082 -5.304 19.465 1.00 74.38 885 GLY A O 1
ATOM 7117 N N . GLN A 1 886 ? -47.838 -4.361 18.412 1.00 75.31 886 GLN A N 1
ATOM 7118 C CA . GLN A 1 886 ? -47.346 -4.597 17.053 1.00 75.31 886 GLN A CA 1
ATOM 7119 C C . GLN A 1 886 ? -46.036 -3.851 16.770 1.00 75.31 886 GLN A C 1
ATOM 7121 O O . GLN A 1 886 ? -45.080 -4.456 16.293 1.00 75.31 886 GLN A O 1
ATOM 7126 N N . LYS A 1 887 ? -45.914 -2.588 17.202 1.00 77.88 887 LYS A N 1
ATOM 7127 C CA . LYS A 1 887 ? -44.653 -1.823 17.093 1.00 77.88 887 LYS A CA 1
ATOM 7128 C C . LYS A 1 887 ? -43.461 -2.548 17.731 1.00 77.88 887 LYS A C 1
ATOM 7130 O O . LYS A 1 887 ? -42.338 -2.452 17.236 1.00 77.88 887 LYS A O 1
ATOM 7135 N N . ILE A 1 888 ? -43.684 -3.278 18.827 1.00 79.31 888 ILE A N 1
ATOM 7136 C CA . ILE A 1 888 ? -42.634 -4.057 19.498 1.00 79.31 888 ILE A CA 1
ATOM 7137 C C . ILE A 1 888 ? -42.277 -5.299 18.670 1.00 79.31 888 ILE A C 1
ATOM 7139 O O . ILE A 1 888 ? -41.091 -5.585 18.505 1.00 79.31 888 ILE A O 1
ATOM 7143 N N . TYR A 1 889 ? -43.260 -6.003 18.097 1.00 77.75 889 TYR A N 1
ATOM 7144 C CA . TYR A 1 889 ? -43.013 -7.118 17.172 1.00 77.75 889 TYR A CA 1
ATOM 7145 C C . TYR A 1 889 ? -42.242 -6.688 15.919 1.00 77.75 889 TYR A C 1
ATOM 7147 O O . TYR A 1 889 ? -41.282 -7.365 15.532 1.00 77.75 889 TYR A O 1
ATOM 7155 N N . ASP A 1 890 ? -42.585 -5.540 15.337 1.00 75.94 890 ASP A N 1
ATOM 7156 C CA . ASP A 1 890 ? -41.886 -4.968 14.181 1.00 75.94 890 ASP A CA 1
ATOM 7157 C C . ASP A 1 890 ? -40.431 -4.659 14.535 1.00 75.94 890 ASP A C 1
ATOM 7159 O O . ASP A 1 890 ? -39.498 -4.995 13.801 1.00 75.94 890 ASP A O 1
ATOM 7163 N N . LYS A 1 891 ? -40.214 -4.078 15.719 1.00 77.69 891 LYS A N 1
ATOM 7164 C CA . LYS A 1 891 ? -38.881 -3.752 16.228 1.00 77.69 891 LYS A CA 1
ATOM 7165 C C . LYS A 1 891 ? -38.044 -4.999 16.522 1.00 77.69 891 LYS A C 1
ATOM 7167 O O . LYS A 1 891 ? -36.850 -5.016 16.213 1.00 77.69 891 LYS A O 1
ATOM 7172 N N . ILE A 1 892 ? -38.650 -6.062 17.058 1.00 77.31 892 ILE A N 1
ATOM 7173 C CA . ILE A 1 892 ? -37.987 -7.362 17.250 1.00 77.31 892 ILE A CA 1
ATOM 7174 C C . ILE A 1 892 ? -37.618 -7.985 15.896 1.00 77.31 892 ILE A C 1
ATOM 7176 O O . ILE A 1 892 ? -36.496 -8.473 15.730 1.00 77.31 892 ILE A O 1
ATOM 7180 N N . SER A 1 893 ? -38.516 -7.906 14.912 1.00 73.75 893 SER A N 1
ATOM 7181 C CA . SER A 1 893 ? -38.282 -8.387 13.545 1.00 73.75 893 SER A CA 1
ATOM 7182 C C . SER A 1 893 ? -37.158 -7.611 12.851 1.00 73.75 893 SER A C 1
ATOM 7184 O O . SER A 1 893 ? -36.306 -8.199 12.187 1.00 73.75 893 SER A O 1
ATOM 7186 N N . LEU A 1 894 ? -37.093 -6.292 13.056 1.00 71.88 894 LEU A N 1
ATOM 7187 C CA . LEU A 1 894 ? -36.023 -5.428 12.552 1.00 71.88 894 LEU A CA 1
ATOM 7188 C C . LEU A 1 894 ? -34.666 -5.739 13.193 1.00 71.88 894 LEU A C 1
ATOM 7190 O O . LEU A 1 894 ? -33.653 -5.691 12.491 1.00 71.88 894 LEU A O 1
ATOM 7194 N N . MET A 1 895 ? -34.637 -6.059 14.491 1.00 74.81 895 MET A N 1
ATOM 7195 C CA . MET A 1 895 ? -33.420 -6.392 15.245 1.00 74.81 895 MET A CA 1
ATOM 7196 C C . MET A 1 895 ? -32.738 -7.672 14.735 1.00 74.81 895 MET A C 1
ATOM 7198 O O . MET A 1 895 ? -31.522 -7.798 14.865 1.00 74.81 895 MET A O 1
ATOM 7202 N N . LYS A 1 896 ? -33.495 -8.627 14.169 1.00 73.44 896 LYS A N 1
ATOM 7203 C CA . LYS A 1 896 ? -32.997 -9.940 13.692 1.00 73.44 896 LYS A CA 1
ATOM 7204 C C . LYS A 1 896 ? -32.196 -10.735 14.742 1.00 73.44 896 LYS A C 1
ATOM 7206 O O . LYS A 1 896 ? -31.369 -11.573 14.406 1.00 73.44 896 LYS A O 1
ATOM 7211 N N . GLY A 1 897 ? -32.402 -10.454 16.031 1.00 68.62 897 GLY A N 1
ATOM 7212 C CA . GLY A 1 897 ? -31.577 -10.968 17.135 1.00 68.62 897 GLY A CA 1
ATOM 7213 C C . GLY A 1 897 ? -32.337 -11.788 18.177 1.00 68.62 897 GLY A C 1
ATOM 7214 O O . GLY A 1 897 ? -31.853 -11.908 19.304 1.00 68.62 897 GLY A O 1
ATOM 7215 N N . GLY A 1 898 ? -33.537 -12.265 17.840 1.00 77.12 898 GLY A N 1
ATOM 7216 C CA . GLY A 1 898 ? -34.450 -12.955 18.750 1.00 77.12 898 GLY A CA 1
ATOM 7217 C C . GLY A 1 898 ? -35.449 -13.855 18.021 1.00 77.12 898 GLY A C 1
ATOM 7218 O O . GLY A 1 898 ? -35.423 -13.946 16.791 1.00 77.12 898 GLY A O 1
ATOM 7219 N N . SER A 1 899 ? -36.317 -14.503 18.799 1.00 81.94 899 SER A N 1
ATOM 7220 C CA . SER A 1 899 ? -37.378 -15.391 18.309 1.00 81.94 899 SER A CA 1
ATOM 7221 C C . SER A 1 899 ? -38.751 -14.853 18.699 1.00 81.94 899 SER A C 1
ATOM 7223 O O . SER A 1 899 ? -38.974 -14.506 19.858 1.00 81.94 899 SER A O 1
ATOM 7225 N N . ILE A 1 900 ? -39.670 -14.809 17.738 1.00 82.62 900 ILE A N 1
ATOM 7226 C CA . ILE A 1 900 ? -41.076 -14.438 17.930 1.00 82.62 900 ILE A CA 1
ATOM 7227 C C . ILE A 1 900 ? -41.962 -15.512 17.314 1.00 82.62 900 ILE A C 1
ATOM 7229 O O . ILE A 1 900 ? -41.638 -16.057 16.268 1.00 82.62 900 ILE A O 1
ATOM 7233 N N . GLY A 1 901 ? -43.074 -15.851 17.952 1.00 81.62 901 GLY A N 1
ATOM 7234 C CA . GLY A 1 901 ? -43.970 -16.880 17.437 1.00 81.62 901 GLY A CA 1
ATOM 7235 C C . GLY A 1 901 ? -44.928 -17.404 18.489 1.00 81.62 901 GLY A C 1
ATOM 7236 O O . GLY A 1 901 ? -44.836 -17.055 19.667 1.00 81.62 901 GLY A O 1
ATOM 7237 N N . GLY A 1 902 ? -45.844 -18.259 18.053 1.00 82.25 902 GLY A N 1
ATOM 7238 C CA . GLY A 1 902 ? -46.920 -18.788 18.877 1.00 82.25 902 GLY A CA 1
ATOM 7239 C C . GLY A 1 902 ? -47.220 -20.255 18.590 1.00 82.25 902 GLY A C 1
ATOM 7240 O O . GLY A 1 902 ? -46.729 -20.858 17.635 1.00 82.25 902 GLY A O 1
ATOM 7241 N N . TRP A 1 903 ? -48.048 -20.840 19.450 1.00 81.25 903 TRP A N 1
ATOM 7242 C CA . TRP A 1 903 ? -48.512 -22.216 19.307 1.00 81.25 903 TRP A CA 1
ATOM 7243 C C . TRP A 1 903 ? -49.773 -22.264 18.446 1.00 81.25 903 TRP A C 1
ATOM 7245 O O . TRP A 1 903 ? -50.823 -21.802 18.883 1.00 81.25 903 TRP A O 1
ATOM 7255 N N . LEU A 1 904 ? -49.681 -22.875 17.262 1.00 81.69 904 LEU A N 1
ATOM 7256 C CA . LEU A 1 904 ? -50.843 -23.205 16.427 1.00 81.69 904 LEU A CA 1
ATOM 7257 C C . LEU A 1 904 ? -51.641 -24.371 17.024 1.00 81.69 904 LEU A C 1
ATOM 7259 O O . LEU A 1 904 ? -52.864 -24.411 16.939 1.00 81.69 904 LEU A O 1
ATOM 7263 N N . ARG A 1 905 ? -50.940 -25.328 17.642 1.00 83.94 905 ARG A N 1
ATOM 7264 C CA . ARG A 1 905 ? -51.533 -26.441 18.391 1.00 83.94 905 ARG A CA 1
ATOM 7265 C C . ARG A 1 905 ? -50.727 -26.657 19.667 1.00 83.94 905 ARG A C 1
ATOM 7267 O O . ARG A 1 905 ? -49.523 -26.891 19.591 1.00 83.94 905 ARG A O 1
ATOM 7274 N N . ARG A 1 906 ? -51.372 -26.543 20.830 1.00 80.62 906 ARG A N 1
ATOM 7275 C CA . ARG A 1 906 ? -50.729 -26.680 22.150 1.00 80.62 906 ARG A CA 1
ATOM 7276 C C . ARG A 1 906 ? -50.718 -28.144 22.607 1.00 80.62 906 ARG A C 1
ATOM 7278 O O . ARG A 1 906 ? -51.640 -28.890 22.299 1.00 80.62 906 ARG A O 1
ATOM 7285 N N . GLN A 1 907 ? -49.684 -28.525 23.355 1.00 82.12 907 GLN A N 1
ATOM 7286 C CA . GLN A 1 907 ? -49.570 -29.834 24.017 1.00 82.12 907 GLN A CA 1
ATOM 7287 C C . GLN A 1 907 ? -50.101 -29.763 25.454 1.00 82.12 907 GLN A C 1
ATOM 7289 O O . GLN A 1 907 ? -50.079 -28.691 26.064 1.00 82.12 907 GLN A O 1
ATOM 7294 N N . SER A 1 908 ? -50.501 -30.904 26.010 1.00 79.25 908 SER A N 1
ATOM 7295 C CA . SER A 1 908 ? -50.948 -31.024 27.401 1.00 79.25 908 SER A CA 1
ATOM 7296 C C . SER A 1 908 ? -49.763 -31.340 28.315 1.00 79.25 908 SER A C 1
ATOM 7298 O O . SER A 1 908 ? -48.852 -32.074 27.930 1.00 79.25 908 SER A O 1
ATOM 7300 N N . ARG A 1 909 ? -49.740 -30.777 29.527 1.00 76.38 909 ARG A N 1
ATOM 7301 C CA . ARG A 1 909 ? -48.682 -31.049 30.510 1.00 76.38 909 ARG A CA 1
ATOM 7302 C C . ARG A 1 909 ? -49.104 -32.203 31.419 1.00 76.38 909 ARG A C 1
ATOM 7304 O O . ARG A 1 909 ? -50.194 -32.167 31.975 1.00 76.38 909 ARG A O 1
ATOM 7311 N N . THR A 1 910 ? -48.235 -33.196 31.560 1.00 75.25 910 THR A N 1
ATOM 7312 C CA . THR A 1 910 ? -48.359 -34.335 32.485 1.00 75.25 910 THR A CA 1
ATOM 7313 C C . THR A 1 910 ? -47.186 -34.333 33.472 1.00 75.25 910 THR A C 1
ATOM 7315 O O . THR A 1 910 ? -46.192 -33.643 33.234 1.00 75.25 910 THR A O 1
ATOM 7318 N N . ASP A 1 911 ? -47.268 -35.105 34.558 1.00 70.75 911 ASP A N 1
ATOM 7319 C CA . ASP A 1 911 ? -46.226 -35.156 35.601 1.00 70.75 911 ASP A CA 1
ATOM 7320 C C . ASP A 1 911 ? -44.863 -35.653 35.078 1.00 70.75 911 ASP A C 1
ATOM 7322 O O . ASP A 1 911 ? -43.817 -35.270 35.593 1.00 70.75 911 ASP A O 1
ATOM 7326 N N . THR A 1 912 ? -44.857 -36.440 33.995 1.00 67.12 912 THR A N 1
ATOM 7327 C CA . THR A 1 912 ? -43.650 -36.953 33.321 1.00 67.12 912 THR A CA 1
ATOM 7328 C C . THR A 1 912 ? -43.156 -36.073 32.163 1.00 67.12 912 THR A C 1
ATOM 7330 O O . THR A 1 912 ? -42.246 -36.472 31.438 1.00 67.12 912 THR A O 1
ATOM 7333 N N . GLY A 1 913 ? -43.755 -34.896 31.941 1.00 73.31 913 GLY A N 1
ATOM 7334 C CA . GLY A 1 913 ? -43.402 -33.973 30.854 1.00 73.31 913 GLY A CA 1
ATOM 7335 C C . GLY A 1 913 ? -44.577 -33.623 29.938 1.00 73.31 913 GLY A C 1
ATOM 7336 O O . GLY A 1 913 ? -45.743 -33.739 30.311 1.00 73.31 913 GLY A O 1
ATOM 7337 N N . TRP A 1 914 ? -44.289 -33.152 28.727 1.00 78.94 914 TRP A N 1
ATOM 7338 C CA . TRP A 1 914 ? -45.318 -32.783 27.749 1.00 78.94 914 TRP A CA 1
ATOM 7339 C C . TRP A 1 914 ? -45.839 -34.009 26.995 1.00 78.94 914 TRP A C 1
ATOM 7341 O O . TRP A 1 914 ? -45.054 -34.854 26.569 1.00 78.94 914 TRP A O 1
ATOM 7351 N N . SER A 1 915 ? -47.156 -34.085 26.791 1.00 77.81 915 SER A N 1
ATOM 7352 C CA . SER A 1 915 ? -47.828 -35.149 26.040 1.00 77.81 915 SER A CA 1
ATOM 7353 C C . SER A 1 915 ? -48.746 -34.580 24.947 1.00 77.81 915 SER A C 1
ATOM 7355 O O . SER A 1 915 ? -49.274 -33.469 25.043 1.00 77.81 915 SER A O 1
ATOM 7357 N N . GLY A 1 916 ? -48.906 -35.336 23.857 1.00 82.38 916 GLY A N 1
ATOM 7358 C CA . GLY A 1 916 ? -49.696 -34.937 22.685 1.00 82.38 916 GLY A CA 1
ATOM 7359 C C . GLY A 1 916 ? -48.899 -34.235 21.575 1.00 82.38 916 GLY A C 1
ATOM 7360 O O . GLY A 1 916 ? -47.693 -34.003 21.684 1.00 82.38 916 GLY A O 1
ATOM 7361 N N . SER A 1 917 ? -49.582 -33.930 20.468 1.00 86.38 917 SER A N 1
ATOM 7362 C CA . SER A 1 917 ? -49.004 -33.263 19.291 1.00 86.38 917 SER A CA 1
ATOM 7363 C C . SER A 1 917 ? -49.029 -31.742 19.451 1.00 86.38 917 SER A C 1
ATOM 7365 O O . SER A 1 917 ? -50.075 -31.164 19.745 1.00 86.38 917 SER A O 1
ATOM 7367 N N . GLY A 1 918 ? -47.879 -31.098 19.249 1.00 87.62 918 GLY A N 1
ATOM 7368 C CA . GLY A 1 918 ? -47.712 -29.648 19.293 1.00 87.62 918 GLY A CA 1
ATOM 7369 C C . GLY A 1 918 ? -47.233 -29.096 17.960 1.00 87.62 918 GLY A C 1
ATOM 7370 O O . GLY A 1 918 ? -46.431 -29.728 17.281 1.00 87.62 918 GLY A O 1
ATOM 7371 N N . VAL A 1 919 ? -47.696 -27.905 17.591 1.00 88.69 919 VAL A N 1
ATOM 7372 C CA . VAL A 1 919 ? -47.179 -27.177 16.426 1.00 88.69 919 VAL A CA 1
ATOM 7373 C C . VAL A 1 919 ? -46.886 -25.746 16.838 1.00 88.69 919 VAL A C 1
ATOM 7375 O O . VAL A 1 919 ? -47.800 -25.007 17.214 1.00 88.69 919 VAL A O 1
ATOM 7378 N N . TRP A 1 920 ? -45.618 -25.361 16.752 1.00 88.12 920 TRP A N 1
ATOM 7379 C CA . TRP A 1 920 ? -45.166 -23.989 16.950 1.00 88.12 920 TRP A CA 1
ATOM 7380 C C . TRP A 1 920 ? -44.824 -23.354 15.604 1.00 88.12 920 TRP A C 1
ATOM 7382 O O . TRP A 1 920 ? -44.268 -24.009 14.720 1.00 88.12 920 TRP A O 1
ATOM 7392 N N . PHE A 1 921 ? -45.165 -22.081 15.444 1.00 87.56 921 PHE A N 1
ATOM 7393 C CA . PHE A 1 921 ? -44.921 -21.318 14.227 1.00 87.56 921 PHE A CA 1
ATOM 7394 C C . PHE A 1 921 ? -44.449 -19.912 14.580 1.00 87.56 921 PHE A C 1
ATOM 7396 O O . PHE A 1 921 ? -45.051 -19.237 15.421 1.00 87.56 921 PHE A O 1
ATOM 7403 N N . GLY A 1 922 ? -43.371 -19.466 13.943 1.00 87.19 922 GLY A N 1
ATOM 7404 C CA . GLY A 1 922 ? -42.744 -18.200 14.282 1.00 87.19 922 GLY A CA 1
ATOM 7405 C C . GLY A 1 922 ? -41.638 -17.776 13.336 1.00 87.19 922 GLY A C 1
ATOM 7406 O O . GLY A 1 922 ? -41.333 -18.449 12.356 1.00 87.19 922 GLY A O 1
ATOM 7407 N N . LYS A 1 923 ? -41.022 -16.645 13.663 1.00 86.44 923 LYS A N 1
ATOM 7408 C CA . LYS A 1 923 ? -39.842 -16.100 13.006 1.00 86.44 923 LYS A CA 1
ATOM 7409 C C . LYS A 1 923 ? -38.678 -16.039 13.996 1.00 86.44 923 LYS A C 1
ATOM 7411 O O . LYS A 1 923 ? -38.807 -15.495 15.093 1.00 86.44 923 LYS A O 1
ATOM 7416 N N . THR A 1 924 ? -37.529 -16.569 13.596 1.00 84.00 924 THR A N 1
ATOM 7417 C CA . THR A 1 924 ? -36.284 -16.565 14.370 1.00 84.00 924 THR A CA 1
ATOM 7418 C C . THR A 1 924 ? -35.180 -15.965 13.514 1.00 84.00 924 THR A C 1
ATOM 7420 O O . THR A 1 924 ? -34.797 -16.551 12.508 1.00 84.00 924 THR A O 1
ATOM 7423 N N . GLY A 1 925 ? -34.679 -14.788 13.902 1.00 80.31 925 GLY A N 1
ATOM 7424 C CA . GLY A 1 925 ? -33.762 -14.023 13.050 1.00 80.31 925 GLY A CA 1
ATOM 7425 C C . GLY A 1 925 ? -34.454 -13.547 11.768 1.00 80.31 925 GLY A C 1
ATOM 7426 O O . GLY A 1 925 ? -35.435 -12.803 11.839 1.00 80.31 925 GLY A O 1
ATOM 7427 N N . ASP A 1 926 ? -33.947 -13.963 10.608 1.00 78.88 926 ASP A N 1
ATOM 7428 C CA . ASP A 1 926 ? -34.594 -13.732 9.307 1.00 78.88 926 ASP A CA 1
ATOM 7429 C C . ASP A 1 926 ? -35.475 -14.909 8.863 1.00 78.88 926 ASP A C 1
ATOM 7431 O O . ASP A 1 926 ? -36.290 -14.739 7.962 1.00 78.88 926 ASP A O 1
ATOM 7435 N N . THR A 1 927 ? -35.351 -16.062 9.521 1.00 85.12 927 THR A N 1
ATOM 7436 C CA . THR A 1 927 ? -35.947 -17.334 9.093 1.00 85.12 927 THR A CA 1
ATOM 7437 C C . THR A 1 927 ? -37.353 -17.525 9.663 1.00 85.12 927 THR A C 1
ATOM 7439 O O . THR A 1 927 ? -37.550 -17.442 10.880 1.00 85.12 927 THR A O 1
ATOM 7442 N N . ILE A 1 928 ? -38.334 -17.836 8.814 1.00 88.00 928 ILE A N 1
ATOM 7443 C CA . ILE A 1 928 ? -39.662 -18.298 9.248 1.00 88.00 928 ILE A CA 1
ATOM 7444 C C . ILE A 1 928 ? -39.585 -19.805 9.484 1.00 88.00 928 ILE A C 1
ATOM 7446 O O . ILE A 1 928 ? -39.177 -20.561 8.604 1.00 88.00 928 ILE A O 1
ATOM 7450 N N . ILE A 1 929 ? -39.961 -20.247 10.683 1.00 90.12 929 ILE A N 1
ATOM 7451 C CA . ILE A 1 929 ? -39.811 -21.631 11.123 1.00 90.12 929 ILE A CA 1
ATOM 7452 C C . ILE A 1 929 ? -41.101 -22.187 11.731 1.00 90.12 929 ILE A C 1
ATOM 7454 O O . ILE A 1 929 ? -41.762 -21.572 12.571 1.00 90.12 929 ILE A O 1
ATOM 7458 N N . ARG A 1 930 ? -41.433 -23.410 11.313 1.00 90.81 930 ARG A N 1
ATOM 7459 C CA . ARG A 1 930 ? -42.515 -24.244 11.842 1.00 90.81 930 ARG A CA 1
ATOM 7460 C C . ARG A 1 930 ? -41.927 -25.501 12.474 1.00 90.81 930 ARG A C 1
ATOM 7462 O O . ARG A 1 930 ? -41.223 -26.253 11.799 1.00 90.81 930 ARG A O 1
ATOM 7469 N N . LEU A 1 931 ? -42.242 -25.740 13.743 1.00 89.75 931 LEU A N 1
ATOM 7470 C CA . LEU A 1 931 ? -41.789 -26.895 14.518 1.00 89.75 931 LEU A CA 1
ATOM 7471 C C . LEU A 1 931 ? -42.983 -27.794 14.842 1.00 89.75 931 LEU A C 1
ATOM 7473 O O . LEU A 1 931 ? -43.943 -27.342 15.466 1.00 89.75 931 LEU A O 1
ATOM 7477 N N . GLU A 1 932 ? -42.921 -29.060 14.434 1.00 89.69 932 GLU A N 1
ATOM 7478 C CA . GLU A 1 932 ? -43.925 -30.074 14.771 1.00 89.69 932 GLU A CA 1
ATOM 7479 C C . GLU A 1 932 ? -43.347 -31.043 15.805 1.00 89.69 932 GLU A C 1
ATOM 7481 O O . GLU A 1 932 ? -42.277 -31.631 15.615 1.00 89.69 932 GLU A O 1
ATOM 7486 N N . LEU A 1 933 ? -44.063 -31.177 16.917 1.00 88.94 933 LEU A N 1
ATOM 7487 C CA . LEU A 1 933 ? -43.629 -31.842 18.139 1.00 88.94 933 LEU A CA 1
ATOM 7488 C C . LEU A 1 933 ? -44.599 -32.963 18.511 1.00 88.94 933 LEU A C 1
ATOM 7490 O O . LEU A 1 933 ? -45.814 -32.832 18.331 1.00 88.94 933 LEU A O 1
ATOM 7494 N N . GLN A 1 934 ? -44.080 -34.031 19.114 1.00 84.25 934 GLN A N 1
ATOM 7495 C CA . GLN A 1 934 ? -44.884 -35.060 19.774 1.00 84.25 934 GLN A CA 1
ATOM 7496 C C . GLN A 1 934 ? -44.266 -35.388 21.133 1.00 84.25 934 GLN A C 1
ATOM 7498 O O . GLN A 1 934 ? -43.131 -35.846 21.228 1.00 84.25 934 GLN A O 1
ATOM 7503 N N . GLY A 1 935 ? -45.002 -35.096 22.207 1.00 81.94 935 GLY A N 1
ATOM 7504 C CA . GLY A 1 935 ? -44.434 -35.067 23.555 1.00 81.94 935 GLY A CA 1
ATOM 7505 C C . GLY A 1 935 ? -43.246 -34.098 23.660 1.00 81.94 935 GLY A C 1
ATOM 7506 O O . GLY A 1 935 ? -43.374 -32.935 23.284 1.00 81.94 935 GLY A O 1
ATOM 7507 N N . GLY A 1 936 ? -42.089 -34.568 24.134 1.00 79.44 936 GLY A N 1
ATOM 7508 C CA . GLY A 1 936 ? -40.839 -33.788 24.188 1.00 79.44 936 GLY A CA 1
ATOM 7509 C C . GLY A 1 936 ? -39.945 -33.875 22.939 1.00 79.44 936 GLY A C 1
ATOM 7510 O O . GLY A 1 936 ? -38.852 -33.314 22.947 1.00 79.44 936 GLY A O 1
ATOM 7511 N N . GLU A 1 937 ? -40.366 -34.579 21.883 1.00 85.31 937 GLU A N 1
ATOM 7512 C CA . GLU A 1 937 ? -39.539 -34.873 20.704 1.00 85.31 937 GLU A CA 1
ATOM 7513 C C . GLU A 1 937 ? -39.861 -33.956 19.508 1.00 85.31 937 GLU A C 1
ATOM 7515 O O . GLU A 1 937 ? -41.031 -33.744 19.170 1.00 85.31 937 GLU A O 1
ATOM 7520 N N . LEU A 1 938 ? -38.817 -33.443 18.839 1.00 86.94 938 LEU A N 1
ATOM 7521 C CA . LEU A 1 938 ? -38.935 -32.714 17.570 1.00 86.94 938 LEU A CA 1
ATOM 7522 C C . LEU A 1 938 ? -39.014 -33.686 16.389 1.00 86.94 938 LEU A C 1
ATOM 7524 O O . LEU A 1 938 ? -38.007 -34.287 16.015 1.00 86.94 938 LEU A O 1
ATOM 7528 N N . LEU A 1 939 ? -40.188 -33.785 15.765 1.00 84.69 939 LEU A N 1
ATOM 7529 C CA . LEU A 1 939 ? -40.422 -34.696 14.642 1.00 84.69 939 LEU A CA 1
ATOM 7530 C C . LEU A 1 939 ? -40.094 -34.075 13.288 1.00 84.69 939 LEU A C 1
ATOM 7532 O O . LEU A 1 939 ? -39.584 -34.756 12.400 1.00 84.69 939 LEU A O 1
ATOM 7536 N N . ARG A 1 940 ? -40.440 -32.798 13.104 1.00 87.00 940 ARG A N 1
ATOM 7537 C CA . ARG A 1 940 ? -40.305 -32.124 11.812 1.00 87.00 940 ARG A CA 1
ATOM 7538 C C . ARG A 1 940 ? -40.051 -30.636 11.982 1.00 87.00 940 ARG A C 1
ATOM 7540 O O . ARG A 1 940 ? -40.717 -29.963 12.768 1.00 87.00 940 ARG A O 1
ATOM 7547 N N . MET A 1 941 ? -39.129 -30.118 11.175 1.00 90.19 941 MET A N 1
ATOM 7548 C CA . MET A 1 941 ? -38.860 -28.691 11.036 1.00 90.19 941 MET A CA 1
ATOM 7549 C C . MET A 1 941 ? -39.166 -28.259 9.602 1.00 90.19 941 MET A C 1
ATOM 7551 O O . MET A 1 941 ? -38.774 -28.927 8.649 1.00 90.19 941 MET A O 1
ATOM 7555 N N . THR A 1 942 ? -39.869 -27.144 9.426 1.00 90.00 942 THR A N 1
ATOM 7556 C CA . THR A 1 942 ? -40.028 -26.513 8.108 1.00 90.00 942 THR A CA 1
ATOM 7557 C C . THR A 1 942 ? -39.535 -25.077 8.177 1.00 90.00 942 THR A C 1
ATOM 7559 O O . THR A 1 942 ? -39.931 -24.360 9.092 1.00 90.00 942 THR A O 1
ATOM 7562 N N . VAL A 1 943 ? -38.687 -24.682 7.230 1.00 90.19 943 VAL A N 1
ATOM 7563 C CA . VAL A 1 943 ? -38.121 -23.333 7.099 1.00 90.19 943 VAL A CA 1
ATOM 7564 C C . VAL A 1 943 ? -38.478 -22.732 5.741 1.00 90.19 943 VAL A C 1
ATOM 7566 O O . VAL A 1 943 ? -38.721 -23.465 4.781 1.00 90.19 943 VAL A O 1
ATOM 7569 N N . ASP A 1 944 ? -38.504 -21.410 5.648 1.00 87.19 944 ASP A N 1
ATOM 7570 C CA . ASP A 1 944 ? -38.713 -20.679 4.396 1.00 87.19 944 ASP A CA 1
ATOM 7571 C C . ASP A 1 944 ? -37.476 -20.676 3.486 1.00 87.19 944 ASP A C 1
ATOM 7573 O O . ASP A 1 944 ? -37.601 -20.926 2.286 1.00 87.19 944 ASP A O 1
ATOM 7577 N N . ASP A 1 945 ? -36.290 -20.462 4.059 1.00 83.56 945 ASP A N 1
ATOM 7578 C CA . ASP A 1 945 ? -35.002 -20.478 3.364 1.00 83.56 945 ASP A CA 1
ATOM 7579 C C . ASP A 1 945 ? -33.899 -21.145 4.207 1.00 83.56 945 ASP A C 1
ATOM 7581 O O . ASP A 1 945 ? -33.689 -20.835 5.381 1.00 83.56 945 ASP A O 1
ATOM 7585 N N . ILE A 1 946 ? -33.145 -22.058 3.590 1.00 83.38 946 ILE A N 1
ATOM 7586 C CA . ILE A 1 946 ? -32.098 -22.825 4.277 1.00 83.38 946 ILE A CA 1
ATOM 7587 C C . ILE A 1 946 ? -30.820 -22.008 4.514 1.00 83.38 946 ILE A C 1
ATOM 7589 O O . ILE A 1 946 ? -30.105 -22.266 5.484 1.00 83.38 946 ILE A O 1
ATOM 7593 N N . GLU A 1 947 ? -30.498 -21.041 3.646 1.00 75.19 947 GLU A N 1
ATOM 7594 C CA . GLU A 1 947 ? -29.311 -20.192 3.828 1.00 75.19 947 GLU A CA 1
ATOM 7595 C C . GLU A 1 947 ? -29.490 -19.262 5.031 1.00 75.19 947 GLU A C 1
ATOM 7597 O O . GLU A 1 947 ? -28.594 -19.151 5.876 1.00 75.19 947 GLU A O 1
ATOM 7602 N N . SER A 1 948 ? -30.671 -18.656 5.147 1.00 77.19 948 SER A N 1
ATOM 7603 C CA . SER A 1 948 ? -31.077 -17.850 6.300 1.00 77.19 948 SER A CA 1
ATOM 7604 C C . SER A 1 948 ? -31.096 -18.691 7.579 1.00 77.19 948 SER A C 1
ATOM 7606 O O . SER A 1 948 ? -30.451 -18.319 8.562 1.00 77.19 948 SER A O 1
ATOM 7608 N N . ALA A 1 949 ? -31.672 -19.898 7.533 1.00 82.44 949 ALA A N 1
ATOM 7609 C CA . ALA A 1 949 ? -31.713 -20.801 8.685 1.00 82.44 949 ALA A CA 1
ATOM 7610 C C . ALA A 1 949 ? -30.311 -21.168 9.204 1.00 82.44 949 ALA A C 1
ATOM 7612 O O . ALA A 1 949 ? -30.064 -21.166 10.411 1.00 82.44 949 ALA A O 1
ATOM 7613 N N . LYS A 1 950 ? -29.353 -21.435 8.303 1.00 79.19 950 LYS A N 1
ATOM 7614 C CA . LYS A 1 950 ? -27.953 -21.710 8.676 1.00 79.19 950 LYS A CA 1
ATOM 7615 C C . LYS A 1 950 ? -27.283 -20.525 9.361 1.00 79.19 950 LYS A C 1
ATOM 7617 O O . LYS A 1 950 ? -26.516 -20.734 10.303 1.00 79.19 950 LYS A O 1
ATOM 7622 N N . ARG A 1 951 ? -27.573 -19.301 8.911 1.00 76.25 951 ARG A N 1
ATOM 7623 C CA . ARG A 1 951 ? -27.090 -18.066 9.545 1.00 76.25 951 ARG A CA 1
ATOM 7624 C C . ARG A 1 951 ? -27.643 -17.927 10.965 1.00 76.25 951 ARG A C 1
ATOM 7626 O O . ARG A 1 951 ? -26.898 -17.580 11.879 1.00 76.25 951 ARG A O 1
ATOM 7633 N N . ASP A 1 952 ? -28.907 -18.301 11.153 1.00 81.75 952 ASP A N 1
ATOM 7634 C CA . ASP A 1 952 ? -29.642 -18.193 12.416 1.00 81.75 952 ASP A CA 1
ATOM 7635 C C . ASP A 1 952 ? -29.538 -19.441 13.320 1.00 81.75 952 ASP A C 1
ATOM 7637 O O . ASP A 1 952 ? -30.208 -19.516 14.354 1.00 81.75 952 ASP A O 1
ATOM 7641 N N . ARG A 1 953 ? -28.662 -20.411 13.004 1.00 84.81 953 ARG A N 1
ATOM 7642 C CA . ARG A 1 953 ? -28.568 -21.709 13.711 1.00 84.81 953 ARG A CA 1
ATOM 7643 C C . ARG A 1 953 ? -28.486 -21.591 15.237 1.00 84.81 953 ARG A C 1
ATOM 7645 O O . ARG A 1 953 ? -29.125 -22.355 15.951 1.00 84.81 953 ARG A O 1
ATOM 7652 N N . ASN A 1 954 ? -27.750 -20.607 15.756 1.00 81.38 954 ASN A N 1
ATOM 7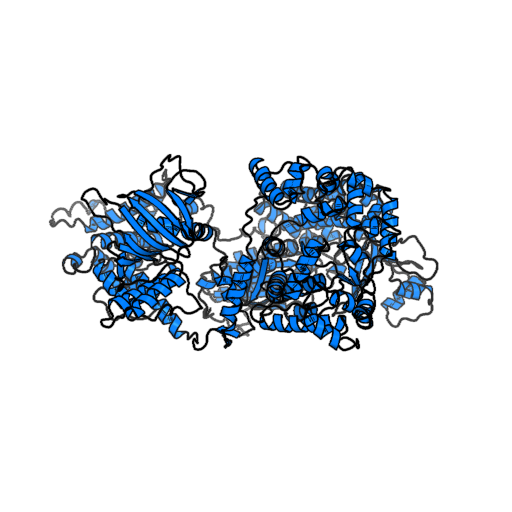653 C CA . ASN A 1 954 ? -27.577 -20.427 17.201 1.00 81.38 954 ASN A CA 1
ATOM 7654 C C . ASN A 1 954 ? -28.880 -19.973 17.875 1.00 81.38 954 ASN A C 1
ATOM 7656 O O . ASN A 1 954 ? -29.157 -20.356 19.010 1.00 81.38 954 ASN A O 1
ATOM 7660 N N . LEU A 1 955 ? -29.682 -19.160 17.181 1.00 81.69 955 LEU A N 1
ATOM 7661 C CA . LEU A 1 955 ? -30.983 -18.707 17.669 1.00 81.69 955 LEU A CA 1
ATOM 7662 C C . LEU A 1 955 ? -32.005 -19.846 17.621 1.00 81.69 955 LEU A C 1
ATOM 7664 O O . LEU A 1 955 ? -32.761 -20.015 18.573 1.00 81.69 955 LEU A O 1
ATOM 7668 N N . ILE A 1 956 ? -31.980 -20.661 16.562 1.00 86.81 956 ILE A N 1
ATOM 7669 C CA . ILE A 1 956 ? -32.843 -21.844 16.422 1.00 86.81 956 ILE A CA 1
ATOM 7670 C C . ILE A 1 956 ? -32.509 -22.888 17.497 1.00 86.81 956 ILE A C 1
ATOM 7672 O O . ILE A 1 956 ? -33.405 -23.400 18.162 1.00 86.81 956 ILE A O 1
ATOM 7676 N N . ALA A 1 957 ? -31.223 -23.157 17.740 1.00 85.00 957 ALA A N 1
ATOM 7677 C CA . ALA A 1 957 ? -30.790 -24.050 18.814 1.00 85.00 957 ALA A CA 1
ATOM 7678 C C . ALA A 1 957 ? -31.252 -23.554 20.189 1.00 85.00 957 ALA A C 1
ATOM 7680 O O . ALA A 1 957 ? -31.761 -24.333 20.996 1.00 85.00 957 ALA A O 1
ATOM 7681 N N . LYS A 1 958 ? -31.140 -22.243 20.433 1.00 82.56 958 LYS A N 1
ATOM 7682 C CA . LYS A 1 958 ? -31.619 -21.624 21.669 1.00 82.56 958 LYS A CA 1
ATOM 7683 C C . LYS A 1 958 ? -33.140 -21.724 21.811 1.00 82.56 958 LYS A C 1
ATOM 7685 O O . LYS A 1 958 ? -33.604 -22.050 22.892 1.00 82.56 958 LYS A O 1
ATOM 7690 N N . LEU A 1 959 ? -33.898 -21.517 20.733 1.00 85.81 959 LEU A N 1
ATOM 7691 C CA . LEU A 1 959 ? -35.354 -21.684 20.712 1.00 85.81 959 LEU A CA 1
ATOM 7692 C C . LEU A 1 959 ? -35.768 -23.112 21.096 1.00 85.81 959 LEU A C 1
ATOM 7694 O O . LEU A 1 959 ? -36.636 -23.288 21.943 1.00 85.81 959 LEU A O 1
ATOM 7698 N N . ILE A 1 960 ? -35.132 -24.122 20.497 1.00 85.25 960 ILE A N 1
ATOM 7699 C CA . ILE A 1 960 ? -35.413 -25.540 20.772 1.00 85.25 960 ILE A CA 1
ATOM 7700 C C . ILE A 1 960 ? -35.075 -25.883 22.228 1.00 85.25 960 ILE A C 1
ATOM 7702 O O . ILE A 1 960 ? -35.864 -26.542 22.905 1.00 85.25 960 ILE A O 1
ATOM 7706 N N . SER A 1 961 ? -33.944 -25.376 22.727 1.00 82.50 961 SER A N 1
ATOM 7707 C CA . SER A 1 961 ? -33.553 -25.521 24.130 1.00 82.50 961 SER A CA 1
ATOM 7708 C C . SER A 1 961 ? -34.541 -24.837 25.081 1.00 82.50 961 SER A C 1
ATOM 7710 O O . SER A 1 961 ? -34.906 -25.433 26.088 1.00 82.50 961 SER A O 1
ATOM 7712 N N . ASP A 1 962 ? -34.985 -23.613 24.773 1.00 78.69 962 ASP A N 1
ATOM 7713 C CA . ASP A 1 962 ? -35.945 -22.847 25.584 1.00 78.69 962 ASP A CA 1
ATOM 7714 C C . ASP A 1 962 ? -37.344 -23.511 25.587 1.00 78.69 962 ASP A C 1
ATOM 7716 O O . ASP A 1 962 ? -38.134 -23.287 26.502 1.00 78.69 962 ASP A O 1
ATOM 7720 N N . MET A 1 963 ? -37.656 -24.352 24.591 1.00 79.62 963 MET A N 1
ATOM 7721 C CA . MET A 1 963 ? -38.885 -25.159 24.530 1.00 79.62 963 MET A CA 1
ATOM 7722 C C . MET A 1 963 ? -38.789 -26.515 25.246 1.00 79.62 963 MET A C 1
ATOM 7724 O O . MET A 1 963 ? -39.800 -27.219 25.286 1.00 79.62 963 MET A O 1
ATOM 7728 N N . GLU A 1 964 ? -37.616 -26.873 25.786 1.00 79.56 964 GLU A N 1
ATOM 7729 C CA . GLU A 1 964 ? -37.325 -28.176 26.413 1.00 79.56 964 GLU A CA 1
ATOM 7730 C C . GLU A 1 964 ? -37.542 -29.367 25.461 1.00 79.56 964 GLU A C 1
ATOM 7732 O O . GLU A 1 964 ? -37.995 -30.441 25.858 1.00 79.56 964 GLU A O 1
ATOM 7737 N N . VAL A 1 965 ? -37.238 -29.173 24.175 1.00 82.12 965 VAL A N 1
ATOM 7738 C CA . VAL A 1 965 ? -37.434 -30.187 23.134 1.00 82.12 965 VAL A CA 1
ATOM 7739 C C . VAL A 1 965 ? -36.112 -30.884 22.825 1.00 82.12 965 VAL A C 1
ATOM 7741 O O . VAL A 1 965 ? -35.096 -30.229 22.590 1.00 82.12 965 VAL A O 1
ATOM 7744 N N . PHE A 1 966 ? -36.123 -32.216 22.761 1.00 81.56 966 PHE A N 1
ATOM 7745 C CA . PHE A 1 966 ? -34.964 -33.009 22.351 1.00 81.56 966 PHE A CA 1
ATOM 7746 C C . PHE A 1 966 ? -35.145 -33.598 20.946 1.00 81.56 966 PHE A C 1
ATOM 7748 O O . PHE A 1 966 ? -36.255 -33.805 20.453 1.00 81.56 966 PHE A O 1
ATOM 7755 N N . VAL A 1 967 ? -34.020 -33.868 20.284 1.00 80.44 967 VAL A N 1
ATOM 7756 C CA . VAL A 1 967 ? -33.970 -34.491 18.957 1.00 80.44 967 VAL A CA 1
ATOM 7757 C C . VAL A 1 967 ? -33.401 -35.892 19.128 1.00 80.44 967 VAL A C 1
ATOM 7759 O O . VAL A 1 967 ? -32.251 -36.031 19.547 1.00 80.44 967 VAL A O 1
ATOM 7762 N N . LYS A 1 968 ? -34.173 -36.937 18.812 1.00 72.75 968 LYS A N 1
ATOM 7763 C CA . LYS A 1 968 ? -33.620 -38.294 18.778 1.00 72.75 968 LYS A CA 1
ATOM 7764 C C . LYS A 1 968 ? -32.746 -38.479 17.532 1.00 72.75 968 LYS A C 1
ATOM 7766 O O . LYS A 1 968 ? -33.123 -38.022 16.451 1.00 72.75 968 LYS A O 1
ATOM 7771 N N . PRO A 1 969 ? -31.613 -39.191 17.637 1.00 61.12 969 PRO A N 1
ATOM 7772 C CA . PRO A 1 969 ? -30.921 -39.726 16.475 1.00 61.12 969 PRO A CA 1
ATOM 7773 C C . PRO A 1 969 ? -31.754 -40.888 15.917 1.00 61.12 969 PRO A C 1
ATOM 7775 O O . PRO A 1 969 ? -31.541 -42.044 16.266 1.00 61.12 969 PRO A O 1
ATOM 7778 N N . SER A 1 970 ? -32.776 -40.593 15.116 1.00 55.53 970 SER A N 1
ATOM 7779 C CA . SER A 1 970 ? -33.577 -41.628 14.465 1.00 55.53 970 SER A CA 1
ATOM 7780 C C . SER A 1 970 ? -32.948 -42.034 13.130 1.00 55.53 970 SER A C 1
ATOM 7782 O O . SER A 1 970 ? -32.651 -41.206 12.273 1.00 55.53 970 SER A O 1
ATOM 7784 N N . SER A 1 971 ? -32.770 -43.342 12.950 1.00 41.78 971 SER A N 1
ATOM 7785 C CA . SER A 1 971 ? -32.356 -44.032 11.721 1.00 41.78 971 SER A CA 1
ATOM 7786 C C . SER A 1 971 ? -33.514 -44.185 10.717 1.00 41.78 971 SER A C 1
ATOM 7788 O O . SER A 1 971 ? -33.633 -45.205 10.038 1.00 41.78 971 SER A O 1
ATOM 7790 N N . LEU A 1 972 ? -34.413 -43.195 10.632 1.00 49.03 972 LEU A N 1
ATOM 7791 C CA . LEU A 1 972 ? -35.611 -43.295 9.797 1.00 49.03 972 LEU A CA 1
ATOM 7792 C C . LEU A 1 972 ? -35.272 -43.154 8.305 1.00 49.03 972 LEU A C 1
ATOM 7794 O O . LEU A 1 972 ? -34.840 -42.113 7.813 1.00 49.03 972 LEU A O 1
ATOM 7798 N N . THR A 1 973 ? -35.520 -44.243 7.585 1.00 45.44 973 THR A N 1
ATOM 7799 C CA . THR A 1 973 ? -35.158 -44.526 6.193 1.00 45.44 973 THR A CA 1
ATOM 7800 C C . THR A 1 973 ? -36.055 -43.894 5.120 1.00 45.44 973 THR A C 1
ATOM 7802 O O . THR A 1 973 ? -35.813 -44.137 3.944 1.00 45.44 973 THR A O 1
ATOM 7805 N N . PHE A 1 974 ? -37.036 -43.046 5.443 1.00 46.34 974 PHE A N 1
ATOM 7806 C CA . PHE A 1 974 ? -37.993 -42.536 4.441 1.00 46.34 974 PHE A CA 1
ATOM 7807 C C . PHE A 1 974 ? -38.387 -41.062 4.646 1.00 46.34 974 PHE A C 1
ATOM 7809 O O . PHE A 1 974 ? -39.546 -40.731 4.872 1.00 46.34 974 PHE A O 1
ATOM 7816 N N . SER A 1 975 ? -37.420 -40.148 4.536 1.00 52.81 975 SER A N 1
ATOM 7817 C CA . SER A 1 975 ? -37.679 -38.704 4.415 1.00 52.81 975 SER A CA 1
ATOM 7818 C C . SER A 1 975 ? -37.165 -38.199 3.063 1.00 52.81 975 SER A C 1
ATOM 7820 O O . SER A 1 975 ? -35.991 -38.378 2.751 1.00 52.81 975 SER A O 1
ATOM 7822 N N . MET A 1 976 ? -38.024 -37.546 2.267 1.00 59.16 976 MET A N 1
ATOM 7823 C CA . MET A 1 976 ? -37.637 -36.855 1.019 1.00 59.16 976 MET A CA 1
ATOM 7824 C C . MET A 1 976 ? -36.909 -35.514 1.262 1.00 59.16 976 MET A C 1
ATOM 7826 O O . MET A 1 976 ? -36.748 -34.719 0.339 1.00 59.16 976 MET A O 1
ATOM 7830 N N . SER A 1 977 ? -36.505 -35.210 2.500 1.00 62.31 977 SER A N 1
ATOM 7831 C CA . SER A 1 977 ? -35.812 -33.962 2.826 1.00 62.31 977 SER A CA 1
ATOM 7832 C C . SER A 1 977 ? -34.290 -34.089 2.639 1.00 62.31 977 SER A C 1
ATOM 7834 O O . SER A 1 977 ? -33.672 -35.088 3.005 1.00 62.31 977 SER A O 1
ATOM 7836 N N . ASN A 1 978 ? -33.677 -33.049 2.061 1.00 76.94 978 ASN A N 1
ATOM 7837 C CA . ASN A 1 978 ? -32.233 -32.971 1.797 1.00 76.94 978 ASN A CA 1
ATOM 7838 C C . ASN A 1 978 ? -31.408 -32.464 3.001 1.00 76.94 978 ASN A C 1
ATOM 7840 O O . ASN A 1 978 ? -30.188 -32.339 2.888 1.00 76.94 978 ASN A O 1
ATOM 7844 N N . TRP A 1 979 ? -32.055 -32.124 4.122 1.00 82.25 979 TRP A N 1
ATOM 7845 C CA . TRP A 1 979 ? -31.430 -31.452 5.265 1.00 82.25 979 TRP A CA 1
ATOM 7846 C C . TRP A 1 979 ? -31.973 -31.983 6.590 1.00 82.25 979 TRP A C 1
ATOM 7848 O O . TRP A 1 979 ? -33.177 -32.153 6.742 1.00 82.25 979 TRP A O 1
ATOM 7858 N N . PHE A 1 980 ? -31.094 -32.168 7.568 1.00 85.31 980 PHE A N 1
ATOM 7859 C CA . PHE A 1 980 ? -31.421 -32.654 8.905 1.00 85.31 980 PHE A CA 1
ATOM 7860 C C . PHE A 1 980 ? -30.851 -31.715 9.969 1.00 85.31 980 PHE A C 1
ATOM 7862 O O . PHE A 1 980 ? -29.784 -31.128 9.787 1.00 85.31 980 PHE A O 1
ATOM 7869 N N . TRP A 1 981 ? -31.568 -31.558 11.076 1.00 85.31 981 TRP A N 1
ATOM 7870 C CA . TRP A 1 981 ? -31.157 -30.773 12.233 1.00 85.31 981 TRP A CA 1
ATOM 7871 C C . TRP A 1 981 ? -30.671 -31.699 13.351 1.00 85.31 981 TRP A C 1
ATOM 7873 O O . TRP A 1 981 ? -31.455 -32.480 13.899 1.00 85.31 981 TRP A O 1
ATOM 7883 N N . PHE A 1 982 ? -29.386 -31.600 13.705 1.00 82.00 982 PHE A N 1
ATOM 7884 C CA . PHE A 1 982 ? -28.766 -32.378 14.781 1.00 82.00 982 PHE A CA 1
ATOM 7885 C C . PHE A 1 982 ? -27.619 -31.602 15.438 1.00 82.00 982 PHE A C 1
ATOM 7887 O O . PHE A 1 982 ? -26.882 -30.882 14.764 1.00 82.00 982 PHE A O 1
ATOM 7894 N N . GLY A 1 983 ? -27.464 -31.718 16.762 1.00 70.50 983 GLY A N 1
ATOM 7895 C CA . GLY A 1 983 ? -26.328 -31.125 17.485 1.00 70.50 983 GLY A CA 1
ATOM 7896 C C . GLY A 1 983 ? -26.162 -29.604 17.319 1.00 70.50 983 GLY A C 1
ATOM 7897 O O . GLY A 1 983 ? -25.044 -29.106 17.398 1.00 70.50 983 GLY A O 1
ATOM 7898 N N . SER A 1 984 ? -27.252 -28.861 17.087 1.00 80.19 984 SER A N 1
ATOM 7899 C CA . SER A 1 984 ? -27.264 -27.413 16.782 1.00 80.19 984 SER A CA 1
ATOM 7900 C C . SER A 1 984 ? -26.769 -27.010 15.380 1.00 80.19 984 SER A C 1
ATOM 7902 O O . SER A 1 984 ? -26.429 -25.847 15.156 1.00 80.19 984 SER A O 1
ATOM 7904 N N . ASN A 1 985 ? -26.727 -27.943 14.424 1.00 82.62 985 ASN A N 1
ATOM 7905 C CA . ASN A 1 985 ? -26.332 -27.680 13.040 1.00 82.62 985 ASN A CA 1
ATOM 7906 C C . ASN A 1 985 ? -27.284 -28.317 12.018 1.00 82.62 985 ASN A C 1
ATOM 7908 O O . ASN A 1 985 ? -27.985 -29.289 12.301 1.00 82.62 985 ASN A O 1
ATOM 7912 N N . PHE A 1 986 ? -27.242 -27.773 10.798 1.00 83.88 986 PHE A N 1
ATOM 7913 C CA . PHE A 1 986 ? -27.875 -28.360 9.618 1.00 83.88 986 PHE A CA 1
ATOM 7914 C C . PHE A 1 986 ? -26.881 -29.278 8.901 1.00 83.88 986 PHE A C 1
ATOM 7916 O O . PHE A 1 986 ? -25.844 -28.812 8.426 1.00 83.88 986 PHE A O 1
ATOM 7923 N N . SER A 1 987 ? -27.210 -30.562 8.790 1.00 77.81 987 SER A N 1
ATOM 7924 C CA . SER A 1 987 ? -26.418 -31.580 8.094 1.00 77.81 987 SER A CA 1
ATOM 7925 C C . SER A 1 987 ? -27.178 -32.148 6.894 1.00 77.81 987 SER A C 1
ATOM 7927 O O . SER A 1 987 ? -28.401 -32.059 6.817 1.00 77.81 987 SER A O 1
ATOM 7929 N N . ARG A 1 988 ? -26.445 -32.722 5.935 1.00 75.94 988 ARG A N 1
ATOM 7930 C CA . ARG A 1 988 ? -27.017 -33.584 4.882 1.00 75.94 988 ARG A CA 1
ATOM 7931 C C . ARG A 1 988 ? -26.983 -35.063 5.263 1.00 75.94 988 ARG A C 1
ATOM 7933 O O . ARG A 1 988 ? -27.545 -35.894 4.555 1.00 75.94 988 ARG A O 1
ATOM 7940 N N . GLU A 1 989 ? -26.303 -35.394 6.354 1.00 68.75 989 GLU A N 1
ATOM 7941 C CA . GLU A 1 989 ? -26.324 -36.731 6.930 1.00 68.75 989 GLU A CA 1
ATOM 7942 C C . GLU A 1 989 ? -27.738 -37.001 7.447 1.00 68.75 989 GLU A C 1
ATOM 7944 O O . GLU A 1 989 ? -28.343 -36.129 8.069 1.00 68.75 989 GLU A O 1
ATOM 7949 N N . ARG A 1 990 ? -28.284 -38.190 7.162 1.00 69.69 990 ARG A N 1
ATOM 7950 C CA . ARG A 1 990 ? -29.653 -38.597 7.532 1.00 69.69 990 ARG A CA 1
ATOM 7951 C C . ARG A 1 990 ? -29.762 -38.925 9.026 1.00 69.69 990 ARG A C 1
ATOM 7953 O O . ARG A 1 990 ? -30.175 -40.017 9.399 1.00 69.69 990 ARG A O 1
ATOM 7960 N N . ILE A 1 991 ? -29.311 -38.002 9.868 1.00 72.75 991 ILE A N 1
ATOM 7961 C CA . ILE A 1 991 ? -29.221 -38.132 11.318 1.00 72.75 991 ILE A CA 1
ATOM 7962 C C . ILE A 1 991 ? -29.885 -36.895 11.928 1.00 72.75 991 ILE A C 1
ATOM 7964 O O . ILE A 1 991 ? -29.455 -35.770 11.678 1.00 72.75 991 ILE A O 1
ATOM 7968 N N . GLY A 1 992 ? -30.928 -37.106 12.734 1.00 79.62 992 GLY A N 1
ATOM 7969 C CA . GLY A 1 992 ? -31.666 -36.045 13.428 1.00 79.62 992 GLY A CA 1
ATOM 7970 C C . GLY A 1 992 ? -33.016 -35.704 12.792 1.00 79.62 992 GLY A C 1
ATOM 7971 O O . GLY A 1 992 ? -33.600 -36.501 12.062 1.00 79.62 992 GLY A O 1
ATOM 7972 N N . CYS A 1 993 ? -33.538 -34.513 13.092 1.00 84.94 993 CYS A N 1
ATOM 7973 C CA . CYS A 1 993 ? -34.872 -34.093 12.657 1.00 84.94 993 CYS A CA 1
ATOM 7974 C C . CYS A 1 993 ? -34.866 -33.663 11.176 1.00 84.94 993 CYS A C 1
ATOM 7976 O O . CYS A 1 993 ? -34.058 -32.803 10.817 1.00 84.94 993 CYS A O 1
ATOM 7978 N N . PRO A 1 994 ? -35.755 -34.189 10.312 1.00 86.75 994 PRO A N 1
ATOM 7979 C CA . PRO A 1 994 ? -35.848 -33.758 8.922 1.00 86.75 994 PRO A CA 1
ATOM 7980 C C . PRO A 1 994 ? -36.317 -32.298 8.804 1.00 86.75 994 PRO A C 1
ATOM 7982 O O . PRO A 1 994 ? -37.335 -31.889 9.374 1.00 86.75 994 PRO A O 1
ATOM 7985 N N . VAL A 1 995 ? -35.579 -31.526 8.005 1.00 86.94 995 VAL A N 1
ATOM 7986 C CA . VAL A 1 995 ? -35.835 -30.116 7.694 1.00 86.94 995 VAL A CA 1
ATOM 7987 C C . VAL A 1 995 ? -36.370 -29.998 6.269 1.00 86.94 995 VAL A C 1
ATOM 7989 O O . VAL A 1 995 ? -35.726 -30.438 5.314 1.00 86.94 995 VAL A O 1
ATOM 7992 N N . PHE A 1 996 ? -37.543 -29.391 6.117 1.00 87.06 996 PHE A N 1
ATOM 7993 C CA . PHE A 1 996 ? -38.177 -29.111 4.829 1.00 87.06 996 PHE A CA 1
ATOM 7994 C C . PHE A 1 996 ? -38.076 -27.624 4.498 1.00 87.06 996 PHE A C 1
ATOM 7996 O O . PHE A 1 996 ? -38.248 -26.788 5.380 1.00 87.06 996 PHE A O 1
ATOM 8003 N N . VAL A 1 997 ? -37.825 -27.295 3.231 1.00 85.06 997 VAL A N 1
ATOM 8004 C CA . VAL A 1 997 ? -37.809 -25.908 2.747 1.00 85.06 997 VAL A CA 1
ATOM 8005 C C . VAL A 1 997 ? -39.102 -25.653 1.980 1.00 85.06 997 VAL A C 1
ATOM 8007 O O . VAL A 1 997 ? -39.415 -26.396 1.051 1.00 85.06 997 VAL A O 1
ATOM 8010 N N . GLY A 1 998 ? -39.866 -24.634 2.364 1.00 80.81 998 GLY A N 1
ATOM 8011 C CA . GLY A 1 998 ? -41.106 -24.268 1.683 1.00 80.81 998 GLY A CA 1
ATOM 8012 C C . GLY A 1 998 ? -41.535 -22.848 2.023 1.00 80.81 998 GLY A C 1
ATOM 8013 O O . GLY A 1 998 ? -41.395 -22.424 3.165 1.00 80.81 998 GLY A O 1
ATOM 8014 N N . LYS A 1 999 ? -42.073 -22.110 1.042 1.00 73.50 999 LYS A N 1
ATOM 8015 C CA . LYS A 1 999 ? -42.525 -20.726 1.251 1.00 73.50 999 LYS A CA 1
ATOM 8016 C C . LYS A 1 999 ? -43.611 -20.679 2.328 1.00 73.50 999 LYS A C 1
ATOM 8018 O O . LYS A 1 999 ? -44.670 -21.284 2.173 1.00 73.50 999 LYS A O 1
ATOM 8023 N N . GLN A 1 1000 ? -43.338 -19.943 3.398 1.00 73.56 1000 GLN A N 1
ATOM 8024 C CA . GLN A 1 1000 ? -44.268 -19.682 4.492 1.00 73.56 1000 GLN A CA 1
ATOM 8025 C C . GLN A 1 1000 ? -44.481 -18.175 4.615 1.00 73.56 1000 GLN A C 1
ATOM 8027 O O . GLN A 1 1000 ? -43.561 -17.396 4.384 1.00 73.56 1000 GLN A O 1
ATOM 8032 N N . VAL A 1 1001 ? -45.697 -17.766 4.971 1.00 72.12 1001 VAL A N 1
ATOM 8033 C CA . VAL A 1 1001 ? -46.019 -16.368 5.271 1.00 72.12 1001 VAL A CA 1
ATOM 8034 C C . VAL A 1 1001 ? -46.292 -16.277 6.763 1.00 72.12 1001 VAL A C 1
ATOM 8036 O O . VAL A 1 1001 ? -47.162 -16.978 7.281 1.00 72.12 1001 VAL A O 1
ATOM 8039 N N . PHE A 1 1002 ? -45.514 -15.454 7.461 1.00 69.25 1002 PHE A N 1
ATOM 8040 C CA . PHE A 1 1002 ? -45.730 -15.179 8.874 1.00 69.25 1002 PHE A CA 1
ATOM 8041 C C . PHE A 1 1002 ? -46.791 -14.080 9.010 1.00 69.25 1002 PHE A C 1
ATOM 8043 O O . PHE A 1 1002 ? -46.531 -12.938 8.641 1.00 69.25 1002 PHE A O 1
ATOM 8050 N N . ASN A 1 1003 ? -47.979 -14.435 9.509 1.00 63.84 1003 ASN A N 1
ATOM 8051 C CA . ASN A 1 1003 ? -49.052 -13.482 9.808 1.00 63.84 1003 ASN A CA 1
ATOM 8052 C C . ASN A 1 1003 ? -48.961 -13.028 11.274 1.00 63.84 1003 ASN A C 1
ATOM 8054 O O . ASN A 1 1003 ? -48.695 -13.838 12.163 1.00 63.84 1003 ASN A O 1
ATOM 8058 N N . GLU A 1 1004 ? -49.176 -11.736 11.507 1.00 56.84 1004 GLU A N 1
ATOM 8059 C CA . GLU A 1 1004 ? -49.027 -11.079 12.811 1.00 56.84 1004 GLU A CA 1
ATOM 8060 C C . GLU A 1 1004 ? -50.124 -11.465 13.824 1.00 56.84 1004 GLU A C 1
ATOM 8062 O O . GLU A 1 1004 ? -51.150 -12.052 13.478 1.00 56.84 1004 GLU A O 1
ATOM 8067 N N . ALA A 1 1005 ? -49.869 -11.191 15.108 1.00 56.53 1005 ALA A N 1
ATOM 8068 C CA . ALA A 1 1005 ? -50.631 -11.726 16.235 1.00 56.53 1005 ALA A CA 1
ATOM 8069 C C . ALA A 1 1005 ? -52.095 -11.238 16.282 1.00 56.53 1005 ALA A C 1
ATOM 8071 O O . ALA A 1 1005 ? -52.372 -10.045 16.216 1.00 56.53 1005 ALA A O 1
ATOM 8072 N N . SER A 1 1006 ? -53.031 -12.166 16.511 1.00 57.06 1006 SER A N 1
ATOM 8073 C CA . SER A 1 1006 ? -54.461 -11.886 16.729 1.00 57.06 1006 SER A CA 1
ATOM 8074 C C . SER A 1 1006 ? -54.816 -11.519 18.180 1.00 57.06 1006 SER A C 1
ATOM 8076 O O . SER A 1 1006 ? -55.965 -11.190 18.465 1.00 57.06 1006 SER A O 1
ATOM 8078 N N . GLU A 1 1007 ? -53.854 -11.591 19.107 1.00 65.56 1007 GLU A N 1
ATOM 8079 C CA . GLU A 1 1007 ? -54.041 -11.369 20.548 1.00 65.56 1007 GLU A CA 1
ATOM 8080 C C . GLU A 1 1007 ? -52.995 -10.398 21.120 1.00 65.56 1007 GLU A C 1
ATOM 8082 O O . GLU A 1 1007 ? -51.877 -10.281 20.613 1.00 65.56 1007 GLU A O 1
ATOM 8087 N N . MET A 1 1008 ? -53.347 -9.724 22.221 1.00 65.12 1008 MET A N 1
ATOM 8088 C CA . MET A 1 1008 ? -52.450 -8.811 22.938 1.00 65.12 1008 MET A CA 1
ATOM 8089 C C . MET A 1 1008 ? -51.228 -9.558 23.510 1.00 65.12 1008 MET A C 1
ATOM 8091 O O . MET A 1 1008 ? -51.407 -10.473 24.322 1.00 65.12 1008 MET A O 1
ATOM 8095 N N . PRO A 1 1009 ? -49.985 -9.156 23.174 1.00 73.56 1009 PRO A N 1
ATOM 8096 C CA . PRO A 1 1009 ? -48.790 -9.823 23.676 1.00 73.56 1009 PRO A CA 1
ATOM 8097 C C . PRO A 1 1009 ? -48.613 -9.626 25.186 1.00 73.56 1009 PRO A C 1
ATOM 8099 O O . PRO A 1 1009 ? -48.687 -8.511 25.708 1.00 73.56 1009 PRO A O 1
ATOM 8102 N N . ARG A 1 1010 ? -48.317 -10.716 25.900 1.00 81.94 1010 ARG A N 1
ATOM 8103 C CA . ARG A 1 1010 ? -47.947 -10.687 27.322 1.00 81.94 1010 ARG A CA 1
ATOM 8104 C C . ARG A 1 1010 ? -46.434 -10.789 27.468 1.00 81.94 1010 ARG A C 1
ATOM 8106 O O . ARG A 1 1010 ? -45.872 -11.880 27.510 1.00 81.94 1010 ARG A O 1
ATOM 8113 N N . PHE A 1 1011 ? -45.774 -9.639 27.528 1.00 85.38 1011 PHE A N 1
ATOM 8114 C CA . PHE A 1 1011 ? -44.341 -9.566 27.791 1.00 85.38 1011 PHE A CA 1
ATOM 8115 C C . PHE A 1 1011 ? -44.051 -9.718 29.287 1.00 85.38 1011 PHE A C 1
ATOM 8117 O O . PHE A 1 1011 ? -44.677 -9.065 30.120 1.00 85.38 1011 PHE A O 1
ATOM 8124 N N . VAL A 1 1012 ? -43.081 -10.562 29.632 1.00 87.25 1012 VAL A N 1
ATOM 8125 C CA . VAL A 1 1012 ? -42.637 -10.781 31.011 1.00 87.25 1012 VAL A CA 1
ATOM 8126 C C . VAL A 1 1012 ? -41.128 -10.609 31.090 1.00 87.25 1012 VAL A C 1
ATOM 8128 O O . VAL A 1 1012 ? -40.361 -11.382 30.517 1.00 87.25 1012 VAL A O 1
ATOM 8131 N N . THR A 1 1013 ? -40.685 -9.603 31.837 1.00 87.69 1013 THR A N 1
ATOM 8132 C CA . THR A 1 1013 ? -39.260 -9.366 32.083 1.00 87.69 1013 THR A CA 1
ATOM 8133 C C . THR A 1 1013 ? -38.812 -10.139 33.317 1.00 87.69 1013 THR A C 1
ATOM 8135 O O . THR A 1 1013 ? -39.418 -10.030 34.381 1.00 87.69 1013 THR A O 1
ATOM 8138 N N . ARG A 1 1014 ? -37.724 -10.903 33.198 1.00 88.50 1014 ARG A N 1
ATOM 8139 C CA . ARG A 1 1014 ? -37.047 -11.540 34.336 1.00 88.50 1014 ARG A CA 1
ATOM 8140 C C . ARG A 1 1014 ? -35.615 -11.041 34.431 1.00 88.50 1014 ARG A C 1
ATOM 8142 O O . ARG A 1 1014 ? -34.919 -10.937 33.421 1.00 88.50 1014 ARG A O 1
ATOM 8149 N N . VAL A 1 1015 ? -35.171 -10.779 35.652 1.00 84.50 1015 VAL A N 1
ATOM 8150 C CA . VAL A 1 1015 ? -33.789 -10.400 35.941 1.00 84.50 1015 VAL A CA 1
ATOM 8151 C C . VAL A 1 1015 ? -33.070 -11.582 36.584 1.00 84.50 1015 VAL A C 1
ATOM 8153 O O . VAL A 1 1015 ? -33.604 -12.234 37.477 1.00 84.50 1015 VAL A O 1
ATOM 8156 N N . LEU A 1 1016 ? -31.873 -11.867 36.083 1.00 80.75 1016 LEU A N 1
ATOM 8157 C CA . LEU A 1 1016 ? -30.905 -12.812 36.635 1.00 80.75 1016 LEU A CA 1
ATOM 8158 C C . LEU A 1 1016 ? -29.629 -12.043 36.997 1.00 80.75 1016 LEU A C 1
ATOM 8160 O O . LEU A 1 1016 ? -29.479 -10.880 36.625 1.00 80.75 1016 LEU A O 1
ATOM 8164 N N . ASP A 1 1017 ? -28.678 -12.704 37.655 1.00 71.88 1017 ASP A N 1
ATOM 8165 C CA . ASP A 1 1017 ? -27.509 -12.037 38.248 1.00 71.88 1017 ASP A CA 1
ATOM 8166 C C . ASP A 1 1017 ? -26.642 -11.241 37.270 1.00 71.88 1017 ASP A C 1
ATOM 8168 O O . ASP A 1 1017 ? -26.059 -10.237 37.657 1.00 71.88 1017 ASP A O 1
ATOM 8172 N N . SER A 1 1018 ? -26.601 -11.627 35.994 1.00 76.75 1018 SER A N 1
ATOM 8173 C CA . SER A 1 1018 ? -25.861 -10.890 34.960 1.00 76.75 1018 SER A CA 1
ATOM 8174 C C . SER A 1 1018 ? -26.680 -10.503 33.737 1.00 76.75 1018 SER A C 1
ATOM 8176 O O . SER A 1 1018 ? -26.135 -9.962 32.772 1.00 76.75 1018 SER A O 1
ATOM 8178 N N . SER A 1 1019 ? -27.990 -10.770 33.754 1.00 85.94 1019 SER A N 1
ATOM 8179 C CA . SER A 1 1019 ? -28.801 -10.651 32.547 1.00 85.94 1019 SER A CA 1
ATOM 8180 C C . SER A 1 1019 ? -30.222 -10.183 32.797 1.00 85.94 1019 SER A C 1
ATOM 8182 O O . SER A 1 1019 ? -30.875 -10.645 33.730 1.00 85.94 1019 SER A O 1
ATOM 8184 N N . ILE A 1 1020 ? -30.736 -9.370 31.882 1.00 89.44 1020 ILE A N 1
ATOM 8185 C CA . ILE A 1 1020 ? -32.154 -9.039 31.771 1.00 89.44 1020 ILE A CA 1
ATOM 8186 C C . ILE A 1 1020 ? -32.711 -9.840 30.597 1.00 89.44 1020 ILE A C 1
ATOM 8188 O O . ILE A 1 1020 ? -32.194 -9.760 29.480 1.00 89.44 1020 ILE A O 1
ATOM 8192 N N . ARG A 1 1021 ? -33.743 -10.646 30.842 1.00 88.81 1021 ARG A N 1
ATOM 8193 C CA . ARG A 1 1021 ? -34.369 -11.500 29.829 1.00 88.81 1021 ARG A CA 1
ATOM 8194 C C . ARG A 1 1021 ? -35.811 -11.084 29.612 1.00 88.81 1021 ARG A C 1
ATOM 8196 O O . ARG A 1 1021 ? -36.558 -10.922 30.577 1.00 88.81 1021 ARG A O 1
ATOM 8203 N N . LEU A 1 1022 ? -36.190 -10.957 28.348 1.00 89.00 1022 LEU A N 1
ATOM 8204 C CA . LEU A 1 1022 ? -37.563 -10.713 27.941 1.00 89.00 1022 LEU A CA 1
ATOM 8205 C C . LEU A 1 1022 ? -38.197 -12.019 27.482 1.00 89.00 1022 LEU A C 1
ATOM 8207 O O . LEU A 1 1022 ? -37.700 -12.652 26.551 1.00 89.00 1022 LEU A O 1
ATOM 8211 N N . TYR A 1 1023 ? -39.302 -12.392 28.114 1.00 86.75 1023 TYR A N 1
ATOM 8212 C CA . TYR A 1 1023 ? -40.123 -13.525 27.721 1.00 86.75 1023 TYR A CA 1
ATOM 8213 C C . TYR A 1 1023 ? -41.435 -13.046 27.112 1.00 86.75 1023 TYR A C 1
ATOM 8215 O O . TYR A 1 1023 ? -41.975 -12.012 27.500 1.00 86.75 1023 TYR A O 1
ATOM 8223 N N . LEU A 1 1024 ? -41.952 -13.830 26.179 1.00 85.12 1024 LEU A N 1
ATOM 8224 C CA . LEU A 1 1024 ? -43.323 -13.761 25.715 1.00 85.12 1024 LEU A CA 1
ATOM 8225 C C . LEU A 1 1024 ? -44.094 -14.922 26.340 1.00 85.12 1024 LEU A C 1
ATOM 8227 O O . LEU A 1 1024 ? -43.697 -16.079 26.186 1.00 85.12 1024 LEU A O 1
ATOM 8231 N N . ASP A 1 1025 ? -45.182 -14.619 27.037 1.00 80.88 1025 ASP A N 1
ATOM 8232 C CA . ASP A 1 1025 ? -46.105 -15.627 27.543 1.00 80.88 1025 ASP A CA 1
ATOM 8233 C C . ASP A 1 1025 ? -47.159 -15.949 26.477 1.00 80.88 1025 ASP A C 1
ATOM 8235 O O . ASP A 1 1025 ? -48.131 -15.220 26.284 1.00 80.88 1025 ASP A O 1
ATOM 8239 N N . VAL A 1 1026 ? -46.939 -17.060 25.772 1.00 72.44 1026 VAL A N 1
ATOM 8240 C CA . VAL A 1 1026 ? -47.879 -17.651 24.799 1.00 72.44 1026 VAL A CA 1
ATOM 8241 C C . VAL A 1 1026 ? -48.497 -18.952 25.332 1.00 72.44 1026 VAL A C 1
ATOM 8243 O O . VAL A 1 1026 ? -48.839 -19.853 24.562 1.00 72.44 1026 VAL A O 1
ATOM 8246 N N . GLY A 1 1027 ? -48.583 -19.099 26.661 1.00 68.06 1027 GLY A N 1
ATOM 8247 C CA . GLY A 1 1027 ? -48.891 -20.357 27.358 1.00 68.06 1027 GLY A CA 1
ATOM 8248 C C . GLY A 1 1027 ? -47.646 -21.194 27.695 1.00 68.06 1027 GLY A C 1
ATOM 8249 O O . GLY A 1 1027 ? -47.713 -22.104 28.518 1.00 68.06 1027 GLY A O 1
ATOM 8250 N N . ARG A 1 1028 ? -46.495 -20.859 27.096 1.00 73.69 1028 ARG A N 1
ATOM 8251 C CA . ARG A 1 1028 ? -45.141 -21.210 27.551 1.00 73.69 1028 ARG A CA 1
ATOM 8252 C C . ARG A 1 1028 ? -44.296 -19.937 27.529 1.00 73.69 1028 ARG A C 1
ATOM 8254 O O . ARG A 1 1028 ? -44.503 -19.090 26.662 1.00 73.69 1028 ARG A O 1
ATOM 8261 N N . MET A 1 1029 ? -43.341 -19.823 28.449 1.00 77.00 1029 MET A N 1
ATOM 8262 C CA . MET A 1 1029 ? -42.414 -18.691 28.495 1.00 77.00 1029 MET A CA 1
ATOM 8263 C C . MET A 1 1029 ? -41.362 -18.825 27.397 1.00 77.00 1029 MET A C 1
ATOM 8265 O O . MET A 1 1029 ? -40.433 -19.616 27.530 1.00 77.00 1029 MET A O 1
ATOM 8269 N N . LEU A 1 1030 ? -41.482 -18.034 26.332 1.00 79.25 1030 LEU A N 1
ATOM 8270 C CA . LEU A 1 1030 ? -40.529 -18.035 25.225 1.00 79.25 1030 LEU A CA 1
ATOM 8271 C C . LEU A 1 1030 ? -39.610 -16.823 25.320 1.00 79.25 1030 LEU A C 1
ATOM 8273 O O . LEU A 1 1030 ? -40.056 -15.682 25.300 1.00 79.25 1030 LEU A O 1
ATOM 8277 N N . ASN A 1 1031 ? -38.314 -17.064 25.450 1.00 83.62 1031 ASN A N 1
ATOM 8278 C CA . ASN A 1 1031 ? -37.308 -16.015 25.565 1.00 83.62 1031 ASN A CA 1
ATOM 8279 C C . ASN A 1 1031 ? -37.085 -15.337 24.206 1.00 83.62 1031 ASN A C 1
ATOM 8281 O O . ASN A 1 1031 ? -36.561 -15.944 23.273 1.00 83.62 1031 ASN A O 1
ATOM 8285 N N . ILE A 1 1032 ? -37.468 -14.066 24.108 1.00 83.75 1032 ILE A N 1
ATOM 8286 C CA . ILE A 1 1032 ? -37.332 -13.263 22.891 1.00 83.75 1032 ILE A CA 1
ATOM 8287 C C . ILE A 1 1032 ? -35.882 -12.818 22.732 1.00 83.75 1032 ILE A C 1
ATOM 8289 O O . ILE A 1 1032 ? -35.242 -13.060 21.709 1.00 83.75 1032 ILE A O 1
ATOM 8293 N N . CYS A 1 1033 ? -35.361 -12.132 23.747 1.00 84.88 1033 CYS A N 1
ATOM 8294 C CA . CYS A 1 1033 ? -34.011 -11.600 23.747 1.00 84.88 1033 CYS A CA 1
ATOM 8295 C C . CYS A 1 1033 ? -33.463 -11.486 25.171 1.00 84.88 1033 CYS A C 1
ATOM 8297 O O . CYS A 1 1033 ? -34.189 -11.443 26.166 1.00 84.88 1033 CYS A O 1
ATOM 8299 N N . SER A 1 1034 ? -32.136 -11.445 25.263 1.00 86.38 1034 SER A N 1
ATOM 8300 C CA . SER A 1 1034 ? -31.429 -11.309 26.533 1.00 86.38 1034 SER A CA 1
ATOM 8301 C C . SER A 1 1034 ? -30.354 -10.234 26.413 1.00 86.38 1034 SER A C 1
ATOM 8303 O O . SER A 1 1034 ? -29.560 -10.241 25.462 1.00 86.38 1034 SER A O 1
ATOM 8305 N N . TYR A 1 1035 ? -30.328 -9.331 27.386 1.00 87.56 1035 TYR A N 1
ATOM 8306 C CA . TYR A 1 1035 ? -29.272 -8.354 27.598 1.00 87.56 1035 TYR A CA 1
ATOM 8307 C C . TYR A 1 1035 ? -28.363 -8.840 28.724 1.00 87.56 1035 TYR A C 1
ATOM 8309 O O . TYR A 1 1035 ? -28.861 -9.183 29.791 1.00 87.56 1035 TYR A O 1
ATOM 8317 N N . ASN A 1 1036 ? -27.052 -8.839 28.495 1.00 85.50 1036 ASN A N 1
ATOM 8318 C CA . ASN A 1 1036 ? -26.049 -9.080 29.529 1.00 85.50 1036 ASN A CA 1
ATOM 8319 C C . ASN A 1 1036 ? -25.198 -7.820 29.662 1.00 85.50 1036 ASN A C 1
ATOM 8321 O O . ASN A 1 1036 ? -24.838 -7.234 28.633 1.00 85.50 1036 ASN A O 1
ATOM 8325 N N . TYR A 1 1037 ? -24.859 -7.432 30.890 1.00 82.25 1037 TYR A N 1
ATOM 8326 C CA . TYR A 1 1037 ? -23.881 -6.366 31.085 1.00 82.25 1037 TYR A CA 1
ATOM 8327 C C . TYR A 1 1037 ? -22.479 -6.853 30.685 1.00 82.25 1037 TYR A C 1
ATOM 8329 O O . TYR A 1 1037 ? -22.163 -8.045 30.764 1.00 82.25 1037 TYR A O 1
ATOM 8337 N N . GLN A 1 1038 ? -21.642 -5.927 30.236 1.00 75.44 1038 GLN A N 1
ATOM 8338 C CA . GLN A 1 1038 ? -20.219 -6.128 29.983 1.00 75.44 1038 GLN A CA 1
ATOM 8339 C C . GLN A 1 1038 ? -19.399 -5.321 30.986 1.00 75.44 1038 GLN A C 1
ATOM 8341 O O . GLN A 1 1038 ? -19.886 -4.372 31.589 1.00 75.44 1038 GLN A O 1
ATOM 8346 N N . SER A 1 1039 ? -18.137 -5.689 31.169 1.00 67.62 1039 SER A N 1
ATOM 8347 C CA . SER A 1 1039 ? -17.244 -5.007 32.111 1.00 67.62 1039 SER A CA 1
ATOM 8348 C C . SER A 1 1039 ? -17.017 -3.535 31.743 1.00 67.62 1039 SER A C 1
ATOM 8350 O O . SER A 1 1039 ? -16.885 -2.699 32.627 1.00 67.62 1039 SER A O 1
ATOM 8352 N N . GLU A 1 1040 ? -17.053 -3.216 30.446 1.00 66.75 1040 GLU A N 1
ATOM 8353 C CA . GLU A 1 1040 ? -16.968 -1.852 29.896 1.00 66.75 1040 GLU A CA 1
ATOM 8354 C C . GLU A 1 1040 ? -18.179 -0.974 30.256 1.00 66.75 1040 GLU A C 1
ATOM 8356 O O . GLU A 1 1040 ? -18.084 0.252 30.225 1.00 66.75 1040 GLU A O 1
ATOM 8361 N N . ASP A 1 1041 ? -19.316 -1.582 30.623 1.00 73.62 1041 ASP A N 1
ATOM 8362 C CA . ASP A 1 1041 ? -20.510 -0.834 31.025 1.00 73.62 1041 ASP A CA 1
ATOM 8363 C C . ASP A 1 1041 ? -20.331 -0.176 32.402 1.00 73.62 1041 ASP A C 1
ATOM 8365 O O . ASP A 1 1041 ? -21.036 0.777 32.720 1.00 73.62 1041 ASP A O 1
ATOM 8369 N N . PHE A 1 1042 ? -19.399 -0.644 33.239 1.00 72.44 1042 PHE A N 1
ATOM 8370 C CA . PHE A 1 1042 ? -19.167 -0.060 34.560 1.00 72.44 1042 PHE A CA 1
ATOM 8371 C C . PHE A 1 1042 ? -18.408 1.264 34.452 1.00 72.44 1042 PHE A C 1
ATOM 8373 O O . PHE A 1 1042 ? -17.181 1.311 34.471 1.00 72.44 1042 PHE A O 1
ATOM 8380 N N . ARG A 1 1043 ? -19.167 2.360 34.373 1.00 72.56 1043 ARG A N 1
ATOM 8381 C CA . ARG A 1 1043 ? -18.652 3.734 34.405 1.00 72.56 1043 ARG A CA 1
ATOM 8382 C C . ARG A 1 1043 ? -19.143 4.464 35.654 1.00 72.56 1043 ARG A C 1
ATOM 8384 O O . ARG A 1 1043 ? -20.331 4.445 35.995 1.00 72.56 1043 ARG A O 1
ATOM 8391 N N . TRP A 1 1044 ? -18.232 5.120 36.363 1.00 70.81 1044 TRP A N 1
ATOM 8392 C CA . TRP A 1 1044 ? -18.536 5.847 37.597 1.00 70.81 1044 TRP A CA 1
ATOM 8393 C C . TRP A 1 1044 ? -18.502 7.350 37.328 1.00 70.81 1044 TRP A C 1
ATOM 8395 O O . TRP A 1 1044 ? -17.448 7.973 37.325 1.00 70.81 1044 TRP A O 1
ATOM 8405 N N . TYR A 1 1045 ? -19.672 7.918 37.036 1.00 63.31 1045 TYR A N 1
ATOM 8406 C CA . TYR A 1 1045 ? -19.850 9.359 36.866 1.00 63.31 1045 TYR A CA 1
ATOM 8407 C C . TYR A 1 1045 ? -19.898 10.054 38.233 1.00 63.31 1045 TYR A C 1
ATOM 8409 O O . TYR A 1 1045 ? -20.486 9.523 39.175 1.00 63.31 1045 TYR A O 1
ATOM 8417 N N . ALA A 1 1046 ? -19.319 11.256 38.334 1.00 43.66 1046 ALA A N 1
ATOM 8418 C CA . ALA A 1 1046 ? -19.230 12.062 39.559 1.00 43.66 1046 ALA A CA 1
ATOM 8419 C C . ALA A 1 1046 ? -20.571 12.692 40.002 1.00 43.66 1046 ALA A C 1
ATOM 8421 O O . ALA A 1 1046 ? -20.609 13.776 40.578 1.00 43.66 1046 ALA A O 1
ATOM 8422 N N . THR A 1 1047 ? -21.697 12.047 39.708 1.00 42.81 1047 THR A N 1
ATOM 8423 C CA . THR A 1 1047 ? -23.023 12.522 40.103 1.00 42.81 1047 THR A CA 1
ATOM 8424 C C . THR A 1 1047 ? -23.431 11.857 41.406 1.00 42.81 1047 THR A C 1
ATOM 8426 O O . THR A 1 1047 ? -23.657 10.649 41.440 1.00 42.81 1047 THR A O 1
ATOM 8429 N N . SER A 1 1048 ? -23.531 12.651 42.471 1.00 36.41 1048 SER A N 1
ATOM 8430 C CA . SER A 1 1048 ? -24.023 12.243 43.786 1.00 36.41 1048 SER A CA 1
ATOM 8431 C C . SER A 1 1048 ? -25.442 11.668 43.703 1.00 36.41 1048 SER A C 1
ATOM 8433 O O . SER A 1 1048 ? -26.381 12.428 43.463 1.00 36.41 1048 SER A O 1
ATOM 8435 N N . PRO A 1 1049 ? -25.670 10.372 43.986 1.00 42.38 1049 PRO A N 1
ATOM 8436 C CA . PRO A 1 1049 ? -26.970 9.954 44.482 1.00 42.38 1049 PRO A CA 1
ATOM 8437 C C . PRO A 1 1049 ? -27.115 10.535 45.893 1.00 42.38 1049 PRO A C 1
ATOM 8439 O O . PRO A 1 1049 ? -26.137 10.547 46.651 1.00 42.38 1049 PRO A O 1
ATOM 8442 N N . GLY A 1 1050 ? -28.307 11.022 46.246 1.00 48.56 1050 GLY A N 1
ATOM 8443 C CA . GLY A 1 1050 ? -28.627 11.400 47.625 1.00 48.56 1050 GLY A CA 1
ATOM 8444 C C . GLY A 1 1050 ? -28.251 10.277 48.596 1.00 48.56 1050 GLY A C 1
ATOM 8445 O O . GLY A 1 1050 ? -28.318 9.106 48.219 1.00 48.56 1050 GLY A O 1
ATOM 8446 N N . ARG A 1 1051 ? -27.811 10.647 49.811 1.00 42.97 1051 ARG A N 1
ATOM 8447 C CA . ARG A 1 1051 ? -27.357 9.715 50.861 1.00 42.97 1051 ARG A CA 1
ATOM 8448 C C . ARG A 1 1051 ? -28.274 8.494 50.913 1.00 42.97 1051 ARG A C 1
ATOM 8450 O O . ARG A 1 1051 ? -29.450 8.602 51.261 1.00 42.97 1051 ARG A O 1
ATOM 8457 N N . SER A 1 1052 ? -27.735 7.348 50.517 1.00 54.62 1052 SER A N 1
ATOM 8458 C CA . SER A 1 1052 ? -28.424 6.068 50.621 1.00 54.62 1052 SER A CA 1
ATOM 8459 C C . SER A 1 1052 ? -28.345 5.624 52.080 1.00 54.62 1052 SER A C 1
ATOM 8461 O O . SER A 1 1052 ? -27.319 5.808 52.726 1.00 54.62 1052 SER A O 1
ATOM 8463 N N . ALA A 1 1053 ? -29.404 5.012 52.614 1.00 56.12 1053 ALA A N 1
ATOM 8464 C CA . ALA A 1 1053 ? -29.339 4.380 53.937 1.00 56.12 1053 ALA A CA 1
ATOM 8465 C C . ALA A 1 1053 ? -28.370 3.172 53.966 1.00 56.12 1053 ALA A C 1
ATOM 8467 O O . ALA A 1 1053 ? -27.963 2.735 55.037 1.00 56.12 1053 ALA A O 1
ATOM 8468 N N . ASP A 1 1054 ? -28.000 2.644 52.791 1.00 71.19 1054 ASP A N 1
ATOM 8469 C CA . ASP A 1 1054 ? -27.017 1.574 52.605 1.00 71.19 1054 ASP A CA 1
ATOM 8470 C C . ASP A 1 1054 ? -25.676 2.157 52.123 1.00 71.19 1054 ASP A C 1
ATOM 8472 O O . ASP A 1 1054 ? -25.540 2.560 50.959 1.00 71.19 1054 ASP A O 1
ATOM 8476 N N . ALA A 1 1055 ? -24.696 2.186 53.032 1.00 71.44 1055 ALA A N 1
ATOM 8477 C CA . ALA A 1 1055 ? -23.336 2.663 52.788 1.00 71.44 1055 ALA A CA 1
ATOM 8478 C C . ALA A 1 1055 ? -22.535 1.753 51.838 1.00 71.44 1055 ALA A C 1
ATOM 8480 O O . ALA A 1 1055 ? -21.604 2.221 51.181 1.00 71.44 1055 ALA A O 1
ATOM 8481 N N . VAL A 1 1056 ? -22.883 0.467 51.730 1.00 78.69 1056 VAL A N 1
ATOM 8482 C CA . VAL A 1 1056 ? -22.203 -0.483 50.838 1.00 78.69 1056 VAL A CA 1
ATOM 8483 C C . VAL A 1 1056 ? -22.626 -0.223 49.394 1.00 78.69 1056 VAL A C 1
ATOM 8485 O O . VAL A 1 1056 ? -21.770 -0.099 48.517 1.00 78.69 1056 VAL A O 1
ATOM 8488 N N . TRP A 1 1057 ? -23.928 -0.045 49.149 1.00 82.31 1057 TRP A N 1
ATOM 8489 C CA . TRP A 1 1057 ? -24.440 0.342 47.830 1.00 82.31 1057 TRP A CA 1
ATOM 8490 C C . TRP A 1 1057 ? -23.909 1.711 47.387 1.00 82.31 1057 TRP A C 1
ATOM 8492 O O . TRP A 1 1057 ? -23.537 1.878 46.226 1.00 82.31 1057 TRP A O 1
ATOM 8502 N N . GLU A 1 1058 ? -23.836 2.691 48.295 1.00 79.94 1058 GLU A N 1
ATOM 8503 C CA . GLU A 1 1058 ? -23.319 4.026 47.971 1.00 79.94 1058 GLU A CA 1
ATOM 8504 C C . GLU A 1 1058 ? -21.870 3.958 47.471 1.00 79.94 1058 GLU A C 1
ATOM 8506 O O . GLU A 1 1058 ? -21.574 4.450 46.380 1.00 79.94 1058 GLU A O 1
ATOM 8511 N N . ASN A 1 1059 ? -20.994 3.267 48.204 1.00 81.19 1059 ASN A N 1
ATOM 8512 C CA . ASN A 1 1059 ? -19.587 3.120 47.830 1.00 81.19 1059 ASN A CA 1
ATOM 8513 C C . ASN A 1 1059 ? -19.386 2.212 46.601 1.00 81.19 1059 ASN A C 1
ATOM 8515 O O . ASN A 1 1059 ? -18.549 2.520 45.753 1.00 81.19 1059 ASN A O 1
ATOM 8519 N N . TRP A 1 1060 ? -20.211 1.172 46.419 1.00 83.50 1060 TRP A N 1
ATOM 8520 C CA . TRP A 1 1060 ? -20.247 0.364 45.189 1.00 83.50 1060 TRP A CA 1
ATOM 8521 C C . TRP A 1 1060 ? -20.638 1.195 43.957 1.00 83.50 1060 TRP A C 1
ATOM 8523 O O . TRP A 1 1060 ? -19.995 1.169 42.908 1.00 83.50 1060 TRP A O 1
ATOM 8533 N N . SER A 1 1061 ? -21.685 2.008 44.084 1.00 77.31 1061 SER A N 1
ATOM 8534 C CA . SER A 1 1061 ? -22.200 2.815 42.975 1.00 77.31 1061 SER A CA 1
ATOM 8535 C C . SER A 1 1061 ? -21.250 3.937 42.528 1.00 77.31 1061 SER A C 1
ATOM 8537 O O . SER A 1 1061 ? -21.341 4.378 41.374 1.00 77.31 1061 SER A O 1
ATOM 8539 N N . ARG A 1 1062 ? -20.336 4.363 43.417 1.00 76.25 1062 ARG A N 1
ATOM 8540 C CA . ARG A 1 1062 ? -19.340 5.432 43.220 1.00 76.25 1062 ARG A CA 1
ATOM 8541 C C . ARG A 1 1062 ? -17.905 4.936 42.996 1.00 76.25 1062 ARG A C 1
ATOM 8543 O O . ARG A 1 1062 ? -17.044 5.763 42.725 1.00 76.25 1062 ARG A O 1
ATOM 8550 N N . ASN A 1 1063 ? -17.649 3.629 43.089 1.00 81.94 1063 ASN A N 1
ATOM 8551 C CA . ASN A 1 1063 ? -16.296 3.057 43.125 1.00 81.94 1063 ASN A CA 1
ATOM 8552 C C . ASN A 1 1063 ? -15.405 3.658 44.218 1.00 81.94 1063 ASN A C 1
ATOM 8554 O O . ASN A 1 1063 ? -14.259 4.014 43.965 1.00 81.94 1063 ASN A O 1
ATOM 8558 N N . ALA A 1 1064 ? -15.935 3.810 45.425 1.00 79.81 1064 ALA A N 1
ATOM 8559 C CA . ALA A 1 1064 ? -15.179 4.295 46.573 1.00 79.81 1064 ALA A CA 1
ATOM 8560 C C . ALA A 1 1064 ? -14.832 3.132 47.512 1.00 79.81 1064 ALA A C 1
ATOM 8562 O O . ALA A 1 1064 ? -15.569 2.144 47.576 1.00 79.81 1064 ALA A O 1
ATOM 8563 N N . SER A 1 1065 ? -13.706 3.242 48.223 1.00 81.50 1065 SER A N 1
ATOM 8564 C CA . SER A 1 1065 ? -13.361 2.299 49.290 1.00 81.50 1065 SER A CA 1
ATOM 8565 C C . SER A 1 1065 ? -14.172 2.607 50.542 1.00 81.50 1065 SER A C 1
ATOM 8567 O O . SER A 1 1065 ? -14.409 3.766 50.876 1.00 81.50 1065 SER A O 1
ATOM 8569 N N . LEU A 1 1066 ? -14.582 1.561 51.253 1.00 82.12 1066 LEU A N 1
ATOM 8570 C CA . LEU A 1 1066 ? -14.996 1.684 52.643 1.00 82.12 1066 LEU A CA 1
ATOM 8571 C C . LEU A 1 1066 ? -13.745 1.924 53.494 1.00 82.12 1066 LEU A C 1
ATOM 8573 O O . LEU A 1 1066 ? -12.711 1.296 53.248 1.00 82.12 1066 LEU A O 1
ATOM 8577 N N . SER A 1 1067 ? -13.856 2.783 54.509 1.00 79.81 1067 SER A N 1
ATOM 8578 C CA . SER A 1 1067 ? -12.795 2.906 55.509 1.00 79.81 1067 SER A CA 1
ATOM 8579 C C . SER A 1 1067 ? -12.603 1.565 56.232 1.00 79.81 1067 SER A C 1
ATOM 8581 O O . SER A 1 1067 ? -13.590 0.836 56.400 1.00 79.81 1067 SER A O 1
ATOM 8583 N N . PRO A 1 1068 ? -11.384 1.222 56.691 1.00 73.69 1068 PRO A N 1
ATOM 8584 C CA . PRO A 1 1068 ? -11.118 -0.059 57.349 1.00 73.69 1068 PRO A CA 1
ATOM 8585 C C . PRO A 1 1068 ? -12.094 -0.372 58.495 1.00 73.69 1068 PRO A C 1
ATOM 8587 O O . PRO A 1 1068 ? -12.663 -1.462 58.529 1.00 73.69 1068 PRO A O 1
ATOM 8590 N N . ASP A 1 1069 ? -12.407 0.606 59.352 1.00 73.69 1069 ASP A N 1
ATOM 8591 C CA . ASP A 1 1069 ? -13.372 0.446 60.450 1.00 73.69 1069 ASP A CA 1
ATOM 8592 C C . ASP A 1 1069 ? -14.789 0.120 59.968 1.00 73.69 1069 ASP A C 1
ATOM 8594 O O . ASP A 1 1069 ? -15.472 -0.742 60.526 1.00 73.69 1069 ASP A O 1
ATOM 8598 N N . LEU A 1 1070 ? -15.259 0.818 58.929 1.00 75.25 1070 LEU A N 1
ATOM 8599 C CA . LEU A 1 1070 ? -16.595 0.611 58.378 1.00 75.25 1070 LEU A CA 1
ATOM 8600 C C . LEU A 1 1070 ? -16.669 -0.716 57.621 1.00 75.25 1070 LEU A C 1
ATOM 8602 O O . LEU A 1 1070 ? -17.668 -1.420 57.734 1.00 75.25 1070 LEU A O 1
ATOM 8606 N N . ALA A 1 1071 ? -15.611 -1.083 56.900 1.00 74.50 1071 ALA A N 1
ATOM 8607 C CA . ALA A 1 1071 ? -15.495 -2.352 56.198 1.00 74.50 1071 ALA A CA 1
ATOM 8608 C C . ALA A 1 1071 ? -15.500 -3.535 57.177 1.00 74.50 1071 ALA A C 1
ATOM 8610 O O . ALA A 1 1071 ? -16.273 -4.473 56.994 1.00 74.50 1071 ALA A O 1
ATOM 8611 N N . ILE A 1 1072 ? -14.726 -3.453 58.266 1.00 69.25 1072 ILE A N 1
ATOM 8612 C CA . ILE A 1 1072 ? -14.725 -4.448 59.346 1.00 69.25 1072 ILE A CA 1
ATOM 8613 C C . ILE A 1 1072 ? -16.104 -4.523 59.996 1.00 69.25 1072 ILE A C 1
ATOM 8615 O O . ILE A 1 1072 ? -16.616 -5.619 60.187 1.00 69.25 1072 ILE A O 1
ATOM 8619 N N . ARG A 1 1073 ? -16.760 -3.390 60.286 1.00 71.56 1073 ARG A N 1
ATOM 8620 C CA . ARG A 1 1073 ? -18.137 -3.398 60.805 1.00 71.56 1073 ARG A CA 1
ATOM 8621 C C . ARG A 1 1073 ? -19.111 -4.046 59.830 1.00 71.56 1073 ARG A C 1
ATOM 8623 O O . ARG A 1 1073 ? -19.927 -4.832 60.274 1.00 71.56 1073 ARG A O 1
ATOM 8630 N N . VAL A 1 1074 ? -19.033 -3.769 58.529 1.00 72.06 1074 VAL A N 1
ATOM 8631 C CA . VAL A 1 1074 ? -19.898 -4.390 57.508 1.00 72.06 1074 VAL A CA 1
ATOM 8632 C C . VAL A 1 1074 ? -19.676 -5.904 57.427 1.00 72.06 1074 VAL A C 1
ATOM 8634 O O . VAL A 1 1074 ? -20.649 -6.639 57.270 1.00 72.06 1074 VAL A O 1
ATOM 8637 N N . LEU A 1 1075 ? -18.432 -6.370 57.584 1.00 68.69 1075 LEU A N 1
ATOM 8638 C CA . LEU A 1 1075 ? -18.083 -7.795 57.607 1.00 68.69 1075 LEU A CA 1
ATOM 8639 C C . LEU A 1 1075 ? -18.464 -8.487 58.932 1.00 68.69 1075 LEU A C 1
ATOM 8641 O O . LEU A 1 1075 ? -18.876 -9.642 58.903 1.00 68.69 1075 LEU A O 1
ATOM 8645 N N . LYS A 1 1076 ? -18.368 -7.784 60.072 1.00 60.94 1076 LYS A N 1
ATOM 8646 C CA . LYS A 1 1076 ? -18.683 -8.278 61.432 1.00 60.94 1076 LYS A CA 1
ATOM 8647 C C . LYS A 1 1076 ? -20.157 -8.142 61.820 1.00 60.94 1076 LYS A C 1
ATOM 8649 O O . LYS A 1 1076 ? -20.612 -8.760 62.779 1.00 60.94 1076 LYS A O 1
ATOM 8654 N N . ALA A 1 1077 ? -20.907 -7.268 61.158 1.00 58.06 1077 ALA A N 1
ATOM 8655 C CA . ALA A 1 1077 ? -22.217 -6.867 61.634 1.00 58.06 1077 ALA A CA 1
ATOM 8656 C C . ALA A 1 1077 ? -23.279 -7.971 61.463 1.00 58.06 1077 ALA A C 1
ATOM 8658 O O . ALA A 1 1077 ? -23.572 -8.373 60.336 1.00 58.06 1077 ALA A O 1
ATOM 8659 N N . PRO A 1 1078 ? -24.040 -8.304 62.525 1.00 49.09 1078 PRO A N 1
ATOM 8660 C CA . PRO A 1 1078 ? -25.318 -9.004 62.396 1.00 49.09 1078 PRO A CA 1
ATOM 8661 C C . PRO A 1 1078 ? -26.442 -8.091 61.848 1.00 49.09 1078 PRO A C 1
ATOM 8663 O O . PRO A 1 1078 ? -27.608 -8.485 61.818 1.00 49.09 1078 PRO A O 1
ATOM 8666 N N . ILE A 1 1079 ? -26.115 -6.868 61.399 1.00 47.06 1079 ILE A N 1
ATOM 8667 C CA . ILE A 1 1079 ? -27.050 -5.789 61.017 1.00 47.06 1079 ILE A CA 1
ATOM 8668 C C . ILE A 1 1079 ? -27.962 -6.181 59.844 1.00 47.06 1079 ILE A C 1
ATOM 8670 O O . ILE A 1 1079 ? -29.106 -5.725 59.779 1.00 47.06 1079 ILE A O 1
ATOM 8674 N N . TYR A 1 1080 ? -27.538 -7.099 58.976 1.00 49.31 1080 TYR A N 1
ATOM 8675 C CA . TYR A 1 1080 ? -28.377 -7.561 57.869 1.00 49.31 1080 TYR A CA 1
ATOM 8676 C C . TYR A 1 1080 ? -29.422 -8.613 58.254 1.00 49.31 1080 TYR A C 1
ATOM 8678 O O . TYR A 1 1080 ? -30.302 -8.892 57.447 1.00 49.31 1080 TYR A O 1
ATOM 8686 N N . LYS A 1 1081 ? -29.429 -9.133 59.495 1.00 45.09 1081 LYS A N 1
ATOM 8687 C CA . LYS A 1 1081 ? -30.531 -9.989 59.981 1.00 45.09 1081 LYS A CA 1
ATOM 8688 C C . LYS A 1 1081 ? -31.832 -9.212 60.247 1.00 45.09 1081 LYS A C 1
ATOM 8690 O O . LYS A 1 1081 ? -32.888 -9.834 60.262 1.00 45.09 1081 LYS A O 1
ATOM 8695 N N . LYS A 1 1082 ? -31.791 -7.879 60.422 1.00 42.69 1082 LYS A N 1
ATOM 8696 C CA . LYS A 1 1082 ? -32.988 -7.037 60.677 1.00 42.69 1082 LYS A CA 1
ATOM 8697 C C . LYS A 1 1082 ? -33.450 -6.176 59.487 1.00 42.69 1082 LYS A C 1
ATOM 8699 O O . LYS A 1 1082 ? -34.582 -5.710 59.497 1.00 42.69 1082 LYS A O 1
ATOM 8704 N N . THR A 1 1083 ? -32.633 -6.003 58.444 1.00 45.94 1083 THR A N 1
ATOM 8705 C CA . THR A 1 1083 ? -32.963 -5.269 57.193 1.00 45.94 1083 THR A CA 1
ATOM 8706 C C . THR A 1 1083 ? -33.279 -6.201 56.001 1.00 45.94 1083 THR A C 1
ATOM 8708 O O . THR A 1 1083 ? -33.399 -5.752 54.860 1.00 45.94 1083 THR A O 1
ATOM 8711 N N . SER A 1 1084 ? -33.441 -7.504 56.264 1.00 48.94 1084 SER A N 1
ATOM 8712 C CA . SER A 1 1084 ? -33.238 -8.633 55.337 1.00 48.94 1084 SER A CA 1
ATOM 8713 C C . SER A 1 1084 ? -34.281 -8.877 54.240 1.00 48.94 1084 SER A C 1
ATOM 8715 O O . SER A 1 1084 ? -34.109 -9.808 53.461 1.00 48.94 1084 SER A O 1
ATOM 8717 N N . THR A 1 1085 ? -35.348 -8.086 54.101 1.00 58.78 1085 THR A N 1
ATOM 8718 C CA . THR A 1 1085 ? -36.382 -8.409 53.095 1.00 58.78 1085 THR A CA 1
ATOM 8719 C C . THR A 1 1085 ? -35.959 -8.117 51.650 1.00 58.78 1085 THR A C 1
ATOM 8721 O O . THR A 1 1085 ? -36.588 -8.626 50.727 1.00 58.78 1085 THR A O 1
ATOM 8724 N N . LYS A 1 1086 ? -34.897 -7.326 51.424 1.00 67.50 1086 LYS A N 1
ATOM 8725 C CA . LYS A 1 1086 ? -34.492 -6.847 50.080 1.00 67.50 1086 LYS A CA 1
ATOM 8726 C C . LYS A 1 1086 ? -33.170 -7.418 49.542 1.00 67.50 1086 LYS A C 1
ATOM 8728 O O . LYS A 1 1086 ? -32.872 -7.238 48.360 1.00 67.50 1086 LYS A O 1
ATOM 8733 N N . MET A 1 1087 ? -32.369 -8.080 50.378 1.00 72.00 1087 MET A N 1
ATOM 8734 C CA . MET A 1 1087 ? -31.064 -8.639 49.992 1.00 72.00 1087 MET A CA 1
ATOM 8735 C C . MET A 1 1087 ? -31.074 -10.164 50.028 1.00 72.00 1087 MET A C 1
ATOM 8737 O O . MET A 1 1087 ? -31.723 -10.767 50.877 1.00 72.00 1087 MET A O 1
ATOM 8741 N N . ASP A 1 1088 ? -30.322 -10.780 49.120 1.00 73.12 1088 ASP A N 1
ATOM 8742 C CA . ASP A 1 1088 ? -30.071 -12.219 49.134 1.00 73.12 1088 ASP A CA 1
ATOM 8743 C C . ASP A 1 1088 ? -28.785 -12.487 49.931 1.00 73.12 1088 ASP A C 1
ATOM 8745 O O . ASP A 1 1088 ? -27.683 -12.190 49.471 1.00 73.12 1088 ASP A O 1
ATOM 8749 N N . MET A 1 1089 ? -28.927 -13.014 51.150 1.00 68.25 1089 MET A N 1
ATOM 8750 C CA . MET A 1 1089 ? -27.804 -13.203 52.079 1.00 68.25 1089 MET A CA 1
ATOM 8751 C C . MET A 1 1089 ? -26.770 -14.223 51.580 1.00 68.25 1089 MET A C 1
ATOM 8753 O O . MET A 1 1089 ? -25.583 -14.073 51.873 1.00 68.25 1089 MET A O 1
ATOM 8757 N N . GLY A 1 1090 ? -27.194 -15.228 50.805 1.00 68.38 1090 GLY A N 1
ATOM 8758 C CA . GLY A 1 1090 ? -26.281 -16.198 50.197 1.00 68.38 1090 GLY A CA 1
ATOM 8759 C C . GLY A 1 1090 ? -25.415 -15.534 49.127 1.00 68.38 1090 GLY A C 1
ATOM 8760 O O . GLY A 1 1090 ? -24.187 -15.634 49.164 1.00 68.38 1090 GLY A O 1
ATOM 8761 N N . LYS A 1 1091 ? -26.048 -14.756 48.240 1.00 72.69 1091 LYS A N 1
ATOM 8762 C CA . LYS A 1 1091 ? -25.347 -13.999 47.191 1.00 72.69 1091 LYS A CA 1
ATOM 8763 C C . LYS A 1 1091 ? -24.511 -12.848 47.736 1.00 72.69 1091 LYS A C 1
ATOM 8765 O O . LYS A 1 1091 ? -23.485 -12.527 47.150 1.00 72.69 1091 LYS A O 1
ATOM 8770 N N . LEU A 1 1092 ? -24.910 -12.229 48.849 1.00 74.25 1092 LEU A N 1
ATOM 8771 C CA . LEU A 1 1092 ? -24.143 -11.169 49.510 1.00 74.25 1092 LEU A CA 1
ATOM 8772 C C . LEU A 1 1092 ? -22.811 -11.700 50.058 1.00 74.25 1092 LEU A C 1
ATOM 8774 O O . LEU A 1 1092 ? -21.776 -11.064 49.861 1.00 74.25 1092 LEU A O 1
ATOM 8778 N N . LYS A 1 1093 ? -22.819 -12.887 50.685 1.00 69.75 1093 LYS A N 1
ATOM 8779 C CA . LYS A 1 1093 ? -21.596 -13.549 51.170 1.00 69.75 1093 LYS A CA 1
ATOM 8780 C C . LYS A 1 1093 ? -20.655 -13.879 50.010 1.00 69.75 1093 LYS A C 1
ATOM 8782 O O . LYS A 1 1093 ? -19.459 -13.615 50.097 1.00 69.75 1093 LYS A O 1
ATOM 8787 N N . GLU A 1 1094 ? -21.193 -14.394 48.905 1.00 70.50 1094 GLU A N 1
ATOM 8788 C CA . GLU A 1 1094 ? -20.417 -14.680 47.694 1.00 70.50 1094 GLU A CA 1
ATOM 8789 C C . GLU A 1 1094 ? -19.880 -13.400 47.028 1.00 70.50 1094 GLU A C 1
ATOM 8791 O O . GLU A 1 1094 ? -18.711 -13.341 46.648 1.00 70.50 1094 GLU A O 1
ATOM 8796 N N . PHE A 1 1095 ? -20.692 -12.343 46.960 1.00 78.50 1095 PHE A N 1
ATOM 8797 C CA . PHE A 1 1095 ? -20.310 -11.025 46.452 1.00 78.50 1095 PHE A CA 1
ATOM 8798 C C . PHE A 1 1095 ? -19.150 -10.426 47.255 1.00 78.50 1095 PHE A C 1
ATOM 8800 O O . PHE A 1 1095 ? -18.137 -10.058 46.663 1.00 78.50 1095 PHE A O 1
ATOM 8807 N N . PHE A 1 1096 ? -19.241 -10.392 48.590 1.00 77.62 1096 PHE A N 1
ATOM 8808 C CA . PHE A 1 1096 ? -18.148 -9.921 49.447 1.00 77.62 1096 PHE A CA 1
ATOM 8809 C C . PHE A 1 1096 ? -16.911 -10.807 49.359 1.00 77.62 1096 PHE A C 1
ATOM 8811 O O . PHE A 1 1096 ? -15.810 -10.271 49.268 1.00 77.62 1096 PHE A O 1
ATOM 8818 N N . LYS A 1 1097 ? -17.066 -12.136 49.310 1.00 70.50 1097 LYS A N 1
ATOM 8819 C CA . LYS A 1 1097 ? -15.943 -13.065 49.121 1.00 70.50 1097 LYS A CA 1
ATOM 8820 C C . LYS A 1 1097 ? -15.211 -12.790 47.806 1.00 70.50 1097 LYS A C 1
ATOM 8822 O O . LYS A 1 1097 ? -13.988 -12.683 47.805 1.00 70.50 1097 LYS A O 1
ATOM 8827 N N . ASN A 1 1098 ? -15.941 -12.628 46.703 1.00 71.25 1098 ASN A N 1
ATOM 8828 C CA . ASN A 1 1098 ? -15.363 -12.350 45.386 1.00 71.25 1098 ASN A CA 1
ATOM 8829 C C . ASN A 1 1098 ? -14.700 -10.967 45.328 1.00 71.25 1098 ASN A C 1
ATOM 8831 O O . ASN A 1 1098 ? -13.616 -10.841 44.757 1.00 71.25 1098 ASN A O 1
ATOM 8835 N N . LEU A 1 1099 ? -15.301 -9.954 45.959 1.00 75.06 1099 LEU A N 1
ATOM 8836 C CA . LEU A 1 1099 ? -14.745 -8.605 46.076 1.00 75.06 1099 LEU A CA 1
ATOM 8837 C C . LEU A 1 1099 ? -13.487 -8.557 46.932 1.00 75.06 1099 LEU A C 1
ATOM 8839 O O . LEU A 1 1099 ? -12.474 -8.078 46.447 1.00 75.06 1099 LEU A O 1
ATOM 8843 N N . LEU A 1 1100 ? -13.518 -9.087 48.155 1.00 70.62 1100 LEU A N 1
ATOM 8844 C CA . LEU A 1 1100 ? -12.349 -9.156 49.035 1.00 70.62 1100 LEU A CA 1
ATOM 8845 C C . LEU A 1 1100 ? -11.215 -9.914 48.363 1.00 70.62 1100 LEU A C 1
ATOM 8847 O O . LEU A 1 1100 ? -10.097 -9.423 48.297 1.00 70.62 1100 LEU A O 1
ATOM 8851 N N . ARG A 1 1101 ? -11.507 -11.078 47.782 1.00 67.19 1101 ARG A N 1
ATOM 8852 C CA . ARG A 1 1101 ? -10.508 -11.877 47.078 1.00 67.19 1101 ARG A CA 1
ATOM 8853 C C . ARG A 1 1101 ? -9.895 -11.135 45.893 1.00 67.19 1101 ARG A C 1
ATOM 8855 O O . ARG A 1 1101 ? -8.689 -11.217 45.669 1.00 67.19 1101 ARG A O 1
ATOM 8862 N N . SER A 1 1102 ? -10.713 -10.401 45.146 1.00 69.62 1102 SER A N 1
ATOM 8863 C CA . SER A 1 1102 ? -10.249 -9.594 44.020 1.00 69.62 1102 SER A CA 1
ATOM 8864 C C . SER A 1 1102 ? -9.494 -8.341 44.473 1.00 69.62 1102 SER A C 1
ATOM 8866 O O . SER A 1 1102 ? -8.492 -7.993 43.856 1.00 69.62 1102 SER A O 1
ATOM 8868 N N . SER A 1 1103 ? -9.906 -7.711 45.576 1.00 71.38 1103 SER A N 1
ATOM 8869 C CA . SER A 1 1103 ? -9.220 -6.580 46.203 1.00 71.38 1103 SER A CA 1
ATOM 8870 C C . SER A 1 1103 ? -7.864 -7.003 46.775 1.00 71.38 1103 SER A C 1
ATOM 8872 O O . SER A 1 1103 ? -6.876 -6.346 46.471 1.00 71.38 1103 SER A O 1
ATOM 8874 N N . VAL A 1 1104 ? -7.757 -8.135 47.480 1.00 64.25 1104 VAL A N 1
ATOM 8875 C CA . VAL A 1 1104 ? -6.468 -8.693 47.934 1.00 64.25 1104 VAL A CA 1
ATOM 8876 C C . VAL A 1 1104 ? -5.568 -9.018 46.739 1.00 64.25 1104 VAL A C 1
ATOM 8878 O O . VAL A 1 1104 ? -4.401 -8.629 46.731 1.00 64.25 1104 VAL A O 1
ATOM 8881 N N . ALA A 1 1105 ? -6.108 -9.644 45.687 1.00 59.62 1105 ALA A N 1
ATOM 8882 C CA . ALA A 1 1105 ? -5.356 -9.887 44.454 1.00 59.62 1105 ALA A CA 1
ATOM 8883 C C . ALA A 1 1105 ? -4.869 -8.577 43.803 1.00 59.62 1105 ALA A C 1
ATOM 8885 O O . ALA A 1 1105 ? -3.740 -8.524 43.323 1.00 59.62 1105 ALA A O 1
ATOM 8886 N N . SER A 1 1106 ? -5.684 -7.514 43.833 1.00 62.47 1106 SER A N 1
ATOM 8887 C CA . SER A 1 1106 ? -5.337 -6.188 43.298 1.00 62.47 1106 SER A CA 1
ATOM 8888 C C . SER A 1 1106 ? -4.321 -5.413 44.147 1.00 62.47 1106 SER A C 1
ATOM 8890 O O . SER A 1 1106 ? -3.643 -4.537 43.618 1.00 62.47 1106 SER A O 1
ATOM 8892 N N . VAL A 1 1107 ? -4.229 -5.708 45.451 1.00 62.06 1107 VAL A N 1
ATOM 8893 C CA . VAL A 1 1107 ? -3.327 -5.029 46.397 1.00 62.06 1107 VAL A CA 1
ATOM 8894 C C . VAL A 1 1107 ? -2.009 -5.795 46.586 1.00 62.06 1107 VAL A C 1
ATOM 8896 O O . VAL A 1 1107 ? -1.017 -5.161 46.933 1.00 62.06 1107 VAL A O 1
ATOM 8899 N N . GLY A 1 1108 ? -1.946 -7.113 46.328 1.00 55.66 1108 GLY A N 1
ATOM 8900 C CA . GLY A 1 1108 ? -0.740 -7.891 46.657 1.00 55.66 1108 GLY A CA 1
ATOM 8901 C C . GLY A 1 1108 ? -0.349 -9.127 45.831 1.00 55.66 1108 GLY A C 1
ATOM 8902 O O . GLY A 1 1108 ? 0.782 -9.561 46.008 1.00 55.66 1108 GLY A O 1
ATOM 8903 N N . LEU A 1 1109 ? -1.168 -9.718 44.945 1.00 47.88 1109 LEU A N 1
ATOM 8904 C CA . LEU A 1 1109 ? -0.813 -11.003 44.291 1.00 47.88 1109 LEU A CA 1
ATOM 8905 C C . LEU A 1 1109 ? -1.464 -11.185 42.909 1.00 47.88 1109 LEU A C 1
ATOM 8907 O O . LEU A 1 1109 ? -2.412 -11.955 42.741 1.00 47.88 1109 LEU A O 1
ATOM 8911 N N . ASN A 1 1110 ? -0.940 -10.507 41.890 1.00 38.84 1110 ASN A N 1
ATOM 8912 C CA . ASN A 1 1110 ? -1.253 -10.856 40.506 1.00 38.84 1110 ASN A CA 1
ATOM 8913 C C . ASN A 1 1110 ? -0.054 -10.609 39.575 1.00 38.84 1110 ASN A C 1
ATOM 8915 O O . ASN A 1 1110 ? -0.078 -9.677 38.776 1.00 38.84 1110 ASN A O 1
ATOM 8919 N N . PRO A 1 1111 ? 0.943 -11.501 39.602 1.00 38.88 1111 PRO A N 1
ATOM 8920 C CA . PRO A 1 1111 ? 1.477 -12.052 38.375 1.00 38.88 1111 PRO A CA 1
ATOM 8921 C C . PRO A 1 1111 ? 0.922 -13.473 38.249 1.00 38.88 1111 PRO A C 1
ATOM 8923 O O . PRO A 1 1111 ? 0.887 -14.242 39.213 1.00 38.88 1111 PRO A O 1
ATOM 8926 N N . SER A 1 1112 ? 0.430 -13.851 37.074 1.00 33.81 1112 SER A N 1
ATOM 8927 C CA . SER A 1 1112 ? 0.115 -15.252 36.811 1.00 33.81 1112 SER A CA 1
ATOM 8928 C C . SER A 1 1112 ? 1.365 -16.122 37.028 1.00 33.81 1112 SER A C 1
ATOM 8930 O O . SER A 1 1112 ? 2.485 -15.635 36.958 1.00 33.81 1112 SER A O 1
ATOM 8932 N N . ILE A 1 1113 ? 1.228 -17.433 37.251 1.00 34.34 1113 ILE A N 1
ATOM 8933 C CA . ILE A 1 1113 ? 2.394 -18.343 37.239 1.00 34.34 1113 ILE A CA 1
ATOM 8934 C C . ILE A 1 1113 ? 3.122 -18.273 35.882 1.00 34.34 1113 ILE A C 1
ATOM 8936 O O . ILE A 1 1113 ? 4.326 -18.488 35.819 1.00 34.34 1113 ILE A O 1
ATOM 8940 N N . HIS A 1 1114 ? 2.426 -17.872 34.813 1.00 36.12 1114 HIS A N 1
ATOM 8941 C CA . HIS A 1 1114 ? 3.049 -17.562 33.534 1.00 36.12 1114 HIS A CA 1
ATOM 8942 C C . HIS A 1 1114 ? 3.849 -16.248 33.560 1.00 36.12 1114 HIS A C 1
ATOM 8944 O O . HIS A 1 1114 ? 4.815 -16.165 32.819 1.00 36.12 1114 HIS A O 1
ATOM 8950 N N . ASP A 1 1115 ? 3.513 -15.287 34.424 1.00 36.22 1115 ASP A N 1
ATOM 8951 C CA . ASP A 1 1115 ? 4.262 -14.046 34.691 1.00 36.22 1115 ASP A CA 1
ATOM 8952 C C . ASP A 1 1115 ? 5.365 -14.239 35.750 1.00 36.22 1115 ASP A C 1
ATOM 8954 O O . ASP A 1 1115 ? 6.341 -13.512 35.750 1.00 36.22 1115 ASP A O 1
ATOM 8958 N N . LEU A 1 1116 ? 5.260 -15.251 36.620 1.00 33.16 1116 LEU A N 1
ATOM 8959 C CA . LEU A 1 1116 ? 6.315 -15.655 37.567 1.00 33.16 1116 LEU A CA 1
ATOM 8960 C C . LEU A 1 1116 ? 7.344 -16.605 36.934 1.00 33.16 1116 LEU A C 1
ATOM 8962 O O . LEU A 1 1116 ? 8.508 -16.583 37.316 1.00 33.16 1116 LEU A O 1
ATOM 8966 N N . LEU A 1 1117 ? 6.939 -17.426 35.959 1.00 32.00 1117 LEU A N 1
ATOM 8967 C CA . LEU A 1 1117 ? 7.846 -18.172 35.072 1.00 32.00 1117 LEU A CA 1
ATOM 8968 C C . LEU A 1 1117 ? 8.324 -17.306 33.893 1.00 32.00 1117 LEU A C 1
ATOM 8970 O O . LEU A 1 1117 ? 9.382 -17.579 33.335 1.00 32.00 1117 LEU A O 1
ATOM 8974 N N . LYS A 1 1118 ? 7.584 -16.236 33.556 1.00 29.64 1118 LYS A N 1
ATOM 8975 C CA . LYS A 1 1118 ? 8.087 -15.042 32.855 1.00 29.64 1118 LYS A CA 1
ATOM 8976 C C . LYS A 1 1118 ? 8.592 -13.969 33.840 1.00 29.64 1118 LYS A C 1
ATOM 8978 O O . LYS A 1 1118 ? 8.585 -12.791 33.505 1.00 29.64 1118 LYS A O 1
ATOM 8983 N N . MET A 1 1119 ? 9.115 -14.376 34.995 1.00 31.95 1119 MET A N 1
ATOM 8984 C CA . MET A 1 1119 ? 10.254 -13.659 35.558 1.00 31.95 1119 MET A CA 1
ATOM 8985 C C . MET A 1 1119 ? 11.546 -14.406 35.192 1.00 31.95 1119 MET A C 1
ATOM 8987 O O . MET A 1 1119 ? 12.140 -15.059 36.048 1.00 31.95 1119 MET A O 1
ATOM 8991 N N . PRO A 1 1120 ? 12.043 -14.327 33.944 1.00 32.62 1120 PRO A N 1
ATOM 8992 C CA . PRO A 1 1120 ? 13.311 -13.655 33.763 1.00 32.62 1120 PRO A CA 1
ATOM 8993 C C . PRO A 1 1120 ? 13.054 -12.172 34.018 1.00 32.62 1120 PRO A C 1
ATOM 8995 O O . PRO A 1 1120 ? 12.062 -11.662 33.519 1.00 32.62 1120 PRO A O 1
ATOM 8998 N N . ASP A 1 1121 ? 13.879 -11.523 34.832 1.00 26.98 1121 ASP A N 1
ATOM 8999 C CA . ASP A 1 1121 ? 14.089 -10.075 34.803 1.00 26.98 1121 ASP A CA 1
ATOM 9000 C C . ASP A 1 1121 ? 12.866 -9.238 34.368 1.00 26.98 1121 ASP A C 1
ATOM 9002 O O . ASP A 1 1121 ? 12.619 -9.078 33.172 1.00 26.98 1121 ASP A O 1
ATOM 9006 N N . GLU A 1 1122 ? 12.147 -8.614 35.309 1.00 28.61 1122 GLU A N 1
ATOM 9007 C CA . GLU A 1 1122 ? 11.408 -7.370 35.025 1.00 28.61 1122 GLU A CA 1
ATOM 9008 C C . GLU A 1 1122 ? 12.420 -6.268 34.635 1.00 28.61 1122 GLU A C 1
ATOM 9010 O O . GLU A 1 1122 ? 12.611 -5.251 35.295 1.00 28.61 1122 GLU A O 1
ATOM 9015 N N . LEU A 1 1123 ? 13.118 -6.493 33.529 1.00 29.23 1123 LEU A N 1
ATOM 9016 C CA . LEU A 1 1123 ? 13.340 -5.491 32.529 1.00 29.23 1123 LEU A CA 1
ATOM 9017 C C . LEU A 1 1123 ? 11.937 -5.059 32.106 1.00 29.23 1123 LEU A C 1
ATOM 9019 O O . LEU A 1 1123 ? 11.110 -5.865 31.678 1.00 29.23 1123 LEU A O 1
ATOM 9023 N N . ASP A 1 1124 ? 11.672 -3.762 32.229 1.00 29.70 1124 ASP A N 1
ATOM 9024 C CA . ASP A 1 1124 ? 10.733 -3.075 31.355 1.00 29.70 1124 ASP A CA 1
ATOM 9025 C C . ASP A 1 1124 ? 10.847 -3.643 29.905 1.00 29.70 1124 ASP A C 1
ATOM 9027 O O . ASP A 1 1124 ? 11.821 -4.298 29.527 1.00 29.70 1124 ASP A O 1
ATOM 9031 N N . ASP A 1 1125 ? 10.015 -3.176 28.980 1.00 29.19 1125 ASP A N 1
ATOM 9032 C CA . ASP A 1 1125 ? 10.493 -2.922 27.608 1.00 29.19 1125 ASP A CA 1
ATOM 9033 C C . ASP A 1 1125 ? 11.708 -1.932 27.583 1.00 29.19 1125 ASP A C 1
ATOM 9035 O O . ASP A 1 1125 ? 11.815 -1.064 26.719 1.00 29.19 1125 ASP A O 1
ATOM 9039 N N . PHE A 1 1126 ? 12.643 -2.014 28.537 1.00 30.73 1126 PHE A N 1
ATOM 9040 C CA . PHE A 1 1126 ? 14.055 -2.035 28.248 1.00 30.73 1126 PHE A CA 1
ATOM 9041 C C . PHE A 1 1126 ? 14.259 -3.134 27.202 1.00 30.73 1126 PHE A C 1
ATOM 9043 O O . PHE A 1 1126 ? 14.553 -4.296 27.479 1.00 30.73 1126 PHE A O 1
ATOM 9050 N N . GLU A 1 1127 ? 14.250 -2.711 25.940 1.00 36.62 1127 GLU A N 1
ATOM 9051 C CA . GLU A 1 1127 ? 15.458 -2.961 25.172 1.00 36.62 1127 GLU A CA 1
ATOM 9052 C C . GLU A 1 1127 ? 16.634 -2.853 26.144 1.00 36.62 1127 GLU A C 1
ATOM 9054 O O . GLU A 1 1127 ? 16.926 -1.756 26.616 1.00 36.62 1127 GLU A O 1
ATOM 9059 N N . VAL A 1 1128 ? 17.190 -4.000 26.555 1.00 30.56 1128 VAL A N 1
ATOM 9060 C CA . VAL A 1 1128 ? 18.434 -4.054 27.314 1.00 30.56 1128 VAL A CA 1
ATOM 9061 C C . VAL A 1 1128 ? 19.366 -3.129 26.562 1.00 30.56 1128 VAL A C 1
ATOM 9063 O O . VAL A 1 1128 ? 19.748 -3.442 25.429 1.00 30.56 1128 VAL A O 1
ATOM 9066 N N . GLY A 1 1129 ? 19.600 -1.947 27.137 1.00 35.41 1129 GLY A N 1
ATOM 9067 C CA . GLY A 1 1129 ? 20.545 -0.993 26.613 1.00 35.41 1129 GLY A CA 1
ATOM 9068 C C . GLY A 1 1129 ? 21.823 -1.779 26.475 1.00 35.41 1129 GLY A C 1
ATOM 9069 O O . GLY A 1 1129 ? 22.359 -2.279 27.464 1.00 35.41 1129 GLY A O 1
ATOM 9070 N N . ILE A 1 1130 ? 22.228 -1.992 25.227 1.00 38.91 1130 ILE A N 1
ATOM 9071 C CA . ILE A 1 1130 ? 23.517 -2.580 24.922 1.00 38.91 1130 ILE A CA 1
ATOM 9072 C C . ILE A 1 1130 ? 24.505 -1.722 25.699 1.00 38.91 1130 ILE A C 1
ATOM 9074 O O . ILE A 1 1130 ? 24.557 -0.501 25.485 1.00 38.91 1130 ILE A O 1
ATOM 9078 N N . SER A 1 1131 ? 25.206 -2.336 26.656 1.00 36.06 1131 SER A N 1
ATOM 9079 C CA . SER A 1 1131 ? 26.240 -1.610 27.365 1.00 36.06 1131 SER A CA 1
ATOM 9080 C C . SER A 1 1131 ? 27.225 -1.122 26.314 1.00 36.06 1131 SER A C 1
ATOM 9082 O O . SER A 1 1131 ? 27.719 -1.896 25.491 1.00 36.06 1131 SER A O 1
ATOM 9084 N N . LEU A 1 1132 ? 27.476 0.187 26.325 1.00 39.38 1132 LEU A N 1
ATOM 9085 C CA . LEU A 1 1132 ? 28.531 0.801 25.529 1.00 39.38 1132 LEU A CA 1
ATOM 9086 C C . LEU A 1 1132 ? 29.882 0.105 25.779 1.00 39.38 1132 LEU A C 1
ATOM 9088 O O . LEU A 1 1132 ? 30.732 0.140 24.894 1.00 39.38 1132 LEU A O 1
ATOM 9092 N N . ASP A 1 1133 ? 30.037 -0.539 26.942 1.00 40.72 1133 ASP A N 1
ATOM 9093 C CA . ASP A 1 1133 ? 31.254 -1.220 27.387 1.00 40.72 1133 ASP A CA 1
ATOM 9094 C C . ASP A 1 1133 ? 31.643 -2.393 26.467 1.00 40.72 1133 ASP A C 1
ATOM 9096 O O . ASP A 1 1133 ? 32.823 -2.691 26.334 1.00 40.72 1133 ASP A O 1
ATOM 9100 N N . ASP A 1 1134 ? 30.689 -3.004 25.746 1.00 41.94 1134 ASP A N 1
ATOM 9101 C CA . ASP A 1 1134 ? 30.985 -4.072 24.771 1.00 41.94 1134 ASP A CA 1
ATOM 9102 C C . ASP A 1 1134 ? 31.418 -3.534 23.388 1.00 41.94 1134 ASP A C 1
ATOM 9104 O O . ASP A 1 1134 ? 31.920 -4.284 22.547 1.00 41.94 1134 ASP A O 1
ATOM 9108 N N . LEU A 1 1135 ? 31.189 -2.244 23.110 1.00 38.88 1135 LEU A N 1
ATOM 9109 C CA . LEU A 1 1135 ? 31.373 -1.623 21.787 1.00 38.88 1135 LEU A CA 1
ATOM 9110 C C . LEU A 1 1135 ? 32.506 -0.584 21.769 1.00 38.88 1135 LEU A C 1
ATOM 9112 O O . LEU A 1 1135 ? 33.031 -0.266 20.698 1.00 38.88 1135 LEU A O 1
ATOM 9116 N N . LEU A 1 1136 ? 32.879 -0.047 22.934 1.00 38.59 1136 LEU A N 1
ATOM 9117 C CA . LEU A 1 1136 ? 33.873 1.006 23.105 1.00 38.59 1136 LEU A CA 1
ATOM 9118 C C . LEU A 1 1136 ? 34.676 0.778 24.401 1.00 38.59 1136 LEU A C 1
ATOM 9120 O O . LEU A 1 1136 ? 34.162 1.016 25.488 1.00 38.59 1136 LEU A O 1
ATOM 9124 N N . ASP A 1 1137 ? 35.963 0.431 24.265 1.00 36.03 1137 ASP A N 1
ATOM 9125 C CA . ASP A 1 1137 ? 37.004 0.546 25.311 1.00 36.03 1137 ASP A CA 1
ATOM 9126 C C . ASP A 1 1137 ? 37.262 2.036 25.643 1.00 36.03 1137 ASP A C 1
ATOM 9128 O O . ASP A 1 1137 ? 38.319 2.600 25.362 1.00 36.03 1137 ASP A O 1
ATOM 9132 N N . TYR A 1 1138 ? 36.250 2.736 26.153 1.00 39.03 1138 TYR A N 1
ATOM 9133 C CA . TYR A 1 1138 ? 36.352 4.122 26.614 1.00 39.03 1138 TYR A CA 1
ATOM 9134 C C . TYR A 1 1138 ? 35.477 4.323 27.854 1.00 39.03 1138 TYR A C 1
ATOM 9136 O O . TYR A 1 1138 ? 34.547 5.129 27.868 1.00 39.03 1138 TYR A O 1
ATOM 9144 N N . THR A 1 1139 ? 35.801 3.602 28.925 1.00 32.12 1139 THR A N 1
ATOM 9145 C CA . THR A 1 1139 ? 35.302 3.902 30.276 1.00 32.12 1139 THR A CA 1
ATOM 9146 C C . THR A 1 1139 ? 35.893 5.195 30.851 1.00 32.12 1139 THR A C 1
ATOM 9148 O O . THR A 1 1139 ? 35.311 5.766 31.767 1.00 32.12 1139 THR A O 1
ATOM 9151 N N . ASP A 1 1140 ? 36.969 5.735 30.265 1.00 33.44 1140 ASP A N 1
ATOM 9152 C CA . ASP A 1 1140 ? 37.766 6.778 30.931 1.00 33.44 1140 ASP A CA 1
ATOM 9153 C C . ASP A 1 1140 ? 37.534 8.217 30.428 1.00 33.44 1140 ASP A C 1
ATOM 9155 O O . ASP A 1 1140 ? 38.101 9.148 30.991 1.00 33.44 1140 ASP A O 1
ATOM 9159 N N . LEU A 1 1141 ? 36.706 8.445 29.394 1.00 32.69 1141 LEU A N 1
ATOM 9160 C CA . LEU A 1 1141 ? 36.587 9.779 28.760 1.00 32.69 1141 LEU A CA 1
ATOM 9161 C C . LEU A 1 1141 ? 35.225 10.476 28.879 1.00 32.69 1141 LEU A C 1
ATOM 9163 O O . LEU A 1 1141 ? 35.123 11.640 28.513 1.00 32.69 1141 LEU A O 1
ATOM 9167 N N . ILE A 1 1142 ? 34.180 9.811 29.385 1.00 34.72 1142 ILE A N 1
ATOM 9168 C CA . ILE A 1 1142 ? 32.843 10.431 29.545 1.00 34.72 1142 ILE A CA 1
ATOM 9169 C C . ILE A 1 1142 ? 32.607 10.927 30.989 1.00 34.72 1142 ILE A C 1
ATOM 9171 O O . ILE A 1 1142 ? 31.607 11.581 31.262 1.00 34.72 1142 ILE A O 1
ATOM 9175 N N . VAL A 1 1143 ? 33.538 10.678 31.917 1.00 33.47 1143 VAL A N 1
ATOM 9176 C CA . VAL A 1 1143 ? 33.384 11.039 33.342 1.00 33.47 1143 VAL A CA 1
ATOM 9177 C C . VAL A 1 1143 ? 34.135 12.328 33.729 1.00 33.47 1143 VAL A C 1
ATOM 9179 O O . VAL A 1 1143 ? 34.010 12.782 34.858 1.00 33.47 1143 VAL A O 1
ATOM 9182 N N . THR A 1 1144 ? 34.881 12.968 32.822 1.00 31.61 1144 THR A N 1
ATOM 9183 C CA . THR A 1 1144 ? 35.798 14.069 33.196 1.00 31.61 1144 THR A CA 1
ATOM 9184 C C . THR A 1 1144 ? 35.609 15.397 32.470 1.00 31.61 1144 THR A C 1
ATOM 9186 O O . THR A 1 1144 ? 36.400 16.310 32.687 1.00 31.61 1144 THR A O 1
ATOM 9189 N N . GLU A 1 1145 ? 34.535 15.576 31.704 1.00 33.34 1145 GLU A N 1
ATOM 9190 C CA . GLU A 1 1145 ? 34.100 16.918 31.307 1.00 33.34 1145 GLU A CA 1
ATOM 9191 C C . GLU A 1 1145 ? 32.637 17.100 31.706 1.00 33.34 1145 GLU A C 1
ATOM 9193 O O . GLU A 1 1145 ? 31.715 16.793 30.948 1.00 33.34 1145 GLU A O 1
ATOM 9198 N N . ASP A 1 1146 ? 32.437 17.616 32.922 1.00 35.03 1146 ASP A N 1
ATOM 9199 C CA . ASP A 1 1146 ? 31.299 18.480 33.218 1.00 35.03 1146 ASP A CA 1
ATOM 9200 C C . ASP A 1 1146 ? 31.317 19.596 32.167 1.00 35.03 1146 ASP A C 1
ATOM 9202 O O . ASP A 1 1146 ? 31.965 20.630 32.318 1.00 35.03 1146 ASP A O 1
ATOM 9206 N N . SER A 1 1147 ? 30.647 19.375 31.036 1.00 35.50 1147 SER A N 1
ATOM 9207 C CA . SER A 1 1147 ? 30.240 20.491 30.205 1.00 35.50 1147 SER A CA 1
ATOM 9208 C C . SER A 1 1147 ? 29.274 21.284 31.071 1.00 35.50 1147 SER A C 1
ATOM 9210 O O . SER A 1 1147 ? 28.138 20.844 31.268 1.00 35.50 1147 SER A O 1
ATOM 9212 N N . ASP A 1 1148 ? 29.759 22.394 31.625 1.00 34.59 1148 ASP A N 1
ATOM 9213 C CA . ASP A 1 1148 ? 28.987 23.418 32.313 1.00 34.59 1148 ASP A CA 1
ATOM 9214 C C . ASP A 1 1148 ? 27.807 23.835 31.424 1.00 34.59 1148 ASP A C 1
ATOM 9216 O O . ASP A 1 1148 ? 27.849 24.817 30.683 1.00 34.59 1148 ASP A O 1
ATOM 9220 N N . VAL A 1 1149 ? 26.702 23.094 31.503 1.00 39.88 1149 VAL A N 1
ATOM 9221 C CA . VAL A 1 1149 ? 25.384 23.611 31.156 1.00 39.88 1149 VAL A CA 1
ATOM 9222 C C . VAL A 1 1149 ? 24.975 24.451 32.356 1.00 39.88 1149 VAL A C 1
ATOM 9224 O O . VAL A 1 1149 ? 24.095 24.085 33.135 1.00 39.88 1149 VAL A O 1
ATOM 9227 N N . ALA A 1 1150 ? 25.686 25.568 32.541 1.00 34.09 1150 ALA A N 1
ATOM 9228 C CA . ALA A 1 1150 ? 25.201 26.666 33.344 1.00 34.09 1150 ALA A CA 1
ATOM 9229 C C . ALA A 1 1150 ? 23.808 26.983 32.801 1.00 34.09 1150 ALA A C 1
ATOM 9231 O O . ALA A 1 1150 ? 23.641 27.274 31.615 1.00 34.09 1150 ALA A O 1
ATOM 9232 N N . ALA A 1 1151 ? 22.803 26.793 33.652 1.00 36.22 1151 ALA A N 1
ATOM 9233 C CA . ALA A 1 1151 ? 21.419 27.077 33.342 1.00 36.22 1151 ALA A CA 1
ATOM 9234 C C . ALA A 1 1151 ? 21.302 28.566 33.006 1.00 36.22 1151 ALA A C 1
ATOM 9236 O O . ALA A 1 1151 ? 21.181 29.410 33.891 1.00 36.22 1151 ALA A O 1
ATOM 9237 N N . ASP A 1 1152 ? 21.372 28.892 31.719 1.00 33.94 1152 ASP A N 1
ATOM 9238 C CA . ASP A 1 1152 ? 20.930 30.184 31.228 1.00 33.94 1152 ASP A CA 1
ATOM 9239 C C . ASP A 1 1152 ? 19.394 30.137 31.275 1.00 33.94 1152 ASP A C 1
ATOM 9241 O O . ASP A 1 1152 ? 18.715 29.746 30.326 1.00 33.94 1152 ASP A O 1
ATOM 9245 N N . ASP A 1 1153 ? 18.851 30.437 32.459 1.00 36.88 1153 ASP A N 1
ATOM 9246 C CA . ASP A 1 1153 ? 17.427 30.503 32.824 1.00 36.88 1153 ASP A CA 1
ATOM 9247 C C . ASP A 1 1153 ? 16.695 31.663 32.103 1.00 36.88 1153 ASP A C 1
ATOM 9249 O O . ASP A 1 1153 ? 15.829 32.347 32.651 1.00 36.88 1153 ASP A O 1
ATOM 9253 N N . ARG A 1 1154 ? 17.041 31.922 30.839 1.00 36.44 1154 ARG A N 1
ATOM 9254 C CA . ARG A 1 1154 ? 16.493 33.003 30.015 1.00 36.44 1154 ARG A CA 1
ATOM 9255 C C . ARG A 1 1154 ? 15.813 32.468 28.769 1.00 36.44 1154 ARG A C 1
ATOM 9257 O O . ARG A 1 1154 ? 16.107 32.890 27.665 1.00 36.44 1154 ARG A O 1
ATOM 9264 N N . GLU A 1 1155 ? 14.861 31.572 28.970 1.00 34.62 1155 GLU A N 1
ATOM 9265 C CA . GLU A 1 1155 ? 13.641 31.511 28.166 1.00 34.62 1155 GLU A CA 1
ATOM 9266 C C . GLU A 1 1155 ? 12.659 30.585 28.884 1.00 34.62 1155 GLU A C 1
ATOM 9268 O O . GLU A 1 1155 ? 12.934 29.408 29.126 1.00 34.62 1155 GLU A O 1
ATOM 9273 N N . SER A 1 1156 ? 11.509 31.139 29.264 1.00 34.19 1156 SER A N 1
ATOM 9274 C CA . SER A 1 1156 ? 10.369 30.413 29.813 1.00 34.19 1156 SER A CA 1
ATOM 9275 C C . SER A 1 1156 ? 9.876 29.381 28.794 1.00 34.19 1156 SER A C 1
ATOM 9277 O O . SER A 1 1156 ? 8.944 29.625 28.030 1.00 34.19 1156 SER A O 1
ATOM 9279 N N . SER A 1 1157 ? 10.525 28.221 28.755 1.00 37.41 1157 SER A N 1
ATOM 9280 C CA . SER A 1 1157 ? 10.059 27.070 27.998 1.00 37.41 1157 SER A CA 1
ATOM 9281 C C . SER A 1 1157 ? 8.853 26.513 28.745 1.00 37.41 1157 SER A C 1
ATOM 9283 O O . SER A 1 1157 ? 8.984 25.832 29.762 1.00 37.41 1157 SER A O 1
ATOM 9285 N N . GLU A 1 1158 ? 7.657 26.883 28.280 1.00 36.06 1158 GLU A N 1
ATOM 9286 C CA . GLU A 1 1158 ? 6.396 26.376 28.810 1.00 36.06 1158 GLU A CA 1
ATOM 9287 C C . GLU A 1 1158 ? 6.404 24.843 28.746 1.00 36.06 1158 GLU A C 1
ATOM 9289 O O . GLU A 1 1158 ? 6.185 24.226 27.700 1.00 36.06 1158 GLU A O 1
ATOM 9294 N N . VAL A 1 1159 ? 6.644 24.199 29.889 1.00 38.97 1159 VAL A N 1
ATOM 9295 C CA . VAL A 1 1159 ? 6.216 22.821 30.105 1.00 38.97 1159 VAL A CA 1
ATOM 9296 C C . VAL A 1 1159 ? 4.702 22.895 30.209 1.00 38.97 1159 VAL A C 1
ATOM 9298 O O . VAL A 1 1159 ? 4.145 23.102 31.285 1.00 38.97 1159 VAL A O 1
ATOM 9301 N N . VAL A 1 1160 ? 4.026 22.815 29.065 1.00 36.75 1160 VAL A N 1
ATOM 9302 C CA . VAL A 1 1160 ? 2.567 22.779 29.025 1.00 36.75 1160 VAL A CA 1
ATOM 9303 C C . VAL A 1 1160 ? 2.125 21.574 29.856 1.00 36.75 1160 VAL A C 1
ATOM 9305 O O . VAL A 1 1160 ? 2.368 20.424 29.483 1.00 36.75 1160 VAL A O 1
ATOM 9308 N N . LYS A 1 1161 ? 1.489 21.836 31.004 1.00 32.09 1161 LYS A N 1
ATOM 9309 C CA . LYS A 1 1161 ? 0.666 20.841 31.696 1.00 32.09 1161 LYS A CA 1
ATOM 9310 C C . LYS A 1 1161 ? -0.391 20.399 30.692 1.00 32.09 1161 LYS A C 1
ATOM 9312 O O . LYS A 1 1161 ? -1.282 21.171 30.354 1.00 32.09 1161 LYS A O 1
ATOM 9317 N N . TYR A 1 1162 ? -0.265 19.184 30.175 1.00 37.12 1162 TYR A N 1
ATOM 9318 C CA . TYR A 1 1162 ? -1.310 18.614 29.342 1.00 37.12 1162 TYR A CA 1
ATOM 9319 C C . TYR A 1 1162 ? -2.510 18.300 30.230 1.00 37.12 1162 TYR A C 1
ATOM 9321 O O . TYR A 1 1162 ? -2.489 17.318 30.971 1.00 37.12 1162 TYR A O 1
ATOM 9329 N N . ASP A 1 1163 ? -3.563 19.105 30.113 1.00 27.56 1163 ASP A N 1
ATOM 9330 C CA . ASP A 1 1163 ? -4.906 18.587 30.319 1.00 27.56 1163 ASP A CA 1
ATOM 9331 C C . ASP A 1 1163 ? -5.170 17.592 29.190 1.00 27.56 1163 ASP A C 1
ATOM 9333 O O . ASP A 1 1163 ? -5.135 17.910 27.997 1.00 27.56 1163 ASP A O 1
ATOM 9337 N N . LEU A 1 1164 ? -5.355 16.339 29.588 1.00 32.94 1164 LEU A N 1
ATOM 9338 C CA . LEU A 1 1164 ? -5.726 15.213 28.745 1.00 32.94 1164 LEU A CA 1
ATOM 9339 C C . LEU A 1 1164 ? -7.171 15.387 28.253 1.00 32.94 1164 LEU A C 1
ATOM 9341 O O . LEU A 1 1164 ? -8.005 14.516 28.464 1.00 32.94 1164 LEU A O 1
ATOM 9345 N N . ASP A 1 1165 ? -7.480 16.470 27.540 1.00 30.20 1165 ASP A N 1
ATOM 9346 C CA . ASP A 1 1165 ? -8.734 16.562 26.795 1.00 30.20 1165 ASP A CA 1
ATOM 9347 C C . ASP A 1 1165 ? -8.571 15.853 25.439 1.00 30.20 1165 ASP A C 1
ATOM 9349 O O . ASP A 1 1165 ? -8.656 16.404 24.338 1.00 30.20 1165 ASP A O 1
ATOM 9353 N N . MET A 1 1166 ? -8.264 14.556 25.526 1.00 34.38 1166 MET A N 1
ATOM 9354 C CA . MET A 1 1166 ? -8.568 13.599 24.472 1.00 34.38 1166 MET A CA 1
ATOM 9355 C C . MET A 1 1166 ? -10.092 13.450 24.466 1.00 34.38 1166 MET A C 1
ATOM 9357 O O . MET A 1 1166 ? -10.619 12.490 25.013 1.00 34.38 1166 MET A O 1
ATOM 9361 N N . GLY A 1 1167 ? -10.798 14.405 23.853 1.00 27.58 1167 GLY A N 1
ATOM 9362 C CA . GLY A 1 1167 ? -12.268 14.474 23.786 1.00 27.58 1167 GLY A CA 1
ATOM 9363 C C . GLY A 1 1167 ? -12.974 13.320 23.046 1.00 27.58 1167 GLY A C 1
ATOM 9364 O O . GLY A 1 1167 ? -14.091 13.488 22.566 1.00 27.58 1167 GLY A O 1
ATOM 9365 N N . LEU A 1 1168 ? -12.332 12.156 22.919 1.00 29.64 1168 LEU A N 1
ATOM 9366 C CA . LEU A 1 1168 ? -12.922 10.872 22.550 1.00 29.64 1168 LEU A CA 1
ATOM 9367 C C . LEU A 1 1168 ? -12.278 9.800 23.431 1.00 29.64 1168 LEU A C 1
ATOM 9369 O O . LEU A 1 1168 ? -11.048 9.718 23.503 1.00 29.64 1168 LEU A O 1
ATOM 9373 N N . GLY A 1 1169 ? -13.121 9.012 24.102 1.00 31.50 1169 GLY A N 1
ATOM 9374 C CA . GLY A 1 1169 ? -12.716 8.020 25.090 1.00 31.50 1169 GLY A CA 1
ATOM 9375 C C . GLY A 1 1169 ? -11.590 7.118 24.594 1.00 31.50 1169 GLY A C 1
ATOM 9376 O O . GLY A 1 1169 ? -11.568 6.688 23.440 1.00 31.50 1169 GLY A O 1
ATOM 9377 N N . ILE A 1 1170 ? -10.670 6.822 25.511 1.00 33.94 1170 ILE A N 1
ATOM 9378 C CA . ILE A 1 1170 ? -9.613 5.812 25.387 1.00 33.94 1170 ILE A CA 1
ATOM 9379 C C . ILE A 1 1170 ? -10.177 4.527 24.739 1.00 33.94 1170 ILE A C 1
ATOM 9381 O O . ILE A 1 1170 ? -9.537 3.965 23.862 1.00 33.94 1170 ILE A O 1
ATOM 9385 N N . ASP A 1 1171 ? -11.432 4.167 25.008 1.00 34.94 1171 ASP A N 1
ATOM 9386 C CA . ASP A 1 1171 ? -12.158 3.038 24.410 1.00 34.94 1171 ASP A CA 1
ATOM 9387 C C . ASP A 1 1171 ? -12.179 2.988 22.858 1.00 34.94 1171 ASP A C 1
ATOM 9389 O O . ASP A 1 1171 ? -12.206 1.901 22.286 1.00 34.94 1171 ASP A O 1
ATOM 9393 N N . GLU A 1 1172 ? -12.143 4.114 22.128 1.00 33.38 1172 GLU A N 1
ATOM 9394 C CA . GLU A 1 1172 ? -12.246 4.107 20.650 1.00 33.38 1172 GLU A CA 1
ATOM 9395 C C . GLU A 1 1172 ? -10.925 3.799 19.921 1.00 33.38 1172 GLU A C 1
ATOM 9397 O O . GLU A 1 1172 ? -10.943 3.363 18.768 1.00 33.38 1172 GLU A O 1
ATOM 9402 N N . LEU A 1 1173 ? -9.779 4.010 20.577 1.00 32.44 1173 LEU A N 1
ATOM 9403 C CA . LEU A 1 1173 ? -8.438 3.735 20.031 1.00 32.44 1173 LEU A CA 1
ATOM 9404 C C . LEU A 1 1173 ? -7.968 2.297 20.302 1.00 32.44 1173 LEU A C 1
ATOM 9406 O O . LEU A 1 1173 ? -7.049 1.818 19.641 1.00 32.44 1173 LEU A O 1
ATOM 9410 N N . PHE A 1 1174 ? -8.576 1.615 21.275 1.00 34.88 1174 PHE A N 1
ATOM 9411 C CA . PHE A 1 1174 ? -8.087 0.337 21.805 1.00 34.88 1174 PHE A CA 1
ATOM 9412 C C . PHE A 1 1174 ? -8.696 -0.895 21.121 1.00 34.88 1174 PHE A C 1
ATOM 9414 O O . PHE A 1 1174 ? -8.128 -1.980 21.227 1.00 34.88 1174 PHE A O 1
ATOM 9421 N N . ASP A 1 1175 ? -9.773 -0.730 20.346 1.00 34.91 1175 ASP A N 1
ATOM 9422 C CA . ASP A 1 1175 ? -10.443 -1.833 19.633 1.00 34.91 1175 ASP A CA 1
ATOM 9423 C C . ASP A 1 1175 ? -9.652 -2.366 18.414 1.00 34.91 1175 ASP A C 1
ATOM 9425 O O . ASP A 1 1175 ? -10.026 -3.388 17.843 1.00 34.91 1175 ASP A O 1
ATOM 9429 N N . PHE A 1 1176 ? -8.562 -1.704 17.994 1.00 30.77 1176 PHE A N 1
ATOM 9430 C CA . PHE A 1 1176 ? -7.857 -2.020 16.739 1.00 30.77 1176 PHE A CA 1
ATOM 9431 C C . PHE A 1 1176 ? -6.573 -2.859 16.863 1.00 30.77 1176 PHE A C 1
ATOM 9433 O O . PHE A 1 1176 ? -6.099 -3.339 15.836 1.00 30.77 1176 PHE A O 1
ATOM 9440 N N . SER A 1 1177 ? -5.996 -3.065 18.057 1.00 25.27 1177 SER A N 1
ATOM 9441 C CA . SER A 1 1177 ? -4.710 -3.790 18.186 1.00 25.27 1177 SER A CA 1
ATOM 9442 C C . SER A 1 1177 ? -4.633 -4.875 19.265 1.00 25.27 1177 SER A C 1
ATOM 9444 O O . SER A 1 1177 ? -3.588 -5.502 19.407 1.00 25.27 1177 SER A O 1
ATOM 9446 N N . TYR A 1 1178 ? -5.717 -5.158 19.992 1.00 27.53 1178 TYR A N 1
ATOM 9447 C CA . TYR A 1 1178 ? -5.737 -6.201 21.025 1.00 27.53 1178 TYR A CA 1
ATOM 9448 C C . TYR A 1 1178 ? -6.563 -7.414 20.588 1.00 27.53 1178 TYR A C 1
ATOM 9450 O O . TYR A 1 1178 ? -7.725 -7.556 20.965 1.00 27.53 1178 TYR A O 1
ATOM 9458 N N . ASN A 1 1179 ? -5.952 -8.302 19.800 1.00 26.33 1179 ASN A N 1
ATOM 9459 C CA . ASN A 1 1179 ? -6.496 -9.640 19.532 1.00 26.33 1179 ASN A CA 1
ATOM 9460 C C . ASN A 1 1179 ? -5.622 -10.789 20.053 1.00 26.33 1179 ASN A C 1
ATOM 9462 O O . ASN A 1 1179 ? -5.997 -11.945 19.886 1.00 26.33 1179 ASN A O 1
ATOM 9466 N N . GLU A 1 1180 ? -4.532 -10.506 20.764 1.00 26.59 1180 GLU A N 1
ATOM 9467 C CA . GLU A 1 1180 ? -3.764 -11.538 21.462 1.00 26.59 1180 GLU A CA 1
ATOM 9468 C C . GLU A 1 1180 ? -3.908 -11.329 22.976 1.00 26.59 1180 GLU A C 1
ATOM 9470 O O . GLU A 1 1180 ? -3.696 -10.238 23.496 1.00 26.59 1180 GLU A O 1
ATOM 9475 N N . GLU A 1 1181 ? -4.386 -12.380 23.650 1.00 26.61 1181 GLU A N 1
ATOM 9476 C CA . GLU A 1 1181 ? -4.651 -12.484 25.095 1.00 26.61 1181 GLU A CA 1
ATOM 9477 C C . GLU A 1 1181 ? -5.921 -11.809 25.660 1.00 26.61 1181 GLU A C 1
ATOM 9479 O O . GLU A 1 1181 ? -5.954 -11.334 26.795 1.00 26.61 1181 GLU A O 1
ATOM 9484 N N . ARG A 1 1182 ? -7.067 -11.924 24.971 1.00 25.73 1182 ARG A N 1
ATOM 9485 C CA . ARG A 1 1182 ? -8.364 -11.962 25.685 1.00 25.73 1182 ARG A CA 1
ATOM 9486 C C . ARG A 1 1182 ? -8.535 -13.316 26.381 1.00 25.73 1182 ARG A C 1
ATOM 9488 O O . ARG A 1 1182 ? -9.358 -14.139 25.981 1.00 25.73 1182 ARG A O 1
ATOM 9495 N N . SER A 1 1183 ? -7.778 -13.545 27.455 1.00 25.41 1183 SER A N 1
ATOM 9496 C CA . SER A 1 1183 ? -8.207 -14.520 28.458 1.00 25.41 1183 SER A CA 1
ATOM 9497 C C . SER A 1 1183 ? -9.487 -13.978 29.112 1.00 25.41 1183 SER A C 1
ATOM 9499 O O . SER A 1 1183 ? -9.531 -12.853 29.597 1.00 25.41 1183 SER A O 1
ATOM 9501 N N . SER A 1 1184 ? -10.575 -14.737 28.975 1.00 29.55 1184 SER A N 1
ATOM 9502 C CA . SER A 1 1184 ? -11.846 -14.649 29.712 1.00 29.55 1184 SER A CA 1
ATOM 9503 C C . SER A 1 1184 ? -12.095 -13.371 30.544 1.00 29.55 1184 SER A C 1
ATOM 9505 O O . SER A 1 1184 ? -11.653 -13.316 31.681 1.00 29.55 1184 SER A O 1
ATOM 9507 N N . ARG A 1 1185 ? -12.882 -12.424 29.999 1.00 32.78 1185 ARG A N 1
ATOM 9508 C CA . ARG A 1 1185 ? -13.649 -11.341 30.677 1.00 32.78 1185 ARG A CA 1
ATOM 9509 C C . ARG A 1 1185 ? -12.908 -10.543 31.786 1.00 32.78 1185 ARG A C 1
ATOM 9511 O O . ARG A 1 1185 ? -12.614 -11.109 32.832 1.00 32.78 1185 ARG A O 1
ATOM 9518 N N . PRO A 1 1186 ? -12.742 -9.207 31.676 1.00 44.03 1186 PRO A N 1
ATOM 9519 C CA . PRO A 1 1186 ? -12.315 -8.404 32.825 1.00 44.03 1186 PRO A CA 1
ATOM 9520 C C . PRO A 1 1186 ? -13.344 -8.556 33.955 1.00 44.03 1186 PRO A C 1
ATOM 9522 O O . PRO A 1 1186 ? -14.493 -8.151 33.802 1.00 44.03 1186 PRO A O 1
ATOM 9525 N N . ASP A 1 1187 ? -12.984 -9.187 35.064 1.00 61.34 1187 ASP A N 1
ATOM 9526 C CA . ASP A 1 1187 ? -13.884 -9.320 36.207 1.00 61.34 1187 ASP A CA 1
ATOM 9527 C C . ASP A 1 1187 ? -13.994 -7.962 36.917 1.00 61.34 1187 ASP A C 1
ATOM 9529 O O . ASP A 1 1187 ? -12.992 -7.440 37.408 1.00 61.34 1187 ASP A O 1
ATOM 9533 N N . ILE A 1 1188 ? -15.190 -7.364 36.948 1.00 66.00 1188 ILE A N 1
ATOM 9534 C CA . ILE A 1 1188 ? -15.432 -6.045 37.557 1.00 66.00 1188 ILE A CA 1
ATOM 9535 C C . ILE A 1 1188 ? -14.950 -5.988 39.011 1.00 66.00 1188 ILE A C 1
ATOM 9537 O O . ILE A 1 1188 ? -14.471 -4.950 39.468 1.00 66.00 1188 ILE A O 1
ATOM 9541 N N . PHE A 1 1189 ? -14.996 -7.119 39.716 1.00 70.88 1189 PHE A N 1
ATOM 9542 C CA . PHE A 1 1189 ? -14.559 -7.225 41.101 1.00 70.88 1189 PHE A CA 1
ATOM 9543 C C . PHE A 1 1189 ? -13.059 -6.949 41.288 1.00 70.88 1189 PHE A C 1
ATOM 9545 O O . PHE A 1 1189 ? -12.665 -6.516 42.367 1.00 70.88 1189 PHE A O 1
ATOM 9552 N N . ARG A 1 1190 ? -12.224 -7.114 40.249 1.00 65.88 1190 ARG A N 1
ATOM 9553 C CA . ARG A 1 1190 ? -10.779 -6.801 40.293 1.00 65.88 1190 ARG A CA 1
ATOM 9554 C C . ARG A 1 1190 ? -10.462 -5.315 40.257 1.00 65.88 1190 ARG A C 1
ATOM 9556 O O . ARG A 1 1190 ? -9.459 -4.904 40.829 1.00 65.88 1190 ARG A O 1
ATOM 9563 N N . ASN A 1 1191 ? -11.296 -4.523 39.592 1.00 64.94 1191 ASN A N 1
ATOM 9564 C CA . ASN A 1 1191 ? -11.034 -3.099 39.373 1.00 64.94 1191 ASN A CA 1
ATOM 9565 C C . ASN A 1 1191 ? -11.795 -2.197 40.360 1.00 64.94 1191 ASN A C 1
ATOM 9567 O O . ASN A 1 1191 ? -11.642 -0.976 40.320 1.00 64.94 1191 ASN A O 1
ATOM 9571 N N . HIS A 1 1192 ? -12.624 -2.783 41.227 1.00 77.44 1192 HIS A N 1
ATOM 9572 C CA . HIS A 1 1192 ? -13.480 -2.056 42.156 1.00 77.44 1192 HIS A CA 1
ATOM 9573 C C . HIS A 1 1192 ? -12.768 -1.757 43.493 1.00 77.44 1192 HIS A C 1
ATOM 9575 O O . HIS A 1 1192 ? -12.094 -2.622 44.051 1.00 77.44 1192 HIS A O 1
ATOM 9581 N N . LEU A 1 1193 ? -12.940 -0.547 44.042 1.00 79.56 1193 LEU A N 1
ATOM 9582 C CA . LEU A 1 1193 ? -12.183 -0.047 45.205 1.00 79.56 1193 LEU A CA 1
ATOM 9583 C C . LEU A 1 1193 ? -12.773 -0.397 46.583 1.00 79.56 1193 LEU A C 1
ATOM 9585 O O . LEU A 1 1193 ? -12.106 -0.172 47.583 1.00 79.56 1193 LEU A O 1
ATOM 9589 N N . LEU A 1 1194 ? -13.984 -0.961 46.647 1.00 81.19 1194 LEU A N 1
ATOM 9590 C CA . LEU A 1 1194 ? -14.789 -1.133 47.877 1.00 81.19 1194 LEU A CA 1
ATOM 9591 C C . LEU A 1 1194 ? -14.033 -1.619 49.129 1.00 81.19 1194 LEU A C 1
ATOM 9593 O O . LEU A 1 1194 ? -14.274 -1.080 50.203 1.00 81.19 1194 LEU A O 1
ATOM 9597 N N . PHE A 1 1195 ? -13.155 -2.621 49.013 1.00 80.56 1195 PHE A N 1
ATOM 9598 C CA . PHE A 1 1195 ? -12.374 -3.158 50.141 1.00 80.56 1195 PHE A CA 1
ATOM 9599 C C . PHE A 1 1195 ? -10.869 -2.904 50.011 1.00 80.56 1195 PHE A C 1
ATOM 9601 O O . PHE A 1 1195 ? -10.076 -3.481 50.752 1.00 80.56 1195 PHE A O 1
ATOM 9608 N N . LYS A 1 1196 ? -10.450 -2.055 49.068 1.00 77.31 1196 LYS A N 1
ATOM 9609 C CA . LYS A 1 1196 ? -9.034 -1.873 48.750 1.00 77.31 1196 LYS A CA 1
ATOM 9610 C C . LYS A 1 1196 ? -8.251 -1.313 49.938 1.00 77.31 1196 LYS A C 1
ATOM 9612 O O . LYS A 1 1196 ? -7.199 -1.858 50.248 1.00 77.31 1196 LYS A O 1
ATOM 9617 N N . GLU A 1 1197 ? -8.777 -0.301 50.635 1.00 76.81 1197 GLU A N 1
ATOM 9618 C CA . GLU A 1 1197 ? -8.118 0.262 51.827 1.00 76.81 1197 GLU A CA 1
ATOM 9619 C C . GLU A 1 1197 ? -8.023 -0.748 52.975 1.00 76.81 1197 GLU A C 1
ATOM 9621 O O . GLU A 1 1197 ? -6.978 -0.831 53.612 1.00 76.81 1197 GLU A O 1
ATOM 9626 N N . LEU A 1 1198 ? -9.062 -1.564 53.200 1.00 74.81 1198 LEU A N 1
ATOM 9627 C CA . LEU A 1 1198 ? -9.033 -2.635 54.203 1.00 74.81 1198 LEU A CA 1
ATOM 9628 C C . LEU A 1 1198 ? -7.939 -3.668 53.886 1.00 74.81 1198 LEU A C 1
ATOM 9630 O O . LEU A 1 1198 ? -7.164 -4.036 54.763 1.00 74.81 1198 LEU A O 1
ATOM 9634 N N . CYS A 1 1199 ? -7.845 -4.116 52.630 1.00 70.69 1199 CYS A N 1
ATOM 9635 C CA . CYS A 1 1199 ? -6.819 -5.071 52.211 1.00 70.69 1199 CYS A CA 1
ATOM 9636 C C . CYS A 1 1199 ? -5.406 -4.469 52.258 1.00 70.69 1199 CYS A C 1
ATOM 9638 O O . CYS A 1 1199 ? -4.464 -5.168 52.622 1.00 70.69 1199 CYS A O 1
ATOM 9640 N N . SER A 1 1200 ? -5.243 -3.186 51.912 1.00 67.12 1200 SER A N 1
ATOM 9641 C CA . SER A 1 1200 ? -3.971 -2.467 52.066 1.00 67.12 1200 SER A CA 1
ATOM 9642 C C . SER A 1 1200 ? -3.564 -2.334 53.530 1.00 67.12 1200 SER A C 1
ATOM 9644 O O . SER A 1 1200 ? -2.392 -2.533 53.833 1.00 67.12 1200 SER A O 1
ATOM 9646 N N . TRP A 1 1201 ? -4.520 -2.071 54.422 1.00 66.88 1201 TRP A N 1
ATOM 9647 C CA . TRP A 1 1201 ? -4.304 -2.027 55.865 1.00 66.88 1201 TRP A CA 1
ATOM 9648 C C . TRP A 1 1201 ? -3.871 -3.398 56.418 1.00 66.88 1201 TRP A C 1
ATOM 9650 O O . TRP A 1 1201 ? -2.815 -3.491 57.042 1.00 66.88 1201 TRP A O 1
ATOM 9660 N N . TRP A 1 1202 ? -4.578 -4.484 56.072 1.00 65.06 1202 TRP A N 1
ATOM 9661 C CA . TRP A 1 1202 ? -4.173 -5.858 56.423 1.00 65.06 1202 TRP A CA 1
ATOM 9662 C C . TRP A 1 1202 ? -2.781 -6.230 55.892 1.00 65.06 1202 TRP A C 1
ATOM 9664 O O . TRP A 1 1202 ? -1.995 -6.872 56.583 1.00 65.06 1202 TRP A O 1
ATOM 9674 N N . LEU A 1 1203 ? -2.440 -5.805 54.671 1.00 59.72 1203 LEU A N 1
ATOM 9675 C CA . LEU A 1 1203 ? -1.123 -6.056 54.081 1.00 59.72 1203 LEU A CA 1
ATOM 9676 C C . LEU A 1 1203 ? -0.016 -5.170 54.665 1.00 59.72 1203 LEU A C 1
ATOM 9678 O O . LEU A 1 1203 ? 1.148 -5.561 54.589 1.00 59.72 1203 LEU A O 1
ATOM 9682 N N . SER A 1 1204 ? -0.322 -4.000 55.232 1.00 55.78 1204 SER A N 1
ATOM 9683 C CA . SER A 1 1204 ? 0.664 -3.183 55.953 1.00 55.78 1204 SER A CA 1
ATOM 9684 C C . SER A 1 1204 ? 0.992 -3.731 57.343 1.00 55.78 1204 SER A C 1
ATOM 9686 O O . SER A 1 1204 ? 2.128 -3.565 57.776 1.00 55.78 1204 SER A O 1
ATOM 9688 N N . ASP A 1 1205 ? 0.054 -4.445 57.973 1.00 53.38 1205 ASP A N 1
ATOM 9689 C CA . ASP A 1 1205 ? 0.202 -5.032 59.316 1.00 53.38 1205 ASP A CA 1
ATOM 9690 C C . ASP A 1 1205 ? 1.037 -6.334 59.334 1.00 53.38 1205 ASP A C 1
ATOM 9692 O O . ASP A 1 1205 ? 1.545 -6.750 60.370 1.00 53.38 1205 ASP A O 1
ATOM 9696 N N . LEU A 1 1206 ? 1.250 -6.967 58.173 1.00 51.38 1206 LEU A N 1
ATOM 9697 C CA . LEU A 1 1206 ? 2.092 -8.166 58.021 1.00 51.38 1206 LEU A CA 1
ATOM 9698 C C . LEU A 1 1206 ? 3.588 -7.855 58.219 1.00 51.38 1206 LEU A C 1
ATOM 9700 O O . LEU A 1 1206 ? 4.183 -7.110 57.422 1.00 51.38 1206 LEU A O 1
ATOM 9704 N N . SER A 1 1207 ? 4.236 -8.494 59.198 1.00 44.12 1207 SER A N 1
ATOM 9705 C CA . SER A 1 1207 ? 5.657 -8.283 59.503 1.00 44.12 1207 SER A CA 1
ATOM 9706 C C . SER A 1 1207 ? 6.574 -8.724 58.343 1.00 44.12 1207 SER A C 1
ATOM 9708 O O . SER A 1 1207 ? 6.285 -9.658 57.587 1.00 44.12 1207 SER A O 1
ATOM 9710 N N . ARG A 1 1208 ? 7.738 -8.070 58.178 1.00 41.09 1208 ARG A N 1
ATOM 9711 C CA . ARG A 1 1208 ? 8.736 -8.425 57.135 1.00 41.09 1208 ARG A CA 1
ATOM 9712 C C . ARG A 1 1208 ? 9.211 -9.886 57.223 1.00 41.09 1208 ARG A C 1
ATOM 9714 O O . ARG A 1 1208 ? 9.656 -10.433 56.215 1.00 41.09 1208 ARG A O 1
ATOM 9721 N N . ARG A 1 1209 ? 9.126 -10.505 58.406 1.00 36.81 1209 ARG A N 1
ATOM 9722 C CA . ARG A 1 1209 ? 9.574 -11.878 58.687 1.00 36.81 1209 ARG A CA 1
ATOM 9723 C C . ARG A 1 1209 ? 8.584 -12.916 58.147 1.00 36.81 1209 ARG A C 1
ATOM 9725 O O . ARG A 1 1209 ? 9.005 -13.871 57.503 1.00 36.81 1209 ARG A O 1
ATOM 9732 N N . GLU A 1 1210 ? 7.284 -12.673 58.295 1.00 45.69 1210 GLU A N 1
ATOM 9733 C CA . GLU A 1 1210 ? 6.220 -13.564 57.805 1.00 45.69 1210 GLU A CA 1
ATOM 9734 C C . GLU A 1 1210 ? 6.125 -13.566 56.278 1.00 45.69 1210 GLU A C 1
ATOM 9736 O O . GLU A 1 1210 ? 5.973 -14.625 55.672 1.00 45.69 1210 GLU A O 1
ATOM 9741 N N . ARG A 1 1211 ? 6.330 -12.405 55.634 1.00 44.75 1211 ARG A N 1
ATOM 9742 C CA . ARG A 1 1211 ? 6.398 -12.303 54.162 1.00 44.75 1211 ARG A CA 1
ATOM 9743 C C . ARG A 1 1211 ? 7.542 -13.130 53.573 1.00 44.75 1211 ARG A C 1
ATOM 9745 O O . ARG A 1 1211 ? 7.400 -13.686 52.490 1.00 44.75 1211 ARG A O 1
ATOM 9752 N N . LYS A 1 1212 ? 8.671 -13.220 54.284 1.00 39.03 1212 LYS A N 1
ATOM 9753 C CA . LYS A 1 1212 ? 9.862 -13.966 53.852 1.00 39.03 1212 LYS A CA 1
ATOM 9754 C C . LYS A 1 1212 ? 9.681 -15.478 54.030 1.00 39.03 1212 LYS A C 1
ATOM 9756 O O . LYS A 1 1212 ? 9.975 -16.237 53.112 1.00 39.03 1212 LYS A O 1
ATOM 9761 N N . LEU A 1 1213 ? 9.076 -15.891 55.146 1.00 41.06 1213 LEU A N 1
ATOM 9762 C CA . LEU A 1 1213 ? 8.718 -17.287 55.430 1.00 41.06 1213 LEU A CA 1
ATOM 9763 C C . LEU A 1 1213 ? 7.685 -17.843 54.428 1.00 41.06 1213 LEU A C 1
ATOM 9765 O O . LEU A 1 1213 ? 7.735 -19.015 54.057 1.00 41.06 1213 LEU A O 1
ATOM 9769 N N . PHE A 1 1214 ? 6.791 -16.978 53.936 1.00 46.56 1214 PHE A N 1
ATOM 9770 C CA . PHE A 1 1214 ? 5.828 -17.282 52.872 1.00 46.56 1214 PHE A CA 1
ATOM 9771 C C . PHE A 1 1214 ? 6.478 -17.519 51.499 1.00 46.56 1214 PHE A C 1
ATOM 9773 O O . PHE A 1 1214 ? 5.966 -18.295 50.694 1.00 46.56 1214 PHE A O 1
ATOM 9780 N N . ILE A 1 1215 ? 7.602 -16.851 51.225 1.00 45.22 1215 ILE A N 1
ATOM 9781 C CA . ILE A 1 1215 ? 8.341 -16.948 49.958 1.00 45.22 1215 ILE A CA 1
ATOM 9782 C C . ILE A 1 1215 ? 9.302 -18.148 49.967 1.00 45.22 1215 ILE A C 1
ATOM 9784 O O . ILE A 1 1215 ? 9.502 -18.778 48.928 1.00 45.22 1215 ILE A O 1
ATOM 9788 N N . GLU A 1 1216 ? 9.869 -18.489 51.128 1.00 38.97 1216 GLU A N 1
ATOM 9789 C CA . GLU A 1 1216 ? 10.865 -19.559 51.283 1.00 38.97 1216 GLU A CA 1
ATOM 9790 C C . GLU A 1 1216 ? 10.261 -20.979 51.294 1.00 38.97 1216 GLU A C 1
ATOM 9792 O O . GLU A 1 1216 ? 10.934 -21.919 50.879 1.00 38.97 1216 GLU A O 1
ATOM 9797 N N . LYS A 1 1217 ? 8.971 -21.168 51.622 1.00 40.53 1217 LYS A N 1
ATOM 9798 C CA . LYS A 1 1217 ? 8.265 -22.471 51.501 1.00 40.53 1217 LYS A CA 1
ATOM 9799 C C . LYS A 1 1217 ? 7.907 -22.880 50.051 1.00 40.53 1217 LYS A C 1
ATOM 9801 O O . LYS A 1 1217 ? 7.008 -23.687 49.823 1.00 40.53 1217 LYS A O 1
ATOM 9806 N N . LYS A 1 1218 ? 8.618 -22.355 49.049 1.00 43.06 1218 LYS A N 1
ATOM 9807 C CA . LYS A 1 1218 ? 8.498 -22.726 47.629 1.00 43.06 1218 LYS A CA 1
ATOM 9808 C C . LYS A 1 1218 ? 9.195 -24.063 47.335 1.00 43.06 1218 LYS A C 1
ATOM 9810 O O . LYS A 1 1218 ? 10.321 -24.071 46.851 1.00 43.06 1218 LYS A O 1
ATOM 9815 N N . GLN A 1 1219 ? 8.495 -25.183 47.503 1.00 35.66 1219 GLN A N 1
ATOM 9816 C CA . GLN A 1 1219 ? 8.681 -26.350 46.632 1.00 35.66 1219 GLN A CA 1
ATOM 9817 C C . GLN A 1 1219 ? 7.321 -27.006 46.345 1.00 35.66 1219 GLN A C 1
ATOM 9819 O O . GLN A 1 1219 ? 6.654 -27.491 47.248 1.00 35.66 1219 GLN A O 1
ATOM 9824 N N . VAL A 1 1220 ? 6.969 -27.021 45.053 1.00 37.81 1220 VAL A N 1
ATOM 9825 C CA . VAL A 1 1220 ? 5.849 -27.739 44.410 1.00 37.81 1220 VAL A CA 1
ATOM 9826 C C . VAL A 1 1220 ? 4.439 -27.176 44.653 1.00 37.81 1220 VAL A C 1
ATOM 9828 O O . VAL A 1 1220 ? 3.658 -27.738 45.403 1.00 37.81 1220 VAL A O 1
ATOM 9831 N N . PHE A 1 1221 ? 4.069 -26.133 43.902 1.00 39.69 1221 PHE A N 1
ATOM 9832 C CA . PHE A 1 1221 ? 2.663 -25.844 43.581 1.00 39.69 1221 PHE A CA 1
ATOM 9833 C C . PHE A 1 1221 ? 2.570 -25.414 42.118 1.00 39.69 1221 PHE A C 1
ATOM 9835 O O . PHE A 1 1221 ? 3.108 -24.379 41.719 1.00 39.69 1221 PHE A O 1
ATOM 9842 N N . SER A 1 1222 ? 1.971 -26.266 41.291 1.00 33.59 1222 SER A N 1
ATOM 9843 C CA . SER A 1 1222 ? 1.953 -26.135 39.832 1.00 33.59 1222 SER A CA 1
ATOM 9844 C C . SER A 1 1222 ? 0.620 -25.622 39.284 1.00 33.59 1222 SER A C 1
ATOM 9846 O O . SER A 1 1222 ? 0.486 -25.522 38.066 1.00 33.59 1222 SER A O 1
ATOM 9848 N N . ASN A 1 1223 ? -0.367 -25.280 40.128 1.00 35.78 1223 ASN A N 1
ATOM 9849 C CA . ASN A 1 1223 ? -1.695 -24.897 39.649 1.00 35.78 1223 ASN A CA 1
ATOM 9850 C C . ASN A 1 1223 ? -2.276 -23.622 40.282 1.00 35.78 1223 ASN A C 1
ATOM 9852 O O . ASN A 1 1223 ? -2.043 -23.266 41.432 1.00 35.78 1223 ASN A O 1
ATOM 9856 N N . ARG A 1 1224 ? -3.128 -22.941 39.502 1.00 36.72 1224 ARG A N 1
ATOM 9857 C CA . ARG A 1 1224 ? -3.892 -21.728 39.875 1.00 36.72 1224 ARG A CA 1
ATOM 9858 C C . ARG A 1 1224 ? -4.879 -21.957 41.041 1.00 36.72 1224 ARG A C 1
ATOM 9860 O O . ARG A 1 1224 ? -5.506 -21.000 41.499 1.00 36.72 1224 ARG A O 1
ATOM 9867 N N . GLU A 1 1225 ? -5.061 -23.209 41.461 1.00 37.88 1225 GLU A N 1
ATOM 9868 C CA . GLU A 1 1225 ? -5.920 -23.643 42.571 1.00 37.88 1225 GLU A CA 1
ATOM 9869 C C . GLU A 1 1225 ? -5.214 -23.588 43.935 1.00 37.88 1225 GLU A C 1
ATOM 9871 O O . GLU A 1 1225 ? -5.866 -23.296 44.932 1.00 37.88 1225 GLU A O 1
ATOM 9876 N N . ASP A 1 1226 ? -3.885 -23.671 43.971 1.00 39.16 1226 ASP A N 1
ATOM 9877 C CA . ASP A 1 1226 ? -3.123 -23.750 45.226 1.00 39.16 1226 ASP A CA 1
ATOM 9878 C C . ASP A 1 1226 ? -2.962 -22.360 45.878 1.00 39.16 1226 ASP A C 1
ATOM 9880 O O . ASP A 1 1226 ? -3.195 -22.161 47.068 1.00 39.16 1226 ASP A O 1
ATOM 9884 N N . MET A 1 1227 ? -2.702 -21.319 45.071 1.00 40.41 1227 MET A N 1
ATOM 9885 C CA . MET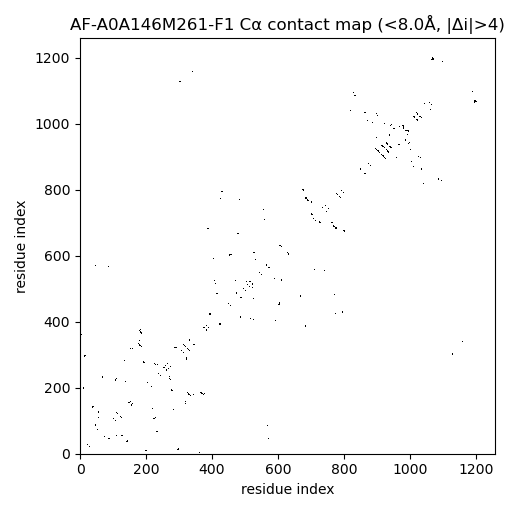 A 1 1227 ? -2.756 -19.914 45.529 1.00 40.41 1227 MET A CA 1
ATOM 9886 C C . MET A 1 1227 ? -4.169 -19.503 45.978 1.00 40.41 1227 MET A C 1
ATOM 9888 O O . MET A 1 1227 ? -4.346 -18.594 46.787 1.00 40.41 1227 MET A O 1
ATOM 9892 N N . LYS A 1 1228 ? -5.183 -20.175 45.428 1.00 42.38 1228 LYS A N 1
ATOM 9893 C CA . LYS A 1 1228 ? -6.606 -20.024 45.739 1.00 42.38 1228 LYS A CA 1
ATOM 9894 C C . LYS A 1 1228 ? -6.914 -20.573 47.132 1.00 42.38 1228 LYS A C 1
ATOM 9896 O O . LYS A 1 1228 ? -7.614 -19.898 47.882 1.00 42.38 1228 LYS A O 1
ATOM 9901 N N . GLU A 1 1229 ? -6.382 -21.748 47.464 1.00 42.62 1229 GLU A N 1
ATOM 9902 C CA . GLU A 1 1229 ? -6.472 -22.358 48.794 1.00 42.62 1229 GLU A CA 1
ATOM 9903 C C . GLU A 1 1229 ? -5.743 -21.535 49.848 1.00 42.62 1229 GLU A C 1
ATOM 9905 O O . GLU A 1 1229 ? -6.307 -21.290 50.901 1.00 42.62 1229 GLU A O 1
ATOM 9910 N N . ILE A 1 1230 ? -4.558 -21.005 49.549 1.00 42.88 1230 ILE A N 1
ATOM 9911 C CA . ILE A 1 1230 ? -3.775 -20.191 50.493 1.00 42.88 1230 ILE A CA 1
ATOM 9912 C C . ILE A 1 1230 ? -4.465 -18.857 50.819 1.00 42.88 1230 ILE A C 1
ATOM 9914 O O . ILE A 1 1230 ? -4.546 -18.463 51.981 1.00 42.88 1230 ILE A O 1
ATOM 9918 N N . LEU A 1 1231 ? -4.997 -18.155 49.809 1.00 47.44 1231 LEU A N 1
ATOM 9919 C CA . LEU A 1 1231 ? -5.765 -16.923 50.024 1.00 47.44 1231 LEU A CA 1
ATOM 9920 C C . LEU A 1 1231 ? -7.096 -17.204 50.728 1.00 47.44 1231 LEU A C 1
ATOM 9922 O O . LEU A 1 1231 ? -7.524 -16.393 51.544 1.00 47.44 1231 LEU A O 1
ATOM 9926 N N . ASN A 1 1232 ? -7.744 -18.333 50.415 1.00 45.25 1232 ASN A N 1
ATOM 9927 C CA . ASN A 1 1232 ? -8.922 -18.792 51.145 1.00 45.25 1232 ASN A CA 1
ATOM 9928 C C . ASN A 1 1232 ? -8.563 -19.132 52.593 1.00 45.25 1232 ASN A C 1
ATOM 9930 O O . ASN A 1 1232 ? -9.320 -18.730 53.453 1.00 45.25 1232 ASN A O 1
ATOM 9934 N N . HIS A 1 1233 ? -7.414 -19.749 52.872 1.00 44.78 1233 HIS A N 1
ATOM 9935 C CA . HIS A 1 1233 ? -6.946 -20.084 54.217 1.00 44.78 1233 HIS A CA 1
ATOM 9936 C C . HIS A 1 1233 ? -6.583 -18.832 55.024 1.00 44.78 1233 HIS A C 1
ATOM 9938 O O . HIS A 1 1233 ? -6.923 -18.737 56.191 1.00 44.78 1233 HIS A O 1
ATOM 9944 N N . TYR A 1 1234 ? -5.969 -17.816 54.407 1.00 48.34 1234 TYR A N 1
ATOM 9945 C CA . TYR A 1 1234 ? -5.670 -16.535 55.064 1.00 48.34 1234 TYR A CA 1
ATOM 9946 C C . TYR A 1 1234 ? -6.929 -15.679 55.292 1.00 48.34 1234 TYR A C 1
ATOM 9948 O O . TYR A 1 1234 ? -7.061 -15.017 56.324 1.00 48.34 1234 TYR A O 1
ATOM 9956 N N . LEU A 1 1235 ? -7.874 -15.705 54.340 1.00 48.88 1235 LEU A N 1
ATOM 9957 C CA . LEU A 1 1235 ? -9.208 -15.127 54.513 1.00 48.88 1235 LEU A CA 1
ATOM 9958 C C . LEU A 1 1235 ? -10.004 -15.907 55.564 1.00 48.88 1235 LEU A C 1
ATOM 9960 O O . LEU A 1 1235 ? -10.676 -15.270 56.353 1.00 48.88 1235 LEU A O 1
ATOM 9964 N N . GLU A 1 1236 ? -9.909 -17.236 55.616 1.00 48.28 1236 GLU A N 1
ATOM 9965 C CA . GLU A 1 1236 ? -10.544 -18.101 56.617 1.00 48.28 1236 GLU A CA 1
ATOM 9966 C C . GLU A 1 1236 ? -9.915 -17.916 57.995 1.00 48.28 1236 GLU A C 1
ATOM 9968 O O . GLU A 1 1236 ? -10.666 -17.816 58.942 1.00 48.28 1236 GLU A O 1
ATOM 9973 N N . MET A 1 1237 ? -8.598 -17.746 58.136 1.00 44.00 1237 MET A N 1
ATOM 9974 C CA . MET A 1 1237 ? -7.954 -17.432 59.420 1.00 44.00 1237 MET A CA 1
ATOM 9975 C C . MET A 1 1237 ? -8.394 -16.065 59.957 1.00 44.00 1237 MET A C 1
ATOM 9977 O O . MET A 1 1237 ? -8.755 -15.941 61.123 1.00 44.00 1237 MET A O 1
ATOM 9981 N N . ASN A 1 1238 ? -8.432 -15.036 59.104 1.00 45.75 1238 ASN A N 1
ATOM 9982 C CA . ASN A 1 1238 ? -8.876 -13.700 59.512 1.00 45.75 1238 ASN A CA 1
ATOM 9983 C C . ASN A 1 1238 ? -10.407 -13.569 59.616 1.00 45.75 1238 ASN A C 1
ATOM 9985 O O . ASN A 1 1238 ? -10.887 -12.700 60.338 1.00 45.75 1238 ASN A O 1
ATOM 9989 N N . LEU A 1 1239 ? -11.180 -14.422 58.932 1.00 43.59 1239 LEU A N 1
ATOM 9990 C CA . LEU A 1 1239 ? -12.627 -14.573 59.131 1.00 43.59 1239 LEU A CA 1
ATOM 9991 C C . LEU A 1 1239 ? -12.950 -15.493 60.325 1.00 43.59 1239 LEU A C 1
ATOM 9993 O O . LEU A 1 1239 ? -13.994 -15.307 60.931 1.00 43.59 1239 LEU A O 1
ATOM 9997 N N . MET A 1 1240 ? -12.066 -16.411 60.733 1.00 36.41 1240 MET A N 1
ATOM 9998 C CA . MET A 1 1240 ? -12.199 -17.240 61.945 1.00 36.41 1240 MET A CA 1
ATOM 9999 C C . MET A 1 1240 ? -11.943 -16.424 63.214 1.00 36.41 1240 MET A C 1
ATOM 10001 O O . MET A 1 1240 ? -12.687 -16.573 64.175 1.00 36.41 1240 MET A O 1
ATOM 10005 N N . ILE A 1 1241 ? -11.022 -15.448 63.180 1.00 39.59 1241 ILE A N 1
ATOM 10006 C CA . ILE A 1 1241 ? -10.912 -14.394 64.217 1.00 39.59 1241 ILE A CA 1
ATOM 10007 C C . ILE A 1 1241 ? -12.219 -13.566 64.322 1.00 39.59 1241 ILE A C 1
ATOM 10009 O O . ILE A 1 1241 ? -12.440 -12.826 65.281 1.00 39.59 1241 ILE A O 1
ATOM 10013 N N . VAL A 1 1242 ? -13.111 -13.679 63.332 1.00 36.72 1242 VAL A N 1
ATOM 10014 C CA . VAL A 1 1242 ? -14.414 -13.005 63.277 1.00 36.72 1242 VAL A CA 1
ATOM 10015 C C . VAL A 1 1242 ? -15.591 -13.947 63.594 1.00 36.72 1242 VAL A C 1
ATOM 10017 O O . VAL A 1 1242 ? -16.658 -13.445 63.949 1.00 36.72 1242 VAL A O 1
ATOM 10020 N N . GLU A 1 1243 ? -15.422 -15.272 63.527 1.00 33.62 1243 GLU A N 1
ATOM 10021 C CA . GLU A 1 1243 ? -16.480 -16.255 63.821 1.00 33.62 1243 GLU A CA 1
ATOM 10022 C C . GLU A 1 1243 ? -16.432 -16.792 65.267 1.00 33.62 1243 GLU A C 1
ATOM 10024 O O . GLU A 1 1243 ? -17.503 -17.031 65.823 1.00 33.62 1243 GLU A O 1
ATOM 10029 N N . ASP A 1 1244 ? -15.265 -16.843 65.927 1.00 34.59 1244 ASP A N 1
ATOM 10030 C CA . ASP A 1 1244 ? -15.142 -17.275 67.330 1.00 34.59 1244 ASP A CA 1
ATOM 10031 C C . ASP A 1 1244 ? -14.663 -16.139 68.250 1.00 34.59 1244 ASP A C 1
ATOM 10033 O O . ASP A 1 1244 ? -13.473 -15.932 68.477 1.00 34.59 1244 ASP A O 1
ATOM 10037 N N . ALA A 1 1245 ? -15.619 -15.409 68.829 1.00 27.64 1245 ALA A N 1
ATOM 10038 C CA . ALA A 1 1245 ? -15.408 -14.694 70.085 1.00 27.64 1245 ALA A CA 1
ATOM 10039 C C . ALA A 1 1245 ? -15.984 -15.558 71.223 1.00 27.64 1245 ALA A C 1
ATOM 10041 O O . ALA A 1 1245 ? -17.212 -15.626 71.352 1.00 27.64 1245 ALA A O 1
ATOM 10042 N N . PRO A 1 1246 ? -15.154 -16.229 72.047 1.00 30.11 1246 PRO A N 1
ATOM 10043 C CA . PRO A 1 1246 ? -15.638 -16.932 73.226 1.00 30.11 1246 PRO A CA 1
ATOM 10044 C C . PRO A 1 1246 ? -16.125 -15.922 74.269 1.00 30.11 1246 PRO A C 1
ATOM 10046 O O . PRO A 1 1246 ? -15.495 -14.892 74.501 1.00 30.11 1246 PRO A O 1
ATOM 10049 N N . GLN A 1 1247 ? -17.247 -16.230 74.913 1.00 35.41 1247 GLN A N 1
ATOM 10050 C CA . GLN A 1 1247 ? -17.848 -15.429 75.981 1.00 35.41 1247 GLN A CA 1
ATOM 10051 C C . GLN A 1 1247 ? -17.151 -15.555 77.352 1.00 35.41 1247 GLN A C 1
ATOM 10053 O O . GLN A 1 1247 ? -17.694 -15.029 78.316 1.00 35.41 1247 GLN A O 1
ATOM 10058 N N . ASP A 1 1248 ? -15.973 -16.178 77.474 1.00 33.28 1248 ASP A N 1
ATOM 10059 C CA . ASP A 1 1248 ? -15.340 -16.411 78.784 1.00 33.28 1248 ASP A CA 1
ATOM 10060 C C . ASP A 1 1248 ? -13.881 -15.928 78.873 1.00 33.28 1248 ASP A C 1
ATOM 10062 O O . ASP A 1 1248 ? -13.009 -16.312 78.093 1.00 33.28 1248 ASP A O 1
ATOM 10066 N N . LEU A 1 1249 ? -13.641 -15.066 79.868 1.00 35.12 1249 LEU A N 1
ATOM 10067 C CA . LEU A 1 1249 ? -12.387 -14.391 80.222 1.00 35.12 1249 LEU A CA 1
ATOM 10068 C C . LEU A 1 1249 ? -11.660 -15.146 81.352 1.00 35.12 1249 LEU A C 1
ATOM 10070 O O . LEU A 1 1249 ? -11.700 -14.715 82.503 1.00 35.12 1249 LEU A O 1
ATOM 10074 N N . SER A 1 1250 ? -10.979 -16.259 81.063 1.00 31.56 1250 SER A N 1
ATOM 10075 C CA . SER A 1 1250 ? -10.201 -16.951 82.114 1.00 31.56 1250 SER A CA 1
ATOM 10076 C C . SER A 1 1250 ? -8.905 -17.641 81.670 1.00 31.56 1250 SER A C 1
ATOM 10078 O O . SER A 1 1250 ? -8.415 -18.506 82.384 1.00 31.56 1250 SER A O 1
ATOM 10080 N N . GLY A 1 1251 ? -8.322 -17.281 80.522 1.00 33.03 1251 GLY A N 1
ATOM 10081 C CA . GLY A 1 1251 ? -7.119 -17.954 79.998 1.00 33.03 1251 GLY A CA 1
ATOM 10082 C C . GLY A 1 1251 ? -6.061 -17.024 79.407 1.00 33.03 1251 GLY A C 1
ATOM 10083 O O . GLY A 1 1251 ? -5.437 -17.380 78.416 1.00 33.03 1251 GLY A O 1
ATOM 10084 N N . LEU A 1 1252 ? -5.898 -15.814 79.952 1.00 32.53 1252 LEU A N 1
ATOM 10085 C CA . LEU A 1 1252 ? -5.001 -14.785 79.398 1.00 32.53 1252 LEU A CA 1
ATOM 10086 C C . LEU A 1 1252 ? -3.575 -14.773 79.985 1.00 32.53 1252 LEU A C 1
ATOM 10088 O O . LEU A 1 1252 ? -2.775 -13.958 79.548 1.00 32.53 1252 LEU A O 1
ATOM 10092 N N . GLU A 1 1253 ? -3.219 -15.673 80.908 1.00 32.06 1253 GLU A N 1
ATOM 10093 C CA . GLU A 1 1253 ? -1.876 -15.677 81.528 1.00 32.06 1253 GLU A CA 1
ATOM 10094 C C . GLU A 1 1253 ? -0.819 -16.521 80.784 1.00 32.06 1253 GLU A C 1
ATOM 10096 O O . GLU A 1 1253 ? 0.371 -16.333 81.015 1.00 32.06 1253 GLU A O 1
ATOM 10101 N N . GLU A 1 1254 ? -1.188 -17.385 79.831 1.00 32.16 1254 GLU A N 1
ATOM 10102 C CA . GLU A 1 1254 ? -0.200 -18.187 79.072 1.00 32.16 1254 GLU A CA 1
ATOM 10103 C C . GLU A 1 1254 ? 0.266 -17.538 77.754 1.00 32.16 1254 GLU A C 1
ATOM 10105 O O . GLU A 1 1254 ? 1.192 -18.034 77.113 1.00 32.16 1254 GLU A O 1
ATOM 10110 N N . PHE A 1 1255 ? -0.323 -16.409 77.342 1.00 33.28 1255 PHE A N 1
ATOM 10111 C CA . PHE A 1 1255 ? 0.009 -15.757 76.066 1.00 33.28 1255 PHE A CA 1
ATOM 10112 C C . PHE A 1 1255 ? 1.136 -14.709 76.152 1.00 33.28 1255 PHE A C 1
ATOM 10114 O O . PHE A 1 1255 ? 1.676 -14.329 75.114 1.00 33.28 1255 PHE A O 1
ATOM 10121 N N . GLU A 1 1256 ? 1.544 -14.274 77.352 1.00 32.31 1256 GLU A N 1
ATOM 10122 C CA . GLU A 1 1256 ? 2.628 -13.285 77.518 1.00 32.31 1256 GLU A CA 1
ATOM 10123 C C . GLU A 1 1256 ? 4.046 -13.880 77.413 1.00 32.31 1256 GLU A C 1
ATOM 10125 O O . GLU A 1 1256 ? 4.988 -13.140 77.150 1.00 32.31 1256 GLU A O 1
ATOM 10130 N N . GLN A 1 1257 ? 4.230 -15.204 77.507 1.00 31.05 1257 GLN A N 1
ATOM 10131 C CA . GLN A 1 1257 ? 5.566 -15.825 77.407 1.00 31.05 1257 GLN A CA 1
ATOM 10132 C C . GLN A 1 1257 ? 6.019 -16.175 75.982 1.00 31.05 1257 GLN A C 1
ATOM 10134 O O . GLN A 1 1257 ? 7.149 -16.616 75.795 1.00 31.05 1257 GLN A O 1
ATOM 10139 N N . LEU A 1 1258 ? 5.174 -15.977 74.966 1.00 29.25 1258 LEU A N 1
ATOM 10140 C CA . LEU A 1 1258 ? 5.526 -16.268 73.568 1.00 29.25 1258 LEU A CA 1
ATOM 10141 C C . LEU A 1 1258 ? 5.944 -15.022 72.765 1.00 29.25 1258 LEU A C 1
ATOM 10143 O O . LEU A 1 1258 ? 6.194 -15.134 71.564 1.00 29.25 1258 LEU A O 1
ATOM 10147 N N . PHE A 1 1259 ? 5.999 -13.850 73.412 1.00 30.14 1259 PHE A N 1
ATOM 10148 C CA . PHE A 1 1259 ? 6.304 -12.560 72.778 1.00 30.14 1259 PHE A CA 1
ATOM 10149 C C . PHE A 1 1259 ? 7.582 -11.852 73.288 1.00 30.14 1259 PHE A C 1
ATOM 10151 O O . PHE A 1 1259 ? 7.900 -10.781 72.766 1.00 30.14 1259 PHE A O 1
ATOM 10158 N N . GLU A 1 1260 ? 8.341 -12.446 74.221 1.00 28.23 1260 GLU A N 1
ATOM 10159 C CA . GLU A 1 1260 ? 9.792 -12.183 74.389 1.00 28.23 1260 GLU A CA 1
ATOM 10160 C C . GLU A 1 1260 ? 10.603 -13.132 73.496 1.00 28.23 1260 GLU A C 1
ATOM 10162 O O . GLU A 1 1260 ? 11.568 -12.655 72.848 1.00 28.23 1260 GLU A O 1
#

Secondary structure (DSSP, 8-state):
--TT---HHHHHHHHHHHHHHHHHHH-TTHHHHHHHHHHHHHHH--HHHHS-SSEE----TTPPP-SS-----EEHHHHHHHTGGG--SSGGGGHHHHHHHHHHHTSEEEEEEEEEETTEEEEEEEE-HHHHHHHHHHHHHHHHHHHH-TTBTTT-TTHHHHHHHHHHHHHHH---SEEEEEEEEEEBTTHHHH--THHHHHHHHHHS-GGGHHHHHHHHGGGGSEEEEPPHHHHHHHHH-TT---SSHHHHHHHHHHHTSS-BTTB-TT-SEEEE-S---TTTSHHHHHHHHHHHHHHHHHHHHHHHHHTT-EEEEEEEEETTEEEEEEEEEESSHHHHHHHHHHHHHHHHHHHHHGGGGT--B-TT-EEEESSEEEETTEEEETTEEE--THHHHHHHTSPP--SBHHHHHHHHHHHHHHHHHTT--HHHHHHHHHHHHHHHHHHHTTTT-TTHHHHHHHHHHS--GGGTPPP---GGGTTTS-HHHHHHHHHHH-HHHHHHHHHHHHTT-EEE-TTS-EEE--EE--S-HHHHHHHHHHHHTTSTTHHHHHHH-THHHHS---SHHHHHHHHHHHHTSHHHHHHHH-SSHHHHHHHHTTTTTTSS-EE-S-TTTHHHH-TT---PPEE-HHHHHSS---S-PPPHHHHHHH-TTHHHHHHHHHHHHHHTTPEEEE-PPPPPEEEEEEEE----SSSS-HHHHHHHHHH----SS-HHHHHHHHHHHHHH-TT--SSHHHHHHSTT---SSHHHHHHHHTT---PPEEEEEEES-----SSHHHHHHHHHH-SBTTEEEE-TT----HHHHHHHHHHHHHHHHHHHS-B-HHHHHHHHHHHHHHSPPS--S-SSPPPHHHHHHHHHHHHHHHHH-TT--HHHHHHHHHHHHHHTSSEEEEEEEPPEEETTEEESEEEEEEEETTEEEEEEEETTEEEEEEES-HHHHHHTHHHHHHHHHHTT-B-----------SEEEETTEEESSS-SEEEEE-----PPPSS---EEEEEETTEEEEEEESSSEEEEEEEE--GGG----S------S-HHHHHHHHTPPPPHHHHHHHHH-GGGGTSTTSB-HHHHHHHHHHHHHHHHHHHH----HHHHHT-S----S------GGGT---SSSSSS----------S-----------SS-THHHHTTT--S---S---HHHH--TTHHHHHHHHHHS-HHHHHHHHHT-S---STTHHHHHHHHHHHHHHHHHH---S-----SSSGGG--

Radius of gyration: 38.52 Å; Cα contacts (8 Å, |Δi|>4): 1787; chains: 1; bounding box: 97×78×126 Å

Nearest PDB structures (foldseek):
  8asd-assembly1_A  TM=7.583E-01  e=9.527E-57  SFTS virus AH12
  8as7-assembly1_A  TM=9.211E-01  e=3.891E-43  SFTS virus AH12
  8r6u-assembly1_A  TM=9.190E-01  e=9.892E-43  SFTS virus AH12
  8as6-assembly1_A  TM=9.085E-01  e=1.244E-40  SFTS virus AH12
  8asg-assembly1_A  TM=9.051E-01  e=7.081E-40  SFTS virus AH12

Mean predicted aligned error: 17.0 Å